Protein AF-0000000082389800 (afdb_homodimer)

Sequence (1018 aa):
MEASRNGPARSRKGHGGRLPIMGRAALYGPVNYLSGFGGSPTTRVPTMASAIGTAPTAAPQPPPADVIHVFWDEGMLDHDAGIGVFDTGFDPGFLDVLEKHPENSDRVRNMVSILRRGPIAPYISWKPGRPAHTSELLSFHTREYVEELVQANVGGGKKLCEGTFLNPGSWGAALIAAGTTLSAMKYILDGNGRIAYALVRPPGHHAQPSRADGYCFLNNAGLAVQLALDSGCTRVAVIDIDVHYGNGTAEGFYQSDSVLTVSLHMNHGSWGPSHPQEGSIDELGEGKGFGYNLNIPLPNGSGDLGYEYAMSKLVVPAVQKFDPMIIVLVIGQDSSAFDPNGRQCLTMEGYRLIGSIMRDLAEKHAGGRLLVVQEGGYHVTYSAYCVHATLEGVLNLPNPLLSDPIASYPEDEKFTLKVVDAISEHWKSVVPFLKDLVSALPLLFILVCSGMQLEGFTGPAPTAASVSMRLHTLPWVGGCGPQPPAPLDISRVSPLPTWQWAHPAYVCGMEASRNGPARSRKGHGGRLPIMGRAALYGPVNYLSGFGGSPTTRVPTMASAIGTAPTAAPQPPPADVIHVFWDEGMLDHDAGIGVFDTGFDPGFLDVLEKHPENSDRVRNMVSILRRGPIAPYISWKPGRPAHTSELLSFHTREYVEELVQANVGGGKKLCEGTFLNPGSWGAALIAAGTTLSAMKYILDGNGRIAYALVRPPGHHAQPSRADGYCFLNNAGLAVQLALDSGCTRVAVIDIDVHYGNGTAEGFYQSDSVLTVSLHMNHGSWGPSHPQEGSIDELGEGKGFGYNLNIPLPNGSGDLGYEYAMSKLVVPAVQKFDPMIIVLVIGQDSSAFDPNGRQCLTMEGYRLIGSIMRDLAEKHAGGRLLVVQEGGYHVTYSAYCVHATLEGVLNLPNPLLSDPIASYPEDEKFTLKVVDAISEHWKSVVPFLKDLVSALPLLFILVCSGMQLEGFTGPAPTAASVSMRLHTLPWVGGCGPQPPAPLDISRVSPLPTWQWAHPAYVCG

Foldseek 3Di:
DDDDDDYDYDDDDDDDDDDDDDDDDDDDDDPDPPPDDDDDPPPPPDPPPPPPPPPPPPPPPPLPPAAAEEEDDPLLQLAAQAWAAALQNDDPPPDPDIGGHLQHSLQLVLLVVCCCPNLVVSRYHYDYFDFADPVLLVLQAPPQLSVVLVVQQVVQWDDQDGSAIDHHSNVRQLRRLQRRLLVQLVCCLVVVHQHYERSGPDFALLAARRGDDDNHRGHNLLSSVSSCVVSPFQAEEEEEEAQDDSVRSCNRCLAPLRYAYEYEHAQDAAPDDSGNGRLDQPSQGDHNSRQRYGGQHFYFQAELLLLLLLCVLPVLLVLVLSLGQAYEYEDACCLDCPRPVGRHHYALQSLLQVLQSVQVSCVVRRVSHYYYYYHHYRPSNRRSSSSQSNVNNVSVPVDRSDDGPDDGDDGPRPVSNVSSVVSSVVSCVRRVSCVVVPPPPPPVVVPPPPDPPVPDPPDDDDDDDDDDDDDDDDDDPPDDDDDDDDDDCPPDDDDDDDDDDDDPDPPPD/DADDDDDPPDDDDDPDDDDDDDDDDPDDDDDDDDDDDDDDDPDPPDPPPPCPPPPPPPPPPPLDPAAAEEEDDPLLQLAAQAWAAALQNDDPPPDPDIGGHLQHSLQLVLLVVCCCPNLVVSRYHYDYFDFADLVLLVLQAPPQLSVVLVVQQVVQWDDQDGSAIGHHSNVRQLRRLQRRLLVQLVCCLVPVHQHYERSGPDFALLAANRGDDDNHRGHNLLSSQSSCVVSPFQAEEEEEEAQDDSVRSCNSCLAPLRYAYEYEHAQDAAPDDSGNGRLDQPSQGDHNSRQRYGGQHFYFQAELLLLLLLCVLPVLLVLVLSLGQAYEYEDACCLDCPRPVGRHHYALQSLLSVLQSVQVSCVVRHVSHYYYYYHHYRPSNRRSSSSQSNVNNVSVPVDRSDDGPDDTDDGPRVVSNVSSVVSSVVSCVGRVSCVVVPPVVPPVVVPPPPAQQCCPVCYGHRDDPDDDDDDDDDDDDDDDDDDDDDDDDDDPCPDDDDDDDDDDDDDDD

Solvent-accessible surface area (backbone atoms only — not comparable to full-atom values): 56492 Å² total; per-residue (Å²): 142,78,88,92,80,81,86,91,89,90,95,88,82,92,82,84,88,78,85,86,78,88,76,90,80,88,84,83,78,79,84,77,78,82,76,78,88,78,80,71,80,73,77,75,73,76,79,73,75,71,76,71,66,72,65,72,71,73,65,77,68,70,69,65,89,72,54,40,36,35,21,41,53,76,63,27,57,44,33,42,46,50,50,9,50,51,50,62,53,42,77,90,81,27,58,77,52,70,34,65,18,56,74,40,46,57,26,55,48,14,38,53,29,30,47,67,62,29,82,57,22,79,43,52,41,81,39,78,39,40,63,43,53,73,74,64,48,52,72,52,29,39,67,68,38,54,51,50,53,52,51,29,51,76,67,62,31,41,72,79,48,82,57,23,45,40,27,72,43,22,59,64,5,40,29,26,22,37,19,13,28,40,50,36,44,48,39,36,75,71,65,78,41,41,39,27,32,19,62,39,29,59,28,12,41,34,7,30,39,68,41,53,19,80,53,9,69,53,32,30,64,42,44,28,52,45,50,42,43,75,70,67,41,68,30,37,32,35,42,30,48,21,31,58,55,45,52,8,41,42,59,65,41,28,56,30,67,41,35,39,35,37,28,44,15,45,58,46,50,49,83,46,89,68,36,72,61,46,51,44,73,80,57,23,44,37,80,66,1,48,54,26,27,43,36,44,56,37,55,49,18,31,15,40,68,28,50,51,46,39,39,62,67,44,48,50,56,52,49,61,70,67,48,24,56,33,36,36,40,35,41,17,39,16,26,22,53,47,12,36,88,28,38,24,31,26,46,41,66,32,34,16,51,51,21,32,53,50,36,52,48,17,50,73,44,13,82,37,25,33,40,36,37,42,41,56,35,49,28,43,45,63,24,22,53,30,51,53,26,22,50,41,12,48,63,60,53,92,64,84,80,68,81,78,86,65,87,81,61,62,53,56,45,69,63,32,48,52,51,45,52,51,49,47,54,48,41,42,72,70,24,71,90,45,40,80,68,59,78,79,62,74,72,65,70,65,59,60,71,69,63,74,67,79,66,75,82,77,76,88,87,89,87,91,88,87,92,81,89,83,84,84,83,88,87,78,87,73,78,79,80,80,80,77,80,85,80,84,81,84,71,77,83,79,81,82,87,82,84,82,80,84,77,83,85,78,79,81,123,141,92,78,81,86,83,86,80,86,82,81,81,77,75,81,74,73,86,73,85,78,85,71,77,80,80,80,80,72,82,80,84,84,80,82,83,83,84,81,79,79,75,78,81,73,77,82,73,77,73,76,72,67,72,67,73,73,74,67,76,68,71,69,64,90,73,53,40,37,34,22,42,54,76,63,27,56,44,33,42,47,50,49,9,49,51,50,62,52,44,78,88,78,27,58,76,52,70,34,63,17,57,72,40,47,56,26,54,48,13,38,53,30,30,45,66,62,30,81,57,23,80,43,53,42,83,41,79,40,41,63,43,53,73,75,65,49,52,72,53,30,40,68,70,39,54,50,50,52,52,51,29,51,74,66,61,32,42,72,80,49,82,57,22,45,40,28,72,43,21,60,64,5,40,28,25,22,37,19,14,27,39,50,36,44,48,38,36,75,72,65,78,42,42,41,27,32,20,61,39,29,58,28,12,41,34,7,31,38,68,41,52,19,80,55,8,68,51,31,29,62,42,44,27,52,47,50,41,44,74,70,67,42,68,30,37,32,36,43,30,48,21,30,57,57,44,52,8,39,42,59,65,41,30,57,28,68,40,36,38,36,37,27,42,15,45,56,46,50,48,84,46,88,68,37,71,61,44,50,43,72,78,57,24,45,36,81,67,2,48,53,26,27,44,38,44,54,38,55,51,18,32,15,39,66,29,51,51,47,41,40,62,67,44,50,48,56,50,48,61,69,68,48,24,56,32,35,36,39,34,39,18,38,16,26,23,52,48,12,36,87,28,38,24,31,24,46,41,66,31,34,18,50,51,20,31,52,51,36,51,49,18,50,74,44,13,83,37,24,34,38,35,37,42,41,56,36,47,29,44,45,63,23,24,54,30,51,53,25,21,50,40,12,46,64,60,54,93,63,83,80,68,80,75,87,65,88,80,62,60,52,54,44,69,62,32,48,52,50,47,51,51,50,46,55,48,41,43,71,70,23,70,90,44,40,79,67,57,78,76,60,72,68,61,69,64,57,59,71,64,49,74,28,55,18,65,51,98,30,37,65,46,62,75,68,89,74,80,86,75,88,75,86,86,75,89,78,82,84,82,76,87,80,82,78,78,80,81,83,71,91,67,86,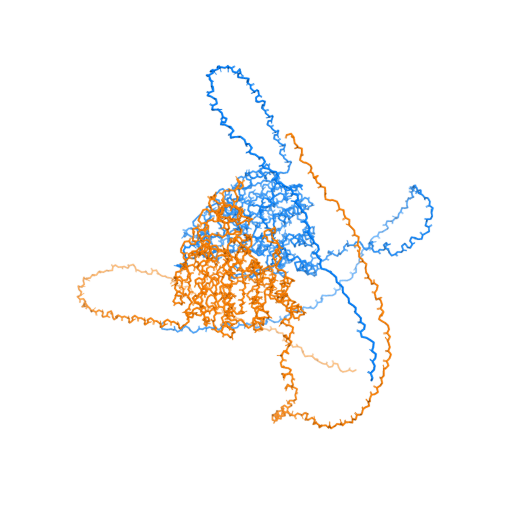69,84,91,83,86,94,86,85,87,77,89,84,84,83,80,128

InterPro domains:
  IPR000286 Histone deacetylase HDAC [PR01270] (202-225)
  IPR000286 Histone deacetylase HDAC [PR01270] (235-250)
  IPR000286 Histone deacetylase HDAC [PR01270] (324-334)
  IPR023696 Ureohydrolase domain superfamily [SSF52768] (70-426)
  IPR023801 Histone deacetylase domain [PF00850] (101-392)
  IPR037138 Histone deacetylase domain superfamily [G3DSA:3.40.800.20] (71-438)

Nearest PDB structures (foldseek):
  8szt-assembly1_C-2  TM=9.187E-01  e=6.738E-35  Acinetobacter baumannii
  6j6t-assembly1_B  TM=8.707E-01  e=8.981E-33  Arabidopsis thaliana
  8g20-assembly2_B  TM=8.283E-01  e=1.033E-29  Danio rerio
  6hsf-assembly1_A  TM=7.374E-01  e=1.320E-20  Schistosoma mansoni
  4cqf-assembly4_D  TM=7.434E-01  e=1.615E-19  Schistosoma mansoni

Radius of gyration: 38.47 Å; Cα contacts (8 Å, |Δi|>4): 1977; chains: 2; bounding box: 135×103×144 Å

pLDDT: mean 76.41, std 34.01, range [13.74, 99.0]

Organism: Colocasia esculenta (NCBI:txid4460)

Secondary structure (DSSP, 8-state):
----------------------------------------------------------------S--EEEEE-GGGGG----EESTTS----SS-S--EE-SS-HHHHHHHHHHHHHSTTGGGEEEEE--PPPHHHHTTTS-HHHHHHHHHHHHTT-EEEETTEEE-TTHHHHHHHHHHHHHHHHHHHHTTS-SEEEE--SS--TT-BTTB-BTTBSS-HHHHHHHHHHHTT-S-EEEEE-SSS--HHHHHHTTT-SSEEEEEEEE-----BTTB-----TT----GGGTTSEEEEEEPTT-BHHHHHHHIIIIIHHHHHHH--SEEEEEE-STTBTT-TT---BB-HHHHHHHHHHHHHHHHHHSTT-EEEEE-----TTHHHHHHHHHHHHHTT-SS-SS---S--PPP-HHHHHHHHHHHHHHHHHH-GGGTT------THHHHHHHH----------------------------------------------------------/----------------------------------------------------------------S--EEEEE-GGGGG----EESTTS----SS-S--EE-SS-HHHHHHHHHHHHHSTTGGGEEEEE--PPPHHHHTTTS-HHHHHHHHHHHHTT-EEEETTEEE-TTHHHHHHHHHHHHHHHHHHHHTTS-SEEEE--SS--TT-BTTB-BTTBSS-HHHHHHHHHHHTT-S-EEEEE-SSS--HHHHHHTTT-SSEEEEEEEE-----BTTB-----TT----GGGTTSEEEEEEPTT-BHHHHHHHIIIIIHHHHHHH--SEEEEEE-STTBTT-TT---BB-HHHHHHHHHHHHHHHHHHSTT-EEEEE-----TTHHHHHHHHHHHHHTT-SS-SS---S--PPP-HHHHHHHHHHHHHHHHHH-GGGTT------THHHHHHHH----B-SSB-------------------------------------------------

Structure (mmCIF, N/CA/C/O backbone):
data_AF-0000000082389800-model_v1
#
loop_
_entity.id
_entity.type
_entity.pdbx_description
1 polymer 'Histone deacetylase domain-containing protein'
#
loop_
_atom_site.group_PDB
_atom_site.id
_atom_site.type_symbol
_atom_site.label_atom_id
_atom_site.label_alt_id
_atom_site.label_comp_id
_atom_site.label_asym_id
_atom_site.label_entity_id
_atom_site.label_seq_id
_atom_site.pdbx_PDB_ins_code
_atom_site.Cartn_x
_atom_site.Cartn_y
_atom_site.Cartn_z
_atom_site.occupancy
_atom_site.B_iso_or_equiv
_atom_site.auth_seq_id
_atom_site.auth_comp_id
_atom_site.auth_asym_id
_atom_site.auth_atom_id
_atom_site.pdbx_PDB_model_num
ATOM 1 N N . MET A 1 1 ? 8.055 -35.25 -82.625 1 15.95 1 MET A N 1
ATOM 2 C CA . MET A 1 1 ? 9.406 -35.531 -83.062 1 15.95 1 MET A CA 1
ATOM 3 C C . MET A 1 1 ? 10.438 -35.188 -82 1 15.95 1 MET A C 1
ATOM 5 O O . MET A 1 1 ? 11.164 -36.062 -81.5 1 15.95 1 MET A O 1
ATOM 9 N N . GLU A 1 2 ? 11.492 -34.219 -82.375 1 14.11 2 GLU A N 1
ATOM 10 C CA . GLU A 1 2 ? 12.945 -34.125 -82.375 1 14.11 2 GLU A CA 1
ATOM 11 C C . GLU A 1 2 ? 13.492 -33.594 -81.062 1 14.11 2 GLU A C 1
ATOM 13 O O . GLU A 1 2 ? 14.398 -34.219 -80.5 1 14.11 2 GLU A O 1
ATOM 18 N N . ALA A 1 3 ? 14.047 -32.219 -81 1 14.34 3 ALA A N 1
ATOM 19 C CA . ALA A 1 3 ? 15.5 -32.094 -80.938 1 14.34 3 ALA A CA 1
ATOM 20 C C . ALA A 1 3 ? 15.992 -32.281 -79.5 1 14.34 3 ALA A C 1
ATOM 22 O O . ALA A 1 3 ? 16.828 -33.156 -79.25 1 14.34 3 ALA A O 1
ATOM 23 N N . SER A 1 4 ? 16.688 -31.188 -79.062 1 14.95 4 SER A N 1
ATOM 24 C CA . SER A 1 4 ? 18.078 -30.828 -78.75 1 14.95 4 SER A CA 1
ATOM 25 C C . SER A 1 4 ? 18.344 -30.906 -77.25 1 14.95 4 SER A C 1
ATOM 27 O O . SER A 1 4 ? 17.688 -30.219 -76.438 1 14.95 4 SER A O 1
ATOM 29 N N . ARG A 1 5 ? 19.188 -31.828 -76.562 1 15.31 5 ARG A N 1
ATOM 30 C CA . ARG A 1 5 ? 19.562 -32.875 -75.562 1 15.31 5 ARG A CA 1
ATOM 31 C C . ARG A 1 5 ? 20.609 -32.344 -74.562 1 15.31 5 ARG A C 1
ATOM 33 O O . ARG A 1 5 ? 21.047 -33.094 -73.688 1 15.31 5 ARG A O 1
ATOM 40 N N . ASN A 1 6 ? 21.125 -30.984 -74.812 1 14.86 6 ASN A N 1
ATOM 41 C CA . ASN A 1 6 ? 22.578 -30.891 -74.812 1 14.86 6 ASN A CA 1
ATOM 42 C C . ASN A 1 6 ? 23.125 -31.25 -73.438 1 14.86 6 ASN A C 1
ATOM 44 O O . ASN A 1 6 ? 22.391 -31.188 -72.438 1 14.86 6 ASN A O 1
ATOM 48 N N . GLY A 1 7 ? 24.516 -31.203 -73.312 1 14.5 7 GLY A N 1
ATOM 49 C CA . GLY A 1 7 ? 25.688 -32.031 -73 1 14.5 7 GLY A CA 1
ATOM 50 C C . GLY A 1 7 ? 26.094 -31.969 -71.562 1 14.5 7 GLY A C 1
ATOM 51 O O . GLY A 1 7 ? 25.5 -31.25 -70.75 1 14.5 7 GLY A O 1
ATOM 52 N N . PRO A 1 8 ? 27.469 -31.609 -71.25 1 15.26 8 PRO A N 1
ATOM 53 C CA . PRO A 1 8 ? 28.562 -32.5 -70.812 1 15.26 8 PRO A CA 1
ATOM 54 C C . PRO A 1 8 ? 28.766 -32.562 -69.312 1 15.26 8 PRO A C 1
ATOM 56 O O . PRO A 1 8 ? 28.141 -31.797 -68.562 1 15.26 8 PRO A O 1
ATOM 59 N N . ALA A 1 9 ? 30.203 -32.438 -68.812 1 14.02 9 ALA A N 1
ATOM 60 C CA . ALA A 1 9 ? 31.359 -33.219 -68.375 1 14.02 9 ALA A CA 1
ATOM 61 C C . ALA A 1 9 ? 31.625 -33.031 -66.938 1 14.02 9 ALA A C 1
ATOM 63 O O . ALA A 1 9 ? 31.109 -32.125 -66.312 1 14.02 9 ALA A O 1
ATOM 64 N N . ARG A 1 10 ? 33.062 -32.625 -66.375 1 14.45 10 ARG A N 1
ATOM 65 C CA . ARG A 1 10 ? 34.219 -33.438 -65.938 1 14.45 10 ARG A CA 1
ATOM 66 C C . ARG A 1 10 ? 34.406 -33.344 -64.438 1 14.45 10 ARG A C 1
ATOM 68 O O . ARG A 1 10 ? 33.812 -32.5 -63.75 1 14.45 10 ARG A O 1
ATOM 75 N N . SER A 1 11 ? 35.812 -33.188 -63.938 1 14.16 11 SER A N 1
ATOM 76 C CA . SER A 1 11 ? 36.844 -34 -63.312 1 14.16 11 SER A CA 1
ATOM 77 C C . SER A 1 11 ? 36.938 -33.688 -61.812 1 14.16 11 SER A C 1
ATOM 79 O O . SER A 1 11 ? 36.5 -32.594 -61.375 1 14.16 11 SER A O 1
ATOM 81 N N . ARG A 1 12 ? 37.719 -34.594 -60.875 1 14.75 12 ARG A N 1
ATOM 82 C CA . ARG A 1 12 ? 38 -35.5 -59.781 1 14.75 12 ARG A CA 1
ATOM 83 C C . ARG A 1 12 ? 38.719 -34.75 -58.625 1 14.75 12 ARG A C 1
ATOM 85 O O . ARG A 1 12 ? 38.281 -34.844 -57.5 1 14.75 12 ARG A O 1
ATOM 92 N N . LYS A 1 13 ? 40.156 -34.531 -58.656 1 13.74 13 LYS A N 1
ATOM 93 C CA . LYS A 1 13 ? 41.125 -35.344 -57.969 1 13.74 13 LYS A CA 1
ATOM 94 C C . LYS A 1 13 ? 41.594 -34.656 -56.656 1 13.74 13 LYS A C 1
ATOM 96 O O . LYS A 1 13 ? 41.656 -35.281 -55.625 1 13.74 13 LYS A O 1
ATOM 101 N N . GLY A 1 14 ? 42.438 -33.5 -56.688 1 14 14 GLY A N 1
ATOM 102 C CA . GLY A 1 14 ? 43.844 -33.688 -56.344 1 14 14 GLY A CA 1
ATOM 103 C C . GLY A 1 14 ? 44.094 -33.688 -54.844 1 14 14 GLY A C 1
ATOM 104 O O . GLY A 1 14 ? 43.25 -33.219 -54.062 1 14 14 GLY A O 1
ATOM 105 N N . HIS A 1 15 ? 45.406 -33.969 -54.406 1 14.18 15 HIS A N 1
ATOM 106 C CA . HIS A 1 15 ? 46.438 -34.656 -53.656 1 14.18 15 HIS A CA 1
ATOM 107 C C . HIS A 1 15 ? 46.75 -33.969 -52.344 1 14.18 15 HIS A C 1
ATOM 109 O O . HIS A 1 15 ? 46.688 -34.594 -51.281 1 14.18 15 HIS A O 1
ATOM 115 N N . GLY A 1 16 ? 47.906 -33.188 -52.312 1 13.87 16 GLY A N 1
ATOM 116 C CA . GLY A 1 16 ? 49.156 -33.625 -51.719 1 13.87 16 GLY A CA 1
ATOM 117 C C . GLY A 1 16 ? 49.281 -33.219 -50.25 1 13.87 16 GLY A C 1
ATOM 118 O O . GLY A 1 16 ? 49.125 -34.062 -49.375 1 13.87 16 GLY A O 1
ATOM 119 N N . GLY A 1 17 ? 50.094 -32.094 -50.031 1 14.45 17 GLY A N 1
ATOM 120 C CA . GLY A 1 17 ? 51.438 -32.156 -49.469 1 14.45 17 GLY A CA 1
ATOM 121 C C . GLY A 1 17 ? 51.438 -32.062 -47.938 1 14.45 17 GLY A C 1
ATOM 122 O O . GLY A 1 17 ? 50.438 -31.656 -47.344 1 14.45 17 GLY A O 1
ATOM 123 N N . ARG A 1 18 ? 52.656 -32.094 -47.312 1 14.11 18 ARG A N 1
ATOM 124 C CA . ARG A 1 18 ? 53.531 -32.781 -46.375 1 14.11 18 ARG A CA 1
ATOM 125 C C . ARG A 1 18 ? 53.562 -32.062 -45.031 1 14.11 18 ARG A C 1
ATOM 127 O O . ARG A 1 18 ? 53.594 -32.719 -43.969 1 14.11 18 ARG A O 1
ATOM 134 N N . LEU A 1 19 ? 53.531 -30.625 -44.969 1 14.88 19 LEU A N 1
ATOM 135 C CA . LEU A 1 19 ? 54.781 -30.281 -44.344 1 14.88 19 LEU A CA 1
ATOM 136 C C . LEU A 1 19 ? 54.812 -30.656 -42.875 1 14.88 19 LEU A C 1
ATOM 138 O O . LEU A 1 19 ? 53.75 -30.625 -42.219 1 14.88 19 LEU A O 1
ATOM 142 N N . PRO A 1 20 ? 56 -30.75 -42.281 1 14.65 20 PRO A N 1
ATOM 143 C CA . PRO A 1 20 ? 56.75 -31.578 -41.344 1 14.65 20 PRO A CA 1
ATOM 144 C C . PRO A 1 20 ? 56.406 -31.312 -39.906 1 14.65 20 PRO A C 1
ATOM 146 O O . PRO A 1 20 ? 55.719 -30.328 -39.594 1 14.65 20 PRO A O 1
ATOM 149 N N . ILE A 1 21 ? 57.219 -31.844 -39 1 14.38 21 ILE A N 1
ATOM 150 C CA . ILE A 1 21 ? 57.438 -32.781 -37.906 1 14.38 21 ILE A CA 1
ATOM 151 C C . ILE A 1 21 ? 57.625 -32 -36.625 1 14.38 21 ILE A C 1
ATOM 153 O O . ILE A 1 21 ? 57.156 -32.438 -35.562 1 14.38 21 ILE A O 1
ATOM 157 N N . MET A 1 22 ? 58.219 -30.672 -36.625 1 14.39 22 MET A N 1
ATOM 158 C CA . MET A 1 22 ? 59.375 -30.766 -35.781 1 14.39 22 MET A CA 1
ATOM 159 C C . MET A 1 22 ? 58.969 -30.828 -34.312 1 14.39 22 MET A C 1
ATOM 161 O O . MET A 1 22 ? 57.938 -30.297 -33.906 1 14.39 22 MET A O 1
ATOM 165 N N . GLY A 1 23 ? 59.75 -31.516 -33.344 1 14.09 23 GLY A N 1
ATOM 166 C CA . GLY A 1 23 ? 59.906 -32.375 -32.188 1 14.09 23 GLY A CA 1
ATOM 167 C C . GLY A 1 23 ? 59.969 -31.594 -30.891 1 14.09 23 GLY A C 1
ATOM 168 O O . GLY A 1 23 ? 59.375 -31.969 -29.891 1 14.09 23 GLY A O 1
ATOM 169 N N . ARG A 1 24 ? 60.719 -30.391 -30.781 1 14.27 24 ARG A N 1
ATOM 170 C CA . ARG A 1 24 ? 61.781 -30.469 -29.812 1 14.27 24 ARG A CA 1
ATOM 171 C C . ARG A 1 24 ? 61.219 -30.484 -28.391 1 14.27 24 ARG A C 1
ATOM 173 O O . ARG A 1 24 ? 60.156 -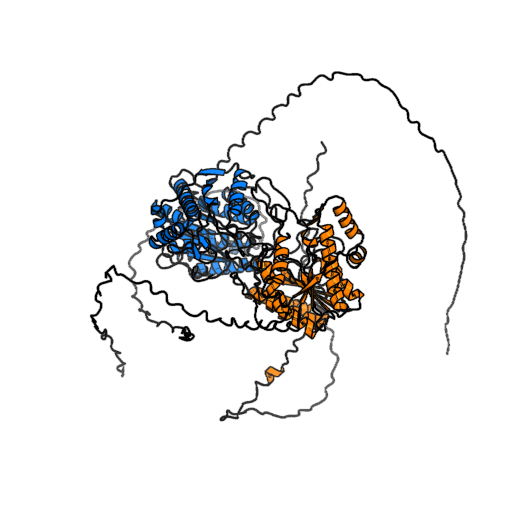29.953 -28.125 1 14.27 24 ARG A O 1
ATOM 180 N N . ALA A 1 25 ? 61.969 -31.016 -27.266 1 13.84 25 ALA A N 1
ATOM 181 C CA . ALA A 1 25 ? 62.125 -31.828 -26.078 1 13.84 25 ALA A CA 1
ATOM 182 C C . ALA A 1 25 ? 62 -30.984 -24.812 1 13.84 25 ALA A C 1
ATOM 184 O O . ALA A 1 25 ? 61.312 -31.375 -23.859 1 13.84 25 ALA A O 1
ATOM 185 N N . ALA A 1 26 ? 62.75 -29.781 -24.656 1 14.44 26 ALA A N 1
ATOM 186 C CA . ALA A 1 26 ? 63.75 -29.922 -23.594 1 14.44 26 ALA A CA 1
ATOM 187 C C . ALA A 1 26 ? 63.094 -29.766 -22.219 1 14.44 26 ALA A C 1
ATOM 189 O O . ALA A 1 26 ? 62 -29.25 -22.094 1 14.44 26 ALA A O 1
ATOM 190 N N . LEU A 1 27 ? 63.938 -29.312 -21.156 1 14.94 27 LEU A N 1
ATOM 191 C CA . LEU A 1 27 ? 64.625 -29.719 -19.922 1 14.94 27 LEU A CA 1
ATOM 192 C C . LEU A 1 27 ? 63.906 -29.109 -18.703 1 14.94 27 LEU A C 1
ATOM 194 O O . LEU A 1 27 ? 63.312 -28.031 -18.797 1 14.94 27 LEU A O 1
ATOM 198 N N . TYR A 1 28 ? 63.688 -29.891 -17.547 1 15.87 28 TYR A N 1
ATOM 199 C CA . TYR A 1 28 ? 63 -30.172 -16.281 1 15.87 28 TYR A CA 1
ATOM 200 C C . TYR A 1 28 ? 63.438 -29.172 -15.211 1 15.87 28 TYR A C 1
ATOM 202 O O . TYR A 1 28 ? 62.75 -29.031 -14.188 1 15.87 28 TYR A O 1
ATOM 210 N N . GLY A 1 29 ? 64.375 -28.172 -15.453 1 15.63 29 GLY A N 1
ATOM 211 C CA . GLY A 1 29 ? 65.312 -28.281 -14.305 1 15.63 29 GLY A CA 1
ATOM 212 C C . GLY A 1 29 ? 64.688 -27.734 -13.023 1 15.63 29 GLY A C 1
ATOM 213 O O . GLY A 1 29 ? 63.75 -26.953 -13.062 1 15.63 29 GLY A O 1
ATOM 214 N N . PRO A 1 30 ? 65.125 -28.297 -11.789 1 16.94 30 PRO A N 1
ATOM 215 C CA . PRO A 1 30 ? 64.688 -28.484 -10.391 1 16.94 30 PRO A CA 1
ATOM 216 C C . PRO A 1 30 ? 64.812 -27.203 -9.57 1 16.94 30 PRO A C 1
ATOM 218 O O . PRO A 1 30 ? 65.938 -26.781 -9.227 1 16.94 30 PRO A O 1
ATOM 221 N N . VAL A 1 31 ? 64.312 -26.031 -9.938 1 16.52 31 VAL A N 1
ATOM 222 C CA . VAL A 1 31 ? 65 -24.828 -9.414 1 16.52 31 VAL A CA 1
ATOM 223 C C . VAL A 1 31 ? 64.938 -24.859 -7.887 1 16.52 31 VAL A C 1
ATOM 225 O O . VAL A 1 31 ? 63.906 -25.125 -7.289 1 16.52 31 VAL A O 1
ATOM 228 N N . ASN A 1 32 ? 66.188 -24.828 -7.309 1 15.7 32 ASN A N 1
ATOM 229 C CA . ASN A 1 32 ? 66.75 -24.984 -5.984 1 15.7 32 ASN A CA 1
ATOM 230 C C . ASN A 1 32 ? 66.188 -23.938 -5.008 1 15.7 32 ASN A C 1
ATOM 232 O O . ASN A 1 32 ? 65.938 -22.812 -5.398 1 15.7 32 ASN A O 1
ATOM 236 N N . TYR A 1 33 ? 65.812 -24.438 -3.744 1 16.73 33 TYR A N 1
ATOM 237 C CA . TYR A 1 33 ? 65.188 -24.094 -2.479 1 16.73 33 TYR A CA 1
ATOM 238 C C . TYR A 1 33 ? 65.938 -23.016 -1.734 1 16.73 33 TYR A C 1
ATOM 240 O O . TYR A 1 33 ? 66 -23.031 -0.503 1 16.73 33 TYR A O 1
ATOM 248 N N . LEU A 1 34 ? 66.688 -22.047 -2.57 1 16.06 34 LEU A N 1
ATOM 249 C CA . LEU A 1 34 ? 67.75 -21.594 -1.679 1 16.06 34 LEU A CA 1
ATOM 250 C C . LEU A 1 34 ? 67.188 -20.922 -0.44 1 16.06 34 LEU A C 1
ATOM 252 O O . LEU A 1 34 ? 66.188 -20.156 -0.538 1 16.06 34 LEU A O 1
ATOM 256 N N . SER A 1 35 ? 67.688 -21.359 0.772 1 16.45 35 SER A N 1
ATOM 257 C CA . SER A 1 35 ? 67.438 -21.344 2.215 1 16.45 35 SER A CA 1
ATOM 258 C C . SER A 1 35 ? 67.75 -19.953 2.799 1 16.45 35 SER A C 1
ATOM 260 O O . SER A 1 35 ? 67.5 -19.734 3.994 1 16.45 35 SER A O 1
ATOM 262 N N . GLY A 1 36 ? 68.312 -18.953 1.98 1 15.84 36 GLY A N 1
ATOM 263 C CA . GLY A 1 36 ? 69.312 -18.312 2.818 1 15.84 36 GLY A CA 1
ATOM 264 C C . GLY A 1 36 ? 68.688 -17.578 3.998 1 15.84 36 GLY A C 1
ATOM 265 O O . GLY A 1 36 ? 67.5 -17.297 4.02 1 15.84 36 GLY A O 1
ATOM 266 N N . PHE A 1 37 ? 69.75 -16.812 4.73 1 17.03 37 PHE A N 1
ATOM 267 C CA . PHE A 1 37 ? 70.188 -16.516 6.09 1 17.03 37 PHE A CA 1
ATOM 268 C C . PHE A 1 37 ? 69.375 -15.375 6.688 1 17.03 37 PHE A C 1
ATOM 270 O O . PHE A 1 37 ? 68.75 -14.633 5.965 1 17.03 37 PHE A O 1
ATOM 277 N N . GLY A 1 38 ? 70 -14.867 7.727 1 16.89 38 GLY A N 1
ATOM 278 C CA . GLY A 1 38 ? 69.75 -14.57 9.133 1 16.89 38 GLY A CA 1
ATOM 279 C C . GLY A 1 38 ? 69.25 -13.156 9.367 1 16.89 38 GLY A C 1
ATOM 280 O O . GLY A 1 38 ? 68.312 -12.938 10.18 1 16.89 38 GLY A O 1
ATOM 281 N N . GLY A 1 39 ? 69.938 -12.141 8.656 1 18.17 39 GLY A N 1
ATOM 282 C CA . GLY A 1 39 ? 70.375 -11.148 9.609 1 18.17 39 GLY A CA 1
ATOM 283 C C . GLY A 1 39 ? 69.312 -10.141 10 1 18.17 39 GLY A C 1
ATOM 284 O O . GLY A 1 39 ? 68.438 -9.836 9.211 1 18.17 39 GLY A O 1
ATOM 285 N N . SER A 1 40 ? 69.188 -9.992 11.25 1 18.41 40 SER A N 1
ATOM 286 C CA . SER A 1 40 ? 68.188 -9.406 12.172 1 18.41 40 SER A CA 1
ATOM 287 C C . SER A 1 40 ? 68.125 -7.891 12.039 1 18.41 40 SER A C 1
ATOM 289 O O . SER A 1 40 ? 67.375 -7.227 12.719 1 18.41 40 SER A O 1
ATOM 291 N N . PRO A 1 41 ? 68.875 -7.176 10.945 1 19.78 41 PRO A N 1
ATOM 292 C CA . PRO A 1 41 ? 69.25 -5.941 11.617 1 19.78 41 PRO A CA 1
ATOM 293 C C . PRO A 1 41 ? 68.062 -5.066 12.008 1 19.78 41 PRO A C 1
ATOM 295 O O . PRO A 1 41 ? 67 -5.121 11.367 1 19.78 41 PRO A O 1
ATOM 298 N N . THR A 1 42 ? 68.125 -4.574 13.242 1 19.83 42 THR A N 1
ATOM 299 C CA . THR A 1 42 ? 67.188 -3.896 14.164 1 19.83 42 THR A CA 1
ATOM 300 C C . THR A 1 42 ? 66.938 -2.469 13.695 1 19.83 42 THR A C 1
ATOM 302 O O . THR A 1 42 ? 66.188 -1.729 14.359 1 19.83 42 THR A O 1
ATOM 305 N N . THR A 1 43 ? 67.125 -2.158 12.328 1 19.02 43 THR A N 1
ATOM 306 C CA . THR A 1 43 ? 67.312 -0.712 12.312 1 19.02 43 THR A CA 1
ATOM 307 C C . THR A 1 43 ? 66.062 0.003 12.805 1 19.02 43 THR A C 1
ATOM 309 O O . THR A 1 43 ? 65 -0.359 12.43 1 19.02 43 THR A O 1
ATOM 312 N N . ARG A 1 44 ? 66.312 0.869 13.812 1 19.8 44 ARG A N 1
ATOM 313 C CA . ARG A 1 44 ? 65.5 1.726 14.656 1 19.8 44 ARG A CA 1
ATOM 314 C C . ARG A 1 44 ? 64.812 2.805 13.828 1 19.8 44 ARG A C 1
ATOM 316 O O . ARG A 1 44 ? 65.438 3.668 13.25 1 19.8 44 ARG A O 1
ATOM 323 N N . VAL A 1 45 ? 64 2.459 12.859 1 19.92 45 VAL A N 1
ATOM 324 C CA . VAL A 1 45 ? 63.562 3.598 12.07 1 19.92 45 VAL A CA 1
ATOM 325 C C . VAL A 1 45 ? 62.875 4.629 12.977 1 19.92 45 VAL A C 1
ATOM 327 O O . VAL A 1 45 ? 62.094 4.277 13.836 1 19.92 45 VAL A O 1
ATOM 330 N N . PRO A 1 46 ? 63.531 5.797 12.992 1 22.23 46 PRO A N 1
ATOM 331 C CA . PRO A 1 46 ? 63.094 6.941 13.789 1 22.23 46 PRO A CA 1
ATOM 332 C C . PRO A 1 46 ? 61.625 7.297 13.562 1 22.23 46 PRO A C 1
ATOM 334 O O . PRO A 1 46 ? 61.062 7.016 12.492 1 22.23 46 PRO A O 1
ATOM 337 N N . THR A 1 47 ? 60.875 7.398 14.703 1 20.95 47 THR A N 1
ATOM 338 C CA . THR A 1 47 ? 59.469 7.613 14.93 1 20.95 47 THR A CA 1
ATOM 339 C C . THR A 1 47 ? 59 8.922 14.289 1 20.95 47 THR A C 1
ATOM 341 O O . THR A 1 47 ? 59.375 10.008 14.742 1 20.95 47 THR A O 1
ATOM 344 N N . MET A 1 48 ? 59.312 9.117 12.93 1 19.2 48 MET A N 1
ATOM 345 C CA . MET A 1 48 ? 58.875 10.453 12.523 1 19.2 48 MET A CA 1
ATOM 346 C C . MET A 1 48 ? 57.438 10.711 12.945 1 19.2 48 MET A C 1
ATOM 348 O O . MET A 1 48 ? 56.531 9.875 12.711 1 19.2 48 MET A O 1
ATOM 352 N N . ALA A 1 49 ? 57.25 11.578 13.945 1 21.77 49 ALA A N 1
ATOM 353 C CA . ALA A 1 49 ? 56.062 12.188 14.547 1 21.77 49 ALA A CA 1
ATOM 354 C C . ALA A 1 49 ? 55.156 12.805 13.477 1 21.77 49 ALA A C 1
ATOM 356 O O . ALA A 1 49 ? 55.531 13.789 12.836 1 21.77 49 ALA A O 1
ATOM 357 N N . SER A 1 50 ? 54.594 11.914 12.633 1 20.92 50 SER A N 1
ATOM 358 C CA . SER A 1 50 ? 53.75 12.523 11.617 1 20.92 50 SER A CA 1
ATOM 359 C C . SER A 1 50 ? 52.781 13.508 12.234 1 20.92 50 SER A C 1
ATOM 361 O O . SER A 1 50 ? 52.062 13.18 13.188 1 20.92 50 SER A O 1
ATOM 363 N N . ALA A 1 51 ? 53.188 14.758 12.195 1 23.97 51 ALA A N 1
ATOM 364 C CA . ALA A 1 51 ? 52.312 15.891 12.5 1 23.97 51 ALA A CA 1
ATOM 365 C C . ALA A 1 51 ? 50.938 15.711 11.867 1 23.97 51 ALA A C 1
ATOM 367 O O . ALA A 1 51 ? 50.781 15.727 10.641 1 23.97 51 ALA A O 1
ATOM 368 N N . ILE A 1 52 ? 50.219 14.781 12.398 1 25.28 52 ILE A N 1
ATOM 369 C CA . ILE A 1 52 ? 48.812 14.656 12.047 1 25.28 52 ILE A CA 1
ATOM 370 C C . ILE A 1 52 ? 48.156 16.047 12.031 1 25.28 52 ILE A C 1
ATOM 372 O O . ILE A 1 52 ? 48 16.672 13.078 1 25.28 52 ILE A O 1
ATOM 376 N N . GLY A 1 53 ? 48.75 16.812 11.07 1 24.81 53 GLY A N 1
ATOM 377 C CA . GLY A 1 53 ? 48.031 18.078 11.016 1 24.81 53 GLY A CA 1
ATOM 378 C C . GLY A 1 53 ? 46.531 17.938 11.133 1 24.81 53 GLY A C 1
ATOM 379 O O . GLY A 1 53 ? 45.938 16.984 10.594 1 24.81 53 GLY A O 1
ATOM 380 N N . THR A 1 54 ? 46.094 18.438 12.242 1 26.27 54 THR A N 1
ATOM 381 C CA . THR A 1 54 ? 44.688 18.547 12.578 1 26.27 54 THR A CA 1
ATOM 382 C C . THR A 1 54 ? 43.875 19.062 11.383 1 26.27 54 THR A C 1
ATOM 384 O O . THR A 1 54 ? 44.125 20.156 10.891 1 26.27 54 THR A O 1
ATOM 387 N N . ALA A 1 55 ? 43.688 18.219 10.438 1 31.91 55 ALA A N 1
ATOM 388 C CA . ALA A 1 55 ? 42.812 18.734 9.367 1 31.91 55 ALA A CA 1
ATOM 389 C C . ALA A 1 55 ? 41.781 19.719 9.922 1 31.91 55 ALA A C 1
ATOM 391 O O . ALA A 1 55 ? 41.156 19.438 10.938 1 31.91 55 ALA A O 1
ATOM 392 N N . PRO A 1 56 ? 42.031 20.938 9.57 1 27 56 PRO A N 1
ATOM 393 C CA . PRO A 1 56 ? 41.094 21.875 10.156 1 27 56 PRO A CA 1
ATOM 394 C C . PRO A 1 56 ? 39.656 21.359 10.156 1 27 56 PRO A C 1
ATOM 396 O O . PRO A 1 56 ? 39.312 20.531 9.32 1 27 56 PRO A O 1
ATOM 399 N N . THR A 1 57 ? 39.156 21.141 11.359 1 28.95 57 THR A N 1
ATOM 400 C CA . THR A 1 57 ? 37.719 20.922 11.539 1 28.95 57 THR A CA 1
ATOM 401 C C . THR A 1 57 ? 36.906 21.75 10.539 1 28.95 57 THR A C 1
ATOM 403 O O . THR A 1 57 ? 37.094 22.969 10.438 1 28.95 57 THR A O 1
ATOM 406 N N . ALA A 1 58 ? 36.688 21.172 9.328 1 36.41 58 ALA A N 1
ATOM 407 C CA . ALA A 1 58 ? 35.844 21.938 8.414 1 36.41 58 ALA A CA 1
ATOM 408 C C . ALA A 1 58 ? 34.906 22.859 9.172 1 36.41 58 ALA A C 1
ATOM 410 O O . ALA A 1 58 ? 34.25 22.438 10.133 1 36.41 58 ALA A O 1
ATOM 411 N N . ALA A 1 59 ? 35.156 24.125 9.094 1 36.09 59 ALA A N 1
ATOM 412 C CA . ALA A 1 59 ? 34.406 25.172 9.766 1 36.09 59 ALA A CA 1
ATOM 413 C C . ALA A 1 59 ? 32.906 24.844 9.797 1 36.09 59 ALA A C 1
ATOM 415 O O . ALA A 1 59 ? 32.375 24.297 8.82 1 36.09 59 ALA A O 1
ATOM 416 N N . PRO A 1 60 ? 32.375 24.703 11.008 1 34.56 60 PRO A N 1
ATOM 417 C CA . PRO A 1 60 ? 30.922 24.531 10.961 1 34.56 60 PRO A CA 1
ATOM 418 C C . PRO A 1 60 ? 30.266 25.422 9.906 1 34.56 60 PRO A C 1
ATOM 420 O O . PRO A 1 60 ? 30.641 26.578 9.734 1 34.56 60 PRO A O 1
ATOM 423 N N . GLN A 1 61 ? 30 24.859 8.703 1 38.5 61 GLN A N 1
ATOM 424 C CA . GLN A 1 61 ? 29.297 25.719 7.754 1 38.5 61 GLN A CA 1
ATOM 425 C C . GLN A 1 61 ? 28.312 26.641 8.477 1 38.5 61 GLN A C 1
ATOM 427 O O . GLN A 1 61 ? 27.734 26.281 9.5 1 38.5 61 GLN A O 1
ATOM 432 N N . PRO A 1 62 ? 28.422 27.891 8.477 1 38.72 62 PRO A N 1
ATOM 433 C CA . PRO A 1 62 ? 27.469 28.766 9.156 1 38.72 62 PRO A CA 1
ATOM 434 C C . PRO A 1 62 ? 26.047 28.219 9.102 1 38.72 62 PRO A C 1
ATOM 436 O O . PRO A 1 62 ? 25.688 27.5 8.164 1 38.72 62 PRO A O 1
ATOM 439 N N . PRO A 1 63 ? 25.438 27.938 10.25 1 42.62 63 PRO A N 1
ATOM 440 C CA . PRO A 1 63 ? 24.031 27.484 10.211 1 42.62 63 PRO A CA 1
ATOM 441 C C . PRO A 1 63 ? 23.234 28.188 9.109 1 42.62 63 PRO A C 1
ATOM 443 O O . PRO A 1 63 ? 23.375 29.391 8.898 1 42.62 63 PRO A O 1
ATOM 446 N N . PRO A 1 64 ? 22.984 27.516 8.055 1 49.03 64 PRO A N 1
ATOM 447 C CA . PRO A 1 64 ? 22.188 28.172 7.012 1 49.03 64 PRO A CA 1
ATOM 448 C C . PRO A 1 64 ? 21.062 29.031 7.582 1 49.03 64 PRO A C 1
ATOM 450 O O . PRO A 1 64 ? 20.578 28.766 8.688 1 49.03 64 PRO A O 1
ATOM 453 N N . ALA A 1 65 ? 20.922 30.266 7.246 1 53.94 65 ALA A N 1
ATOM 454 C CA . ALA A 1 65 ? 19.984 31.281 7.703 1 53.94 65 ALA A CA 1
ATOM 455 C C . ALA A 1 65 ? 18.594 30.688 7.938 1 53.94 65 ALA A C 1
ATOM 457 O O . ALA A 1 65 ? 17.906 31.062 8.875 1 53.94 65 ALA A O 1
ATOM 458 N N . ASP A 1 66 ? 18.047 29.688 7.199 1 82.5 66 ASP A N 1
ATOM 459 C CA . ASP A 1 66 ? 16.656 29.297 7.48 1 82.5 66 ASP A CA 1
ATOM 460 C C . ASP A 1 66 ? 16.609 27.906 8.125 1 82.5 66 ASP A C 1
ATOM 462 O O . ASP A 1 66 ? 17.234 26.969 7.648 1 82.5 66 ASP A O 1
ATOM 466 N N . VAL A 1 67 ? 16.406 27.797 9.445 1 94.75 67 VAL A N 1
ATOM 467 C CA . VAL A 1 67 ? 16.219 26.562 10.188 1 94.75 67 VAL A CA 1
ATOM 468 C C . VAL A 1 67 ? 14.719 26.312 10.398 1 94.75 67 VAL A C 1
ATOM 470 O O . VAL A 1 67 ? 13.922 27.25 10.359 1 94.75 67 VAL A O 1
ATOM 473 N N . ILE A 1 68 ? 14.383 25.031 10.547 1 98.31 68 ILE A N 1
ATOM 474 C CA . ILE A 1 68 ? 13.039 24.641 10.961 1 98.31 68 ILE A CA 1
ATOM 475 C C . ILE A 1 68 ? 13.031 24.328 12.453 1 98.31 68 ILE A C 1
ATOM 477 O O . ILE A 1 68 ? 13.852 23.547 12.93 1 98.31 68 ILE A O 1
ATOM 481 N N . HIS A 1 69 ? 12.18 25.016 13.195 1 98.81 69 HIS A N 1
ATOM 482 C CA . HIS A 1 69 ? 12.016 24.719 14.617 1 98.81 69 HIS A CA 1
ATOM 483 C C . HIS A 1 69 ? 11.086 23.531 14.828 1 98.81 69 HIS A C 1
ATOM 485 O O . HIS A 1 69 ? 9.875 23.625 14.594 1 98.81 69 HIS A O 1
ATOM 491 N N . VAL A 1 70 ? 11.641 22.359 15.273 1 98.94 70 VAL A N 1
ATOM 492 C CA . VAL A 1 70 ? 10.883 21.125 15.422 1 98.94 70 VAL A CA 1
ATOM 493 C C . VAL A 1 70 ? 10.508 20.906 16.891 1 98.94 70 VAL A C 1
ATOM 495 O O . VAL A 1 70 ? 11.383 20.844 17.75 1 98.94 70 VAL A O 1
ATOM 498 N N . PHE A 1 71 ? 9.242 20.828 17.141 1 98.94 71 PHE A N 1
ATOM 499 C CA . PHE A 1 71 ? 8.727 20.594 18.484 1 98.94 71 PHE A CA 1
ATOM 500 C C . PHE A 1 71 ? 8.445 19.109 18.703 1 98.94 71 PHE A C 1
ATOM 502 O O . PHE A 1 71 ? 7.754 18.484 17.891 1 98.94 71 PHE A O 1
ATOM 509 N N . TRP A 1 72 ? 8.984 18.516 19.766 1 98.81 72 TRP A N 1
ATOM 510 C CA . TRP A 1 72 ? 8.914 17.078 20.016 1 98.81 72 TRP A CA 1
ATOM 511 C C . TRP A 1 72 ? 8.953 16.781 21.5 1 98.81 72 TRP A C 1
ATOM 513 O O . TRP A 1 72 ? 9.578 17.516 22.281 1 98.81 72 TRP A O 1
ATOM 523 N N . ASP A 1 73 ? 8.234 15.781 21.859 1 98.88 73 ASP A N 1
ATOM 524 C CA . ASP A 1 73 ? 8.281 15.242 23.219 1 98.88 73 ASP A CA 1
ATOM 525 C C . ASP A 1 73 ? 8.234 13.719 23.203 1 98.88 73 ASP A C 1
ATOM 527 O O . ASP A 1 73 ? 7.336 13.125 22.594 1 98.88 73 ASP A O 1
ATOM 531 N N . GLU A 1 74 ? 9.094 13.039 23.906 1 98.5 74 GLU A N 1
ATOM 532 C CA . GLU A 1 74 ? 9.25 11.586 23.891 1 98.5 74 GLU A CA 1
ATOM 533 C C . GLU A 1 74 ? 8.023 10.891 24.469 1 98.5 74 GLU A C 1
ATOM 535 O O . GLU A 1 74 ? 7.758 9.727 24.156 1 98.5 74 GLU A O 1
ATOM 540 N N . GLY A 1 75 ? 7.285 11.656 25.312 1 98.81 75 GLY A N 1
ATOM 541 C CA . GLY A 1 75 ? 6.102 11.086 25.938 1 98.81 75 GLY A CA 1
ATOM 542 C C . GLY A 1 75 ? 5.059 10.625 24.938 1 98.81 75 GLY A C 1
ATOM 543 O O . GLY A 1 75 ? 4.199 9.805 25.25 1 98.81 75 GLY A O 1
ATOM 544 N N . MET A 1 76 ? 5.156 11.07 23.75 1 98.75 76 MET A N 1
ATOM 545 C CA . MET A 1 76 ? 4.188 10.711 22.719 1 98.75 76 MET A CA 1
ATOM 546 C C . MET A 1 76 ? 4.367 9.266 22.281 1 98.75 76 MET A C 1
ATOM 548 O O . MET A 1 76 ? 3.457 8.664 21.703 1 98.75 76 MET A O 1
ATOM 552 N N . LEU A 1 77 ? 5.52 8.648 22.547 1 98.62 77 LEU A N 1
ATOM 553 C CA . LEU A 1 77 ? 5.801 7.262 22.188 1 98.62 77 LEU A CA 1
ATOM 554 C C . LEU A 1 77 ? 4.992 6.305 23.062 1 98.62 77 LEU A C 1
ATOM 556 O O . LEU A 1 77 ? 4.883 5.117 22.75 1 98.62 77 LEU A O 1
ATOM 560 N N . ASP A 1 78 ? 4.383 6.836 24.125 1 98.5 78 ASP A N 1
ATOM 561 C CA . ASP A 1 78 ? 3.645 6 25.062 1 98.5 78 ASP A CA 1
ATOM 562 C C . ASP A 1 78 ? 2.287 5.598 24.484 1 98.5 78 ASP A C 1
ATOM 564 O O . ASP A 1 78 ? 1.633 4.691 25 1 98.5 78 ASP A O 1
ATOM 568 N N . HIS A 1 79 ? 1.813 6.285 23.422 1 98.62 79 HIS A N 1
ATOM 569 C CA . HIS A 1 79 ? 0.568 5.879 22.781 1 98.62 79 HIS A CA 1
ATOM 570 C C . HIS A 1 79 ? 0.666 4.457 22.234 1 98.62 79 HIS A C 1
ATOM 572 O O . HIS A 1 79 ? 1.513 4.172 21.391 1 98.62 79 HIS A O 1
ATOM 578 N N . ASP A 1 80 ? -0.12 3.623 22.781 1 96.81 80 ASP A N 1
ATOM 579 C CA . ASP A 1 80 ? -0.189 2.227 22.359 1 96.81 80 ASP A CA 1
ATOM 580 C C . ASP A 1 80 ? -1.498 1.935 21.641 1 96.81 80 ASP A C 1
ATOM 582 O O . ASP A 1 80 ? -2.547 1.786 22.266 1 96.81 80 ASP A O 1
ATOM 586 N N . ALA A 1 81 ? -1.366 1.722 20.344 1 97.06 81 ALA A N 1
ATOM 587 C CA . ALA A 1 81 ? -2.57 1.489 19.547 1 97.06 81 ALA A CA 1
ATOM 588 C C . ALA A 1 81 ? -2.914 0.004 19.5 1 97.06 81 ALA A C 1
ATOM 590 O O . ALA A 1 81 ? -3.963 -0.378 18.969 1 97.06 81 ALA A O 1
ATOM 591 N N . GLY A 1 82 ? -1.995 -0.82 20.016 1 97 82 GLY A N 1
ATOM 592 C CA . GLY A 1 82 ? -2.324 -2.229 20.172 1 97 82 GLY A CA 1
ATOM 593 C C . GLY A 1 82 ? -1.794 -3.092 19.047 1 97 82 GLY A C 1
ATOM 594 O O . GLY A 1 82 ? -1.01 -2.625 18.219 1 97 82 GLY A O 1
ATOM 595 N N . ILE A 1 83 ? -2.109 -4.406 19.078 1 97.31 83 ILE A N 1
ATOM 596 C CA . ILE A 1 83 ? -1.689 -5.438 18.141 1 97.31 83 ILE A CA 1
ATOM 597 C C . ILE A 1 83 ? -2.906 -6.227 17.656 1 97.31 83 ILE A C 1
ATOM 599 O O . ILE A 1 83 ? -3.873 -6.398 18.406 1 97.31 83 ILE A O 1
ATOM 603 N N . GLY A 1 84 ? -2.918 -6.695 16.438 1 97.62 84 GLY A N 1
ATOM 604 C CA . GLY A 1 84 ? -3.994 -7.496 15.883 1 97.62 84 GLY A CA 1
ATOM 605 C C . GLY A 1 84 ? -3.881 -7.684 14.375 1 97.62 84 GLY A C 1
ATOM 606 O O . GLY A 1 84 ? -2.797 -7.527 13.805 1 97.62 84 GLY A O 1
ATOM 607 N N . VAL A 1 85 ? -4.984 -8.055 13.789 1 97.25 85 VAL A N 1
ATOM 608 C CA . VAL A 1 85 ? -5.078 -8.055 12.328 1 97.25 85 VAL A CA 1
ATOM 609 C C . VAL A 1 85 ? -5.121 -6.621 11.812 1 97.25 85 VAL A C 1
ATOM 611 O O . VAL A 1 85 ? -6.129 -5.93 11.969 1 97.25 85 VAL A O 1
ATOM 614 N N . PHE A 1 86 ? -3.99 -6.176 11.258 1 95.56 86 PHE A N 1
ATOM 615 C CA . PHE A 1 86 ? -3.83 -4.828 10.727 1 95.56 86 PHE A CA 1
ATOM 616 C C . PHE A 1 86 ? -4.223 -3.785 11.766 1 95.56 86 PHE A C 1
ATOM 618 O O . PHE A 1 86 ? -3.586 -3.682 12.82 1 95.56 86 PHE A O 1
ATOM 625 N N . ASP A 1 87 ? -5.324 -3.07 11.594 1 95.94 87 ASP A N 1
ATOM 626 C CA . ASP A 1 87 ? -5.668 -2.006 12.531 1 95.94 87 ASP A CA 1
ATOM 627 C C . ASP A 1 87 ? -6.902 -2.377 13.352 1 95.94 87 ASP A C 1
ATOM 629 O O . ASP A 1 87 ? -7.508 -1.516 13.992 1 95.94 87 ASP A O 1
ATOM 633 N N . THR A 1 88 ? -7.285 -3.717 13.352 1 95.5 88 THR A N 1
ATOM 634 C CA . THR A 1 88 ? -8.523 -4.156 13.992 1 95.5 88 THR A CA 1
ATOM 635 C C . THR A 1 88 ? -8.328 -4.301 15.5 1 95.5 88 THR A C 1
ATOM 637 O O . THR A 1 88 ? -9.305 -4.301 16.25 1 95.5 88 THR A O 1
ATOM 640 N N . GLY A 1 89 ? -7.117 -4.562 15.953 1 95.25 89 GLY A N 1
ATOM 641 C CA . GLY A 1 89 ? -6.848 -4.848 17.359 1 95.25 89 GLY A CA 1
ATOM 642 C C . GLY A 1 89 ? -7.355 -6.211 17.797 1 95.25 89 GLY A C 1
ATOM 643 O O . GLY A 1 89 ? -7.375 -6.516 18.984 1 95.25 89 GLY A O 1
ATOM 644 N N . PHE A 1 90 ? -7.676 -7.051 16.844 1 95.44 90 PHE A N 1
ATOM 645 C CA . PHE A 1 90 ? -8.336 -8.32 17.125 1 95.44 90 PHE A CA 1
ATOM 646 C C . PHE A 1 90 ? -7.426 -9.492 16.781 1 95.44 90 PHE A C 1
ATOM 648 O O . PHE A 1 90 ? -6.727 -9.461 15.773 1 95.44 90 PHE A O 1
ATOM 655 N N . ASP A 1 91 ? -7.328 -10.445 17.672 1 97.56 91 ASP A N 1
ATOM 656 C CA . ASP A 1 91 ? -6.719 -11.742 17.391 1 97.56 91 ASP A CA 1
ATOM 657 C C . ASP A 1 91 ? -7.773 -12.773 17.016 1 97.56 91 ASP A C 1
ATOM 659 O O . ASP A 1 91 ? -8.547 -13.227 17.859 1 97.56 91 ASP A O 1
ATOM 663 N N . PRO A 1 92 ? -7.781 -13.211 15.781 1 97.44 92 PRO A N 1
ATOM 664 C CA . PRO A 1 92 ? -8.812 -14.164 15.367 1 97.44 92 PRO A CA 1
ATOM 665 C C . PRO A 1 92 ? -8.57 -15.57 15.922 1 97.44 92 PRO A C 1
ATOM 667 O O . PRO A 1 92 ? -9.461 -16.422 15.852 1 97.44 92 PRO A O 1
ATOM 670 N N . GLY A 1 93 ? -7.367 -15.836 16.375 1 98 93 GLY A N 1
ATOM 671 C CA . GLY A 1 93 ? -7.062 -17.125 16.984 1 98 93 GLY A CA 1
ATOM 672 C C . GLY A 1 93 ? -6.445 -18.109 16.016 1 98 93 GLY A C 1
ATOM 673 O O . GLY A 1 93 ? -5.988 -19.188 16.422 1 98 93 GLY A O 1
ATOM 674 N N . PHE A 1 94 ? -6.391 -17.734 14.727 1 98.38 94 PHE A N 1
ATOM 675 C CA . PHE A 1 94 ? -5.875 -18.703 13.766 1 98.38 94 PHE A CA 1
ATOM 676 C C . PHE A 1 94 ? -4.734 -18.109 12.953 1 98.38 94 PHE A C 1
ATOM 678 O O . PHE A 1 94 ? -4.379 -18.641 11.891 1 98.38 94 PHE A O 1
ATOM 685 N N . LEU A 1 95 ? -4.195 -17.031 13.367 1 98.38 95 LEU A N 1
ATOM 686 C CA . LEU A 1 95 ? -2.959 -16.5 12.812 1 98.38 95 LEU A CA 1
ATOM 687 C C . LEU A 1 95 ? -1.809 -16.641 13.805 1 98.38 95 LEU A C 1
ATOM 689 O O . LEU A 1 95 ? -1.979 -16.406 15 1 98.38 95 LEU A O 1
ATOM 693 N N . ASP A 1 96 ? -0.663 -17.016 13.32 1 98.5 96 ASP A N 1
ATOM 694 C CA . ASP A 1 96 ? 0.516 -17.188 14.156 1 98.5 96 ASP A CA 1
ATOM 695 C C . ASP A 1 96 ? 1.171 -15.844 14.477 1 98.5 96 ASP A C 1
ATOM 697 O O . ASP A 1 96 ? 1.812 -15.688 15.523 1 98.5 96 ASP A O 1
ATOM 701 N N . VAL A 1 97 ? 1.075 -14.945 13.555 1 98.38 97 VAL A N 1
ATOM 702 C CA . VAL A 1 97 ? 1.764 -13.664 13.711 1 98.38 97 VAL A CA 1
ATOM 703 C C . VAL A 1 97 ? 0.76 -12.516 13.602 1 98.38 97 VAL A C 1
ATOM 705 O O . VAL A 1 97 ? 0.122 -12.344 12.555 1 98.38 97 VAL A O 1
ATOM 708 N N . LEU A 1 98 ? 0.57 -11.82 14.617 1 97.94 98 LEU A N 1
ATOM 709 C CA . LEU A 1 98 ? -0.182 -10.57 14.602 1 97.94 98 LEU A CA 1
ATOM 710 C C . LEU A 1 98 ? 0.747 -9.383 14.375 1 97.94 98 LEU A C 1
ATOM 712 O O . LEU A 1 98 ? 1.971 -9.531 14.406 1 97.94 98 LEU A O 1
ATOM 716 N N . GLU A 1 99 ? 0.169 -8.273 14.062 1 95.88 99 GLU A N 1
ATOM 717 C CA . GLU A 1 99 ? 0.972 -7.09 13.758 1 95.88 99 GLU A CA 1
ATOM 718 C C . GLU A 1 99 ? 0.654 -5.945 14.719 1 95.88 99 GLU A C 1
ATOM 720 O O . GLU A 1 99 ? -0.453 -5.867 15.258 1 95.88 99 GLU A O 1
ATOM 725 N N . LYS A 1 100 ? 1.693 -5.09 14.891 1 96.94 100 LYS A N 1
ATOM 726 C CA . LYS A 1 100 ? 1.394 -3.799 15.508 1 96.94 100 LYS A CA 1
ATOM 727 C C . LYS A 1 100 ? 0.409 -3 14.656 1 96.94 100 LYS A C 1
ATOM 729 O O . LYS A 1 100 ? 0.459 -3.047 13.43 1 96.94 100 LYS A O 1
ATOM 734 N N . HIS A 1 101 ? -0.489 -2.297 15.359 1 97.88 101 HIS A N 1
ATOM 735 C CA . HIS A 1 101 ? -1.298 -1.297 14.672 1 97.88 101 HIS A CA 1
ATOM 736 C C . HIS A 1 101 ? -0.438 -0.419 13.766 1 97.88 101 HIS A C 1
ATOM 738 O O . HIS A 1 101 ? 0.67 -0.031 14.148 1 97.88 101 HIS A O 1
ATOM 744 N N . PRO A 1 102 ? -0.946 -0.114 12.492 1 97.06 102 PRO A N 1
ATOM 745 C CA . PRO A 1 102 ? -0.137 0.741 11.617 1 97.06 102 PRO A CA 1
ATOM 746 C C . PRO A 1 102 ? 0.311 2.029 12.305 1 97.06 102 PRO A C 1
ATOM 748 O O . PRO A 1 102 ? 1.437 2.488 12.094 1 97.06 102 PRO A O 1
ATOM 751 N N . GLU A 1 103 ? -0.634 2.609 13.039 1 98.12 103 GLU A N 1
ATOM 752 C CA . GLU A 1 103 ? -0.26 3.754 13.859 1 98.12 103 GLU A CA 1
ATOM 753 C C . GLU A 1 103 ? 0.498 3.309 15.109 1 98.12 103 GLU A C 1
ATOM 755 O O . GLU A 1 103 ? -0.098 3.127 16.172 1 98.12 103 GLU A O 1
ATOM 760 N N . ASN A 1 104 ? 1.774 2.99 15.008 1 98 104 ASN A N 1
ATOM 761 C CA . ASN A 1 104 ? 2.609 2.594 16.141 1 98 104 ASN A CA 1
ATOM 762 C C . ASN A 1 104 ? 3.814 3.516 16.297 1 98 104 ASN A C 1
ATOM 764 O O . ASN A 1 104 ? 4.094 4.336 15.414 1 98 104 ASN A O 1
ATOM 768 N N . SER A 1 105 ? 4.52 3.391 17.375 1 98.5 105 SER A N 1
ATOM 769 C CA . SER A 1 105 ? 5.535 4.363 17.766 1 98.5 105 SER A CA 1
ATOM 770 C C . SER A 1 105 ? 6.766 4.273 16.875 1 98.5 105 SER A C 1
ATOM 772 O O . SER A 1 105 ? 7.535 5.23 16.766 1 98.5 105 SER A O 1
ATOM 774 N N . ASP A 1 106 ? 6.988 3.137 16.172 1 98.31 106 ASP A N 1
ATOM 775 C CA . ASP A 1 106 ? 8.188 2.945 15.352 1 98.31 106 ASP A CA 1
ATOM 776 C C . ASP A 1 106 ? 8.242 3.959 14.211 1 98.31 106 ASP A C 1
ATOM 778 O O . ASP A 1 106 ? 9.328 4.406 13.828 1 98.31 106 ASP A O 1
ATOM 782 N N . ARG A 1 107 ? 7.066 4.324 13.688 1 97.81 107 ARG A N 1
ATOM 783 C CA . ARG A 1 107 ? 7.027 5.266 12.57 1 97.81 107 ARG A CA 1
ATOM 784 C C . ARG A 1 107 ? 7.605 6.617 12.977 1 97.81 107 ARG A C 1
ATOM 786 O O . ARG A 1 107 ? 8.422 7.191 12.258 1 97.81 107 ARG A O 1
ATOM 793 N N . VAL A 1 108 ? 7.246 7.113 14.148 1 98.38 108 VAL A N 1
ATOM 794 C CA . VAL A 1 108 ? 7.664 8.445 14.578 1 98.38 108 VAL A CA 1
ATOM 795 C C . VAL A 1 108 ? 9.078 8.375 15.148 1 98.38 108 VAL A C 1
ATOM 797 O O . VAL A 1 108 ? 9.859 9.32 15.008 1 98.38 108 VAL A O 1
ATOM 800 N N . ARG A 1 109 ? 9.461 7.207 15.773 1 98.69 109 ARG A N 1
ATOM 801 C CA . ARG A 1 109 ? 10.852 7.027 16.172 1 98.69 109 ARG A CA 1
ATOM 802 C C . ARG A 1 109 ? 11.797 7.273 15.008 1 98.69 109 ARG A C 1
ATOM 804 O O . ARG A 1 109 ? 12.828 7.941 15.164 1 98.69 109 ARG A O 1
ATOM 811 N N . ASN A 1 110 ? 11.445 6.742 13.883 1 98.81 110 ASN A N 1
ATOM 812 C CA . ASN A 1 110 ? 12.281 6.91 12.703 1 98.81 110 ASN A CA 1
ATOM 813 C C . ASN A 1 110 ? 12.234 8.344 12.18 1 98.81 110 ASN A C 1
ATOM 815 O O . ASN A 1 110 ? 13.242 8.859 11.68 1 98.81 110 ASN A O 1
ATOM 819 N N . MET A 1 111 ? 11.086 9.031 12.266 1 98.88 111 MET A N 1
ATOM 820 C CA . MET A 1 111 ? 11 10.422 11.852 1 98.88 111 MET A CA 1
ATOM 821 C C . MET A 1 111 ? 11.898 11.305 12.711 1 98.88 111 MET A C 1
ATOM 823 O O . MET A 1 111 ? 12.617 12.164 12.195 1 98.88 111 MET A O 1
ATOM 827 N N . VAL A 1 112 ? 11.844 11.031 14 1 98.88 112 VAL A N 1
ATOM 828 C CA . VAL A 1 112 ? 12.703 11.773 14.914 1 98.88 112 VAL A CA 1
ATOM 829 C C . VAL A 1 112 ? 14.164 11.477 14.602 1 98.88 112 VAL A C 1
ATOM 831 O O . VAL A 1 112 ? 14.984 12.391 14.508 1 98.88 112 VAL A O 1
ATOM 834 N N . SER A 1 113 ? 14.484 10.203 14.422 1 98.88 113 SER A N 1
ATOM 835 C CA . SER A 1 113 ? 15.859 9.758 14.242 1 98.88 113 SER A CA 1
ATOM 836 C C . SER A 1 113 ? 16.484 10.344 12.977 1 98.88 113 SER A C 1
ATOM 838 O O . SER A 1 113 ? 17.625 10.805 12.992 1 98.88 113 SER A O 1
ATOM 840 N N . ILE A 1 114 ? 15.758 10.359 11.883 1 98.81 114 ILE A N 1
ATOM 841 C CA . ILE A 1 114 ? 16.312 10.836 10.617 1 98.81 114 ILE A CA 1
ATOM 842 C C . ILE A 1 114 ? 16.531 12.344 10.695 1 98.81 114 ILE A C 1
ATOM 844 O O . ILE A 1 114 ? 17.469 12.867 10.078 1 98.81 114 ILE A O 1
ATOM 848 N N . LEU A 1 115 ? 15.688 13.062 11.445 1 98.81 115 LEU A N 1
ATOM 849 C CA . LEU A 1 115 ? 15.852 14.508 11.586 1 98.81 115 LEU A CA 1
ATOM 850 C C . LEU A 1 115 ? 17.016 14.836 12.516 1 98.81 115 LEU A C 1
ATOM 852 O O . LEU A 1 115 ? 17.656 15.883 12.383 1 98.81 115 LEU A O 1
ATOM 856 N N . ARG A 1 116 ? 17.312 13.961 13.453 1 98.75 116 ARG A N 1
ATOM 857 C CA . ARG A 1 116 ? 18.391 14.188 14.414 1 98.75 116 ARG A CA 1
ATOM 858 C C . ARG A 1 116 ? 19.75 13.781 13.828 1 98.75 116 ARG A C 1
ATOM 860 O O . ARG A 1 116 ? 20.766 14.422 14.109 1 98.75 116 ARG A O 1
ATOM 867 N N . ARG A 1 117 ? 19.75 12.695 13.008 1 98.56 117 ARG A N 1
ATOM 868 C CA . ARG A 1 117 ? 21.047 12.094 12.656 1 98.56 117 ARG A CA 1
ATOM 869 C C . ARG A 1 117 ? 21.25 12.109 11.148 1 98.56 117 ARG A C 1
ATOM 871 O O . ARG A 1 117 ? 22.375 11.883 10.672 1 98.56 117 ARG A O 1
ATOM 878 N N . GLY A 1 118 ? 20.172 12.344 10.391 1 98.19 118 GLY A N 1
ATOM 879 C CA . GLY A 1 118 ? 20.297 12.352 8.938 1 98.19 118 GLY A CA 1
ATOM 880 C C . GLY A 1 118 ? 20.906 13.633 8.398 1 98.19 118 GLY A C 1
ATOM 881 O O . GLY A 1 118 ? 21.266 14.531 9.172 1 98.19 118 GLY A O 1
ATOM 882 N N . PRO A 1 119 ? 21 13.742 7.074 1 98.25 119 PRO A N 1
ATOM 883 C CA . PRO A 1 119 ? 21.672 14.875 6.426 1 98.25 119 PRO A CA 1
ATOM 884 C C . PRO A 1 119 ? 20.969 16.203 6.699 1 98.25 119 PRO A C 1
ATOM 886 O O . PRO A 1 119 ? 21.594 17.266 6.605 1 98.25 119 PRO A O 1
ATOM 889 N N . ILE A 1 120 ? 19.766 16.203 7.137 1 98.38 120 ILE A N 1
ATOM 890 C CA . ILE A 1 120 ? 19 17.438 7.328 1 98.38 120 ILE A CA 1
ATOM 891 C C . ILE A 1 120 ? 19.25 17.984 8.734 1 98.38 120 ILE A C 1
ATOM 893 O O . ILE A 1 120 ? 18.859 19.109 9.047 1 98.38 120 ILE A O 1
ATOM 897 N N . ALA A 1 121 ? 19.922 17.25 9.57 1 98.44 121 ALA A N 1
ATOM 898 C CA . ALA A 1 121 ? 20.078 17.531 10.992 1 98.44 121 ALA A CA 1
ATOM 899 C C . ALA A 1 121 ? 20.609 18.953 11.219 1 98.44 121 ALA A C 1
ATOM 901 O O . ALA A 1 121 ? 20.156 19.656 12.117 1 98.44 121 ALA A O 1
ATOM 902 N N . PRO A 1 122 ? 21.531 19.484 10.359 1 97.69 122 PRO A N 1
ATOM 903 C CA . PRO A 1 122 ? 22.078 20.828 10.609 1 97.69 122 PRO A CA 1
ATOM 904 C C . PRO A 1 122 ? 21.047 21.938 10.438 1 97.69 122 PRO A C 1
ATOM 906 O O . PRO A 1 122 ? 21.266 23.062 10.883 1 97.69 122 PRO A O 1
ATOM 909 N N . TYR A 1 123 ? 19.953 21.625 9.82 1 97.88 123 TYR A N 1
ATOM 910 C CA . TYR A 1 123 ? 18.953 22.641 9.531 1 97.88 123 TYR A CA 1
ATOM 911 C C . TYR A 1 123 ? 17.812 22.578 10.547 1 97.88 123 TYR A C 1
ATOM 913 O O . TYR A 1 123 ? 16.797 23.266 10.398 1 97.88 123 TYR A O 1
ATOM 921 N N . ILE A 1 124 ? 17.938 21.766 11.617 1 98.44 124 ILE A N 1
ATOM 922 C CA . ILE A 1 124 ? 16.844 21.516 12.562 1 98.44 124 ILE A CA 1
ATOM 923 C C . ILE A 1 124 ? 17.188 22.156 13.906 1 98.44 124 ILE A C 1
ATOM 925 O O . ILE A 1 124 ? 18.297 21.969 14.43 1 98.44 124 ILE A O 1
ATOM 929 N N . SER A 1 125 ? 16.312 22.922 14.438 1 98.56 125 SER A N 1
ATOM 930 C CA . SER A 1 125 ? 16.344 23.422 15.812 1 98.56 125 SER A CA 1
ATOM 931 C C . SER A 1 125 ? 15.273 22.75 16.672 1 98.56 125 SER A C 1
ATOM 933 O O . SER A 1 125 ? 14.078 22.984 16.453 1 98.56 125 SER A O 1
ATOM 935 N N . TRP A 1 126 ? 15.688 21.953 17.625 1 98.69 126 TRP A N 1
ATOM 936 C CA . TRP A 1 126 ? 14.742 21.188 18.422 1 98.69 126 TRP A CA 1
ATOM 937 C C . TRP A 1 126 ? 14.18 22.031 19.562 1 98.69 126 TRP A C 1
ATOM 939 O O . TRP A 1 126 ? 14.922 22.781 20.203 1 98.69 126 TRP A O 1
ATOM 949 N N . LYS A 1 127 ? 12.906 22.016 19.719 1 98.81 127 LYS A N 1
ATOM 950 C CA . LYS A 1 127 ? 12.172 22.656 20.812 1 98.81 127 LYS A CA 1
ATOM 951 C C . LYS A 1 127 ? 11.367 21.625 21.594 1 98.81 127 LYS A C 1
ATOM 953 O O . LYS A 1 127 ? 10.883 20.641 21.031 1 98.81 127 LYS A O 1
ATOM 958 N N . PRO A 1 128 ? 11.219 21.797 22.891 1 98.5 128 PRO A N 1
ATOM 959 C CA . PRO A 1 128 ? 10.461 20.844 23.688 1 98.5 128 PRO A CA 1
ATOM 960 C C . PRO A 1 128 ? 8.945 20.984 23.516 1 98.5 128 PRO A C 1
ATOM 962 O O . PRO A 1 128 ? 8.445 22.094 23.328 1 98.5 128 PRO A O 1
ATOM 965 N N . GLY A 1 129 ? 8.266 19.844 23.562 1 98.44 129 GLY A N 1
ATOM 966 C CA . GLY A 1 129 ? 6.812 19.859 23.656 1 98.44 129 GLY A CA 1
ATOM 967 C C . GLY A 1 129 ? 6.301 19.922 25.078 1 98.44 129 GLY A C 1
ATOM 968 O O . GLY A 1 129 ? 7.09 20 26.031 1 98.44 129 GLY A O 1
ATOM 969 N N . ARG A 1 130 ? 5.016 20 25.234 1 98.62 130 ARG A N 1
ATOM 970 C CA . ARG A 1 130 ? 4.336 19.984 26.516 1 98.62 130 ARG A CA 1
ATOM 971 C C . ARG A 1 130 ? 2.93 19.406 26.391 1 98.62 130 ARG A C 1
ATOM 973 O O . ARG A 1 130 ? 2.352 19.406 25.312 1 98.62 130 ARG A O 1
ATOM 980 N N . PRO A 1 131 ? 2.375 18.891 27.5 1 98.81 131 PRO A N 1
ATOM 981 C CA . PRO A 1 131 ? 0.965 18.5 27.453 1 98.81 131 PRO A CA 1
ATOM 982 C C . PRO A 1 131 ? 0.021 19.703 27.406 1 98.81 131 PRO A C 1
ATOM 984 O O . PRO A 1 131 ? 0.315 20.75 27.984 1 98.81 131 PRO A O 1
ATOM 987 N N . ALA A 1 132 ? -1.034 19.562 26.75 1 98.88 132 ALA A N 1
ATOM 988 C CA . ALA A 1 132 ? -2.08 20.578 26.75 1 98.88 132 ALA A CA 1
ATOM 989 C C . ALA A 1 132 ? -2.865 20.547 28.062 1 98.88 132 ALA A C 1
ATOM 991 O O . ALA A 1 132 ? -3.053 19.484 28.656 1 98.88 132 ALA A O 1
ATOM 992 N N . HIS A 1 133 ? -3.273 21.734 28.484 1 97.62 133 HIS A N 1
ATOM 993 C CA . HIS A 1 133 ? -4.301 21.797 29.516 1 97.62 133 HIS A CA 1
ATOM 994 C C . HIS A 1 133 ? -5.68 21.516 28.938 1 97.62 133 HIS A C 1
ATOM 996 O O . HIS A 1 133 ? -5.973 21.875 27.797 1 97.62 133 HIS A O 1
ATOM 1002 N N . THR A 1 134 ? -6.523 20.891 29.75 1 95.19 134 THR A N 1
ATOM 1003 C CA . THR A 1 134 ? -7.859 20.516 29.297 1 95.19 134 THR A CA 1
ATOM 1004 C C . THR A 1 134 ? -8.617 21.75 28.797 1 95.19 134 THR A C 1
ATOM 1006 O O . THR A 1 134 ? -9.398 21.656 27.844 1 95.19 134 THR A O 1
ATOM 1009 N N . SER A 1 135 ? -8.359 22.891 29.438 1 97.38 135 SER A N 1
ATOM 1010 C CA . SER A 1 135 ? -9.039 24.125 29.031 1 97.38 135 SER A CA 1
ATOM 1011 C C . SER A 1 135 ? -8.656 24.516 27.609 1 97.38 135 SER A C 1
ATOM 1013 O O . SER A 1 135 ? -9.469 25.109 26.891 1 97.38 135 SER A O 1
ATOM 1015 N N . GLU A 1 136 ? -7.434 24.234 27.203 1 98.56 136 GLU A N 1
ATOM 1016 C CA . GLU A 1 136 ? -6.98 24.547 25.844 1 98.56 136 GLU A CA 1
ATOM 1017 C C . GLU A 1 136 ? -7.715 23.703 24.812 1 98.56 136 GLU A C 1
ATOM 1019 O O . GLU A 1 136 ? -7.93 24.141 23.688 1 98.56 136 GLU A O 1
ATOM 1024 N N . LEU A 1 137 ? -8.094 22.469 25.219 1 98.88 137 LEU A N 1
ATOM 1025 C CA . LEU A 1 137 ? -8.773 21.562 24.297 1 98.88 137 LEU A CA 1
ATOM 1026 C C . LEU A 1 137 ? -10.156 22.094 23.938 1 98.88 137 LEU A C 1
ATOM 1028 O O . LEU A 1 137 ? -10.672 21.812 22.859 1 98.88 137 LEU A O 1
ATOM 1032 N N . LEU A 1 138 ? -10.766 22.922 24.812 1 98.62 138 LEU A N 1
ATOM 1033 C CA . LEU A 1 138 ? -12.141 23.375 24.672 1 98.62 138 LEU A CA 1
ATOM 1034 C C . LEU A 1 138 ? -12.25 24.469 23.609 1 98.62 138 LEU A C 1
ATOM 1036 O O . LEU A 1 138 ? -13.359 24.828 23.203 1 98.62 138 LEU A O 1
ATOM 1040 N N . SER A 1 139 ? -11.094 24.906 23.156 1 98.56 139 SER A N 1
ATOM 1041 C CA . SER A 1 139 ? -11.125 25.891 22.062 1 98.56 139 SER A CA 1
ATOM 1042 C C . SER A 1 139 ? -11.602 25.266 20.766 1 98.56 139 SER A C 1
ATOM 1044 O O . SER A 1 139 ? -12.078 25.969 19.875 1 98.56 139 SER A O 1
ATOM 1046 N N . PHE A 1 140 ? -11.523 23.953 20.672 1 98.81 140 PHE A N 1
ATOM 1047 C CA . PHE A 1 140 ? -11.883 23.25 19.438 1 98.81 140 PHE A CA 1
ATOM 1048 C C . PHE A 1 140 ? -12.859 22.125 19.719 1 98.81 140 PHE A C 1
ATOM 1050 O O . PHE A 1 140 ? -13.82 21.922 18.969 1 98.81 140 PHE A O 1
ATOM 1057 N N . HIS A 1 141 ? -12.602 21.391 20.734 1 98.88 141 HIS A N 1
ATOM 1058 C CA . HIS A 1 141 ? -13.414 20.219 21.062 1 98.88 141 HIS A CA 1
ATOM 1059 C C . HIS A 1 141 ? -14.516 20.578 22.047 1 98.88 141 HIS A C 1
ATOM 1061 O O . HIS A 1 141 ? -14.344 21.453 22.891 1 98.88 141 HIS A O 1
ATOM 1067 N N . THR A 1 142 ? -15.617 19.828 21.953 1 98.81 142 THR A N 1
ATOM 1068 C CA . THR A 1 142 ? -16.703 20.031 22.906 1 98.81 142 THR A CA 1
ATOM 1069 C C . THR A 1 142 ? -16.328 19.484 24.281 1 98.81 142 THR A C 1
ATOM 1071 O O . THR A 1 142 ? -15.539 18.547 24.391 1 98.81 142 THR A O 1
ATOM 1074 N N . ARG A 1 143 ? -16.906 20.078 25.266 1 98.56 143 ARG A N 1
ATOM 1075 C CA . ARG A 1 143 ? -16.656 19.656 26.641 1 98.56 143 ARG A CA 1
ATOM 1076 C C . ARG A 1 143 ? -17.047 18.203 26.859 1 98.56 143 ARG A C 1
ATOM 1078 O O . ARG A 1 143 ? -16.297 17.438 27.484 1 98.56 143 ARG A O 1
ATOM 1085 N N . GLU A 1 144 ? -18.219 17.812 26.312 1 98.56 144 GLU A N 1
ATOM 1086 C CA . GLU A 1 144 ? -18.719 16.453 26.469 1 98.56 144 GLU A CA 1
ATOM 1087 C C . GLU A 1 144 ? -17.734 15.438 25.891 1 98.56 144 GLU A C 1
ATOM 1089 O O . GLU A 1 144 ? -17.5 14.383 26.484 1 98.56 144 GLU A O 1
ATOM 1094 N N . TYR A 1 145 ? -17.203 15.734 24.812 1 98.56 145 TYR A N 1
ATOM 1095 C CA . TYR A 1 145 ? -16.281 14.828 24.141 1 98.56 145 TYR A CA 1
ATOM 1096 C C . TYR A 1 145 ? -14.984 14.68 24.922 1 98.56 145 TYR A C 1
ATOM 1098 O O . TYR A 1 145 ? -14.469 13.578 25.094 1 98.56 145 TYR A O 1
ATOM 1106 N N . VAL A 1 146 ? -14.422 15.805 25.375 1 98.69 146 VAL A N 1
ATOM 1107 C CA . VAL A 1 146 ? -13.203 15.766 26.172 1 98.69 146 VAL A CA 1
ATOM 1108 C C . VAL A 1 146 ? -13.422 14.914 27.422 1 98.69 146 VAL A C 1
ATOM 1110 O O . VAL A 1 146 ? -12.562 14.109 27.797 1 98.69 146 VAL A O 1
ATOM 1113 N N . GLU A 1 147 ? -14.578 15.07 28.047 1 98.19 147 GLU A N 1
ATOM 1114 C CA . GLU A 1 147 ? -14.914 14.273 29.234 1 98.19 147 GLU A CA 1
ATOM 1115 C C . GLU A 1 147 ? -14.992 12.789 28.891 1 98.19 147 GLU A C 1
ATOM 1117 O O . GLU A 1 147 ? -14.586 11.938 29.688 1 98.19 147 GLU A O 1
ATOM 1122 N N . GLU A 1 148 ? -15.516 12.539 27.734 1 98.06 148 GLU A N 1
ATOM 1123 C CA . GLU A 1 148 ? -15.57 11.156 27.281 1 98.06 148 GLU A CA 1
ATOM 1124 C C . GLU A 1 148 ? -14.172 10.547 27.188 1 98.06 148 GLU A C 1
ATOM 1126 O O . GLU A 1 148 ? -13.961 9.398 27.578 1 98.06 148 GLU A O 1
ATOM 1131 N N . LEU A 1 149 ? -13.211 11.266 26.656 1 98.44 149 LEU A N 1
ATOM 1132 C CA . LEU A 1 149 ? -11.844 10.789 26.531 1 98.44 149 LEU A CA 1
ATOM 1133 C C . LEU A 1 149 ? -11.203 10.594 27.906 1 98.44 149 LEU A C 1
ATOM 1135 O O . LEU A 1 149 ? -10.5 9.602 28.125 1 98.44 149 LEU A O 1
ATOM 1139 N N . VAL A 1 150 ? -11.469 11.516 28.781 1 98 150 VAL A N 1
ATOM 1140 C CA . VAL A 1 150 ? -10.938 11.406 30.141 1 98 150 VAL A CA 1
ATOM 1141 C C . VAL A 1 150 ? -11.492 10.156 30.812 1 98 150 VAL A C 1
ATOM 1143 O O . VAL A 1 150 ? -10.75 9.406 31.453 1 98 150 VAL A O 1
ATOM 1146 N N . GLN A 1 151 ? -12.805 9.93 30.656 1 97.94 151 GLN A N 1
ATOM 1147 C CA . GLN A 1 151 ? -13.445 8.766 31.25 1 97.94 151 GLN A CA 1
ATOM 1148 C C . GLN A 1 151 ? -12.883 7.469 30.672 1 97.94 151 GLN A C 1
ATOM 1150 O O . GLN A 1 151 ? -12.695 6.484 31.391 1 97.94 151 GLN A O 1
ATOM 1155 N N . ALA A 1 152 ? -12.656 7.496 29.391 1 97.88 152 ALA A N 1
ATOM 1156 C CA . ALA A 1 152 ? -12.055 6.332 28.734 1 97.88 152 ALA A CA 1
ATOM 1157 C C . ALA A 1 152 ? -10.688 6.02 29.312 1 97.88 152 ALA A C 1
ATOM 1159 O O . ALA A 1 152 ? -10.352 4.855 29.531 1 97.88 152 ALA A O 1
ATOM 1160 N N . ASN A 1 153 ? -9.898 7.027 29.516 1 97.44 153 ASN A N 1
ATOM 1161 C CA . ASN A 1 153 ? -8.578 6.855 30.109 1 97.44 153 ASN A CA 1
ATOM 1162 C C . ASN A 1 153 ? -8.656 6.297 31.516 1 97.44 153 ASN A C 1
ATOM 1164 O O . ASN A 1 153 ? -7.938 5.359 31.859 1 97.44 153 ASN A O 1
ATOM 1168 N N . VAL A 1 154 ? -9.516 6.82 32.375 1 97.5 154 VAL A N 1
ATOM 1169 C CA . VAL A 1 154 ? -9.68 6.406 33.75 1 97.5 154 VAL A CA 1
ATOM 1170 C C . VAL A 1 154 ? -10.18 4.965 33.812 1 97.5 154 VAL A C 1
ATOM 1172 O O . VAL A 1 154 ? -9.812 4.203 34.719 1 97.5 154 VAL A O 1
ATOM 1175 N N . GLY A 1 155 ? -10.992 4.641 32.844 1 97.38 155 GLY A N 1
ATOM 1176 C CA . GLY A 1 155 ? -11.57 3.307 32.812 1 97.38 155 GLY A CA 1
ATOM 1177 C C . GLY A 1 155 ? -10.594 2.252 32.312 1 97.38 155 GLY A C 1
ATOM 1178 O O . GLY A 1 155 ? -10.945 1.071 32.219 1 97.38 155 GLY A O 1
ATOM 1179 N N . GLY A 1 156 ? -9.367 2.59 31.984 1 96.25 156 GLY A N 1
ATOM 1180 C CA . GLY A 1 156 ? -8.359 1.623 31.578 1 96.25 156 GLY A CA 1
ATOM 1181 C C . GLY A 1 156 ? -8.227 1.484 30.078 1 96.25 156 GLY A C 1
ATOM 1182 O O . GLY A 1 156 ? -7.465 0.647 29.594 1 96.25 156 GLY A O 1
ATOM 1183 N N . GLY A 1 157 ? -9.016 2.252 29.375 1 95.5 157 GLY A N 1
ATOM 1184 C CA . GLY A 1 157 ? -8.945 2.221 27.922 1 95.5 157 GLY A CA 1
ATOM 1185 C C . GLY A 1 157 ? -10.281 1.937 27.266 1 95.5 157 GLY A C 1
ATOM 1186 O O . GLY A 1 157 ? -11.219 1.485 27.922 1 95.5 157 GLY A O 1
ATOM 1187 N N . LYS A 1 158 ? -10.352 2.209 25.969 1 96.94 158 LYS A N 1
ATOM 1188 C CA . LYS A 1 158 ? -11.594 2.051 25.219 1 96.94 158 LYS A CA 1
ATOM 1189 C C . LYS A 1 158 ? -11.352 2.119 23.719 1 96.94 158 LYS A C 1
ATOM 1191 O O . LYS A 1 158 ? -10.539 2.92 23.25 1 96.94 158 LYS A O 1
ATOM 1196 N N . LYS A 1 159 ? -11.93 1.216 22.984 1 97.5 159 LYS A N 1
ATOM 1197 C CA . LYS A 1 159 ? -12.062 1.426 21.547 1 97.5 159 LYS A CA 1
ATOM 1198 C C . LYS A 1 159 ? -13.125 2.471 21.234 1 97.5 159 LYS A C 1
ATOM 1200 O O . LYS A 1 159 ? -14.32 2.211 21.406 1 97.5 159 LYS A O 1
ATOM 1205 N N . LEU A 1 160 ? -12.766 3.656 20.781 1 97.81 160 LEU A N 1
ATOM 1206 C CA . LEU A 1 160 ? -13.711 4.746 20.562 1 97.81 160 LEU A CA 1
ATOM 1207 C C . LEU A 1 160 ? -14.461 4.566 19.25 1 97.81 160 LEU A C 1
ATOM 1209 O O . LEU A 1 160 ? -15.641 4.906 19.156 1 97.81 160 LEU A O 1
ATOM 1213 N N . CYS A 1 161 ? -13.844 4.082 18.234 1 96.31 161 CYS A N 1
ATOM 1214 C CA . CYS A 1 161 ? -14.383 3.686 16.938 1 96.31 161 CYS A CA 1
ATOM 1215 C C . CYS A 1 161 ? -13.43 2.744 16.203 1 96.31 161 CYS A C 1
ATOM 1217 O O . CYS A 1 161 ? -12.367 2.395 16.734 1 96.31 161 CYS A O 1
ATOM 1219 N N . GLU A 1 162 ? -13.758 2.297 15.117 1 93.5 162 GLU A N 1
ATOM 1220 C CA . GLU A 1 162 ? -12.945 1.303 14.414 1 93.5 162 GLU A CA 1
ATOM 1221 C C . GLU A 1 162 ? -11.516 1.793 14.219 1 93.5 162 GLU A C 1
ATOM 1223 O O . GLU A 1 162 ? -11.297 2.908 13.742 1 93.5 162 GLU A O 1
ATOM 1228 N N . GLY A 1 163 ? -10.57 1.018 14.695 1 95.38 163 GLY A N 1
ATOM 1229 C CA . GLY A 1 163 ? -9.156 1.277 14.508 1 95.38 163 GLY A CA 1
ATOM 1230 C C . GLY A 1 163 ? -8.609 2.326 15.453 1 95.38 163 GLY A C 1
ATOM 1231 O O . GLY A 1 163 ? -7.43 2.684 15.383 1 95.38 163 GLY A O 1
ATOM 1232 N N . THR A 1 164 ? -9.469 2.824 16.312 1 98.06 164 THR A N 1
ATOM 1233 C CA . THR A 1 164 ? -9.07 3.924 17.188 1 98.06 164 THR A CA 1
ATOM 1234 C C . THR A 1 164 ? -9.172 3.514 18.641 1 98.06 164 THR A C 1
ATOM 1236 O O . THR A 1 164 ? -10.25 3.553 19.234 1 98.06 164 THR A O 1
ATOM 1239 N N . PHE A 1 165 ? -7.992 3.244 19.281 1 98.12 165 PHE A N 1
ATOM 1240 C CA . PHE A 1 165 ? -7.934 2.668 20.609 1 98.12 165 PHE A CA 1
ATOM 1241 C C . PHE A 1 165 ? -7.238 3.617 21.578 1 98.12 165 PHE A C 1
ATOM 1243 O O . PHE A 1 165 ? -6.059 3.934 21.406 1 98.12 165 PHE A O 1
ATOM 1250 N N . LEU A 1 166 ? -7.965 4.055 22.531 1 98.44 166 LEU A N 1
ATOM 1251 C CA . LEU A 1 166 ? -7.367 4.781 23.641 1 98.44 166 LEU A CA 1
ATOM 1252 C C . LEU A 1 166 ? -6.961 3.824 24.766 1 98.44 166 LEU A C 1
ATOM 1254 O O . LEU A 1 166 ? -7.715 3.621 25.719 1 98.44 166 LEU A O 1
ATOM 1258 N N . ASN A 1 167 ? -5.797 3.287 24.719 1 97.94 167 ASN A N 1
ATOM 1259 C CA . ASN A 1 167 ? -5.219 2.377 25.703 1 97.94 167 ASN A CA 1
ATOM 1260 C C . ASN A 1 167 ? -4.367 3.125 26.719 1 97.94 167 ASN A C 1
ATOM 1262 O O . ASN A 1 167 ? -4.113 4.324 26.578 1 97.94 167 ASN A O 1
ATOM 1266 N N . PRO A 1 168 ? -3.992 2.473 27.828 1 97.38 168 PRO A N 1
ATOM 1267 C CA . PRO A 1 168 ? -3.123 3.152 28.797 1 97.38 168 PRO A CA 1
ATOM 1268 C C . PRO A 1 168 ? -1.911 3.809 28.141 1 97.38 168 PRO A C 1
ATOM 1270 O O . PRO A 1 168 ? -1.228 3.176 27.328 1 97.38 168 PRO A O 1
ATOM 1273 N N . GLY A 1 169 ? -1.675 5.066 28.375 1 97.81 169 GLY A N 1
ATOM 1274 C CA . GLY A 1 169 ? -0.607 5.844 27.766 1 97.81 169 GLY A CA 1
ATOM 1275 C C . GLY A 1 169 ? -1.091 6.754 26.656 1 97.81 169 GLY A C 1
ATOM 1276 O O . GLY A 1 169 ? -0.447 7.758 26.344 1 97.81 169 GLY A O 1
ATOM 1277 N N . SER A 1 170 ? -2.23 6.438 26.062 1 98.56 170 SER A N 1
ATOM 1278 C CA . SER A 1 170 ? -2.729 7.148 24.891 1 98.56 170 SER A CA 1
ATOM 1279 C C . SER A 1 170 ? -3.193 8.555 25.25 1 98.56 170 SER A C 1
ATOM 1281 O O . SER A 1 170 ? -2.922 9.516 24.531 1 98.56 170 SER A O 1
ATOM 1283 N N . TRP A 1 171 ? -3.9 8.695 26.359 1 98.44 171 TRP A N 1
ATOM 1284 C CA . TRP A 1 171 ? -4.43 10.008 26.734 1 98.44 171 TRP A CA 1
ATOM 1285 C C . TRP A 1 171 ? -3.303 10.992 27.016 1 98.44 171 TRP A C 1
ATOM 1287 O O . TRP A 1 171 ? -3.314 12.117 26.516 1 98.44 171 TRP A O 1
ATOM 1297 N N . GLY A 1 172 ? -2.34 10.555 27.812 1 98.56 172 GLY A N 1
ATOM 1298 C CA . GLY A 1 172 ? -1.185 11.398 28.078 1 98.56 172 GLY A CA 1
ATOM 1299 C C . GLY A 1 172 ? -0.451 11.805 26.812 1 98.56 172 GLY A C 1
ATOM 1300 O O . GLY A 1 172 ? -0.091 12.977 26.641 1 98.56 172 GLY A O 1
ATOM 1301 N N . ALA A 1 173 ? -0.252 10.852 25.922 1 98.88 173 ALA A N 1
ATOM 1302 C CA . ALA A 1 173 ? 0.404 11.125 24.641 1 98.88 173 ALA A CA 1
ATOM 1303 C C . ALA A 1 173 ? -0.407 12.109 23.812 1 98.88 173 ALA A C 1
ATOM 1305 O O . ALA A 1 173 ? 0.155 13.008 23.188 1 98.88 173 ALA A O 1
ATOM 1306 N N . ALA A 1 174 ? -1.732 11.93 23.781 1 98.88 174 ALA A N 1
ATOM 1307 C CA . ALA A 1 174 ? -2.613 12.82 23.016 1 98.88 174 ALA A CA 1
ATOM 1308 C C . ALA A 1 174 ? -2.527 14.25 23.547 1 98.88 174 ALA A C 1
ATOM 1310 O O . ALA A 1 174 ? -2.514 15.203 22.766 1 98.88 174 ALA A O 1
ATOM 1311 N N . LEU A 1 175 ? -2.475 14.43 24.875 1 98.94 175 LEU A N 1
ATOM 1312 C CA . LEU A 1 175 ? -2.332 15.75 25.469 1 98.94 175 LEU A CA 1
ATOM 1313 C C . LEU A 1 175 ? -1.002 16.391 25.078 1 98.94 175 LEU A C 1
ATOM 1315 O O . LEU A 1 175 ? -0.942 17.578 24.797 1 98.94 175 LEU A O 1
ATOM 1319 N N . ILE A 1 176 ? 0.023 15.578 25.094 1 98.94 176 ILE A N 1
ATOM 1320 C CA . ILE A 1 176 ? 1.34 16.078 24.719 1 98.94 176 ILE A CA 1
ATOM 1321 C C . ILE A 1 176 ? 1.333 16.5 23.25 1 98.94 176 ILE A C 1
ATOM 1323 O O . ILE A 1 176 ? 1.886 17.547 22.906 1 98.94 176 ILE A O 1
ATOM 1327 N N . ALA A 1 177 ? 0.696 15.68 22.375 1 98.94 177 ALA A N 1
ATOM 1328 C CA . ALA A 1 177 ? 0.61 16.031 20.969 1 98.94 177 ALA A CA 1
ATOM 1329 C C . ALA A 1 177 ? -0.103 17.359 20.766 1 98.94 177 ALA A C 1
ATOM 1331 O O . ALA A 1 177 ? 0.389 18.234 20.047 1 98.94 177 ALA A O 1
ATOM 1332 N N . ALA A 1 178 ? -1.213 17.531 21.422 1 98.94 178 ALA A N 1
ATOM 1333 C CA . ALA A 1 178 ? -1.991 18.766 21.344 1 98.94 178 ALA A CA 1
ATOM 1334 C C . ALA A 1 178 ? -1.196 19.953 21.859 1 98.94 178 ALA A C 1
ATOM 1336 O O . ALA A 1 178 ? -1.093 20.984 21.203 1 98.94 178 ALA A O 1
ATOM 1337 N N . GLY A 1 179 ? -0.644 19.797 23.047 1 98.94 179 GLY A N 1
ATOM 1338 C CA . GLY A 1 179 ? 0.12 20.875 23.656 1 98.94 179 GLY A CA 1
ATOM 1339 C C . GLY A 1 179 ? 1.354 21.25 22.859 1 98.94 179 GLY A C 1
ATOM 1340 O O . GLY A 1 179 ? 1.706 22.438 22.766 1 98.94 179 GLY A O 1
ATOM 1341 N N . THR A 1 180 ? 2.012 20.266 22.297 1 98.94 180 THR A N 1
ATOM 1342 C CA . THR A 1 180 ? 3.197 20.484 21.469 1 98.94 180 THR A CA 1
ATOM 1343 C C . THR A 1 180 ? 2.844 21.266 20.203 1 98.94 180 THR A C 1
ATOM 1345 O O . THR A 1 180 ? 3.58 22.172 19.812 1 98.94 180 THR A O 1
ATOM 1348 N N . THR A 1 181 ? 1.727 20.938 19.594 1 99 181 THR A N 1
ATOM 1349 C CA . THR A 1 181 ? 1.27 21.672 18.422 1 99 181 THR A CA 1
ATOM 1350 C C . THR A 1 181 ? 0.925 23.109 18.766 1 99 181 THR A C 1
ATOM 1352 O O . THR A 1 181 ? 1.262 24.031 18.016 1 99 181 THR A O 1
ATOM 1355 N N . LEU A 1 182 ? 0.279 23.328 19.906 1 98.94 182 LEU A N 1
ATOM 1356 C CA . LEU A 1 182 ? -0.039 24.672 20.375 1 98.94 182 LEU A CA 1
ATOM 1357 C C . LEU A 1 182 ? 1.232 25.484 20.625 1 98.94 182 LEU A C 1
ATOM 1359 O O . LEU A 1 182 ? 1.306 26.672 20.297 1 98.94 182 LEU A O 1
ATOM 1363 N N . SER A 1 183 ? 2.209 24.797 21.219 1 98.94 183 SER A N 1
ATOM 1364 C CA . SER A 1 183 ? 3.484 25.453 21.484 1 98.94 183 SER A CA 1
ATOM 1365 C C . SER A 1 183 ? 4.152 25.891 20.172 1 98.94 183 SER A C 1
ATOM 1367 O O . SER A 1 183 ? 4.719 26.984 20.109 1 98.94 183 SER A O 1
ATOM 1369 N N . ALA A 1 184 ? 4.098 25.047 19.188 1 98.94 184 ALA A N 1
ATOM 1370 C CA . ALA A 1 184 ? 4.688 25.375 17.891 1 98.94 184 ALA A CA 1
ATOM 1371 C C . ALA A 1 184 ? 3.99 26.578 17.25 1 98.94 184 ALA A C 1
ATOM 1373 O O . ALA A 1 184 ? 4.645 27.484 16.734 1 98.94 184 ALA A O 1
ATOM 1374 N N . MET A 1 185 ? 2.666 26.609 17.297 1 98.94 185 MET A N 1
ATOM 1375 C CA . MET A 1 185 ? 1.913 27.734 16.766 1 98.94 185 MET A CA 1
ATOM 1376 C C . MET A 1 185 ? 2.23 29.016 17.516 1 98.94 185 MET A C 1
ATOM 1378 O O . MET A 1 185 ? 2.473 30.062 16.906 1 98.94 185 MET A O 1
ATOM 1382 N N . LYS A 1 186 ? 2.232 28.938 18.828 1 98.88 186 LYS A N 1
ATOM 1383 C CA . LYS A 1 186 ? 2.52 30.109 19.656 1 98.88 186 LYS A CA 1
ATOM 1384 C C . LYS A 1 186 ? 3.906 30.672 19.359 1 98.88 186 LYS A C 1
ATOM 1386 O O . LYS A 1 186 ? 4.105 31.875 19.375 1 98.88 186 LYS A O 1
ATOM 1391 N N . TYR A 1 187 ? 4.836 29.75 19.125 1 98.75 187 TYR A N 1
ATOM 1392 C CA . TYR A 1 187 ? 6.199 30.141 18.781 1 98.75 187 TYR A CA 1
ATOM 1393 C C . TYR A 1 187 ? 6.215 31.047 17.562 1 98.75 187 TYR A C 1
ATOM 1395 O O . TYR A 1 187 ? 6.941 32.062 17.531 1 98.75 187 TYR A O 1
ATOM 1403 N N . ILE A 1 188 ? 5.414 30.766 16.547 1 98.69 188 ILE A N 1
ATOM 1404 C CA . ILE A 1 188 ? 5.305 31.562 15.336 1 98.69 188 ILE A CA 1
ATOM 1405 C C . ILE A 1 188 ? 4.566 32.875 15.633 1 98.69 188 ILE A C 1
ATOM 1407 O O . ILE A 1 188 ? 5.023 33.938 15.242 1 98.69 188 ILE A O 1
ATOM 1411 N N . LEU A 1 189 ? 3.482 32.812 16.328 1 98.62 189 LEU A N 1
ATOM 1412 C CA . LEU A 1 189 ? 2.637 33.969 16.609 1 98.62 189 LEU A CA 1
ATOM 1413 C C . LEU A 1 189 ? 3.385 35 17.438 1 98.62 189 LEU A C 1
ATOM 1415 O O . LEU A 1 189 ? 3.168 36.188 17.297 1 98.62 189 LEU A O 1
ATOM 1419 N N . ASP A 1 190 ? 4.258 34.5 18.297 1 98.25 190 ASP A N 1
ATOM 1420 C CA . ASP A 1 190 ? 5.027 35.375 19.172 1 98.25 190 ASP A CA 1
ATOM 1421 C C . ASP A 1 190 ? 6.215 36 18.422 1 98.25 190 ASP A C 1
ATOM 1423 O O . ASP A 1 190 ? 6.938 36.812 18.969 1 98.25 190 ASP A O 1
ATOM 1427 N N . GLY A 1 191 ? 6.445 35.562 17.188 1 97.19 191 GLY A N 1
ATOM 1428 C CA . GLY A 1 191 ? 7.516 36.125 16.375 1 97.19 191 GLY A CA 1
ATOM 1429 C C . GLY A 1 191 ? 8.875 35.5 16.672 1 97.19 191 GLY A C 1
ATOM 1430 O O . GLY A 1 191 ? 9.906 36.062 16.312 1 97.19 191 GLY A O 1
ATOM 1431 N N . ASN A 1 192 ? 8.938 34.344 17.344 1 97.38 192 ASN A N 1
ATOM 1432 C CA . ASN A 1 192 ? 10.195 33.719 17.688 1 97.38 192 ASN A CA 1
ATOM 1433 C C . ASN A 1 192 ? 10.781 32.938 16.5 1 97.38 192 ASN A C 1
ATOM 1435 O O . ASN A 1 192 ? 11.969 32.625 16.5 1 97.38 192 ASN A O 1
ATOM 1439 N N . GLY A 1 193 ? 10.008 32.688 15.523 1 96.31 193 GLY A N 1
ATOM 1440 C CA . GLY A 1 193 ? 10.359 32 14.289 1 96.31 193 GLY A CA 1
ATOM 1441 C C . GLY A 1 193 ? 9.234 32 13.273 1 96.31 193 GLY A C 1
ATOM 1442 O O . GLY A 1 193 ? 8.07 32.25 13.625 1 96.31 193 GLY A O 1
ATOM 1443 N N . ARG A 1 194 ? 9.531 31.734 12.086 1 96.56 194 ARG A N 1
ATOM 1444 C CA . ARG A 1 194 ? 8.516 31.812 11.039 1 96.56 194 ARG A CA 1
ATOM 1445 C C . ARG A 1 194 ? 8.055 30.406 10.625 1 96.56 194 ARG A C 1
ATOM 1447 O O . ARG A 1 194 ? 6.922 30.234 10.188 1 96.56 194 ARG A O 1
ATOM 1454 N N . ILE A 1 195 ? 8.977 29.438 10.758 1 98.44 195 ILE A N 1
ATOM 1455 C CA . ILE A 1 195 ? 8.656 28.078 10.336 1 98.44 195 ILE A CA 1
ATOM 1456 C C . ILE A 1 195 ? 8.844 27.125 11.508 1 98.44 195 ILE A C 1
ATOM 1458 O O . ILE A 1 195 ? 9.93 27.016 12.07 1 98.44 195 ILE A O 1
ATOM 1462 N N . ALA A 1 196 ? 7.777 26.438 11.844 1 98.81 196 ALA A N 1
ATOM 1463 C CA . ALA A 1 196 ? 7.812 25.438 12.898 1 98.81 196 ALA A CA 1
ATOM 1464 C C . ALA A 1 196 ? 7.188 24.125 12.43 1 98.81 196 ALA A C 1
ATOM 1466 O O . ALA A 1 196 ? 6.34 24.109 11.531 1 98.81 196 ALA A O 1
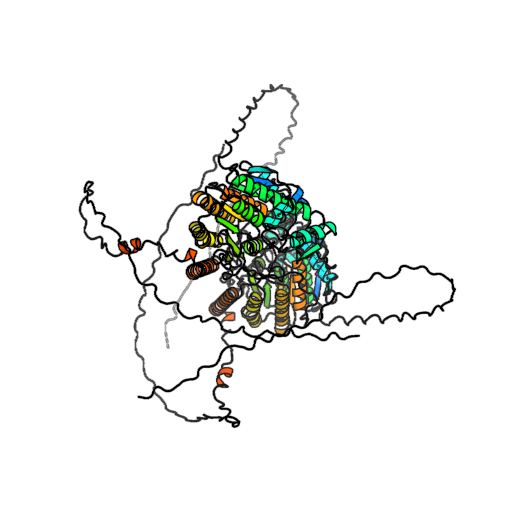ATOM 1467 N N . TYR A 1 197 ? 7.734 23.031 12.977 1 98.94 197 TYR A N 1
ATOM 1468 C CA . TYR A 1 197 ? 7.223 21.688 12.711 1 98.94 197 TYR A CA 1
ATOM 1469 C C . TYR A 1 197 ? 6.84 20.984 14.008 1 98.94 197 TYR A C 1
ATOM 1471 O O . TYR A 1 197 ? 7.699 20.703 14.844 1 98.94 197 TYR A O 1
ATOM 1479 N N . ALA A 1 198 ? 5.48 20.734 14.141 1 99 198 ALA A N 1
ATOM 1480 C CA . ALA A 1 198 ? 5.008 19.891 15.234 1 99 198 ALA A CA 1
ATOM 1481 C C . ALA A 1 198 ? 5.082 18.406 14.852 1 99 198 ALA A C 1
ATOM 1483 O O . ALA A 1 198 ? 4.207 17.906 14.148 1 99 198 ALA A O 1
ATOM 1484 N N . LEU A 1 199 ? 6.145 17.703 15.297 1 98.94 199 LEU A N 1
ATOM 1485 C CA . LEU A 1 199 ? 6.293 16.266 15.094 1 98.94 199 LEU A CA 1
ATOM 1486 C C . LEU A 1 199 ? 5.543 15.492 16.172 1 98.94 199 LEU A C 1
ATOM 1488 O O . LEU A 1 199 ? 6.133 15.078 17.172 1 98.94 199 LEU A O 1
ATOM 1492 N N . VAL A 1 200 ? 4.238 15.219 15.898 1 98.88 200 VAL A N 1
ATOM 1493 C CA . VAL A 1 200 ? 3.381 14.797 17 1 98.88 200 VAL A CA 1
ATOM 1494 C C . VAL A 1 200 ? 2.721 13.461 16.672 1 98.88 200 VAL A C 1
ATOM 1496 O O . VAL A 1 200 ? 2.65 13.07 15.5 1 98.88 200 VAL A O 1
ATOM 1499 N N . ARG A 1 201 ? 2.322 12.789 17.594 1 98.62 201 ARG A N 1
ATOM 1500 C CA . ARG A 1 201 ? 1.622 11.508 17.672 1 98.62 201 ARG A CA 1
ATOM 1501 C C . ARG A 1 201 ? 0.826 11.391 18.969 1 98.62 201 ARG A C 1
ATOM 1503 O O . ARG A 1 201 ? 1.343 11.68 20.047 1 98.62 201 ARG A O 1
ATOM 1510 N N . PRO A 1 202 ? -0.396 10.836 18.969 1 98.62 202 PRO A N 1
ATOM 1511 C CA . PRO A 1 202 ? -1.148 10.328 17.828 1 98.62 202 PRO A CA 1
ATOM 1512 C C . PRO A 1 202 ? -1.533 11.43 16.844 1 98.62 202 PRO A C 1
ATOM 1514 O O . PRO A 1 202 ? -1.487 12.609 17.172 1 98.62 202 PRO A O 1
ATOM 1517 N N . PRO A 1 203 ? -1.822 11.023 15.578 1 98.81 203 PRO A N 1
ATOM 1518 C CA . PRO A 1 203 ? -2.352 12.008 14.625 1 98.81 203 PRO A CA 1
ATOM 1519 C C . PRO A 1 203 ? -3.674 12.617 15.086 1 98.81 203 PRO A C 1
ATOM 1521 O O . PRO A 1 203 ? -4.277 12.141 16.047 1 98.81 203 PRO A O 1
ATOM 1524 N N . GLY A 1 204 ? -4.141 13.75 14.328 1 98.88 204 GLY A N 1
ATOM 1525 C CA . GLY A 1 204 ? -5.273 14.445 14.914 1 98.88 204 GLY A CA 1
ATOM 1526 C C . GLY A 1 204 ? -6.285 14.906 13.883 1 98.88 204 GLY A C 1
ATOM 1527 O O . GLY A 1 204 ? -7.426 15.234 14.219 1 98.88 204 GLY A O 1
ATOM 1528 N N . HIS A 1 205 ? -6.051 14.938 12.57 1 98.81 205 HIS A N 1
ATOM 1529 C CA . HIS A 1 205 ? -6.812 15.703 11.586 1 98.81 205 HIS A CA 1
ATOM 1530 C C . HIS A 1 205 ? -8.164 15.062 11.32 1 98.81 205 HIS A C 1
ATOM 1532 O O . HIS A 1 205 ? -9.047 15.688 10.727 1 98.81 205 HIS A O 1
ATOM 1538 N N . HIS A 1 206 ? -8.359 13.82 11.805 1 98.75 206 HIS A N 1
ATOM 1539 C CA . HIS A 1 206 ? -9.664 13.18 11.664 1 98.75 206 HIS A CA 1
ATOM 1540 C C . HIS A 1 206 ? -10.539 13.438 12.883 1 98.75 206 HIS A C 1
ATOM 1542 O O . HIS A 1 206 ? -11.75 13.211 12.836 1 98.75 206 HIS A O 1
ATOM 1548 N N . ALA A 1 207 ? -9.953 13.773 14.031 1 98.88 207 ALA A N 1
ATOM 1549 C CA . ALA A 1 207 ? -10.758 14.039 15.227 1 98.88 207 ALA A CA 1
ATOM 1550 C C . ALA A 1 207 ? -11.68 15.234 15.008 1 98.88 207 ALA A C 1
ATOM 1552 O O . ALA A 1 207 ? -11.211 16.359 14.781 1 98.88 207 ALA A O 1
ATOM 1553 N N . GLN A 1 208 ? -12.93 14.977 15.07 1 98.56 208 GLN A N 1
ATOM 1554 C CA . GLN A 1 208 ? -13.938 16.031 14.938 1 98.56 208 GLN A CA 1
ATOM 1555 C C . GLN A 1 208 ? -14.195 16.703 16.281 1 98.56 208 GLN A C 1
ATOM 1557 O O . GLN A 1 208 ? -13.734 16.234 17.328 1 98.56 208 GLN A O 1
ATOM 1562 N N . PRO A 1 209 ? -14.867 17.844 16.25 1 98.69 209 PRO A N 1
ATOM 1563 C CA . PRO A 1 209 ? -15.07 18.578 17.516 1 98.69 209 PRO A CA 1
ATOM 1564 C C . PRO A 1 209 ? -15.727 17.719 18.594 1 98.69 209 PRO A C 1
ATOM 1566 O O . PRO A 1 209 ? -15.43 17.875 19.781 1 98.69 209 PRO A O 1
ATOM 1569 N N . SER A 1 210 ? -16.531 16.688 18.156 1 98.5 210 SER A N 1
ATOM 1570 C CA . SER A 1 210 ? -17.312 15.984 19.172 1 98.5 210 SER A CA 1
ATOM 1571 C C . SER A 1 210 ? -17.078 14.477 19.078 1 98.5 210 SER A C 1
ATOM 1573 O O . SER A 1 210 ? -17.859 13.695 19.641 1 98.5 210 SER A O 1
ATOM 1575 N N . ARG A 1 211 ? -16.031 14.023 18.344 1 97.69 211 ARG A N 1
ATOM 1576 C CA . ARG A 1 211 ? -15.867 12.578 18.266 1 97.69 211 ARG A CA 1
ATOM 1577 C C . ARG A 1 211 ? -14.484 12.219 17.719 1 97.69 211 ARG A C 1
ATOM 1579 O O . ARG A 1 211 ? -13.922 12.945 16.906 1 97.69 211 ARG A O 1
ATOM 1586 N N . ALA A 1 212 ? -13.992 11.055 18.219 1 98.38 212 ALA A N 1
ATOM 1587 C CA . ALA A 1 212 ? -12.789 10.438 17.656 1 98.38 212 ALA A CA 1
ATOM 1588 C C . ALA A 1 212 ? -13.07 9.867 16.266 1 98.38 212 ALA A C 1
ATOM 1590 O O . ALA A 1 212 ? -14.219 9.57 15.93 1 98.38 212 ALA A O 1
ATOM 1591 N N . ASP A 1 213 ? -12.031 9.812 15.508 1 97.81 213 ASP A N 1
ATOM 1592 C CA . ASP A 1 213 ? -12.156 9.305 14.141 1 97.81 213 ASP A CA 1
ATOM 1593 C C . ASP A 1 213 ? -10.789 8.945 13.562 1 97.81 213 ASP A C 1
ATOM 1595 O O . ASP A 1 213 ? -9.82 9.688 13.734 1 97.81 213 ASP A O 1
ATOM 1599 N N . GLY A 1 214 ? -10.68 7.887 12.836 1 96.5 214 GLY A N 1
ATOM 1600 C CA . GLY A 1 214 ? -9.508 7.566 12.031 1 96.5 214 GLY A CA 1
ATOM 1601 C C . GLY A 1 214 ? -8.203 7.703 12.797 1 96.5 214 GLY A C 1
ATOM 1602 O O . GLY A 1 214 ? -7.336 8.492 12.414 1 96.5 214 GLY A O 1
ATOM 1603 N N . TYR A 1 215 ? -8.031 7 13.914 1 98.06 215 TYR A N 1
ATOM 1604 C CA . TYR A 1 215 ? -6.805 6.91 14.703 1 98.06 215 TYR A CA 1
ATOM 1605 C C . TYR A 1 215 ? -6.613 8.164 15.547 1 98.06 215 TYR A C 1
ATOM 1607 O O . TYR A 1 215 ? -5.66 8.258 16.328 1 98.06 215 TYR A O 1
ATOM 1615 N N . CYS A 1 216 ? -7.52 9.203 15.438 1 98.75 216 CYS A N 1
ATOM 1616 C CA . CYS A 1 216 ? -7.32 10.531 16.016 1 98.75 216 CYS A CA 1
ATOM 1617 C C . CYS A 1 216 ? -8.258 10.758 17.188 1 98.75 216 CYS A C 1
ATOM 1619 O O . CYS A 1 216 ? -9.453 10.492 17.094 1 98.75 216 CYS A O 1
ATOM 1621 N N . PHE A 1 217 ? -7.711 11.32 18.266 1 98.81 217 PHE A N 1
ATOM 1622 C CA . PHE A 1 217 ? -8.477 11.633 19.469 1 98.81 217 PHE A CA 1
ATOM 1623 C C . PHE A 1 217 ? -8.695 13.133 19.594 1 98.81 217 PHE A C 1
ATOM 1625 O O . PHE A 1 217 ? -9.805 13.586 19.875 1 98.81 217 PHE A O 1
ATOM 1632 N N . LEU A 1 218 ? -7.625 13.859 19.484 1 98.94 218 LEU A N 1
ATOM 1633 C CA . LEU A 1 218 ? -7.637 15.312 19.531 1 98.94 218 LEU A CA 1
ATOM 1634 C C . LEU A 1 218 ? -7.141 15.906 18.219 1 98.94 218 LEU A C 1
ATOM 1636 O O . LEU A 1 218 ? -6.25 15.352 17.578 1 98.94 218 LEU A O 1
ATOM 1640 N N . ASN A 1 219 ? -7.758 16.969 17.828 1 98.94 219 ASN A N 1
ATOM 1641 C CA . ASN A 1 219 ? -7.383 17.578 16.562 1 98.94 219 ASN A CA 1
ATOM 1642 C C . ASN A 1 219 ? -6.23 18.562 16.734 1 98.94 219 ASN A C 1
ATOM 1644 O O . ASN A 1 219 ? -6.453 19.75 17.031 1 98.94 219 ASN A O 1
ATOM 1648 N N . ASN A 1 220 ? -5.039 18.188 16.469 1 98.94 220 ASN A N 1
ATOM 1649 C CA . ASN A 1 220 ? -3.846 19 16.672 1 98.94 220 ASN A CA 1
ATOM 1650 C C . ASN A 1 220 ? -3.863 20.25 15.797 1 98.94 220 ASN A C 1
ATOM 1652 O O . ASN A 1 220 ? -3.732 21.375 16.297 1 98.94 220 ASN A O 1
ATOM 1656 N N . ALA A 1 221 ? -4.07 20.109 14.516 1 98.94 221 ALA A N 1
ATOM 1657 C CA . ALA A 1 221 ? -4.09 21.234 13.578 1 98.94 221 ALA A CA 1
ATOM 1658 C C . ALA A 1 221 ? -5.234 22.188 13.898 1 98.94 221 ALA A C 1
ATOM 1660 O O . ALA A 1 221 ? -5.059 23.406 13.875 1 98.94 221 ALA A O 1
ATOM 1661 N N . GLY A 1 222 ? -6.406 21.609 14.203 1 98.94 222 GLY A N 1
ATOM 1662 C CA . GLY A 1 222 ? -7.555 22.438 14.539 1 98.94 222 GLY A CA 1
ATOM 1663 C C . GLY A 1 222 ? -7.316 23.328 15.75 1 98.94 222 GLY A C 1
ATOM 1664 O O . GLY A 1 222 ? -7.68 24.5 15.742 1 98.94 222 GLY A O 1
ATOM 1665 N N . LEU A 1 223 ? -6.734 22.766 16.781 1 98.94 223 LEU A N 1
ATOM 1666 C CA . LEU A 1 223 ? -6.398 23.516 17.984 1 98.94 223 LEU A CA 1
ATOM 1667 C C . LEU A 1 223 ? -5.43 24.656 17.656 1 98.94 223 LEU A C 1
ATOM 1669 O O . LEU A 1 223 ? -5.578 25.766 18.156 1 98.94 223 LEU A O 1
ATOM 1673 N N . ALA A 1 224 ? -4.461 24.391 16.828 1 98.94 224 ALA A N 1
ATOM 1674 C CA . ALA A 1 224 ? -3.484 25.406 16.422 1 98.94 224 ALA A CA 1
ATOM 1675 C C . ALA A 1 224 ? -4.148 26.516 15.617 1 98.94 224 ALA A C 1
ATOM 1677 O O . ALA A 1 224 ? -3.836 27.688 15.805 1 98.94 224 ALA A O 1
ATOM 1678 N N . VAL A 1 225 ? -5.035 26.156 14.68 1 98.94 225 VAL A N 1
ATOM 1679 C CA . VAL A 1 225 ? -5.762 27.125 13.867 1 98.94 225 VAL A CA 1
ATOM 1680 C C . VAL A 1 225 ? -6.582 28.047 14.773 1 98.94 225 VAL A C 1
ATOM 1682 O O . VAL A 1 225 ? -6.562 29.266 14.609 1 98.94 225 VAL A O 1
ATOM 1685 N N . GLN A 1 226 ? -7.281 27.5 15.766 1 98.88 226 GLN A N 1
ATOM 1686 C CA . GLN A 1 226 ? -8.086 28.297 16.688 1 98.88 226 GLN A CA 1
ATOM 1687 C C . GLN A 1 226 ? -7.215 29.25 17.5 1 98.88 226 GLN A C 1
ATOM 1689 O O . GLN A 1 226 ? -7.605 30.391 17.75 1 98.88 226 GLN A O 1
ATOM 1694 N N . LEU A 1 227 ? -6.086 28.719 17.922 1 98.88 227 LEU A N 1
ATOM 1695 C CA . LEU A 1 227 ? -5.164 29.594 18.641 1 98.88 227 LEU A CA 1
ATOM 1696 C C . LEU A 1 227 ? -4.77 30.797 17.797 1 98.88 227 LEU A C 1
ATOM 1698 O O . LEU A 1 227 ? -4.695 31.922 18.297 1 98.88 227 LEU A O 1
ATOM 1702 N N . ALA A 1 228 ? -4.477 30.594 16.531 1 98.88 228 ALA A N 1
ATOM 1703 C CA . ALA A 1 228 ? -4.129 31.672 15.617 1 98.88 228 ALA A CA 1
ATOM 1704 C C . ALA A 1 228 ? -5.277 32.688 15.5 1 98.88 228 ALA A C 1
ATOM 1706 O O . ALA A 1 228 ? -5.066 33.875 15.578 1 98.88 228 ALA A O 1
ATOM 1707 N N . LEU A 1 229 ? -6.492 32.188 15.336 1 98.75 229 LEU A N 1
ATOM 1708 C CA . LEU A 1 229 ? -7.668 33.031 15.242 1 98.75 229 LEU A CA 1
ATOM 1709 C C . LEU A 1 229 ? -7.836 33.875 16.516 1 98.75 229 LEU A C 1
ATOM 1711 O O . LEU A 1 229 ? -8.055 35.062 16.453 1 98.75 229 LEU A O 1
ATOM 1715 N N . ASP A 1 230 ? -7.648 33.219 17.625 1 98.38 230 ASP A N 1
ATOM 1716 C CA . ASP A 1 230 ? -7.809 33.875 18.906 1 98.38 230 ASP A CA 1
ATOM 1717 C C . ASP A 1 230 ? -6.711 34.906 19.141 1 98.38 230 ASP A C 1
ATOM 1719 O O . ASP A 1 230 ? -6.863 35.812 19.953 1 98.38 230 ASP A O 1
ATOM 1723 N N . SER A 1 231 ? -5.656 34.75 18.438 1 98.25 231 SER A N 1
ATOM 1724 C CA . SER A 1 231 ? -4.512 35.656 18.609 1 98.25 231 SER A CA 1
ATOM 1725 C C . SER A 1 231 ? -4.555 36.812 17.625 1 98.25 231 SER A C 1
ATOM 1727 O O . SER A 1 231 ? -3.588 37.562 17.5 1 98.25 231 SER A O 1
ATOM 1729 N N . GLY A 1 232 ? -5.633 36.875 16.781 1 97.56 232 GLY A N 1
ATOM 1730 C CA . GLY A 1 232 ? -5.828 38.031 15.938 1 97.56 232 GLY A CA 1
ATOM 1731 C C . GLY A 1 232 ? -5.645 37.75 14.461 1 97.56 232 GLY A C 1
ATOM 1732 O O . GLY A 1 232 ? -5.855 38.625 13.617 1 97.56 232 GLY A O 1
ATOM 1733 N N . CYS A 1 233 ? -5.254 36.562 14.117 1 97.69 233 CYS A N 1
ATOM 1734 C CA . CYS A 1 233 ? -5.207 36.188 12.703 1 97.69 233 CYS A CA 1
ATOM 1735 C C . CYS A 1 233 ? -6.609 36 12.141 1 97.69 233 CYS A C 1
ATOM 1737 O O . CYS A 1 233 ? -7.285 35.031 12.484 1 97.69 233 CYS A O 1
ATOM 1739 N N . THR A 1 234 ? -7.008 36.812 11.242 1 97.75 234 THR A N 1
ATOM 1740 C CA . THR A 1 234 ? -8.383 36.781 10.766 1 97.75 234 THR A CA 1
ATOM 1741 C C . THR A 1 234 ? -8.539 35.781 9.617 1 97.75 234 THR A C 1
ATOM 1743 O O . THR A 1 234 ? -9.656 35.406 9.25 1 97.75 234 THR A O 1
ATOM 1746 N N . ARG A 1 235 ? -7.441 35.344 8.969 1 98.69 235 ARG A N 1
ATOM 1747 C CA . ARG A 1 235 ? -7.465 34.406 7.871 1 98.69 235 ARG A CA 1
ATOM 1748 C C . ARG A 1 235 ? -6.371 33.344 8.039 1 98.69 235 ARG A C 1
ATOM 1750 O O . ARG A 1 235 ? -5.184 33.688 8 1 98.69 235 ARG A O 1
ATOM 1757 N N . VAL A 1 236 ? -6.762 32.156 8.188 1 98.94 236 VAL A N 1
ATOM 1758 C CA . VAL A 1 236 ? -5.828 31.047 8.344 1 98.94 236 VAL A CA 1
ATOM 1759 C C . VAL A 1 236 ? -6.105 29.969 7.285 1 98.94 236 VAL A C 1
ATOM 1761 O O . VAL A 1 236 ? -7.25 29.547 7.105 1 98.94 236 VAL A O 1
ATOM 1764 N N . ALA A 1 237 ? -5.086 29.516 6.535 1 98.94 237 ALA A N 1
ATOM 1765 C CA . ALA A 1 237 ? -5.246 28.453 5.547 1 98.94 237 ALA A CA 1
ATOM 1766 C C . ALA A 1 237 ? -4.66 27.141 6.055 1 98.94 237 ALA A C 1
ATOM 1768 O O . ALA A 1 237 ? -3.578 27.125 6.648 1 98.94 237 ALA A O 1
ATOM 1769 N N . VAL A 1 238 ? -5.398 26.078 5.887 1 98.94 238 VAL A N 1
ATOM 1770 C CA . VAL A 1 238 ? -4.941 24.719 6.195 1 98.94 238 VAL A CA 1
ATOM 1771 C C . VAL A 1 238 ? -4.848 23.891 4.914 1 98.94 238 VAL A C 1
ATOM 1773 O O . VAL A 1 238 ? -5.852 23.672 4.234 1 98.94 238 VAL A O 1
ATOM 1776 N N . ILE A 1 239 ? -3.674 23.5 4.543 1 98.94 239 ILE A N 1
ATOM 1777 C CA . ILE A 1 239 ? -3.447 22.594 3.414 1 98.94 239 ILE A CA 1
ATOM 1778 C C . ILE A 1 239 ? -3.064 21.219 3.922 1 98.94 239 ILE A C 1
ATOM 1780 O O . ILE A 1 239 ? -2.031 21.047 4.574 1 98.94 239 ILE A O 1
ATOM 1784 N N . ASP A 1 240 ? -3.898 20.219 3.664 1 98.94 240 ASP A N 1
ATOM 1785 C CA . ASP A 1 240 ? -3.752 18.859 4.168 1 98.94 240 ASP A CA 1
ATOM 1786 C C . ASP A 1 240 ? -3.379 17.891 3.047 1 98.94 240 ASP A C 1
ATOM 1788 O O . ASP A 1 240 ? -4.152 17.703 2.105 1 98.94 240 ASP A O 1
ATOM 1792 N N . ILE A 1 241 ? -2.191 17.234 3.15 1 98.88 241 ILE A N 1
ATOM 1793 C CA . ILE A 1 241 ? -1.751 16.344 2.078 1 98.88 241 ILE A CA 1
ATOM 1794 C C . ILE A 1 241 ? -1.702 14.906 2.586 1 98.88 241 ILE A C 1
ATOM 1796 O O . ILE A 1 241 ? -1.112 14.031 1.944 1 98.88 241 ILE A O 1
ATOM 1800 N N . ASP A 1 242 ? -2.211 14.688 3.82 1 98.69 242 ASP A N 1
ATOM 1801 C CA . ASP A 1 242 ? -2.473 13.305 4.227 1 98.69 242 ASP A CA 1
ATOM 1802 C C . ASP A 1 242 ? -3.396 12.609 3.23 1 98.69 242 ASP A C 1
ATOM 1804 O O . ASP A 1 242 ? -4.332 13.219 2.713 1 98.69 242 ASP A O 1
ATOM 1808 N N . VAL A 1 243 ? -3.189 11.344 3.043 1 97.94 243 VAL A N 1
ATOM 1809 C CA . VAL A 1 243 ? -3.865 10.641 1.957 1 97.94 243 VAL A CA 1
ATOM 1810 C C . VAL A 1 243 ? -5.359 10.531 2.262 1 97.94 243 VAL A C 1
ATOM 1812 O O . VAL A 1 243 ? -6.164 10.281 1.362 1 97.94 243 VAL A O 1
ATOM 1815 N N . HIS A 1 244 ? -5.785 10.688 3.49 1 97.69 244 HIS A N 1
ATOM 1816 C CA . HIS A 1 244 ? -7.188 10.672 3.887 1 97.69 244 HIS A CA 1
ATOM 1817 C C . HIS A 1 244 ? -7.703 12.086 4.148 1 97.69 244 HIS A C 1
ATOM 1819 O O . HIS A 1 244 ? -6.977 12.922 4.68 1 97.69 244 HIS A O 1
ATOM 1825 N N . TYR A 1 245 ? -8.945 12.273 3.84 1 97.81 245 TYR A N 1
ATOM 1826 C CA . TYR A 1 245 ? -9.586 13.578 3.992 1 97.81 245 TYR A CA 1
ATOM 1827 C C . TYR A 1 245 ? -9.5 14.062 5.438 1 97.81 245 TYR A C 1
ATOM 1829 O O . TYR A 1 245 ? -9.906 13.352 6.359 1 97.81 245 TYR A O 1
ATOM 1837 N N . GLY A 1 246 ? -8.898 15.281 5.664 1 98.19 246 GLY A N 1
ATOM 1838 C CA . GLY A 1 246 ? -8.852 15.891 6.988 1 98.19 246 GLY A CA 1
ATOM 1839 C C . GLY A 1 246 ? -10.211 16.359 7.473 1 98.19 246 GLY A C 1
ATOM 1840 O O . GLY A 1 246 ? -10.398 17.547 7.742 1 98.19 246 GLY A O 1
ATOM 1841 N N . ASN A 1 247 ? -11.125 15.461 7.586 1 98.44 247 ASN A N 1
ATOM 1842 C CA . ASN A 1 247 ? -12.531 15.75 7.863 1 98.44 247 ASN A CA 1
ATOM 1843 C C . ASN A 1 247 ? -12.711 16.422 9.227 1 98.44 247 ASN A C 1
ATOM 1845 O O . ASN A 1 247 ? -13.602 17.25 9.398 1 98.44 247 ASN A O 1
ATOM 1849 N N . GLY A 1 248 ? -11.883 16.047 10.195 1 98.75 248 GLY A N 1
ATOM 1850 C CA . GLY A 1 248 ? -12.008 16.625 11.516 1 98.75 248 GLY A CA 1
ATOM 1851 C C . GLY A 1 248 ? -11.695 18.109 11.539 1 98.75 248 GLY A C 1
ATOM 1852 O O . GLY A 1 248 ? -12.445 18.906 12.109 1 98.75 248 GLY A O 1
ATOM 1853 N N . THR A 1 249 ? -10.57 18.422 10.945 1 98.88 249 THR A N 1
ATOM 1854 C CA . THR A 1 249 ? -10.211 19.844 10.844 1 98.88 249 THR A CA 1
ATOM 1855 C C . THR A 1 249 ? -11.258 20.609 10.055 1 98.88 249 THR A C 1
ATOM 1857 O O . THR A 1 249 ? -11.688 21.688 10.477 1 98.88 249 THR A O 1
ATOM 1860 N N . ALA A 1 250 ? -11.656 20.047 8.953 1 98.69 250 ALA A N 1
ATOM 1861 C CA . ALA A 1 250 ? -12.68 20.688 8.125 1 98.69 250 ALA A CA 1
ATOM 1862 C C . ALA A 1 250 ? -13.961 20.906 8.914 1 98.69 250 ALA A C 1
ATOM 1864 O O . ALA A 1 250 ? -14.539 22 8.883 1 98.69 250 ALA A O 1
ATOM 1865 N N . GLU A 1 251 ? -14.414 19.906 9.617 1 98.44 251 GLU A N 1
ATOM 1866 C CA . GLU A 1 251 ? -15.648 19.969 10.391 1 98.44 251 GLU A CA 1
ATOM 1867 C C . GLU A 1 251 ? -15.594 21.078 11.43 1 98.44 251 GLU A C 1
ATOM 1869 O O . GLU A 1 251 ? -16.594 21.75 11.703 1 98.44 251 GLU A O 1
ATOM 1874 N N . GLY A 1 252 ? -14.5 21.312 12.023 1 98.69 252 GLY A N 1
ATOM 1875 C CA . GLY A 1 252 ? -14.336 22.328 13.055 1 98.69 252 GLY A CA 1
ATOM 1876 C C . GLY A 1 252 ? -14.539 23.75 12.539 1 98.69 252 GLY A C 1
ATOM 1877 O O . GLY A 1 252 ? -14.891 24.641 13.297 1 98.69 252 GLY A O 1
ATOM 1878 N N . PHE A 1 253 ? -14.32 23.922 11.242 1 98.75 253 PHE A N 1
ATOM 1879 C CA . PHE A 1 253 ? -14.398 25.266 10.688 1 98.75 253 PHE A CA 1
ATOM 1880 C C . PHE A 1 253 ? -15.344 25.312 9.492 1 98.75 253 PHE A C 1
ATOM 1882 O O . PHE A 1 253 ? -15.234 26.188 8.633 1 98.75 253 PHE A O 1
ATOM 1889 N N . TYR A 1 254 ? -16.234 24.312 9.445 1 98.56 254 TYR A N 1
ATOM 1890 C CA . TYR A 1 254 ? -17.094 24.078 8.289 1 98.56 254 TYR A CA 1
ATOM 1891 C C . TYR A 1 254 ? -18 25.266 8.023 1 98.56 254 TYR A C 1
ATOM 1893 O O . TYR A 1 254 ? -18.516 25.438 6.918 1 98.56 254 TYR A O 1
ATOM 1901 N N . GLN A 1 255 ? -18.234 26.188 9.016 1 98.38 255 GLN A N 1
ATOM 1902 C CA . GLN A 1 255 ? -19.125 27.344 8.891 1 98.38 255 GLN A CA 1
ATOM 1903 C C . GLN A 1 255 ? -18.359 28.656 8.969 1 98.38 255 GLN A C 1
ATOM 1905 O O . GLN A 1 255 ? -18.938 29.719 9.172 1 98.38 255 GLN A O 1
ATOM 1910 N N . SER A 1 256 ? -17.062 28.547 8.805 1 98.25 256 SER A N 1
ATOM 1911 C CA . SER A 1 256 ? -16.25 29.75 8.969 1 98.25 256 SER A CA 1
ATOM 1912 C C . SER A 1 256 ? -15.633 30.172 7.641 1 98.25 256 SER A C 1
ATOM 1914 O O . SER A 1 256 ? -15.195 29.344 6.844 1 98.25 256 SER A O 1
ATOM 1916 N N . ASP A 1 257 ? -15.617 31.469 7.344 1 98.31 257 ASP A N 1
ATOM 1917 C CA . ASP A 1 257 ? -14.914 32 6.188 1 98.31 257 ASP A CA 1
ATOM 1918 C C . ASP A 1 257 ? -13.547 32.562 6.586 1 98.31 257 ASP A C 1
ATOM 1920 O O . ASP A 1 257 ? -12.836 33.156 5.758 1 98.31 257 ASP A O 1
ATOM 1924 N N . SER A 1 258 ? -13.227 32.406 7.898 1 98.75 258 SER A N 1
ATOM 1925 C CA . SER A 1 258 ? -11.922 32.844 8.391 1 98.75 258 SER A CA 1
ATOM 1926 C C . SER A 1 258 ? -10.867 31.75 8.195 1 98.75 258 SER A C 1
ATOM 1928 O O . SER A 1 258 ? -9.672 32 8.352 1 98.75 258 SER A O 1
ATOM 1930 N N . VAL A 1 259 ? -11.305 30.578 7.871 1 98.88 259 VAL A N 1
ATOM 1931 C CA . VAL A 1 259 ? -10.398 29.438 7.688 1 98.88 259 VAL A CA 1
ATOM 1932 C C . VAL A 1 259 ? -10.656 28.797 6.328 1 98.88 259 VAL A C 1
ATOM 1934 O O . VAL A 1 259 ? -11.789 28.438 6.004 1 98.88 259 VAL A O 1
ATOM 1937 N N . LEU A 1 260 ? -9.633 28.688 5.484 1 98.88 260 LEU A N 1
ATOM 1938 C CA . LEU A 1 260 ? -9.664 27.906 4.25 1 98.88 260 LEU A CA 1
ATOM 1939 C C . LEU A 1 260 ? -9.055 26.531 4.453 1 98.88 260 LEU A C 1
ATOM 1941 O O . LEU A 1 260 ? -7.887 26.422 4.836 1 98.88 260 LEU A O 1
ATOM 1945 N N . THR A 1 261 ? -9.828 25.531 4.312 1 98.88 261 THR A N 1
ATOM 1946 C CA . THR A 1 261 ? -9.297 24.172 4.352 1 98.88 261 THR A CA 1
ATOM 1947 C C . THR A 1 261 ? -9.227 23.578 2.947 1 98.88 261 THR A C 1
ATOM 1949 O O . THR A 1 261 ? -10.203 23.641 2.195 1 98.88 261 THR A O 1
ATOM 1952 N N . VAL A 1 262 ? -8.062 23.156 2.533 1 98.88 262 VAL A N 1
ATOM 1953 C CA . VAL A 1 262 ? -7.863 22.422 1.288 1 98.88 262 VAL A CA 1
ATOM 1954 C C . VAL A 1 262 ? -7.262 21.047 1.587 1 98.88 262 VAL A C 1
ATOM 1956 O O . VAL A 1 262 ? -6.242 20.953 2.273 1 98.88 262 VAL A O 1
ATOM 1959 N N . SER A 1 263 ? -7.895 20 1.14 1 98.81 263 SER A N 1
ATOM 1960 C CA . SER A 1 263 ? -7.41 18.656 1.394 1 98.81 263 SER A CA 1
ATOM 1961 C C . SER A 1 263 ? -7.184 17.891 0.091 1 98.81 263 SER A C 1
ATOM 1963 O O . SER A 1 263 ? -8.102 17.75 -0.717 1 98.81 263 SER A O 1
ATOM 1965 N N . LEU A 1 264 ? -5.93 17.547 -0.215 1 98.75 264 LEU A N 1
ATOM 1966 C CA . LEU A 1 264 ? -5.609 16.562 -1.249 1 98.75 264 LEU A CA 1
ATOM 1967 C C . LEU A 1 264 ? -5.598 15.148 -0.675 1 98.75 264 LEU A C 1
ATOM 1969 O O . LEU A 1 264 ? -4.805 14.844 0.217 1 98.75 264 LEU A O 1
ATOM 1973 N N . HIS A 1 265 ? -6.512 14.305 -1.119 1 98 265 HIS A N 1
ATOM 1974 C CA . HIS A 1 265 ? -6.648 12.977 -0.532 1 98 265 HIS A CA 1
ATOM 1975 C C . HIS A 1 265 ? -7.137 11.969 -1.564 1 98 265 HIS A C 1
ATOM 1977 O O . HIS A 1 265 ? -7.543 12.344 -2.664 1 98 265 HIS A O 1
ATOM 1983 N N . MET A 1 266 ? -6.914 10.703 -1.278 1 94.69 266 MET A N 1
ATOM 1984 C CA . MET A 1 266 ? -7.445 9.688 -2.178 1 94.69 266 MET A CA 1
ATOM 1985 C C . MET A 1 266 ? -8.961 9.602 -2.062 1 94.69 266 MET A C 1
ATOM 1987 O O . MET A 1 266 ? -9.539 9.992 -1.045 1 94.69 266 MET A O 1
ATOM 1991 N N . ASN A 1 267 ? -9.617 9.164 -3.076 1 88.69 267 ASN A N 1
ATOM 1992 C CA . ASN A 1 267 ? -11.062 8.977 -3.053 1 88.69 267 ASN A CA 1
ATOM 1993 C C . ASN A 1 267 ? -11.461 7.75 -2.234 1 88.69 267 ASN A C 1
ATOM 1995 O O . ASN A 1 267 ? -11.547 6.645 -2.77 1 88.69 267 ASN A O 1
ATOM 1999 N N . HIS A 1 268 ? -11.766 7.953 -0.972 1 87.38 268 HIS A N 1
ATOM 2000 C CA . HIS A 1 268 ? -12.008 6.812 -0.091 1 87.38 268 HIS A CA 1
ATOM 2001 C C . HIS A 1 268 ? -13.461 6.777 0.38 1 87.38 268 HIS A C 1
ATOM 2003 O O . HIS A 1 268 ? -13.922 5.766 0.911 1 87.38 268 HIS A O 1
ATOM 2009 N N . GLY A 1 269 ? -14.242 7.816 0.184 1 87.69 269 GLY A N 1
ATOM 2010 C CA . GLY A 1 269 ? -15.609 7.863 0.673 1 87.69 269 GLY A CA 1
ATOM 2011 C C . GLY A 1 269 ? -15.703 7.805 2.186 1 87.69 269 GLY A C 1
ATOM 2012 O O . GLY A 1 269 ? -14.742 8.133 2.887 1 87.69 269 GLY A O 1
ATOM 2013 N N . SER A 1 270 ? -16.953 7.527 2.686 1 91.5 270 SER A N 1
ATOM 2014 C CA . SER A 1 270 ? -17.172 7.367 4.117 1 91.5 270 SER A CA 1
ATOM 2015 C C . SER A 1 270 ? -16.688 6.008 4.605 1 91.5 270 SER A C 1
ATOM 2017 O O . SER A 1 270 ? -16.75 5.02 3.869 1 91.5 270 SER A O 1
ATOM 2019 N N . TRP A 1 271 ? -16.188 5.93 5.812 1 89 271 TRP A N 1
ATOM 2020 C CA . TRP A 1 271 ? -15.836 4.602 6.301 1 89 271 TRP A CA 1
ATOM 2021 C C . TRP A 1 271 ? -16.672 4.223 7.512 1 89 271 TRP A C 1
ATOM 2023 O O . TRP A 1 271 ? -16.219 3.48 8.383 1 89 271 TRP A O 1
ATOM 2033 N N . GLY A 1 272 ? -17.922 4.824 7.562 1 88.31 272 GLY A N 1
ATOM 2034 C CA . GLY A 1 272 ? -18.875 4.418 8.586 1 88.31 272 GLY A CA 1
ATOM 2035 C C . GLY A 1 272 ? -19.375 5.578 9.43 1 88.31 272 GLY A C 1
ATOM 2036 O O . GLY A 1 272 ? -19.156 6.742 9.086 1 88.31 272 GLY A O 1
ATOM 2037 N N . PRO A 1 273 ? -19.984 5.27 10.578 1 91.38 273 PRO A N 1
ATOM 2038 C CA . PRO A 1 273 ? -20.672 6.273 11.383 1 91.38 273 PRO A CA 1
ATOM 2039 C C . PRO A 1 273 ? -19.719 7.266 12.039 1 91.38 273 PRO A C 1
ATOM 2041 O O . PRO A 1 273 ? -20.094 8.414 12.297 1 91.38 273 PRO A O 1
ATOM 2044 N N . SER A 1 274 ? -18.531 6.812 12.227 1 92.62 274 SER A N 1
ATOM 2045 C CA . SER A 1 274 ? -17.562 7.711 12.859 1 92.62 274 SER A CA 1
ATOM 2046 C C . SER A 1 274 ? -16.969 8.688 11.852 1 92.62 274 SER A C 1
ATOM 2048 O O . SER A 1 274 ? -16.344 9.672 12.234 1 92.62 274 SER A O 1
ATOM 2050 N N . HIS A 1 275 ? -17.094 8.359 10.633 1 94.12 275 HIS A N 1
ATOM 2051 C CA . HIS A 1 275 ? -16.625 9.188 9.531 1 94.12 275 HIS A CA 1
ATOM 2052 C C . HIS A 1 275 ? -17.688 9.312 8.445 1 94.12 275 HIS A C 1
ATOM 2054 O O . HIS A 1 275 ? -17.516 8.773 7.348 1 94.12 275 HIS A O 1
ATOM 2060 N N . PRO A 1 276 ? -18.656 10.102 8.641 1 93.06 276 PRO A N 1
ATOM 2061 C CA . PRO A 1 276 ? -19.766 10.188 7.684 1 93.06 276 PRO A CA 1
ATOM 2062 C C . PRO A 1 276 ? -19.406 10.992 6.438 1 93.06 276 PRO A C 1
ATOM 2064 O O . PRO A 1 276 ? -20.125 10.93 5.434 1 93.06 276 PRO A O 1
ATOM 2067 N N . GLN A 1 277 ? -18.359 11.828 6.5 1 95.5 277 GLN A N 1
ATOM 2068 C CA . GLN A 1 277 ? -17.953 12.656 5.371 1 95.5 277 GLN A CA 1
ATOM 2069 C C . GLN A 1 277 ? -17.375 11.805 4.242 1 95.5 277 GLN A C 1
ATOM 2071 O O . GLN A 1 277 ? -16.766 10.758 4.492 1 95.5 277 GLN A O 1
ATOM 2076 N N . GLU A 1 278 ? -17.516 12.234 3.078 1 94.19 278 GLU A N 1
ATOM 2077 C CA . GLU A 1 278 ? -17.062 11.477 1.918 1 94.19 278 GLU A CA 1
ATOM 2078 C C . GLU A 1 278 ? -15.789 12.078 1.33 1 94.19 278 GLU A C 1
ATOM 2080 O O . GLU A 1 278 ? -15.078 11.422 0.565 1 94.19 278 GLU A O 1
ATOM 2085 N N . GLY A 1 279 ? -15.5 13.328 1.681 1 96.31 279 GLY A N 1
ATOM 2086 C CA . GLY A 1 279 ? -14.359 14.008 1.08 1 96.31 279 GLY A CA 1
ATOM 2087 C C . GLY A 1 279 ? -14.586 14.367 -0.377 1 96.31 279 GLY A C 1
ATOM 2088 O O . GLY A 1 279 ? -13.625 14.547 -1.13 1 96.31 279 GLY A O 1
ATOM 2089 N N . SER A 1 280 ? -15.844 14.539 -0.865 1 95.56 280 SER A N 1
ATOM 2090 C CA . SER A 1 280 ? -16.172 14.812 -2.262 1 95.56 280 SER A CA 1
ATOM 2091 C C . SER A 1 280 ? -16 16.281 -2.592 1 95.56 280 SER A C 1
ATOM 2093 O O . SER A 1 280 ? -15.883 17.125 -1.689 1 95.56 280 SER A O 1
ATOM 2095 N N . ILE A 1 281 ? -16.031 16.609 -3.852 1 96.38 281 ILE A N 1
ATOM 2096 C CA . ILE A 1 281 ? -15.828 17.969 -4.324 1 96.38 281 ILE A CA 1
ATOM 2097 C C . ILE A 1 281 ? -17.031 18.828 -3.947 1 96.38 281 ILE A C 1
ATOM 2099 O O . ILE A 1 281 ? -16.953 20.062 -3.965 1 96.38 281 ILE A O 1
ATOM 2103 N N . ASP A 1 282 ? -18.094 18.188 -3.539 1 95.5 282 ASP A N 1
ATOM 2104 C CA . ASP A 1 282 ? -19.328 18.906 -3.262 1 95.5 282 ASP A CA 1
ATOM 2105 C C . ASP A 1 282 ? -19.406 19.328 -1.797 1 95.5 282 ASP A C 1
ATOM 2107 O O . ASP A 1 282 ? -20.266 20.125 -1.418 1 95.5 282 ASP A O 1
ATOM 2111 N N . GLU A 1 283 ? -18.547 18.797 -0.952 1 97.5 283 GLU A N 1
ATOM 2112 C CA . GLU A 1 283 ? -18.484 19.219 0.445 1 97.5 283 GLU A CA 1
ATOM 2113 C C . GLU A 1 283 ? -17.703 20.531 0.594 1 97.5 283 GLU A C 1
ATOM 2115 O O . GLU A 1 283 ? -16.531 20.516 0.966 1 97.5 283 GLU A O 1
ATOM 2120 N N . LEU A 1 284 ? -18.375 21.656 0.467 1 97.81 284 LEU A N 1
ATOM 2121 C CA . LEU A 1 284 ? -17.734 22.953 0.239 1 97.81 284 LEU A CA 1
ATOM 2122 C C . LEU A 1 284 ? -17.875 23.844 1.466 1 97.81 284 LEU A C 1
ATOM 2124 O O . LEU A 1 284 ? -17.5 25.016 1.433 1 97.81 284 LEU A O 1
ATOM 2128 N N . GLY A 1 285 ? -18.344 23.375 2.588 1 97.94 285 GLY A N 1
ATOM 2129 C CA . GLY A 1 285 ? -18.688 24.203 3.727 1 97.94 285 GLY A CA 1
ATOM 2130 C C . GLY A 1 285 ? -20.156 24.625 3.742 1 97.94 285 GLY A C 1
ATOM 2131 O O . GLY A 1 285 ? -20.938 24.219 2.877 1 97.94 285 GLY A O 1
ATOM 2132 N N . GLU A 1 286 ? -20.562 25.344 4.793 1 97.94 286 GLU A N 1
ATOM 2133 C CA . GLU A 1 286 ? -21.938 25.781 4.965 1 97.94 286 GLU A CA 1
ATOM 2134 C C . GLU A 1 286 ? -22 27.203 5.52 1 97.94 286 GLU A C 1
ATOM 2136 O O . GLU A 1 286 ? -21.078 27.641 6.215 1 97.94 286 GLU A O 1
ATOM 2141 N N . GLY A 1 287 ? -23.125 27.875 5.254 1 97.69 287 GLY A N 1
ATOM 2142 C CA . GLY A 1 287 ? -23.25 29.234 5.75 1 97.69 287 GLY A CA 1
ATOM 2143 C C . GLY A 1 287 ? -22.125 30.156 5.305 1 97.69 287 GLY A C 1
ATOM 2144 O O . GLY A 1 287 ? -21.812 30.219 4.117 1 97.69 287 GLY A O 1
ATOM 2145 N N . LYS A 1 288 ? -21.594 30.844 6.262 1 97.44 288 LYS A N 1
ATOM 2146 C CA . LYS A 1 288 ? -20.484 31.75 5.957 1 97.44 288 LYS A CA 1
ATOM 2147 C C . LYS A 1 288 ? -19.266 30.969 5.449 1 97.44 288 LYS A C 1
ATOM 2149 O O . LYS A 1 288 ? -18.422 31.516 4.746 1 97.44 288 LYS A O 1
ATOM 2154 N N . GLY A 1 289 ? -19.203 29.734 5.77 1 98.19 289 GLY A N 1
ATOM 2155 C CA . GLY A 1 289 ? -18.062 28.922 5.418 1 98.19 289 GLY A CA 1
ATOM 2156 C C . GLY A 1 289 ? -18.172 28.297 4.039 1 98.19 289 GLY A C 1
ATOM 2157 O O . GLY A 1 289 ? -17.266 27.594 3.592 1 98.19 289 GLY A O 1
ATOM 2158 N N . PHE A 1 290 ? -19.359 28.516 3.312 1 98.06 290 PHE A N 1
ATOM 2159 C CA . PHE A 1 290 ? -19.547 27.953 1.983 1 98.06 290 PHE A CA 1
ATOM 2160 C C . PHE A 1 290 ? -18.453 28.438 1.033 1 98.06 290 PHE A C 1
ATOM 2162 O O . PHE A 1 290 ? -18.281 29.641 0.857 1 98.06 290 PHE A O 1
ATOM 2169 N N . GLY A 1 291 ? -17.719 27.484 0.485 1 97.88 291 GLY A N 1
ATOM 2170 C CA . GLY A 1 291 ? -16.641 27.812 -0.448 1 97.88 291 GLY A CA 1
ATOM 2171 C C . GLY A 1 291 ? -15.273 27.797 0.189 1 97.88 291 GLY A C 1
ATOM 2172 O O . GLY A 1 291 ? -14.258 27.922 -0.504 1 97.88 291 GLY A O 1
ATOM 2173 N N . TYR A 1 292 ? -15.234 27.625 1.51 1 98.56 292 TYR A N 1
ATOM 2174 C CA . TYR A 1 292 ? -13.961 27.688 2.217 1 98.56 292 TYR A CA 1
ATOM 2175 C C . TYR A 1 292 ? -13.516 26.312 2.686 1 98.56 292 TYR A C 1
ATOM 2177 O O . TYR A 1 292 ? -12.609 26.188 3.516 1 98.56 292 TYR A O 1
ATOM 2185 N N . ASN A 1 293 ? -14.18 25.281 2.279 1 98.5 293 ASN A N 1
ATOM 2186 C CA . ASN A 1 293 ? -13.781 23.875 2.371 1 98.5 293 ASN A CA 1
ATOM 2187 C C . ASN A 1 293 ? -13.602 23.25 0.99 1 98.5 293 ASN A C 1
ATOM 2189 O O . ASN A 1 293 ? -14.586 22.969 0.303 1 98.5 293 ASN A O 1
ATOM 2193 N N . LEU A 1 294 ? -12.367 23.062 0.616 1 98.69 294 LEU A N 1
ATOM 2194 C CA . LEU A 1 294 ? -12.07 22.609 -0.741 1 98.69 294 LEU A CA 1
ATOM 2195 C C . LEU A 1 294 ? -11.422 21.234 -0.731 1 98.69 294 LEU A C 1
ATOM 2197 O O . LEU A 1 294 ? -10.289 21.078 -0.271 1 98.69 294 LEU A O 1
ATOM 2201 N N . ASN A 1 295 ? -12.156 20.25 -1.233 1 98.5 295 ASN A N 1
ATOM 2202 C CA . ASN A 1 295 ? -11.664 18.875 -1.324 1 98.5 295 ASN A CA 1
ATOM 2203 C C . ASN A 1 295 ? -11.141 18.562 -2.723 1 98.5 295 ASN A C 1
ATOM 2205 O O . ASN A 1 295 ? -11.75 18.953 -3.721 1 98.5 295 ASN A O 1
ATOM 2209 N N . ILE A 1 296 ? -10 17.906 -2.787 1 98.56 296 ILE A N 1
ATOM 2210 C CA . ILE A 1 296 ? -9.383 17.438 -4.027 1 98.56 296 ILE A CA 1
ATOM 2211 C C . ILE A 1 296 ? -9.18 15.93 -3.973 1 98.56 296 ILE A C 1
ATOM 2213 O O . ILE A 1 296 ? -8.055 15.453 -3.791 1 98.56 296 ILE A O 1
ATOM 2217 N N . PRO A 1 297 ? -10.273 15.141 -4.129 1 96.88 297 PRO A N 1
ATOM 2218 C CA . PRO A 1 297 ? -10.102 13.688 -4.211 1 96.88 297 PRO A CA 1
ATOM 2219 C C . PRO A 1 297 ? -9.359 13.25 -5.469 1 96.88 297 PRO A C 1
ATOM 2221 O O . PRO A 1 297 ? -9.898 13.344 -6.574 1 96.88 297 PRO A O 1
ATOM 2224 N N . LEU A 1 298 ? -8.148 12.766 -5.285 1 96.25 298 LEU A N 1
ATOM 2225 C CA . LEU A 1 298 ? -7.316 12.32 -6.402 1 96.25 298 LEU A CA 1
ATOM 2226 C C . LEU A 1 298 ? -7.504 10.828 -6.66 1 96.25 298 LEU A C 1
ATOM 2228 O O . LEU A 1 298 ? -7.688 10.055 -5.723 1 96.25 298 LEU A O 1
ATOM 2232 N N . PRO A 1 299 ? -7.438 10.461 -7.949 1 93.12 299 PRO A N 1
ATOM 2233 C CA . PRO A 1 299 ? -7.523 9.023 -8.25 1 93.12 299 PRO A CA 1
ATOM 2234 C C . PRO A 1 299 ? -6.402 8.219 -7.605 1 93.12 299 PRO A C 1
ATOM 2236 O O . PRO A 1 299 ? -5.285 8.719 -7.445 1 93.12 299 PRO A O 1
ATOM 2239 N N . ASN A 1 300 ? -6.762 6.949 -7.285 1 92.44 300 ASN A N 1
ATOM 2240 C CA . ASN A 1 300 ? -5.703 6.051 -6.836 1 92.44 300 ASN A CA 1
ATOM 2241 C C . ASN A 1 300 ? -4.578 5.953 -7.863 1 92.44 300 ASN A C 1
ATOM 2243 O O . ASN A 1 300 ? -4.832 5.941 -9.07 1 92.44 300 ASN A O 1
ATOM 2247 N N . GLY A 1 301 ? -3.334 5.938 -7.371 1 92.06 301 GLY A N 1
ATOM 2248 C CA . GLY A 1 301 ? -2.189 5.848 -8.258 1 92.06 301 GLY A CA 1
ATOM 2249 C C . GLY A 1 301 ? -1.596 7.199 -8.609 1 92.06 301 GLY A C 1
ATOM 2250 O O . GLY A 1 301 ? -0.563 7.273 -9.281 1 92.06 301 GLY A O 1
ATOM 2251 N N . SER A 1 302 ? -2.209 8.281 -8.125 1 95.06 302 SER A N 1
ATOM 2252 C CA . SER A 1 302 ? -1.626 9.594 -8.344 1 95.06 302 SER A CA 1
ATOM 2253 C C . SER A 1 302 ? -0.24 9.703 -7.719 1 95.06 302 SER A C 1
ATOM 2255 O O . SER A 1 302 ? -0.026 9.25 -6.594 1 95.06 302 SER A O 1
ATOM 2257 N N . GLY A 1 303 ? 0.654 10.25 -8.477 1 95.44 303 GLY A N 1
ATOM 2258 C CA . GLY A 1 303 ? 2.033 10.367 -8.031 1 95.44 303 GLY A CA 1
ATOM 2259 C C . GLY A 1 303 ? 2.562 11.781 -8.078 1 95.44 303 GLY A C 1
ATOM 2260 O O . GLY A 1 303 ? 1.812 12.742 -7.859 1 95.44 303 GLY A O 1
ATOM 2261 N N . ASP A 1 304 ? 3.859 11.93 -8.297 1 96.94 304 ASP A N 1
ATOM 2262 C CA . ASP A 1 304 ? 4.555 13.211 -8.188 1 96.94 304 ASP A CA 1
ATOM 2263 C C . ASP A 1 304 ? 3.961 14.242 -9.148 1 96.94 304 ASP A C 1
ATOM 2265 O O . ASP A 1 304 ? 3.648 15.367 -8.742 1 96.94 304 ASP A O 1
ATOM 2269 N N . LEU A 1 305 ? 3.752 13.859 -10.383 1 96.88 305 LEU A N 1
ATOM 2270 C CA . LEU A 1 305 ? 3.25 14.805 -11.375 1 96.88 305 LEU A CA 1
ATOM 2271 C C . LEU A 1 305 ? 1.798 15.172 -11.094 1 96.88 305 LEU A C 1
ATOM 2273 O O . LEU A 1 305 ? 1.401 16.328 -11.258 1 96.88 305 LEU A O 1
ATOM 2277 N N . GLY A 1 306 ? 1.044 14.172 -10.734 1 97.06 306 GLY A N 1
ATOM 2278 C CA . GLY A 1 306 ? -0.344 14.438 -10.391 1 97.06 306 GLY A CA 1
ATOM 2279 C C . GLY A 1 306 ? -0.499 15.391 -9.219 1 97.06 306 GLY A C 1
ATOM 2280 O O . GLY A 1 306 ? -1.292 16.328 -9.289 1 97.06 306 GLY A O 1
ATOM 2281 N N . TYR A 1 307 ? 0.231 15.219 -8.141 1 98.19 307 TYR A N 1
ATOM 2282 C CA . TYR A 1 307 ? 0.18 16.094 -6.977 1 98.19 307 TYR A CA 1
ATOM 2283 C C . TYR A 1 307 ? 0.705 17.484 -7.312 1 98.19 307 TYR A C 1
ATOM 2285 O O . TYR A 1 307 ? 0.144 18.484 -6.871 1 98.19 307 TYR A O 1
ATOM 2293 N N . GLU A 1 308 ? 1.793 17.5 -8.07 1 98.19 308 GLU A N 1
ATOM 2294 C CA . GLU A 1 308 ? 2.32 18.797 -8.492 1 98.19 308 GLU A CA 1
ATOM 2295 C C . GLU A 1 308 ? 1.274 19.594 -9.266 1 98.19 308 GLU A C 1
ATOM 2297 O O . GLU A 1 308 ? 1.106 20.797 -9.031 1 98.19 308 GLU A O 1
ATOM 2302 N N . TYR A 1 309 ? 0.62 18.906 -10.141 1 98.5 309 TYR A N 1
ATOM 2303 C CA . TYR A 1 309 ? -0.399 19.547 -10.953 1 98.5 309 TYR A CA 1
ATOM 2304 C C . TYR A 1 309 ? -1.559 20.031 -10.094 1 98.5 309 TYR A C 1
ATOM 2306 O O . TYR A 1 309 ? -2.053 21.156 -10.266 1 98.5 309 TYR A O 1
ATOM 2314 N N . ALA A 1 310 ? -1.997 19.234 -9.172 1 98.69 310 ALA A N 1
ATOM 2315 C CA . ALA A 1 310 ? -3.072 19.609 -8.258 1 98.69 310 ALA A CA 1
ATOM 2316 C C . ALA A 1 310 ? -2.674 20.828 -7.414 1 98.69 310 ALA A C 1
ATOM 2318 O O . ALA A 1 310 ? -3.479 21.734 -7.203 1 98.69 310 ALA A O 1
ATOM 2319 N N . MET A 1 311 ? -1.448 20.828 -6.93 1 98.81 311 MET A N 1
ATOM 2320 C CA . MET A 1 311 ? -0.949 21.953 -6.141 1 98.81 311 MET A CA 1
ATOM 2321 C C . MET A 1 311 ? -0.95 23.234 -6.965 1 98.81 311 MET A C 1
ATOM 2323 O O . MET A 1 311 ? -1.469 24.266 -6.52 1 98.81 311 MET A O 1
ATOM 2327 N N . SER A 1 312 ? -0.446 23.172 -8.141 1 98.31 312 SER A N 1
ATOM 2328 C CA . SER A 1 312 ? -0.248 24.344 -8.969 1 98.31 312 SER A CA 1
ATOM 2329 C C . SER A 1 312 ? -1.574 24.875 -9.508 1 98.31 312 SER A C 1
ATOM 2331 O O . SER A 1 312 ? -1.792 26.094 -9.562 1 98.31 312 SER A O 1
ATOM 2333 N N . LYS A 1 313 ? -2.438 23.953 -9.875 1 98.12 313 LYS A N 1
ATOM 2334 C CA . LYS A 1 313 ? -3.654 24.328 -10.586 1 98.12 313 LYS A CA 1
ATOM 2335 C C . LYS A 1 313 ? -4.777 24.672 -9.609 1 98.12 313 LYS A C 1
ATOM 2337 O O . LYS A 1 313 ? -5.688 25.438 -9.945 1 98.12 313 LYS A O 1
ATOM 2342 N N . LEU A 1 314 ? -4.723 24.094 -8.43 1 98.69 314 LEU A N 1
ATOM 2343 C CA . LEU A 1 314 ? -5.863 24.219 -7.531 1 98.69 314 LEU A CA 1
ATOM 2344 C C . LEU A 1 314 ? -5.457 24.906 -6.23 1 98.69 314 LEU A C 1
ATOM 2346 O O . LEU A 1 314 ? -6.012 25.953 -5.871 1 98.69 314 LEU A O 1
ATOM 2350 N N . VAL A 1 315 ? -4.449 24.406 -5.535 1 98.81 315 VAL A N 1
ATOM 2351 C CA . VAL A 1 315 ? -4.094 24.859 -4.191 1 98.81 315 VAL A CA 1
ATOM 2352 C C . VAL A 1 315 ? -3.516 26.266 -4.25 1 98.81 315 VAL A C 1
ATOM 2354 O O . VAL A 1 315 ? -3.957 27.156 -3.521 1 98.81 315 VAL A O 1
ATOM 2357 N N . VAL A 1 316 ? -2.537 26.484 -5.09 1 98.75 316 VAL A N 1
ATOM 2358 C CA . VAL A 1 316 ? -1.819 27.75 -5.16 1 98.75 316 VAL A CA 1
ATOM 2359 C C . VAL A 1 316 ? -2.803 28.891 -5.445 1 98.75 316 VAL A C 1
ATOM 2361 O O . VAL A 1 316 ? -2.881 29.859 -4.684 1 98.75 316 VAL A O 1
ATOM 2364 N N . PRO A 1 317 ? -3.66 28.781 -6.5 1 98 317 PRO A N 1
ATOM 2365 C CA . PRO A 1 317 ? -4.59 29.875 -6.758 1 98 317 PRO A CA 1
ATOM 2366 C C . PRO A 1 317 ? -5.574 30.094 -5.613 1 98 317 PRO A C 1
ATOM 2368 O O . PRO A 1 317 ? -5.926 31.25 -5.309 1 98 317 PRO A O 1
ATOM 2371 N N . ALA A 1 318 ? -6.043 29.062 -4.953 1 98.5 318 ALA A N 1
ATOM 2372 C CA . ALA A 1 318 ? -6.988 29.203 -3.848 1 98.5 318 ALA A CA 1
ATOM 2373 C C . ALA A 1 318 ? -6.359 29.953 -2.68 1 98.5 318 ALA A C 1
ATOM 2375 O O . ALA A 1 318 ? -6.996 30.828 -2.088 1 98.5 318 ALA A O 1
ATOM 2376 N N . VAL A 1 319 ? -5.141 29.578 -2.369 1 98.56 319 VAL A N 1
ATOM 2377 C CA . VAL A 1 319 ? -4.441 30.219 -1.258 1 98.56 319 VAL A CA 1
ATOM 2378 C C . VAL A 1 319 ? -4.141 31.672 -1.598 1 98.56 319 VAL A C 1
ATOM 2380 O O . VAL A 1 319 ? -4.285 32.562 -0.75 1 98.56 319 VAL A O 1
ATOM 2383 N N . GLN A 1 320 ? -3.736 31.922 -2.83 1 97.75 320 GLN A N 1
ATOM 2384 C CA . GLN A 1 320 ? -3.443 33.281 -3.268 1 97.75 320 GLN A CA 1
ATOM 2385 C C . GLN A 1 320 ? -4.668 34.188 -3.121 1 97.75 320 GLN A C 1
ATOM 2387 O O . GLN A 1 320 ? -4.566 35.281 -2.611 1 97.75 320 GLN A O 1
ATOM 2392 N N . LYS A 1 321 ? -5.75 33.719 -3.504 1 97.31 321 LYS A N 1
ATOM 2393 C CA . LYS A 1 321 ? -6.984 34.5 -3.434 1 97.31 321 LYS A CA 1
ATOM 2394 C C . LYS A 1 321 ? -7.434 34.688 -1.988 1 97.31 321 LYS A C 1
ATOM 2396 O O . LYS A 1 321 ? -7.934 35.75 -1.624 1 97.31 321 LYS A O 1
ATOM 2401 N N . PHE A 1 322 ? -7.332 33.719 -1.197 1 98.12 322 PHE A N 1
ATOM 2402 C CA . PHE A 1 322 ? -7.75 33.75 0.2 1 98.12 322 PHE A CA 1
ATOM 2403 C C . PHE A 1 322 ? -6.848 34.688 0.996 1 98.12 322 PHE A C 1
ATOM 2405 O O . PHE A 1 322 ? -7.297 35.344 1.951 1 98.12 322 PHE A O 1
ATOM 2412 N N . ASP A 1 323 ? -5.52 34.719 0.587 1 98.19 323 ASP A N 1
ATOM 2413 C CA . ASP A 1 323 ? -4.52 35.594 1.154 1 98.19 323 ASP A CA 1
ATOM 2414 C C . ASP A 1 323 ? -4.438 35.438 2.67 1 98.19 323 ASP A C 1
ATOM 2416 O O . ASP A 1 323 ? -4.68 36.406 3.412 1 98.19 323 ASP A O 1
ATOM 2420 N N . PRO A 1 324 ? -3.963 34.344 3.209 1 98.75 324 PRO A N 1
ATOM 2421 C CA . PRO A 1 324 ? -3.947 34.031 4.641 1 98.75 324 PRO A CA 1
ATOM 2422 C C . PRO A 1 324 ? -2.869 34.812 5.398 1 98.75 324 PRO A C 1
ATOM 2424 O O . PRO A 1 324 ? -1.898 35.281 4.793 1 98.75 324 PRO A O 1
ATOM 2427 N N . MET A 1 325 ? -3.047 34.938 6.664 1 98.56 325 MET A N 1
ATOM 2428 C CA . MET A 1 325 ? -2.045 35.531 7.539 1 98.56 325 MET A CA 1
ATOM 2429 C C . MET A 1 325 ? -1.051 34.5 8.031 1 98.56 325 MET A C 1
ATOM 2431 O O . MET A 1 325 ? 0.077 34.812 8.398 1 98.56 325 MET A O 1
ATOM 2435 N N . ILE A 1 326 ? -1.45 33.281 8.047 1 98.62 326 ILE A N 1
ATOM 2436 C CA . ILE A 1 326 ? -0.623 32.156 8.438 1 98.62 326 ILE A CA 1
ATOM 2437 C C . ILE A 1 326 ? -1.109 30.891 7.719 1 98.62 326 ILE A C 1
ATOM 2439 O O . ILE A 1 326 ? -2.301 30.766 7.426 1 98.62 326 ILE A O 1
ATOM 2443 N N . ILE A 1 327 ? -0.184 29.969 7.359 1 98.94 327 ILE A N 1
ATOM 2444 C CA . ILE A 1 327 ? -0.519 28.719 6.699 1 98.94 327 ILE A CA 1
ATOM 2445 C C . ILE A 1 327 ? -0.153 27.547 7.602 1 98.94 327 ILE A C 1
ATOM 2447 O O . ILE A 1 327 ? 0.915 27.531 8.219 1 98.94 327 ILE A O 1
ATOM 2451 N N . VAL A 1 328 ? -1.078 26.641 7.762 1 98.94 328 VAL A N 1
ATOM 2452 C CA . VAL A 1 328 ? -0.84 25.359 8.422 1 98.94 328 VAL A CA 1
ATOM 2453 C C . VAL A 1 328 ? -0.782 24.234 7.379 1 98.94 328 VAL A C 1
ATOM 2455 O O . VAL A 1 328 ? -1.765 23.984 6.68 1 98.94 328 VAL A O 1
ATOM 2458 N N . LEU A 1 329 ? 0.387 23.609 7.215 1 98.94 329 LEU A N 1
ATOM 2459 C CA . LEU A 1 329 ? 0.561 22.453 6.355 1 98.94 329 LEU A CA 1
ATOM 2460 C C . LEU A 1 329 ? 0.448 21.156 7.156 1 98.94 329 LEU A C 1
ATOM 2462 O O . LEU A 1 329 ? 1.294 20.875 8.008 1 98.94 329 LEU A O 1
ATOM 2466 N N . VAL A 1 330 ? -0.646 20.453 6.934 1 98.94 330 VAL A N 1
ATOM 2467 C CA . VAL A 1 330 ? -0.855 19.156 7.555 1 98.94 330 VAL A CA 1
ATOM 2468 C C . VAL A 1 330 ? -0.263 18.047 6.676 1 98.94 330 VAL A C 1
ATOM 2470 O O . VAL A 1 330 ? -0.664 17.891 5.52 1 98.94 330 VAL A O 1
ATOM 2473 N N . ILE A 1 331 ? 0.688 17.297 7.25 1 98.88 331 ILE A N 1
ATOM 2474 C CA . ILE A 1 331 ? 1.38 16.328 6.391 1 98.88 331 ILE A CA 1
ATOM 2475 C C . ILE A 1 331 ? 1.167 14.922 6.918 1 98.88 331 ILE A C 1
ATOM 2477 O O . ILE A 1 331 ? 1.209 14.688 8.133 1 98.88 331 ILE A O 1
ATOM 2481 N N . GLY A 1 332 ? 0.801 14.055 6.102 1 98.75 332 GLY A N 1
ATOM 2482 C CA . GLY A 1 332 ? 0.92 12.609 6.211 1 98.75 332 GLY A CA 1
ATOM 2483 C C . GLY A 1 332 ? 1.718 11.984 5.078 1 98.75 332 GLY A C 1
ATOM 2484 O O . GLY A 1 332 ? 1.604 12.406 3.928 1 98.75 332 GLY A O 1
ATOM 2485 N N . GLN A 1 333 ? 2.535 11.039 5.383 1 98.62 333 GLN A N 1
ATOM 2486 C CA . GLN A 1 333 ? 3.352 10.43 4.344 1 98.62 333 GLN A CA 1
ATOM 2487 C C . GLN A 1 333 ? 2.691 9.164 3.803 1 98.62 333 GLN A C 1
ATOM 2489 O O . GLN A 1 333 ? 3.336 8.359 3.123 1 98.62 333 GLN A O 1
ATOM 2494 N N . ASP A 1 334 ? 1.428 8.938 4.137 1 98.25 334 ASP A N 1
ATOM 2495 C CA . ASP A 1 334 ? 0.731 7.73 3.705 1 98.25 334 ASP A CA 1
ATOM 2496 C C . ASP A 1 334 ? 0.24 7.863 2.266 1 98.25 334 ASP A C 1
ATOM 2498 O O . ASP A 1 334 ? -0.375 6.941 1.727 1 98.25 334 ASP A O 1
ATOM 2502 N N . SER A 1 335 ? 0.561 8.984 1.538 1 97.19 335 SER A N 1
ATOM 2503 C CA . SER A 1 335 ? 0.407 9.086 0.091 1 97.19 335 SER A CA 1
ATOM 2504 C C . SER A 1 335 ? 1.616 8.508 -0.636 1 97.19 335 SER A C 1
ATOM 2506 O O . SER A 1 335 ? 1.636 8.445 -1.867 1 97.19 335 SER A O 1
ATOM 2508 N N . SER A 1 336 ? 2.551 8.094 0.103 1 96.69 336 SER A N 1
ATOM 2509 C CA . SER A 1 336 ? 3.768 7.566 -0.505 1 96.69 336 SER A CA 1
ATOM 2510 C C . SER A 1 336 ? 3.508 6.227 -1.187 1 96.69 336 SER A C 1
ATOM 2512 O O . SER A 1 336 ? 2.572 5.512 -0.823 1 96.69 336 SER A O 1
ATOM 2514 N N . ALA A 1 337 ? 4.348 5.785 -2.066 1 93.62 337 ALA A N 1
ATOM 2515 C CA . ALA A 1 337 ? 4.176 4.664 -2.988 1 93.62 337 ALA A CA 1
ATOM 2516 C C . ALA A 1 337 ? 4.102 3.34 -2.236 1 93.62 337 ALA A C 1
ATOM 2518 O O . ALA A 1 337 ? 3.627 2.336 -2.777 1 93.62 337 ALA A O 1
ATOM 2519 N N . PHE A 1 338 ? 4.43 3.217 -0.971 1 94.12 338 PHE A N 1
ATOM 2520 C CA . PHE A 1 338 ? 4.539 1.908 -0.337 1 94.12 338 PHE A CA 1
ATOM 2521 C C . PHE A 1 338 ? 3.758 1.874 0.971 1 94.12 338 PHE A C 1
ATOM 2523 O O . PHE A 1 338 ? 3.797 0.878 1.696 1 94.12 338 PHE A O 1
ATOM 2530 N N . ASP A 1 339 ? 3.068 2.965 1.226 1 96.75 339 ASP A N 1
ATOM 2531 C CA . ASP A 1 339 ? 2.314 2.992 2.475 1 96.75 339 ASP A CA 1
ATOM 2532 C C . ASP A 1 339 ? 1.103 2.066 2.404 1 96.75 339 ASP A C 1
ATOM 2534 O O . ASP A 1 339 ? 0.357 2.084 1.423 1 96.75 339 ASP A O 1
ATOM 2538 N N . PRO A 1 340 ? 0.894 1.255 3.383 1 95.19 340 PRO A N 1
ATOM 2539 C CA . PRO A 1 340 ? -0.213 0.297 3.326 1 95.19 340 PRO A CA 1
ATOM 2540 C C . PRO A 1 340 ? -1.579 0.965 3.463 1 95.19 340 PRO A C 1
ATOM 2542 O O . PRO A 1 340 ? -2.6 0.375 3.098 1 95.19 340 PRO A O 1
ATOM 2545 N N . ASN A 1 341 ? -1.624 2.209 3.986 1 95.19 341 ASN A N 1
ATOM 2546 C CA . ASN A 1 341 ? -2.896 2.865 4.262 1 95.19 341 ASN A CA 1
ATOM 2547 C C . ASN A 1 341 ? -3.334 3.752 3.1 1 95.19 341 ASN A C 1
ATOM 2549 O O . ASN A 1 341 ? -4.422 4.328 3.129 1 95.19 341 ASN A O 1
ATOM 2553 N N . GLY A 1 342 ? -2.543 3.883 2.117 1 94.19 342 GLY A N 1
ATOM 2554 C CA . GLY A 1 342 ? -2.877 4.664 0.937 1 94.19 342 GLY A CA 1
ATOM 2555 C C . GLY A 1 342 ? -2.625 3.92 -0.361 1 94.19 342 GLY A C 1
ATOM 2556 O O . GLY A 1 342 ? -1.978 2.871 -0.367 1 94.19 342 GLY A O 1
ATOM 2557 N N . ARG A 1 343 ? -3.129 4.453 -1.435 1 93.62 343 ARG A N 1
ATOM 2558 C CA . ARG A 1 343 ? -2.936 3.842 -2.746 1 93.62 343 ARG A CA 1
ATOM 2559 C C . ARG A 1 343 ? -2.334 4.84 -3.73 1 93.62 343 ARG A C 1
ATOM 2561 O O . ARG A 1 343 ? -2.469 4.68 -4.945 1 93.62 343 ARG A O 1
ATOM 2568 N N . GLN A 1 344 ? -1.745 5.891 -3.207 1 94.94 344 GLN A N 1
ATOM 2569 C CA . GLN A 1 344 ? -1.068 6.875 -4.047 1 94.94 344 GLN A CA 1
ATOM 2570 C C . GLN A 1 344 ? 0.381 6.473 -4.305 1 94.94 344 GLN A C 1
ATOM 2572 O O . GLN A 1 344 ? 0.859 5.473 -3.764 1 94.94 344 GLN A O 1
ATOM 2577 N N . CYS A 1 345 ? 1.081 7.23 -5.18 1 94.94 345 CYS A N 1
ATOM 2578 C CA . CYS A 1 345 ? 2.422 6.848 -5.605 1 94.94 345 CYS A CA 1
ATOM 2579 C C . CYS A 1 345 ? 3.404 8 -5.422 1 94.94 345 CYS A C 1
ATOM 2581 O O . CYS A 1 345 ? 4.316 8.18 -6.23 1 94.94 345 CYS A O 1
ATOM 2583 N N . LEU A 1 346 ? 3.225 8.766 -4.379 1 96.31 346 LEU A N 1
ATOM 2584 C CA . LEU A 1 346 ? 4.184 9.836 -4.125 1 96.31 346 LEU A CA 1
ATOM 2585 C C . LEU A 1 346 ? 5.535 9.266 -3.715 1 96.31 346 LEU A C 1
ATOM 2587 O O . LEU A 1 346 ? 5.602 8.266 -2.998 1 96.31 346 LEU A O 1
ATOM 2591 N N . THR A 1 347 ? 6.578 9.938 -4.199 1 96.75 347 THR A N 1
ATOM 2592 C CA . THR A 1 347 ? 7.945 9.625 -3.807 1 96.75 347 THR A CA 1
ATOM 2593 C C . THR A 1 347 ? 8.57 10.789 -3.043 1 96.75 347 THR A C 1
ATOM 2595 O O . THR A 1 347 ? 7.922 11.812 -2.82 1 96.75 347 THR A O 1
ATOM 2598 N N . MET A 1 348 ? 9.836 10.625 -2.633 1 97.62 348 MET A N 1
ATOM 2599 C CA . MET A 1 348 ? 10.555 11.695 -1.945 1 97.62 348 MET A CA 1
ATOM 2600 C C . MET A 1 348 ? 10.523 12.984 -2.768 1 97.62 348 MET A C 1
ATOM 2602 O O . MET A 1 348 ? 10.336 14.07 -2.219 1 97.62 348 MET A O 1
ATOM 2606 N N . GLU A 1 349 ? 10.656 12.812 -4.066 1 97.06 349 GLU A N 1
ATOM 2607 C CA . GLU A 1 349 ? 10.68 13.977 -4.945 1 97.06 349 GLU A CA 1
ATOM 2608 C C . GLU A 1 349 ? 9.344 14.719 -4.906 1 97.06 349 GLU A C 1
ATOM 2610 O O . GLU A 1 349 ? 9.312 15.953 -4.871 1 97.06 349 GLU A O 1
ATOM 2615 N N . GLY A 1 350 ? 8.281 14.016 -4.957 1 97.69 350 GLY A N 1
ATOM 2616 C CA . GLY A 1 350 ? 6.969 14.641 -4.871 1 97.69 350 GLY A CA 1
ATOM 2617 C C . GLY A 1 350 ? 6.746 15.383 -3.566 1 97.69 350 GLY A C 1
ATOM 2618 O O . GLY A 1 350 ? 6.227 16.5 -3.564 1 97.69 350 GLY A O 1
ATOM 2619 N N . TYR A 1 351 ? 7.152 14.797 -2.443 1 98.5 351 TYR A N 1
ATOM 2620 C CA . TYR A 1 351 ? 7.023 15.438 -1.14 1 98.5 351 TYR A CA 1
ATOM 2621 C C . TYR A 1 351 ? 7.887 16.688 -1.059 1 98.5 351 TYR A C 1
ATOM 2623 O O . TYR A 1 351 ? 7.473 17.703 -0.489 1 98.5 351 TYR A O 1
ATOM 2631 N N . ARG A 1 352 ? 9.086 16.609 -1.605 1 98.56 352 ARG A N 1
ATOM 2632 C CA . ARG A 1 352 ? 9.969 17.766 -1.622 1 98.56 352 ARG A CA 1
ATOM 2633 C C . ARG A 1 352 ? 9.336 18.922 -2.396 1 98.56 352 ARG A C 1
ATOM 2635 O O . ARG A 1 352 ? 9.375 20.078 -1.945 1 98.56 352 ARG A O 1
ATOM 2642 N N . LEU A 1 353 ? 8.766 18.594 -3.553 1 98.31 353 LEU A N 1
ATOM 2643 C CA . LEU A 1 353 ? 8.125 19.609 -4.395 1 98.31 353 LEU A CA 1
ATOM 2644 C C . LEU A 1 353 ? 6.957 20.266 -3.662 1 98.31 353 LEU A C 1
ATOM 2646 O O . LEU A 1 353 ? 6.801 21.484 -3.707 1 98.31 353 LEU A O 1
ATOM 2650 N N . ILE A 1 354 ? 6.172 19.5 -3.004 1 98.81 354 ILE A N 1
ATOM 2651 C CA . ILE A 1 354 ? 5.047 20.047 -2.244 1 98.81 354 ILE A CA 1
ATOM 2652 C C . ILE A 1 354 ? 5.562 20.984 -1.157 1 98.81 354 ILE A C 1
ATOM 2654 O O . ILE A 1 354 ? 5.023 22.078 -0.973 1 98.81 354 ILE A O 1
ATOM 2658 N N . GLY A 1 355 ? 6.621 20.5 -0.422 1 98.81 355 GLY A N 1
ATOM 2659 C CA . GLY A 1 355 ? 7.234 21.375 0.572 1 98.81 355 GLY A CA 1
ATOM 2660 C C . GLY A 1 355 ? 7.68 22.703 0.007 1 98.81 355 GLY A C 1
ATOM 2661 O O . GLY A 1 355 ? 7.441 23.75 0.611 1 98.81 355 GLY A O 1
ATOM 2662 N N . SER A 1 356 ? 8.258 22.688 -1.161 1 98.62 356 SER A N 1
ATOM 2663 C CA . SER A 1 356 ? 8.758 23.891 -1.805 1 98.62 356 SER A CA 1
ATOM 2664 C C . SER A 1 356 ? 7.609 24.828 -2.191 1 98.62 356 SER A C 1
ATOM 2666 O O . SER A 1 356 ? 7.699 26.047 -2.012 1 98.62 356 SER A O 1
ATOM 2668 N N . ILE A 1 357 ? 6.57 24.281 -2.732 1 98.75 357 ILE A N 1
ATOM 2669 C CA . ILE A 1 357 ? 5.406 25.062 -3.115 1 98.75 357 ILE A CA 1
ATOM 2670 C C . ILE A 1 357 ? 4.812 25.75 -1.884 1 98.75 357 ILE A C 1
ATOM 2672 O O . ILE A 1 357 ? 4.48 26.938 -1.921 1 98.75 357 ILE A O 1
ATOM 2676 N N . MET A 1 358 ? 4.754 25.062 -0.786 1 98.81 358 MET A N 1
ATOM 2677 C CA . MET A 1 358 ? 4.172 25.594 0.442 1 98.81 358 MET A CA 1
ATOM 2678 C C . MET A 1 358 ? 5.051 26.688 1.029 1 98.81 358 MET A C 1
ATOM 2680 O O . MET A 1 358 ? 4.543 27.672 1.566 1 98.81 358 MET A O 1
ATOM 2684 N N . ARG A 1 359 ? 6.332 26.438 0.965 1 98.5 359 ARG A N 1
ATOM 2685 C CA . ARG A 1 359 ? 7.27 27.469 1.395 1 98.5 359 ARG A CA 1
ATOM 2686 C C . ARG A 1 359 ? 7.07 28.75 0.601 1 98.5 359 ARG A C 1
ATOM 2688 O O . ARG A 1 359 ? 7.004 29.844 1.178 1 98.5 359 ARG A O 1
ATOM 2695 N N . ASP A 1 360 ? 6.953 28.625 -0.673 1 98.19 360 ASP A N 1
ATOM 2696 C CA . ASP A 1 360 ? 6.754 29.781 -1.544 1 98.19 360 ASP A CA 1
ATOM 2697 C C . ASP A 1 360 ? 5.441 30.5 -1.222 1 98.19 360 ASP A C 1
ATOM 2699 O O . ASP A 1 360 ? 5.391 31.734 -1.181 1 98.19 360 ASP A O 1
ATOM 2703 N N . LEU A 1 361 ? 4.418 29.75 -1.017 1 98.44 361 LEU A N 1
ATOM 2704 C CA . LEU A 1 361 ? 3.119 30.312 -0.669 1 98.44 361 LEU A CA 1
ATOM 2705 C C . LEU A 1 361 ? 3.197 31.078 0.647 1 98.44 361 LEU A C 1
ATOM 2707 O O . LEU A 1 361 ? 2.639 32.188 0.769 1 98.44 361 LEU A O 1
ATOM 2711 N N . ALA A 1 362 ? 3.871 30.484 1.644 1 98.44 362 ALA A N 1
ATOM 2712 C CA . ALA A 1 362 ? 4.008 31.156 2.939 1 98.44 362 ALA A CA 1
ATOM 2713 C C . ALA A 1 362 ? 4.773 32.469 2.809 1 98.44 362 ALA A C 1
ATOM 2715 O O . ALA A 1 362 ? 4.379 33.469 3.387 1 98.44 362 ALA A O 1
ATOM 2716 N N . GLU A 1 363 ? 5.836 32.5 2.039 1 97.62 363 GLU A N 1
ATOM 2717 C CA . GLU A 1 363 ? 6.66 33.688 1.846 1 97.62 363 GLU A CA 1
ATOM 2718 C C . GLU A 1 363 ? 5.879 34.781 1.152 1 97.62 363 GLU A C 1
ATOM 2720 O O . GLU A 1 363 ? 5.961 35.969 1.545 1 97.62 363 GLU A O 1
ATOM 2725 N N . LYS A 1 364 ? 5.113 34.406 0.235 1 97.06 364 LYS A N 1
ATOM 2726 C CA . LYS A 1 364 ? 4.441 35.406 -0.611 1 97.06 364 LYS A CA 1
ATOM 2727 C C . LYS A 1 364 ? 3.168 35.906 0.051 1 97.06 364 LYS A C 1
ATOM 2729 O O . LYS A 1 364 ? 2.803 37.094 -0.117 1 97.06 364 LYS A O 1
ATOM 2734 N N . HIS A 1 365 ? 2.525 35.062 0.845 1 96.25 365 HIS A N 1
ATOM 2735 C CA . HIS A 1 365 ? 1.153 35.406 1.188 1 96.25 365 HIS A CA 1
ATOM 2736 C C . HIS A 1 365 ? 0.941 35.406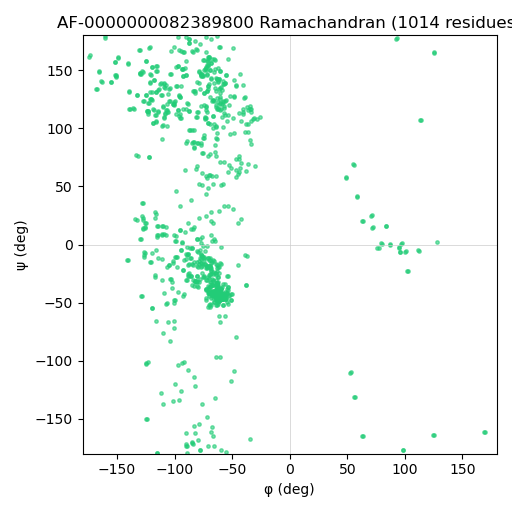 2.699 1 96.25 365 HIS A C 1
ATOM 2738 O O . HIS A 1 365 ? -0.085 35.875 3.191 1 96.25 365 HIS A O 1
ATOM 2744 N N . ALA A 1 366 ? 1.874 34.906 3.473 1 97.69 366 ALA A N 1
ATOM 2745 C CA . ALA A 1 366 ? 1.626 34.75 4.902 1 97.69 366 ALA A CA 1
ATOM 2746 C C . ALA A 1 366 ? 2.803 35.281 5.727 1 97.69 366 ALA A C 1
ATOM 2748 O O . ALA A 1 366 ? 3.051 34.812 6.836 1 97.69 366 ALA A O 1
ATOM 2749 N N . GLY A 1 367 ? 3.637 36.188 5.094 1 96.56 367 GLY A N 1
ATOM 2750 C CA . GLY A 1 367 ? 4.77 36.75 5.816 1 96.56 367 GLY A CA 1
ATOM 2751 C C . GLY A 1 367 ? 5.797 35.688 6.215 1 96.56 367 GLY A C 1
ATOM 2752 O O . GLY A 1 367 ? 6.531 35.875 7.188 1 96.56 367 GLY A O 1
ATOM 2753 N N . GLY A 1 368 ? 5.785 34.594 5.582 1 97.69 368 GLY A N 1
ATOM 2754 C CA . GLY A 1 368 ? 6.73 33.531 5.848 1 97.69 368 GLY A CA 1
ATOM 2755 C C . GLY A 1 368 ? 6.281 32.594 6.961 1 97.69 368 GLY A C 1
ATOM 2756 O O . GLY A 1 368 ? 6.984 31.641 7.301 1 97.69 368 GLY A O 1
ATOM 2757 N N . ARG A 1 369 ? 5.113 32.844 7.559 1 98.62 369 ARG A N 1
ATOM 2758 C CA . ARG A 1 369 ? 4.633 32.062 8.711 1 98.62 369 ARG A CA 1
ATOM 2759 C C . ARG A 1 369 ? 4.02 30.734 8.266 1 98.62 369 ARG A C 1
ATOM 2761 O O . ARG A 1 369 ? 2.982 30.719 7.602 1 98.62 369 ARG A O 1
ATOM 2768 N N . LEU A 1 370 ? 4.652 29.609 8.625 1 98.88 370 LEU A N 1
ATOM 2769 C CA . LEU A 1 370 ? 4.254 28.266 8.227 1 98.88 370 LEU A CA 1
ATOM 2770 C C . LEU A 1 370 ? 4.387 27.297 9.391 1 98.88 370 LEU A C 1
ATOM 2772 O O . LEU A 1 370 ? 5.484 27.094 9.914 1 98.88 370 LEU A O 1
ATOM 2776 N N . LEU A 1 371 ? 3.27 26.75 9.797 1 98.94 371 LEU A N 1
ATOM 2777 C CA . LEU A 1 371 ? 3.268 25.656 10.75 1 98.94 371 LEU A CA 1
ATOM 2778 C C . LEU A 1 371 ? 3.047 24.328 10.039 1 98.94 371 LEU A C 1
ATOM 2780 O O . LEU A 1 371 ? 2.053 24.156 9.328 1 98.94 371 LEU A O 1
ATOM 2784 N N . VAL A 1 372 ? 3.99 23.391 10.156 1 98.94 372 VAL A N 1
ATOM 2785 C CA . VAL A 1 372 ? 3.832 22.016 9.672 1 98.94 372 VAL A CA 1
ATOM 2786 C C . VAL A 1 372 ? 3.385 21.109 10.812 1 98.94 372 VAL A C 1
ATOM 2788 O O . VAL A 1 372 ? 3.959 21.141 11.906 1 98.94 372 VAL A O 1
ATOM 2791 N N . VAL A 1 373 ? 2.314 20.359 10.594 1 99 373 VAL A N 1
ATOM 2792 C CA . VAL A 1 373 ? 1.8 19.453 11.625 1 99 373 VAL A CA 1
ATOM 2793 C C . VAL A 1 373 ? 1.813 18.016 11.102 1 99 373 VAL A C 1
ATOM 2795 O O . VAL A 1 373 ? 1.212 17.719 10.07 1 99 373 VAL A O 1
ATOM 2798 N N . GLN A 1 374 ? 2.482 17.078 11.844 1 98.94 374 GLN A N 1
ATOM 2799 C CA . GLN A 1 374 ? 2.582 15.672 11.477 1 98.94 374 GLN A CA 1
ATOM 2800 C C . GLN A 1 374 ? 1.266 14.945 11.719 1 98.94 374 GLN A C 1
ATOM 2802 O O . GLN A 1 374 ? 0.679 15.055 12.797 1 98.94 374 GLN A O 1
ATOM 2807 N N . GLU A 1 375 ? 0.79 14.219 10.766 1 98.31 375 GLU A N 1
ATOM 2808 C CA . GLU A 1 375 ? -0.387 13.359 10.906 1 98.31 375 GLU A CA 1
ATOM 2809 C C . GLU A 1 375 ? -0.074 11.922 10.516 1 98.31 375 GLU A C 1
ATOM 2811 O O . GLU A 1 375 ? 0.648 11.219 11.227 1 98.31 375 GLU A O 1
ATOM 2816 N N . GLY A 1 376 ? -0.443 11.477 9.352 1 97.81 376 GLY A N 1
ATOM 2817 C CA . GLY A 1 376 ? -0.276 10.094 8.953 1 97.81 376 GLY A CA 1
ATOM 2818 C C . GLY A 1 376 ? 1.096 9.797 8.383 1 97.81 376 GLY A C 1
ATOM 2819 O O . GLY A 1 376 ? 1.976 10.664 8.383 1 97.81 376 GLY A O 1
ATOM 2820 N N . GLY A 1 377 ? 1.302 8.609 7.816 1 98.25 377 GLY A N 1
ATOM 2821 C CA . GLY A 1 377 ? 2.537 7.969 7.387 1 98.25 377 GLY A CA 1
ATOM 2822 C C . GLY A 1 377 ? 2.871 6.723 8.188 1 98.25 377 GLY A C 1
ATOM 2823 O O . GLY A 1 377 ? 3.318 6.812 9.328 1 98.25 377 GLY A O 1
ATOM 2824 N N . TYR A 1 378 ? 2.699 5.531 7.523 1 97.88 378 TYR A N 1
ATOM 2825 C CA . TYR A 1 378 ? 2.66 4.34 8.359 1 97.88 378 TYR A CA 1
ATOM 2826 C C . TYR A 1 378 ? 3.682 3.311 7.887 1 97.88 378 TYR A C 1
ATOM 2828 O O . TYR A 1 378 ? 3.883 2.281 8.539 1 97.88 378 TYR A O 1
ATOM 2836 N N . HIS A 1 379 ? 4.266 3.627 6.766 1 96.81 379 HIS A N 1
ATOM 2837 C CA . HIS A 1 379 ? 5.418 2.807 6.402 1 96.81 379 HIS A CA 1
ATOM 2838 C C . HIS A 1 379 ? 6.621 3.125 7.277 1 96.81 379 HIS A C 1
ATOM 2840 O O . HIS A 1 379 ? 7.18 4.223 7.203 1 96.81 379 HIS A O 1
ATOM 2846 N N . VAL A 1 380 ? 7.105 2.207 8 1 96.94 380 VAL A N 1
ATOM 2847 C CA . VAL A 1 380 ? 7.98 2.436 9.148 1 96.94 380 VAL A CA 1
ATOM 2848 C C . VAL A 1 380 ? 9.266 3.123 8.688 1 96.94 380 VAL A C 1
ATOM 2850 O O . VAL A 1 380 ? 9.742 4.055 9.344 1 96.94 380 VAL A O 1
ATOM 2853 N N . THR A 1 381 ? 9.828 2.752 7.586 1 97.75 381 THR A N 1
ATOM 2854 C CA . THR A 1 381 ? 11.117 3.311 7.188 1 97.75 381 THR A CA 1
ATOM 2855 C C . THR A 1 381 ? 10.93 4.422 6.16 1 97.75 381 THR A C 1
ATOM 2857 O O . THR A 1 381 ? 11.43 5.535 6.34 1 97.75 381 THR A O 1
ATOM 2860 N N . TYR A 1 382 ? 10.117 4.176 5.129 1 97.62 382 TYR A N 1
ATOM 2861 C CA . TYR A 1 382 ? 10.055 5.09 3.996 1 97.62 382 TYR A CA 1
ATOM 2862 C C . TYR A 1 382 ? 9.359 6.395 4.387 1 97.62 382 TYR A C 1
ATOM 2864 O O . TYR A 1 382 ? 9.664 7.453 3.836 1 97.62 382 TYR A O 1
ATOM 2872 N N . SER A 1 383 ? 8.461 6.371 5.352 1 98.19 383 SER A N 1
ATOM 2873 C CA . SER A 1 383 ? 7.789 7.59 5.789 1 98.19 383 SER A CA 1
ATOM 2874 C C . SER A 1 383 ? 8.789 8.609 6.336 1 98.19 383 SER A C 1
ATOM 2876 O O . SER A 1 383 ? 8.633 9.812 6.129 1 98.19 383 SER A O 1
ATOM 2878 N N . ALA A 1 384 ? 9.797 8.109 7.062 1 98.69 384 ALA A N 1
ATOM 2879 C CA . ALA A 1 384 ? 10.828 9 7.59 1 98.69 384 ALA A CA 1
ATOM 2880 C C . ALA A 1 384 ? 11.586 9.695 6.461 1 98.69 384 ALA A C 1
ATOM 2882 O O . ALA A 1 384 ? 11.867 10.891 6.539 1 98.69 384 ALA A O 1
ATOM 2883 N N . TYR A 1 385 ? 11.891 8.945 5.41 1 98.44 385 TYR A N 1
ATOM 2884 C CA . TYR A 1 385 ? 12.547 9.516 4.242 1 98.44 385 TYR A CA 1
ATOM 2885 C C . TYR A 1 385 ? 11.68 10.594 3.598 1 98.44 385 TYR A C 1
ATOM 2887 O O . TYR A 1 385 ? 12.18 11.641 3.191 1 98.44 385 TYR A O 1
ATOM 2895 N N . CYS A 1 386 ? 10.398 10.328 3.529 1 98.56 386 CYS A N 1
ATOM 2896 C CA . CYS A 1 386 ? 9.469 11.258 2.902 1 98.56 386 CYS A CA 1
ATOM 2897 C C . CYS A 1 386 ? 9.312 12.523 3.74 1 98.56 386 CYS A C 1
ATOM 2899 O O . CYS A 1 386 ? 9.148 13.617 3.199 1 98.56 386 CYS A O 1
ATOM 2901 N N . VAL A 1 387 ? 9.328 12.398 5.102 1 98.81 387 VAL A N 1
ATOM 2902 C CA . VAL A 1 387 ? 9.328 13.562 5.977 1 98.81 387 VAL A CA 1
ATOM 2903 C C . VAL A 1 387 ? 10.578 14.406 5.723 1 98.81 387 VAL A C 1
ATOM 2905 O O . VAL A 1 387 ? 10.492 15.625 5.578 1 98.81 387 VAL A O 1
ATOM 2908 N N . HIS A 1 388 ? 11.719 13.742 5.684 1 98.75 388 HIS A N 1
ATOM 2909 C CA . HIS A 1 388 ? 12.984 14.398 5.371 1 98.75 388 HIS A CA 1
ATOM 2910 C C . HIS A 1 388 ? 12.883 15.211 4.086 1 98.75 388 HIS A C 1
ATOM 2912 O O . HIS A 1 388 ? 13.25 16.391 4.055 1 98.75 388 HIS A O 1
ATOM 2918 N N . ALA A 1 389 ? 12.336 14.609 3.047 1 98.69 389 ALA A N 1
ATOM 2919 C CA . ALA A 1 389 ? 12.203 15.258 1.744 1 98.69 389 ALA A CA 1
ATOM 2920 C C . ALA A 1 389 ? 11.242 16.438 1.816 1 98.69 389 ALA A C 1
ATOM 2922 O O . ALA A 1 389 ? 11.508 17.5 1.229 1 98.69 389 ALA A O 1
ATOM 2923 N N . THR A 1 390 ? 10.141 16.281 2.488 1 98.88 390 THR A N 1
ATOM 2924 C CA . THR A 1 390 ? 9.164 17.359 2.648 1 98.88 390 THR A CA 1
ATOM 2925 C C . THR A 1 390 ? 9.82 18.594 3.264 1 98.88 390 THR A C 1
ATOM 2927 O O . THR A 1 390 ? 9.641 19.719 2.775 1 98.88 390 THR A O 1
ATOM 2930 N N . LEU A 1 391 ? 10.586 18.375 4.328 1 98.81 391 LEU A N 1
ATOM 2931 C CA . LEU A 1 391 ? 11.195 19.484 5.059 1 98.81 391 LEU A CA 1
ATOM 2932 C C . LEU A 1 391 ? 12.336 20.109 4.254 1 98.81 391 LEU A C 1
ATOM 2934 O O . LEU A 1 391 ? 12.578 21.312 4.348 1 98.81 391 LEU A O 1
ATOM 2938 N N . GLU A 1 392 ? 13.047 19.281 3.398 1 98.5 392 GLU A N 1
ATOM 2939 C CA . GLU A 1 392 ? 13.992 19.859 2.449 1 98.5 392 GLU A CA 1
ATOM 2940 C C . GLU A 1 392 ? 13.305 20.891 1.556 1 98.5 392 GLU A C 1
ATOM 2942 O O . GLU A 1 392 ? 13.875 21.953 1.279 1 98.5 392 GLU A O 1
ATOM 2947 N N . GLY A 1 393 ? 12.109 20.5 1.098 1 98.69 393 GLY A N 1
ATOM 2948 C CA . GLY A 1 393 ? 11.328 21.422 0.29 1 98.69 393 GLY A CA 1
ATOM 2949 C C . GLY A 1 393 ? 10.93 22.688 1.04 1 98.69 393 GLY A C 1
ATOM 2950 O O . GLY A 1 393 ? 11.07 23.797 0.521 1 98.69 393 GLY A O 1
ATOM 2951 N N . VAL A 1 394 ? 10.508 22.531 2.264 1 98.69 394 VAL A N 1
ATOM 2952 C CA . VAL A 1 394 ? 10.086 23.641 3.105 1 98.69 394 VAL A CA 1
ATOM 2953 C C . VAL A 1 394 ? 11.258 24.578 3.35 1 98.69 394 VAL A C 1
ATOM 2955 O O . VAL A 1 394 ? 11.086 25.797 3.428 1 98.69 394 VAL A O 1
ATOM 2958 N N . LEU A 1 395 ? 12.438 24.016 3.424 1 97.94 395 LEU A N 1
ATOM 2959 C CA . LEU A 1 395 ? 13.656 24.797 3.625 1 97.94 395 LEU A CA 1
ATOM 2960 C C . LEU A 1 395 ? 14.094 25.453 2.328 1 97.94 395 LEU A C 1
ATOM 2962 O O . LEU A 1 395 ? 14.977 26.312 2.336 1 97.94 395 LEU A O 1
ATOM 2966 N N . ASN A 1 396 ? 13.469 25.016 1.222 1 96.19 396 ASN A N 1
ATOM 2967 C CA . ASN A 1 396 ? 13.805 25.531 -0.105 1 96.19 396 ASN A CA 1
ATOM 2968 C C . ASN A 1 396 ? 15.273 25.297 -0.438 1 96.19 396 ASN A C 1
ATOM 2970 O O . ASN A 1 396 ? 15.961 26.203 -0.9 1 96.19 396 ASN A O 1
ATOM 2974 N N . LEU A 1 397 ? 15.727 24.125 -0.069 1 95.88 397 LEU A N 1
ATOM 2975 C CA . LEU A 1 397 ? 17.094 23.766 -0.416 1 95.88 397 LEU A CA 1
ATOM 2976 C C . LEU A 1 397 ? 17.234 23.516 -1.914 1 95.88 397 LEU A C 1
ATOM 2978 O O . LEU A 1 397 ? 16.344 22.906 -2.527 1 95.88 397 LEU A O 1
ATOM 2982 N N . PRO A 1 398 ? 18.203 23.969 -2.527 1 93.75 398 PRO A N 1
ATOM 2983 C CA . PRO A 1 398 ? 18.328 23.859 -3.982 1 93.75 398 PRO A CA 1
ATOM 2984 C C . PRO A 1 398 ? 18.5 22.422 -4.453 1 93.75 398 PRO A C 1
ATOM 2986 O O . PRO A 1 398 ? 18 22.062 -5.523 1 93.75 398 PRO A O 1
ATOM 2989 N N . ASN A 1 399 ? 19.234 21.562 -3.641 1 95.75 399 ASN A N 1
ATOM 2990 C CA . ASN A 1 399 ? 19.438 20.172 -3.984 1 95.75 399 ASN A CA 1
ATOM 2991 C C . ASN A 1 399 ? 19.047 19.25 -2.84 1 95.75 399 ASN A C 1
ATOM 2993 O O . ASN A 1 399 ? 19.156 19.609 -1.669 1 95.75 399 ASN A O 1
ATOM 2997 N N . PRO A 1 400 ? 18.578 18.047 -3.24 1 96.88 400 PRO A N 1
ATOM 2998 C CA . PRO A 1 400 ? 18.281 17.094 -2.178 1 96.88 400 PRO A CA 1
ATOM 2999 C C . PRO A 1 400 ? 19.516 16.703 -1.371 1 96.88 400 PRO A C 1
ATOM 3001 O O . PRO A 1 400 ? 20.609 16.562 -1.935 1 96.88 400 PRO A O 1
ATOM 3004 N N . LEU A 1 401 ? 19.359 16.547 -0.125 1 97.56 401 LEU A N 1
ATOM 3005 C CA . LEU A 1 401 ? 20.438 16.109 0.762 1 97.56 401 LEU A CA 1
ATOM 3006 C C . LEU A 1 401 ? 20.531 14.594 0.794 1 97.56 401 LEU A C 1
ATOM 3008 O O . LEU A 1 401 ? 21.594 14.039 1.116 1 97.56 401 LEU A O 1
ATOM 3012 N N . LEU A 1 402 ? 19.422 13.953 0.538 1 96.69 402 LEU A N 1
ATOM 3013 C CA . LEU A 1 402 ? 19.297 12.5 0.665 1 96.69 402 LEU A CA 1
ATOM 3014 C C . LEU A 1 402 ? 18.625 11.906 -0.565 1 96.69 402 LEU A C 1
ATOM 3016 O O . LEU A 1 402 ? 17.609 12.414 -1.024 1 96.69 402 LEU A O 1
ATOM 3020 N N . SER A 1 403 ? 19.234 10.891 -1.156 1 95.31 403 SER A N 1
ATOM 3021 C CA . SER A 1 403 ? 18.641 10.219 -2.311 1 95.31 403 SER A CA 1
ATOM 3022 C C . SER A 1 403 ? 17.547 9.242 -1.886 1 95.31 403 SER A C 1
ATOM 3024 O O . SER A 1 403 ? 17.594 8.695 -0.781 1 95.31 403 SER A O 1
ATOM 3026 N N . ASP A 1 404 ? 16.578 9.062 -2.715 1 95.75 404 ASP A N 1
ATOM 3027 C CA . ASP A 1 404 ? 15.539 8.07 -2.482 1 95.75 404 ASP A CA 1
ATOM 3028 C C . ASP A 1 404 ? 16.109 6.652 -2.555 1 95.75 404 ASP A C 1
ATOM 3030 O O . ASP A 1 404 ? 16.672 6.258 -3.578 1 95.75 404 ASP A O 1
ATOM 3034 N N . PRO A 1 405 ? 15.945 5.855 -1.547 1 92.38 405 PRO A N 1
ATOM 3035 C CA . PRO A 1 405 ? 16.578 4.535 -1.515 1 92.38 405 PRO A CA 1
ATOM 3036 C C . PRO A 1 405 ? 15.773 3.475 -2.258 1 92.38 405 PRO A C 1
ATOM 3038 O O . PRO A 1 405 ? 16.266 2.375 -2.512 1 92.38 405 PRO A O 1
ATOM 3041 N N . ILE A 1 406 ? 14.516 3.77 -2.5 1 88.81 406 ILE A N 1
ATOM 3042 C CA . ILE A 1 406 ? 13.641 2.738 -3.055 1 88.81 406 ILE A CA 1
ATOM 3043 C C . ILE A 1 406 ? 13.188 3.146 -4.453 1 88.81 406 ILE A C 1
ATOM 3045 O O . ILE A 1 406 ? 13.102 4.34 -4.762 1 88.81 406 ILE A O 1
ATOM 3049 N N . ALA A 1 407 ? 12.969 2.121 -5.266 1 69.75 407 ALA A N 1
ATOM 3050 C CA . ALA A 1 407 ? 12.445 2.314 -6.617 1 69.75 407 ALA A CA 1
ATOM 3051 C C . ALA A 1 407 ? 11 2.795 -6.586 1 69.75 407 ALA A C 1
ATOM 3053 O O . ALA A 1 407 ? 10.336 2.707 -5.551 1 69.75 407 ALA A O 1
ATOM 3054 N N . SER A 1 408 ? 10.688 3.469 -7.754 1 71.5 408 SER A N 1
ATOM 3055 C CA . SER A 1 408 ? 9.328 3.996 -7.812 1 71.5 408 SER A CA 1
ATOM 3056 C C . SER A 1 408 ? 8.523 3.336 -8.922 1 71.5 408 SER A C 1
ATOM 3058 O O . SER A 1 408 ? 9.094 2.688 -9.805 1 71.5 408 SER A O 1
ATOM 3060 N N . TYR A 1 409 ? 7.234 3.34 -8.703 1 74.69 409 TYR A N 1
ATOM 3061 C CA . TYR A 1 409 ? 6.305 2.887 -9.734 1 74.69 409 TYR A CA 1
ATOM 3062 C C . TYR A 1 409 ? 5.867 4.047 -10.617 1 74.69 409 TYR A C 1
ATOM 3064 O O . TYR A 1 409 ? 5.781 5.188 -10.164 1 74.69 409 TYR A O 1
ATOM 3072 N N . PRO A 1 410 ? 5.676 3.656 -11.867 1 77.81 410 PRO A N 1
ATOM 3073 C CA . PRO A 1 410 ? 5.102 4.695 -12.727 1 77.81 410 PRO A CA 1
ATOM 3074 C C . PRO A 1 410 ? 3.711 5.137 -12.273 1 77.81 410 PRO A C 1
ATOM 3076 O O . PRO A 1 410 ? 2.947 4.324 -11.742 1 77.81 410 PRO A O 1
ATOM 3079 N N . GLU A 1 411 ? 3.504 6.426 -12.367 1 79.31 411 GLU A N 1
ATOM 3080 C CA . GLU A 1 411 ? 2.182 6.945 -12.023 1 79.31 411 GLU A CA 1
ATOM 3081 C C . GLU A 1 411 ? 1.277 7.004 -13.258 1 79.31 411 GLU A C 1
ATOM 3083 O O . GLU A 1 411 ? 1.761 7.02 -14.391 1 79.31 411 GLU A O 1
ATOM 3088 N N . ASP A 1 412 ? -0.028 6.883 -12.984 1 80.25 412 ASP A N 1
ATOM 3089 C CA . ASP A 1 412 ? -1.023 7.152 -14.016 1 80.25 412 ASP A CA 1
ATOM 3090 C C . ASP A 1 412 ? -1.322 8.648 -14.109 1 80.25 412 ASP A C 1
ATOM 3092 O O . ASP A 1 412 ? -2.385 9.102 -13.68 1 80.25 412 ASP A O 1
ATOM 3096 N N . GLU A 1 413 ? -0.604 9.375 -14.766 1 86.94 413 GLU A N 1
ATOM 3097 C CA . GLU A 1 413 ? -0.687 10.828 -14.672 1 86.94 413 GLU A CA 1
ATOM 3098 C C . GLU A 1 413 ? -1.829 11.375 -15.531 1 86.94 413 GLU A C 1
ATOM 3100 O O . GLU A 1 413 ? -2.467 12.359 -15.164 1 86.94 413 GLU A O 1
ATOM 3105 N N . LYS A 1 414 ? -2.139 10.719 -16.625 1 87.88 414 LYS A N 1
ATOM 3106 C CA . LYS A 1 414 ? -3.123 11.266 -17.562 1 87.88 414 LYS A CA 1
ATOM 3107 C C . LYS A 1 414 ? -4.504 11.344 -16.906 1 87.88 414 LYS A C 1
ATOM 3109 O O . LYS A 1 414 ? -5.195 12.359 -17.031 1 87.88 414 LYS A O 1
ATOM 3114 N N . PHE A 1 415 ? -4.836 10.367 -16.281 1 90.25 415 PHE A N 1
ATOM 3115 C CA . PHE A 1 415 ? -6.148 10.344 -15.641 1 90.25 415 PHE A CA 1
ATOM 3116 C C . PHE A 1 415 ? -6.219 11.352 -14.5 1 90.25 415 PHE A C 1
ATOM 3118 O O . PHE A 1 415 ? -7.215 12.062 -14.359 1 90.25 415 PHE A O 1
ATOM 3125 N N . THR A 1 416 ? -5.176 11.461 -13.688 1 94.44 416 THR A N 1
ATOM 3126 C CA . THR A 1 416 ? -5.109 12.414 -12.586 1 94.44 416 THR A CA 1
ATOM 3127 C C . THR A 1 416 ? -5.234 13.844 -13.094 1 94.44 416 THR A C 1
ATOM 3129 O O . THR A 1 416 ? -5.965 14.656 -12.516 1 94.44 416 THR A O 1
ATOM 3132 N N . LEU A 1 417 ? -4.527 14.148 -14.195 1 96.5 417 LEU A N 1
ATOM 3133 C CA . LEU A 1 417 ? -4.57 15.5 -14.75 1 96.5 417 LEU A CA 1
ATOM 3134 C C . LEU A 1 417 ? -5.984 15.867 -15.188 1 96.5 417 LEU A C 1
ATOM 3136 O O . LEU A 1 417 ? -6.441 16.984 -14.953 1 96.5 417 LEU A O 1
ATOM 3140 N N . LYS A 1 418 ? -6.668 14.875 -15.773 1 94.88 418 LYS A N 1
ATOM 3141 C CA . LYS A 1 418 ? -8.047 15.109 -16.203 1 94.88 418 LYS A CA 1
ATOM 3142 C C . LYS A 1 418 ? -8.953 15.391 -15.016 1 94.88 418 LYS A C 1
ATOM 3144 O O . LYS A 1 418 ? -9.82 16.266 -15.078 1 94.88 418 LYS A O 1
ATOM 3149 N N . VAL A 1 419 ? -8.781 14.695 -13.969 1 95.56 419 VAL A N 1
ATOM 3150 C CA . VAL A 1 419 ? -9.586 14.867 -12.766 1 95.56 419 VAL A CA 1
ATOM 3151 C C . VAL A 1 419 ? -9.328 16.25 -12.164 1 95.56 419 VAL A C 1
ATOM 3153 O O . VAL A 1 419 ? -10.258 16.938 -11.766 1 95.56 419 VAL A O 1
ATOM 3156 N N . VAL A 1 420 ? -8.078 16.656 -12.094 1 98 420 VAL A N 1
ATOM 3157 C CA . VAL A 1 420 ? -7.703 17.953 -11.547 1 98 420 VAL A CA 1
ATOM 3158 C C . VAL A 1 420 ? -8.344 19.062 -12.375 1 98 420 VAL A C 1
ATOM 3160 O O . VAL A 1 420 ? -8.875 20.031 -11.828 1 98 420 VAL A O 1
ATOM 3163 N N . ASP A 1 421 ? -8.328 18.875 -13.727 1 97.88 421 ASP A N 1
ATOM 3164 C CA . ASP A 1 421 ? -8.969 19.859 -14.602 1 97.88 421 ASP A CA 1
ATOM 3165 C C . ASP A 1 421 ? -10.469 19.953 -14.32 1 97.88 421 ASP A C 1
ATOM 3167 O O . ASP A 1 421 ? -11.031 21.047 -14.297 1 97.88 421 ASP A O 1
ATOM 3171 N N . ALA A 1 422 ? -11.031 18.828 -14.117 1 97 422 ALA A N 1
ATOM 3172 C CA . ALA A 1 422 ? -12.469 18.812 -13.844 1 97 422 ALA A CA 1
ATOM 3173 C C . ALA A 1 422 ? -12.789 19.516 -12.531 1 97 422 ALA A C 1
ATOM 3175 O O . ALA A 1 422 ? -13.789 20.234 -12.43 1 97 422 ALA A O 1
ATOM 3176 N N . ILE A 1 423 ? -12.008 19.328 -11.508 1 97.56 423 ILE A N 1
ATOM 3177 C CA . ILE A 1 423 ? -12.203 19.984 -10.211 1 97.56 423 ILE A CA 1
ATOM 3178 C C . ILE A 1 423 ? -12.023 21.484 -10.359 1 97.56 423 ILE A C 1
ATOM 3180 O O . ILE A 1 423 ? -12.797 22.266 -9.797 1 97.56 423 ILE A O 1
ATOM 3184 N N . SER A 1 424 ? -10.984 21.859 -11.094 1 97.19 424 SER A N 1
ATOM 3185 C CA . SER A 1 424 ? -10.742 23.266 -11.336 1 97.19 424 SER A CA 1
ATOM 3186 C C . SER A 1 424 ? -11.969 23.938 -11.953 1 97.19 424 SER A C 1
ATOM 3188 O O . SER A 1 424 ? -12.375 25.031 -11.523 1 97.19 424 SER A O 1
ATOM 3190 N N . GLU A 1 425 ? -12.531 23.281 -12.961 1 96 425 GLU A N 1
ATOM 3191 C CA . GLU A 1 425 ? -13.719 23.828 -13.625 1 96 425 GLU A CA 1
ATOM 3192 C C . GLU A 1 425 ? -14.906 23.891 -12.664 1 96 425 GLU A C 1
ATOM 3194 O O . GLU A 1 425 ? -15.656 24.875 -12.672 1 96 425 GLU A O 1
ATOM 3199 N N . HIS A 1 426 ? -15.039 22.891 -11.867 1 95.56 426 HIS A N 1
ATOM 3200 C CA . HIS A 1 426 ? -16.109 22.859 -10.883 1 95.56 426 HIS A CA 1
ATOM 3201 C C . HIS A 1 426 ? -15.977 24 -9.875 1 95.56 426 HIS A C 1
ATOM 3203 O O . HIS A 1 426 ? -16.953 24.688 -9.594 1 95.56 426 HIS A O 1
ATOM 3209 N N . TRP A 1 427 ? -14.805 24.219 -9.328 1 95.62 427 TRP A N 1
ATOM 3210 C CA . TRP A 1 427 ? -14.562 25.266 -8.344 1 95.62 427 TRP A CA 1
ATOM 3211 C C . TRP A 1 427 ? -14.852 26.641 -8.938 1 95.62 427 TRP A C 1
ATOM 3213 O O . TRP A 1 427 ? -15.469 27.484 -8.289 1 95.62 427 TRP A O 1
ATOM 3223 N N . LYS A 1 428 ? -14.445 26.891 -10.125 1 93.81 428 LYS A N 1
ATOM 3224 C CA . LYS A 1 428 ? -14.656 28.172 -10.789 1 93.81 428 LYS A CA 1
ATOM 3225 C C . LYS A 1 428 ? -16.141 28.453 -10.961 1 93.81 428 LYS A C 1
ATOM 3227 O O . LYS A 1 428 ? -16.562 29.625 -10.969 1 93.81 428 LYS A O 1
ATOM 3232 N N . SER A 1 429 ? -16.844 27.422 -11.039 1 93.56 429 SER A N 1
ATOM 3233 C CA . SER A 1 429 ? -18.281 27.562 -11.289 1 93.56 429 SER A CA 1
ATOM 3234 C C . SER A 1 429 ? -19.062 27.688 -9.984 1 93.56 429 SER A C 1
ATOM 3236 O O . SER A 1 429 ? -20.078 28.391 -9.93 1 93.56 429 SER A O 1
ATOM 3238 N N . VAL A 1 430 ? -18.578 27.078 -8.922 1 93.88 430 VAL A N 1
ATOM 3239 C CA . VAL A 1 430 ? -19.469 26.875 -7.773 1 93.88 430 VAL A CA 1
ATOM 3240 C C . VAL A 1 430 ? -18.906 27.641 -6.57 1 93.88 430 VAL A C 1
ATOM 3242 O O . VAL A 1 430 ? -19.672 28.078 -5.703 1 93.88 430 VAL A O 1
ATOM 3245 N N . VAL A 1 431 ? -17.625 27.906 -6.469 1 94.94 431 VAL A N 1
ATOM 3246 C CA . VAL A 1 431 ? -17 28.5 -5.297 1 94.94 431 VAL A CA 1
ATOM 3247 C C . VAL A 1 431 ? -16.953 30.016 -5.457 1 94.94 431 VAL A C 1
ATOM 3249 O O . VAL A 1 431 ? -16.234 30.547 -6.312 1 94.94 431 VAL A O 1
ATOM 3252 N N . PRO A 1 432 ? -17.594 30.797 -4.645 1 91.38 432 PRO A N 1
ATOM 3253 C CA . PRO A 1 432 ? -17.797 32.25 -4.855 1 91.38 432 PRO A CA 1
ATOM 3254 C C . PRO A 1 432 ? -16.484 33.031 -4.918 1 91.38 432 PRO A C 1
ATOM 3256 O O . PRO A 1 432 ? -16.281 33.812 -5.836 1 91.38 432 PRO A O 1
ATOM 3259 N N . PHE A 1 433 ? -15.641 32.781 -4.016 1 90.31 433 PHE A N 1
ATOM 3260 C CA . PHE A 1 433 ? -14.469 33.625 -3.969 1 90.31 433 PHE A CA 1
ATOM 3261 C C . PHE A 1 433 ? -13.469 33.25 -5.051 1 90.31 433 PHE A C 1
ATOM 3263 O O . PHE A 1 433 ? -12.516 34 -5.312 1 90.31 433 PHE A O 1
ATOM 3270 N N . LEU A 1 434 ? -13.695 32.094 -5.773 1 91.94 434 LEU A N 1
ATOM 3271 C CA . LEU A 1 434 ? -12.805 31.656 -6.84 1 91.94 434 LEU A CA 1
ATOM 3272 C C . LEU A 1 434 ? -13.375 32.031 -8.211 1 91.94 434 LEU A C 1
ATOM 3274 O O . LEU A 1 434 ? -12.734 31.766 -9.234 1 91.94 434 LEU A O 1
ATOM 3278 N N . LYS A 1 435 ? -14.594 32.469 -8.414 1 83.12 435 LYS A N 1
ATOM 3279 C CA . LYS A 1 435 ? -15.211 32.812 -9.688 1 83.12 435 LYS A CA 1
ATOM 3280 C C . LYS A 1 435 ? -14.367 33.812 -10.461 1 83.12 435 LYS A C 1
ATOM 3282 O O . LYS A 1 435 ? -14.273 33.75 -11.688 1 83.12 435 LYS A O 1
ATOM 3287 N N . ASP A 1 436 ? -13.977 34.875 -9.906 1 62.12 436 ASP A N 1
ATOM 3288 C CA . ASP A 1 436 ? -13.266 35.875 -10.688 1 62.12 436 ASP A CA 1
ATOM 3289 C C . ASP A 1 436 ? -11.914 35.344 -11.164 1 62.12 436 ASP A C 1
ATOM 3291 O O . ASP A 1 436 ? -11.117 36.094 -11.734 1 62.12 436 ASP A O 1
ATOM 3295 N N . LEU A 1 437 ? -11.727 34.125 -10.875 1 50.12 437 LEU A N 1
ATOM 3296 C CA . LEU A 1 437 ? -10.438 33.625 -11.336 1 50.12 437 LEU A CA 1
ATOM 3297 C C . LEU A 1 437 ? -10.398 33.562 -12.859 1 50.12 437 LEU A C 1
ATOM 3299 O O . LEU A 1 437 ? -10.586 32.469 -13.438 1 50.12 437 LEU A O 1
ATOM 3303 N N . VAL A 1 438 ? -11.211 34.25 -13.633 1 40.81 438 VAL A N 1
ATOM 3304 C CA . VAL A 1 438 ? -11.117 34.344 -15.086 1 40.81 438 VAL A CA 1
ATOM 3305 C C . VAL A 1 438 ? -9.648 34.469 -15.5 1 40.81 438 VAL A C 1
ATOM 3307 O O . VAL A 1 438 ? -8.852 35.125 -14.805 1 40.81 438 VAL A O 1
ATOM 3310 N N . SER A 1 439 ? -9.367 33.688 -16.594 1 39.47 439 SER A N 1
ATOM 3311 C CA . SER A 1 439 ? -8.094 33.531 -17.297 1 39.47 439 SER A CA 1
ATOM 3312 C C . SER A 1 439 ? -7.395 34.875 -17.484 1 39.47 439 SER A C 1
ATOM 3314 O O . SER A 1 439 ? -7.812 35.688 -18.312 1 39.47 439 SER A O 1
ATOM 3316 N N . ALA A 1 440 ? -6.992 35.5 -16.625 1 35.09 440 ALA A N 1
ATOM 3317 C CA . ALA A 1 440 ? -5.996 36.5 -16.953 1 35.09 440 ALA A CA 1
ATOM 3318 C C . ALA A 1 440 ? -4.965 35.969 -17.938 1 35.09 440 ALA A C 1
ATOM 3320 O O . ALA A 1 440 ? -3.783 35.812 -17.609 1 35.09 440 ALA A O 1
ATOM 3321 N N . LEU A 1 441 ? -5.312 34.906 -18.719 1 34.47 441 LEU A N 1
ATOM 3322 C CA . LEU A 1 441 ? -4.297 34.719 -19.734 1 34.47 441 LEU A CA 1
ATOM 3323 C C . LEU A 1 441 ? -4.32 35.844 -20.75 1 34.47 441 LEU A C 1
ATOM 3325 O O . LEU A 1 441 ? -5.371 36.156 -21.312 1 34.47 441 LEU A O 1
ATOM 3329 N N . PRO A 1 442 ? -3.449 36.812 -20.781 1 32.16 442 PRO A N 1
ATOM 3330 C CA . PRO A 1 442 ? -3.348 37.875 -21.812 1 32.16 442 PRO A CA 1
ATOM 3331 C C . PRO A 1 442 ? -3.535 37.312 -23.219 1 32.16 442 PRO A C 1
ATOM 3333 O O . PRO A 1 442 ? -3 36.281 -23.562 1 32.16 442 PRO A O 1
ATOM 3336 N N . LEU A 1 443 ? -4.68 37.531 -23.891 1 33.12 443 LEU A N 1
ATOM 3337 C CA . LEU A 1 443 ? -4.949 37.469 -25.328 1 33.12 443 LEU A CA 1
ATOM 3338 C C . LEU A 1 443 ? -3.766 38 -26.125 1 33.12 443 LEU A C 1
ATOM 3340 O O . LEU A 1 443 ? -3.838 38.094 -27.344 1 33.12 443 LEU A O 1
ATOM 3344 N N . LEU A 1 444 ? -2.771 38.625 -25.453 1 30.89 444 LEU A N 1
ATOM 3345 C CA . LEU A 1 444 ? -1.748 39.281 -26.266 1 30.89 444 LEU A CA 1
ATOM 3346 C C . LEU A 1 444 ? -1.02 38.281 -27.141 1 30.89 444 LEU A C 1
ATOM 3348 O O . LEU A 1 444 ? -0.539 38.625 -28.219 1 30.89 444 LEU A O 1
ATOM 3352 N N . PHE A 1 445 ? -1.006 36.969 -26.703 1 30.36 445 PHE A N 1
ATOM 3353 C CA . PHE A 1 445 ? -0.036 36.281 -27.516 1 30.36 445 PHE A CA 1
ATOM 3354 C C . PHE A 1 445 ? -0.659 35.844 -28.844 1 30.36 445 PHE A C 1
ATOM 3356 O O . PHE A 1 445 ? 0.016 35.25 -29.703 1 30.36 445 PHE A O 1
ATOM 3363 N N . ILE A 1 446 ? -2.008 35.875 -28.891 1 30.42 446 ILE A N 1
ATOM 3364 C CA . ILE A 1 446 ? -2.465 35.312 -30.156 1 30.42 446 ILE A CA 1
ATOM 3365 C C . ILE A 1 446 ? -2.252 36.312 -31.281 1 30.42 446 ILE A C 1
ATOM 3367 O O . ILE A 1 446 ? -2.451 36 -32.469 1 30.42 446 ILE A O 1
ATOM 3371 N N . LEU A 1 447 ? -2.205 37.625 -30.875 1 27.17 447 LEU A N 1
ATOM 3372 C CA . LEU A 1 447 ? -2.229 38.562 -32 1 27.17 447 LEU A CA 1
ATOM 3373 C C . LEU A 1 447 ? -0.984 38.375 -32.875 1 27.17 447 LEU A C 1
ATOM 3375 O O . LEU A 1 447 ? -0.927 38.906 -34 1 27.17 447 LEU A O 1
ATOM 3379 N N . VAL A 1 448 ? 0.123 38.094 -32.062 1 27.45 448 VAL A N 1
ATOM 3380 C CA . VAL A 1 448 ? 1.308 38.438 -32.844 1 27.45 448 VAL A CA 1
ATOM 3381 C C . VAL A 1 448 ? 1.433 37.5 -34.031 1 27.45 448 VAL A C 1
ATOM 3383 O O . VAL A 1 448 ? 2.111 37.781 -35.031 1 27.45 448 VAL A O 1
ATOM 3386 N N . CYS A 1 449 ? 0.944 36.281 -33.812 1 25.84 449 CYS A N 1
ATOM 3387 C CA . CYS A 1 449 ? 1.542 35.438 -34.844 1 25.84 449 CYS A CA 1
ATOM 3388 C C . CYS A 1 449 ? 0.819 35.625 -36.156 1 25.84 449 CYS A C 1
ATOM 3390 O O . CYS A 1 449 ? 1.048 34.844 -37.094 1 25.84 449 CYS A O 1
ATOM 3392 N N . SER A 1 450 ? -0.34 36.25 -36 1 25.53 450 SER A N 1
ATOM 3393 C CA . SER A 1 450 ? -0.958 36.125 -37.312 1 25.53 450 SER A CA 1
ATOM 3394 C C . SER A 1 450 ? -0.102 36.812 -38.375 1 25.53 450 SER A C 1
ATOM 3396 O O . SER A 1 450 ? -0.109 36.375 -39.562 1 25.53 450 SER A O 1
ATOM 3398 N N . GLY A 1 451 ? 0.047 38.188 -38.156 1 24.28 451 GLY A N 1
ATOM 3399 C CA . GLY A 1 451 ? 0.161 39.031 -39.312 1 24.28 451 GLY A CA 1
ATOM 3400 C C . GLY A 1 451 ? 1.491 38.875 -40.031 1 24.28 451 GLY A C 1
ATOM 3401 O O . GLY A 1 451 ? 1.629 39.281 -41.188 1 24.28 451 GLY A O 1
ATOM 3402 N N . MET A 1 452 ? 2.654 39.062 -39.125 1 24.58 452 MET A N 1
ATOM 3403 C CA . MET A 1 452 ? 3.766 39.656 -39.844 1 24.58 452 MET A CA 1
ATOM 3404 C C . MET A 1 452 ? 4.277 38.719 -40.938 1 24.58 452 MET A C 1
ATOM 3406 O O . MET A 1 452 ? 4.77 37.656 -40.625 1 24.58 452 MET A O 1
ATOM 3410 N N . GLN A 1 453 ? 3.537 38.719 -41.906 1 24.03 453 GLN A N 1
ATOM 3411 C CA . GLN A 1 453 ? 4.168 38.375 -43.156 1 24.03 453 GLN A CA 1
ATOM 3412 C C . GLN A 1 453 ? 5.484 39.125 -43.344 1 24.03 453 GLN A C 1
ATOM 3414 O O . GLN A 1 453 ? 5.5 40.375 -43.438 1 24.03 453 GLN A O 1
ATOM 3419 N N . LEU A 1 454 ? 6.516 38.781 -42.344 1 22.45 454 LEU A N 1
ATOM 3420 C CA . LEU A 1 454 ? 7.871 39.281 -42.5 1 22.45 454 LEU A CA 1
ATOM 3421 C C . LEU A 1 454 ? 8.219 39.469 -43.969 1 22.45 454 LEU A C 1
ATOM 3423 O O . LEU A 1 454 ? 8.398 38.5 -44.719 1 22.45 454 LEU A O 1
ATOM 3427 N N . GLU A 1 455 ? 7.453 40.469 -44.438 1 21.06 455 GLU A N 1
ATOM 3428 C CA . GLU A 1 455 ? 7.941 40.938 -45.719 1 21.06 455 GLU A CA 1
ATOM 3429 C C . GLU A 1 455 ? 9.43 41.25 -45.688 1 21.06 455 GLU A C 1
ATOM 3431 O O . GLU A 1 455 ? 10.047 41.188 -44.594 1 21.06 455 GLU A O 1
ATOM 3436 N N . GLY A 1 456 ? 9.703 42.562 -45.938 1 20.73 456 GLY A N 1
ATOM 3437 C CA . GLY A 1 456 ? 10.609 43.281 -46.812 1 20.73 456 GLY A CA 1
ATOM 3438 C C . GLY A 1 456 ? 11.844 43.812 -46.125 1 20.73 456 GLY A C 1
ATOM 3439 O O . GLY A 1 456 ? 12.617 44.562 -46.688 1 20.73 456 GLY A O 1
ATOM 3440 N N . PHE A 1 457 ? 11.734 43.844 -44.625 1 20.67 457 PHE A N 1
ATOM 3441 C CA . PHE A 1 457 ? 12.734 44.844 -44.25 1 20.67 457 PHE A CA 1
ATOM 3442 C C . PHE A 1 457 ? 14.133 44.375 -44.625 1 20.67 457 PHE A C 1
ATOM 3444 O O . PHE A 1 457 ? 14.609 43.344 -44.188 1 20.67 457 PHE A O 1
ATOM 3451 N N . THR A 1 458 ? 14.453 44.969 -45.656 1 22.66 458 THR A N 1
ATOM 3452 C CA . THR A 1 458 ? 15.859 45.062 -46.031 1 22.66 458 THR A CA 1
ATOM 3453 C C . THR A 1 458 ? 16.656 45.844 -45 1 22.66 458 THR A C 1
ATOM 3455 O O . THR A 1 458 ? 17.859 45.656 -44.844 1 22.66 458 THR A O 1
ATOM 3458 N N . GLY A 1 459 ? 15.938 47.031 -44.406 1 19.8 459 GLY A N 1
ATOM 3459 C CA . GLY A 1 459 ? 16.953 48 -44.031 1 19.8 459 GLY A CA 1
ATOM 3460 C C . GLY A 1 459 ? 17.469 47.812 -42.594 1 19.8 459 GLY A C 1
ATOM 3461 O O . GLY A 1 459 ? 16.859 47.094 -41.812 1 19.8 459 GLY A O 1
ATOM 3462 N N . PRO A 1 460 ? 18.375 48.812 -41.938 1 19.77 460 PRO A N 1
ATOM 3463 C CA . PRO A 1 460 ? 19.391 48.75 -40.906 1 19.77 460 PRO A CA 1
ATOM 3464 C C . PRO A 1 460 ? 18.812 48.969 -39.5 1 19.77 460 PRO A C 1
ATOM 3466 O O . PRO A 1 460 ? 17.688 49.438 -39.344 1 19.77 460 PRO A O 1
ATOM 3469 N N . ALA A 1 461 ? 19.516 48.938 -38.312 1 19.31 461 ALA A N 1
ATOM 3470 C CA . ALA A 1 461 ? 19.656 48.656 -36.875 1 19.31 461 ALA A CA 1
ATOM 3471 C C . ALA A 1 461 ? 19.156 49.812 -36.031 1 19.31 461 ALA A C 1
ATOM 3473 O O . ALA A 1 461 ? 19.047 49.688 -34.812 1 19.31 461 ALA A O 1
ATOM 3474 N N . PRO A 1 462 ? 18.312 51.094 -36.312 1 17.05 462 PRO A N 1
ATOM 3475 C CA . PRO A 1 462 ? 18.781 52.125 -35.406 1 17.05 462 PRO A CA 1
ATOM 3476 C C . PRO A 1 462 ? 18.047 52.125 -34.062 1 17.05 462 PRO A C 1
ATOM 3478 O O . PRO A 1 462 ? 16.969 51.531 -33.938 1 17.05 462 PRO A O 1
ATOM 3481 N N . THR A 1 463 ? 18.219 53.125 -33.031 1 16.91 463 THR A N 1
ATOM 3482 C CA . THR A 1 463 ? 18.531 53.5 -31.672 1 16.91 463 THR A CA 1
ATOM 3483 C C . THR A 1 463 ? 17.297 54 -30.953 1 16.91 463 THR A C 1
ATOM 3485 O O . THR A 1 463 ? 17.031 53.625 -29.812 1 16.91 463 THR A O 1
ATOM 3488 N N . ALA A 1 464 ? 16.672 55.312 -31.125 1 16.97 464 ALA A N 1
ATOM 3489 C CA . ALA A 1 464 ? 16.734 56.438 -30.219 1 16.97 464 ALA A CA 1
ATOM 3490 C C . ALA A 1 464 ? 15.461 56.562 -29.391 1 16.97 464 ALA A C 1
ATOM 3492 O O . ALA A 1 464 ? 14.438 55.969 -29.734 1 16.97 464 ALA A O 1
ATOM 3493 N N . ALA A 1 465 ? 14.641 57.781 -29.078 1 16.2 465 ALA A N 1
ATOM 3494 C CA . ALA A 1 465 ? 14.516 58.719 -27.953 1 16.2 465 ALA A CA 1
ATOM 3495 C C . ALA A 1 465 ? 13.078 58.781 -27.438 1 16.2 465 ALA A C 1
ATOM 3497 O O . ALA A 1 465 ? 12.836 58.594 -26.25 1 16.2 465 ALA A O 1
ATOM 3498 N N . SER A 1 466 ? 11.953 59.812 -27.656 1 16.38 466 SER A N 1
ATOM 3499 C CA . SER A 1 466 ? 11.617 60.938 -26.781 1 16.38 466 SER A CA 1
ATOM 3500 C C . SER A 1 466 ? 10.219 60.781 -26.188 1 16.38 466 SER A C 1
ATOM 3502 O O . SER A 1 466 ? 10.031 60.938 -24.969 1 16.38 466 SER A O 1
ATOM 3504 N N . VAL A 1 467 ? 8.82 60.781 -26.812 1 16.7 467 VAL A N 1
ATOM 3505 C CA . VAL A 1 467 ? 7.973 61.938 -26.547 1 16.7 467 VAL A CA 1
ATOM 3506 C C . VAL A 1 467 ? 6.969 61.594 -25.438 1 16.7 467 VAL A C 1
ATOM 3508 O O . VAL A 1 467 ? 6.613 60.438 -25.25 1 16.7 467 VAL A O 1
ATOM 3511 N N . SER A 1 468 ? 6.086 62.625 -24.766 1 16.92 468 SER A N 1
ATOM 3512 C CA . SER A 1 468 ? 5.594 63.312 -23.578 1 16.92 468 SER A CA 1
ATOM 3513 C C . SER A 1 468 ? 4.109 63.031 -23.359 1 16.92 468 SER A C 1
ATOM 3515 O O . SER A 1 468 ? 3.531 63.5 -22.359 1 16.92 468 SER A O 1
ATOM 3517 N N . MET A 1 469 ? 3.188 62.188 -23.984 1 17.2 469 MET A N 1
ATOM 3518 C CA . MET A 1 469 ? 1.858 62.781 -24.078 1 17.2 469 MET A CA 1
ATOM 3519 C C . MET A 1 469 ? 1.064 62.562 -22.797 1 17.2 469 MET A C 1
ATOM 3521 O O . MET A 1 469 ? 1.008 61.438 -22.297 1 17.2 469 MET A O 1
ATOM 3525 N N . ARG A 1 470 ? 0.336 63.625 -22.109 1 17.69 470 ARG A N 1
ATOM 3526 C CA . ARG A 1 470 ? -0.273 64 -20.844 1 17.69 470 ARG A CA 1
ATOM 3527 C C . ARG A 1 470 ? -1.74 63.594 -20.797 1 17.69 470 ARG A C 1
ATOM 3529 O O . ARG A 1 470 ? -2.592 64.25 -21.406 1 17.69 470 ARG A O 1
ATOM 3536 N N . LEU A 1 471 ? -2.209 62.406 -20.828 1 17.25 471 LEU A N 1
ATOM 3537 C CA . LEU A 1 471 ? -3.629 62.062 -20.953 1 17.25 471 LEU A CA 1
ATOM 3538 C C . LEU A 1 471 ? -4.359 62.375 -19.641 1 17.25 471 LEU A C 1
ATOM 3540 O O . LEU A 1 471 ? -4.012 61.812 -18.594 1 17.25 471 LEU A O 1
ATOM 3544 N N . HIS A 1 472 ? -5.203 63.406 -19.609 1 16.56 472 HIS A N 1
ATOM 3545 C CA . HIS A 1 472 ? -5.895 64.062 -18.516 1 16.56 472 HIS A CA 1
ATOM 3546 C C . HIS A 1 472 ? -7.027 63.219 -17.969 1 16.56 472 HIS A C 1
ATOM 3548 O O . HIS A 1 472 ? -7.543 62.344 -18.656 1 16.56 472 HIS A O 1
ATOM 3554 N N . THR A 1 473 ? -7.914 63.656 -16.781 1 17.08 473 THR A N 1
ATOM 3555 C CA . THR A 1 473 ? -8.305 63.281 -15.414 1 17.08 473 THR A CA 1
ATOM 3556 C C . THR A 1 473 ? -9.805 63.031 -15.336 1 17.08 473 THR A C 1
ATOM 3558 O O . THR A 1 473 ? -10.281 62.406 -14.383 1 17.08 473 THR A O 1
ATOM 3561 N N . LEU A 1 474 ? -10.844 63.25 -16.328 1 18.38 474 LEU A N 1
ATOM 3562 C CA . LEU A 1 474 ? -11.961 63.906 -15.656 1 18.38 474 LEU A CA 1
ATOM 3563 C C . LEU A 1 474 ? -12.781 62.906 -14.859 1 18.38 474 LEU A C 1
ATOM 3565 O O . LEU A 1 474 ? -12.797 61.688 -15.18 1 18.38 474 LEU A O 1
ATOM 3569 N N . PRO A 1 475 ? -13.891 63.344 -13.945 1 17.92 475 PRO A N 1
ATOM 3570 C CA . PRO A 1 475 ? -14.516 63 -12.664 1 17.92 475 PRO A CA 1
ATOM 3571 C C . PRO A 1 475 ? -15.727 62.094 -12.812 1 17.92 475 PRO A C 1
ATOM 3573 O O . PRO A 1 475 ? -16.375 62.094 -13.859 1 17.92 475 PRO A O 1
ATOM 3576 N N . TRP A 1 476 ? -15.992 60.969 -11.977 1 16.91 476 TRP A N 1
ATOM 3577 C CA . TRP A 1 476 ? -16.641 59.688 -11.789 1 16.91 476 TRP A CA 1
ATOM 3578 C C . TRP A 1 476 ? -18.078 59.844 -11.297 1 16.91 476 TRP A C 1
ATOM 3580 O O . TRP A 1 476 ? -18.766 58.875 -11.016 1 16.91 476 TRP A O 1
ATOM 3590 N N . VAL A 1 477 ? -18.922 60.781 -11.703 1 18.34 477 VAL A N 1
ATOM 3591 C CA . VAL A 1 477 ? -20.047 61.031 -10.797 1 18.34 477 VAL A CA 1
ATOM 3592 C C . VAL A 1 477 ? -21.031 59.875 -10.898 1 18.34 477 VAL A C 1
ATOM 3594 O O . VAL A 1 477 ? -21.531 59.562 -11.984 1 18.34 477 VAL A O 1
ATOM 3597 N N . GLY A 1 478 ? -21.266 58.906 -9.961 1 17.11 478 GLY A N 1
ATOM 3598 C CA . GLY A 1 478 ? -21.734 57.562 -9.711 1 17.11 478 GLY A CA 1
ATOM 3599 C C . GLY A 1 478 ? -23.234 57.469 -9.477 1 17.11 478 GLY A C 1
ATOM 3600 O O . GLY A 1 478 ? -23.734 56.438 -9.047 1 17.11 478 GLY A O 1
ATOM 3601 N N . GLY A 1 479 ? -24.031 58.375 -9.828 1 16.66 479 GLY A N 1
ATOM 3602 C CA . GLY A 1 479 ? -25.188 58.406 -8.953 1 16.66 479 GLY A CA 1
ATOM 3603 C C . GLY A 1 479 ? -26.031 57.125 -9.047 1 16.66 479 GLY A C 1
ATOM 3604 O O . GLY A 1 479 ? -25.75 56.25 -9.859 1 16.66 479 GLY A O 1
ATOM 3605 N N . CYS A 1 480 ? -27.484 57.188 -9.211 1 17.3 480 CYS A N 1
ATOM 3606 C CA . CYS A 1 480 ? -28.656 56.844 -8.398 1 17.3 480 CYS A CA 1
ATOM 3607 C C . CYS A 1 480 ? -29.359 55.594 -8.922 1 17.3 480 CYS A C 1
ATOM 3609 O O . CYS A 1 480 ? -30.406 55.219 -8.414 1 17.3 480 CYS A O 1
ATOM 3611 N N . GLY A 1 481 ? -28.828 54.781 -9.758 1 18 481 GLY A N 1
ATOM 3612 C CA . GLY A 1 481 ? -29.906 54.062 -10.453 1 18 481 GLY A CA 1
ATOM 3613 C C . GLY A 1 481 ? -30.703 53.156 -9.547 1 18 481 GLY A C 1
ATOM 3614 O O . GLY A 1 481 ? -30.203 52.719 -8.516 1 18 481 GLY A O 1
ATOM 3615 N N . PRO A 1 482 ? -32 52.969 -9.828 1 19.05 482 PRO A N 1
ATOM 3616 C CA . PRO A 1 482 ? -33.188 52.469 -9.086 1 19.05 482 PRO A CA 1
ATOM 3617 C C . PRO A 1 482 ? -33.125 50.969 -8.828 1 19.05 482 PRO A C 1
ATOM 3619 O O . PRO A 1 482 ? -32.438 50.25 -9.562 1 19.05 482 PRO A O 1
ATOM 3622 N N . GLN A 1 483 ? -33.406 50.469 -7.641 1 18.53 483 GLN A N 1
ATOM 3623 C CA . GLN A 1 483 ? -33.312 49.25 -6.871 1 18.53 483 GLN A CA 1
ATOM 3624 C C . GLN A 1 483 ? -34.312 48.188 -7.391 1 18.53 483 GLN A C 1
ATOM 3626 O O . GLN A 1 483 ? -35.531 48.438 -7.434 1 18.53 483 GLN A O 1
ATOM 3631 N N . PRO A 1 484 ? -34 47.562 -8.5 1 19.25 484 PRO A N 1
ATOM 3632 C CA . PRO A 1 484 ? -35.094 46.719 -9.008 1 19.25 484 PRO A CA 1
ATOM 3633 C C . PRO A 1 484 ? -35.625 45.719 -7.961 1 19.25 484 PRO A C 1
ATOM 3635 O O . PRO A 1 484 ? -34.906 45.406 -7.004 1 19.25 484 PRO A O 1
ATOM 3638 N N . PRO A 1 485 ? -36.844 45.219 -8.156 1 19.14 485 PRO A N 1
ATOM 3639 C CA . PRO A 1 485 ? -37.812 44.594 -7.238 1 19.14 485 PRO A CA 1
ATOM 3640 C C . PRO A 1 485 ? -37.375 43.219 -6.789 1 19.14 485 PRO A C 1
ATOM 3642 O O . PRO A 1 485 ? -36.531 42.594 -7.43 1 19.14 485 PRO A O 1
ATOM 3645 N N . ALA A 1 486 ? -37.875 42.719 -5.676 1 20.33 486 ALA A N 1
ATOM 3646 C CA . ALA A 1 486 ? -37.688 41.688 -4.66 1 20.33 486 ALA A CA 1
ATOM 3647 C C . ALA A 1 486 ? -38.125 40.312 -5.191 1 20.33 486 ALA A C 1
ATOM 3649 O O . ALA A 1 486 ? -39.312 40.094 -5.488 1 20.33 486 ALA A O 1
ATOM 3650 N N . PRO A 1 487 ? -37.469 39.781 -6.297 1 17.75 487 PRO A N 1
ATOM 3651 C CA . PRO A 1 487 ? -38.188 38.625 -6.812 1 17.75 487 PRO A CA 1
ATOM 3652 C C . PRO A 1 487 ? -38.531 37.625 -5.719 1 17.75 487 PRO A C 1
ATOM 3654 O O . PRO A 1 487 ? -37.906 37.625 -4.66 1 17.75 487 PRO A O 1
ATOM 3657 N N . LEU A 1 488 ? -39.438 36.594 -6.07 1 19 488 LEU A N 1
ATOM 3658 C CA . LEU A 1 488 ? -40.469 35.688 -5.547 1 19 488 LEU A CA 1
ATOM 3659 C C . LEU A 1 488 ? -39.812 34.5 -4.867 1 19 488 LEU A C 1
ATOM 3661 O O . LEU A 1 488 ? -38.719 34.094 -5.227 1 19 488 LEU A O 1
ATOM 3665 N N . ASP A 1 489 ? -40.344 34.031 -3.719 1 18.48 489 ASP A N 1
ATOM 3666 C CA . ASP A 1 489 ? -40.094 33.125 -2.584 1 18.48 489 ASP A CA 1
ATOM 3667 C C . ASP A 1 489 ? -40.156 31.672 -3.002 1 18.48 489 ASP A C 1
ATOM 3669 O O . ASP A 1 489 ? -41.25 31.141 -3.197 1 18.48 489 ASP A O 1
ATOM 3673 N N . ILE A 1 490 ? -39.531 31.188 -4.035 1 18.72 490 ILE A N 1
ATOM 3674 C CA . ILE A 1 490 ? -39.906 29.844 -4.453 1 18.72 490 ILE A CA 1
ATOM 3675 C C . ILE A 1 490 ? -39.5 28.828 -3.383 1 18.72 490 ILE A C 1
ATOM 3677 O O . ILE A 1 490 ? -38.406 28.297 -3.408 1 18.72 490 ILE A O 1
ATOM 3681 N N . SER A 1 491 ? -39.875 29.016 -2.088 1 17.53 491 SER A N 1
ATOM 3682 C CA . SER A 1 491 ? -39.406 28.219 -0.961 1 17.53 491 SER A CA 1
ATOM 3683 C C . SER A 1 491 ? -39.688 26.734 -1.185 1 17.53 491 SER A C 1
ATOM 3685 O O . SER A 1 491 ? -38.875 25.891 -0.845 1 17.53 491 SER A O 1
ATOM 3687 N N . ARG A 1 492 ? -40.906 26.203 -1.337 1 18.48 492 ARG A N 1
ATOM 3688 C CA . ARG A 1 492 ? -41.438 25.141 -0.497 1 18.48 492 ARG A CA 1
ATOM 3689 C C . ARG A 1 492 ? -41.125 23.766 -1.079 1 18.48 492 ARG A C 1
ATOM 3691 O O . ARG A 1 492 ? -42 22.906 -1.164 1 18.48 492 ARG A O 1
ATOM 3698 N N . VAL A 1 493 ? -40.344 23.531 -2.027 1 18.62 493 VAL A N 1
ATOM 3699 C CA . VAL A 1 493 ? -40.562 22.219 -2.6 1 18.62 493 VAL A CA 1
ATOM 3700 C C . VAL A 1 493 ? -40.25 21.141 -1.559 1 18.62 493 VAL A C 1
ATOM 3702 O O . VAL A 1 493 ? -39.219 21.188 -0.898 1 18.62 493 VAL A O 1
ATOM 3705 N N . SER A 1 494 ? -41.25 20.297 -1.169 1 18.95 494 SER A N 1
ATOM 3706 C CA . SER A 1 494 ? -41.5 19.234 -0.185 1 18.95 494 SER A CA 1
ATOM 3707 C C . SER A 1 494 ? -40.5 18.094 -0.337 1 18.95 494 SER A C 1
ATOM 3709 O O . SER A 1 494 ? -40 17.828 -1.438 1 18.95 494 SER A O 1
ATOM 3711 N N . PRO A 1 495 ? -40.031 17.516 0.847 1 19.23 495 PRO A N 1
ATOM 3712 C CA . PRO A 1 495 ? -39 16.547 1.223 1 19.23 495 PRO A CA 1
ATOM 3713 C C . PRO A 1 495 ? -39.281 15.133 0.725 1 19.23 495 PRO A C 1
ATOM 3715 O O . PRO A 1 495 ? -40.469 14.727 0.679 1 19.23 495 PRO A O 1
ATOM 3718 N N . LEU A 1 496 ? -38.719 14.672 -0.293 1 18.91 496 LEU A N 1
ATOM 3719 C CA . LEU A 1 496 ? -38.938 13.336 -0.833 1 18.91 496 LEU A CA 1
ATOM 3720 C C . LEU A 1 496 ? -38.844 12.281 0.266 1 18.91 496 LEU A C 1
ATOM 3722 O O . LEU A 1 496 ? -38.062 12.445 1.215 1 18.91 496 LEU A O 1
ATOM 3726 N N . PRO A 1 497 ? -39.688 11.172 0.299 1 18.84 497 PRO A N 1
ATOM 3727 C CA . PRO A 1 497 ? -40.156 10.109 1.203 1 18.84 497 PRO A CA 1
ATOM 3728 C C . PRO A 1 497 ? -39 9.188 1.633 1 18.84 497 PRO A C 1
ATOM 3730 O O . PRO A 1 497 ? -37.969 9.102 0.946 1 18.84 497 PRO A O 1
ATOM 3733 N N . THR A 1 498 ? -39.062 8.727 2.975 1 18.91 498 THR A N 1
ATOM 3734 C CA . THR A 1 498 ? -38.406 7.961 4.02 1 18.91 498 THR A CA 1
ATOM 3735 C C . THR A 1 498 ? -38.281 6.492 3.623 1 18.91 498 THR A C 1
ATOM 3737 O O . THR A 1 498 ? -39.281 5.871 3.219 1 18.91 498 THR A O 1
ATOM 3740 N N . TRP A 1 499 ? -37.188 6.027 3.086 1 18.38 499 TRP A N 1
ATOM 3741 C CA . TRP A 1 499 ? -36.906 4.625 2.797 1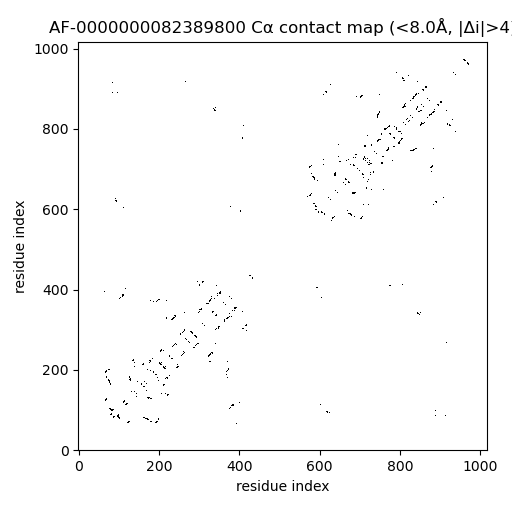 18.38 499 TRP A CA 1
ATOM 3742 C C . TRP A 1 499 ? -37 3.777 4.062 1 18.38 499 TRP A C 1
ATOM 3744 O O . TRP A 1 499 ? -36.406 4.113 5.086 1 18.38 499 TRP A O 1
ATOM 3754 N N . GLN A 1 500 ? -38.062 3.016 4.367 1 18.08 500 GLN A N 1
ATOM 3755 C CA . GLN A 1 500 ? -38.531 2.133 5.438 1 18.08 500 GLN A CA 1
ATOM 3756 C C . GLN A 1 500 ? -37.531 1 5.68 1 18.08 500 GLN A C 1
ATOM 3758 O O . GLN A 1 500 ? -37.062 0.358 4.734 1 18.08 500 GLN A O 1
ATOM 3763 N N . TRP A 1 501 ? -36.844 0.999 6.914 1 18.62 501 TRP A N 1
ATOM 3764 C CA . TRP A 1 501 ? -35.969 0.069 7.641 1 18.62 501 TRP A CA 1
ATOM 3765 C C . TRP A 1 501 ? -36.719 -1.212 7.984 1 18.62 501 TRP A C 1
ATOM 3767 O O . TRP A 1 501 ? -37.812 -1.164 8.578 1 18.62 501 TRP A O 1
ATOM 3777 N N . ALA A 1 502 ? -36.781 -2.283 7.258 1 18 502 ALA A N 1
ATOM 3778 C CA . ALA A 1 502 ? -37.469 -3.535 7.57 1 18 502 ALA A CA 1
ATOM 3779 C C . ALA A 1 502 ? -36.938 -4.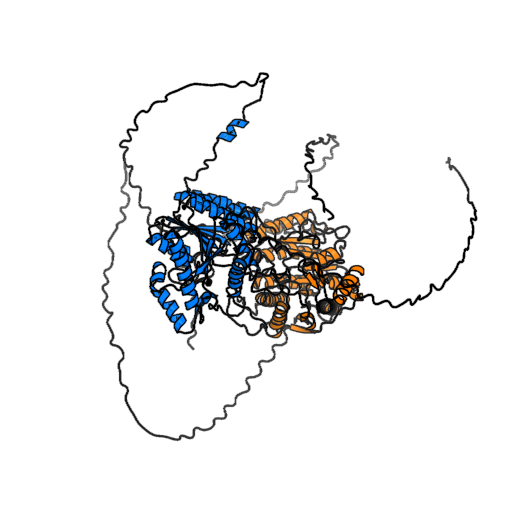133 8.875 1 18 502 ALA A C 1
ATOM 3781 O O . ALA A 1 502 ? -35.75 -4.176 9.109 1 18 502 ALA A O 1
ATOM 3782 N N . HIS A 1 503 ? -37.75 -4.133 10.031 1 19.02 503 HIS A N 1
ATOM 3783 C CA . HIS A 1 503 ? -37.719 -4.625 11.406 1 19.02 503 HIS A CA 1
ATOM 3784 C C . HIS A 1 503 ? -37.594 -6.141 11.445 1 19.02 503 HIS A C 1
ATOM 3786 O O . HIS A 1 503 ? -38.469 -6.863 10.938 1 19.02 503 HIS A O 1
ATOM 3792 N N . PRO A 1 504 ? -36.594 -6.879 11.156 1 20.52 504 PRO A N 1
ATOM 3793 C CA . PRO A 1 504 ? -36.844 -8.297 11.414 1 20.52 504 PRO A CA 1
ATOM 3794 C C . PRO A 1 504 ? -37.219 -8.57 12.867 1 20.52 504 PRO A C 1
ATOM 3796 O O . PRO A 1 504 ? -36.906 -7.777 13.758 1 20.52 504 PRO A O 1
ATOM 3799 N N . ALA A 1 505 ? -38.281 -9.508 13.219 1 20.08 505 ALA A N 1
ATOM 3800 C CA . ALA A 1 505 ? -39.094 -10.062 14.297 1 20.08 505 ALA A CA 1
ATOM 3801 C C . ALA A 1 505 ? -38.219 -10.656 15.391 1 20.08 505 ALA A C 1
ATOM 3803 O O . ALA A 1 505 ? -37.188 -11.305 15.102 1 20.08 505 ALA A O 1
ATOM 3804 N N . TYR A 1 506 ? -38.188 -10.039 16.578 1 20 506 TYR A N 1
ATOM 3805 C CA . TYR A 1 506 ? -37.781 -10.406 17.922 1 20 506 TYR A CA 1
ATOM 3806 C C . TYR A 1 506 ? -38.469 -11.695 18.375 1 20 506 TYR A C 1
ATOM 3808 O O . TYR A 1 506 ? -39.688 -11.758 18.422 1 20 506 TYR A O 1
ATOM 3816 N N . VAL A 1 507 ? -38.219 -12.891 17.844 1 21.23 507 VAL A N 1
ATOM 3817 C CA . VAL A 1 507 ? -38.875 -14.016 18.516 1 21.23 507 VAL A CA 1
ATOM 3818 C C . VAL A 1 507 ? -38.531 -13.992 20 1 21.23 507 VAL A C 1
ATOM 3820 O O . VAL A 1 507 ? -37.375 -13.875 20.391 1 21.23 507 VAL A O 1
ATOM 3823 N N . CYS A 1 508 ? -39.531 -13.586 20.906 1 20.06 508 CYS A N 1
ATOM 3824 C CA . CYS A 1 508 ? -39.844 -13.633 22.328 1 20.06 508 CYS A CA 1
ATOM 3825 C C . CYS A 1 508 ? -39.688 -15.047 22.875 1 20.06 508 CYS A C 1
ATOM 3827 O O . CYS A 1 508 ? -39.906 -15.281 24.062 1 20.06 508 CYS A O 1
ATOM 3829 N N . GLY A 1 509 ? -38.844 -16.125 22.516 1 19.69 509 GLY A N 1
ATOM 3830 C CA . GLY A 1 509 ? -38.75 -16.984 23.672 1 19.69 509 GLY A CA 1
ATOM 3831 C C . GLY A 1 509 ? -37.75 -16.469 24.703 1 19.69 509 GLY A C 1
ATOM 3832 O O . GLY A 1 509 ? -36.844 -15.734 24.375 1 19.69 509 GLY A O 1
ATOM 3833 N N . MET B 1 1 ? -63.531 42.219 -23.812 1 15.99 1 MET B N 1
ATOM 3834 C CA . MET B 1 1 ? -64.438 41.562 -22.906 1 15.99 1 MET B CA 1
ATOM 3835 C C . MET B 1 1 ? -63.719 40.719 -21.875 1 15.99 1 MET B C 1
ATOM 3837 O O . MET B 1 1 ? -62.5 40.5 -22.016 1 15.99 1 MET B O 1
ATOM 3841 N N . GLU B 1 2 ? -64.188 39.719 -21.25 1 14.52 2 GLU B N 1
ATOM 3842 C CA . GLU B 1 2 ? -64.75 38.969 -20.125 1 14.52 2 GLU B CA 1
ATOM 3843 C C . GLU B 1 2 ? -63.719 37.938 -19.609 1 14.52 2 GLU B C 1
ATOM 3845 O O . GLU B 1 2 ? -63.281 37.062 -20.375 1 14.52 2 GLU B O 1
ATOM 3850 N N . ALA B 1 3 ? -62.719 37.812 -18.719 1 15.79 3 ALA B N 1
ATOM 3851 C CA . ALA B 1 3 ? -61.875 38.344 -17.672 1 15.79 3 ALA B CA 1
ATOM 3852 C C . ALA B 1 3 ? -61.844 37.438 -16.453 1 15.79 3 ALA B C 1
ATOM 3854 O O . ALA B 1 3 ? -61.25 37.781 -15.422 1 15.79 3 ALA B O 1
ATOM 3855 N N . SER B 1 4 ? -62.594 36.344 -16.719 1 15.04 4 SER B N 1
ATOM 3856 C CA . SER B 1 4 ? -63.281 35.844 -15.531 1 15.04 4 SER B CA 1
ATOM 3857 C C . SER B 1 4 ? -62.281 35.562 -14.398 1 15.04 4 SER B C 1
ATOM 3859 O O . SER B 1 4 ? -61.062 35.438 -14.641 1 15.04 4 SER B O 1
ATOM 3861 N N . ARG B 1 5 ? -62.562 35.031 -13.086 1 16.22 5 ARG B N 1
ATOM 3862 C CA . ARG B 1 5 ? -62.781 35.219 -11.656 1 16.22 5 ARG B CA 1
ATOM 3863 C C . ARG B 1 5 ? -61.875 34.281 -10.828 1 16.22 5 ARG B C 1
ATOM 3865 O O . ARG B 1 5 ? -62.062 34.156 -9.617 1 16.22 5 ARG B O 1
ATOM 3872 N N . ASN B 1 6 ? -60.781 33.812 -11.273 1 16.52 6 ASN B N 1
ATOM 3873 C CA . ASN B 1 6 ? -60.156 32.562 -10.852 1 16.52 6 ASN B CA 1
ATOM 3874 C C . ASN B 1 6 ? -59.656 32.625 -9.414 1 16.52 6 ASN B C 1
ATOM 3876 O O . ASN B 1 6 ? -59.344 33.719 -8.914 1 16.52 6 ASN B O 1
ATOM 3880 N N . GLY B 1 7 ? -59.375 31.406 -8.578 1 17.02 7 GLY B N 1
ATOM 3881 C CA . GLY B 1 7 ? -59.844 30.703 -7.391 1 17.02 7 GLY B CA 1
ATOM 3882 C C . GLY B 1 7 ? -58.906 30.844 -6.211 1 17.02 7 GLY B C 1
ATOM 3883 O O . GLY B 1 7 ? -57.688 30.703 -6.363 1 17.02 7 GLY B O 1
ATOM 3884 N N . PRO B 1 8 ? -58.969 31.641 -5.094 1 16.91 8 PRO B N 1
ATOM 3885 C CA . PRO B 1 8 ? -58.375 32.375 -3.975 1 16.91 8 PRO B CA 1
ATOM 3886 C C . PRO B 1 8 ? -57.875 31.422 -2.871 1 16.91 8 PRO B C 1
ATOM 3888 O O . PRO B 1 8 ? -57.562 31.875 -1.771 1 16.91 8 PRO B O 1
ATOM 3891 N N . ALA B 1 9 ? -57.188 30.281 -3.17 1 17.31 9 ALA B N 1
ATOM 3892 C CA . ALA B 1 9 ? -57.25 29.172 -2.229 1 17.31 9 ALA B CA 1
ATOM 3893 C C . ALA B 1 9 ? -56.625 29.562 -0.889 1 17.31 9 ALA B C 1
ATOM 3895 O O . ALA B 1 9 ? -55.5 30.078 -0.84 1 17.31 9 ALA B O 1
ATOM 3896 N N . ARG B 1 10 ? -57.188 29.625 0.139 1 15.54 10 ARG B N 1
ATOM 3897 C CA . ARG B 1 10 ? -57.469 30.078 1.499 1 15.54 10 ARG B CA 1
ATOM 3898 C C . ARG B 1 10 ? -56.531 29.438 2.498 1 15.54 10 ARG B C 1
ATOM 3900 O O . ARG B 1 10 ? -56.219 28.25 2.396 1 15.54 10 ARG B O 1
ATOM 3907 N N . SER B 1 11 ? -55.75 30 3.236 1 15.62 11 SER B N 1
ATOM 3908 C CA . SER B 1 11 ? -54.594 30.219 4.105 1 15.62 11 SER B CA 1
ATOM 3909 C C . SER B 1 11 ? -54.625 29.281 5.316 1 15.62 11 SER B C 1
ATOM 3911 O O . SER B 1 11 ? -53.688 28.547 5.574 1 15.62 11 SER B O 1
ATOM 3913 N N . ARG B 1 12 ? -55.062 29.578 6.461 1 15.49 12 ARG B N 1
ATOM 3914 C CA . ARG B 1 12 ? -54.344 30 7.648 1 15.49 12 ARG B CA 1
ATOM 3915 C C . ARG B 1 12 ? -54.281 28.891 8.688 1 15.49 12 ARG B C 1
ATOM 3917 O O . ARG B 1 12 ? -53.219 28.594 9.242 1 15.49 12 ARG B O 1
ATOM 3924 N N . LYS B 1 13 ? -55.375 28.422 9.336 1 16.38 13 LYS B N 1
ATOM 3925 C CA . LYS B 1 13 ? -55.531 28.703 10.758 1 16.38 13 LYS B CA 1
ATOM 3926 C C . LYS B 1 13 ? -55.062 27.531 11.602 1 16.38 13 LYS B C 1
ATOM 3928 O O . LYS B 1 13 ? -54.906 27.656 12.82 1 16.38 13 LYS B O 1
ATOM 3933 N N . GLY B 1 14 ? -54.75 26.297 11.156 1 15.65 14 GLY B N 1
ATOM 3934 C CA . GLY B 1 14 ? -55.375 25.328 12.047 1 15.65 14 GLY B CA 1
ATOM 3935 C C . GLY B 1 14 ? -54.531 25.047 13.281 1 15.65 14 GLY B C 1
ATOM 3936 O O . GLY B 1 14 ? -54.781 24.078 14.008 1 15.65 14 GLY B O 1
ATOM 3937 N N . HIS B 1 15 ? -53.5 25.891 13.555 1 17.81 15 HIS B N 1
ATOM 3938 C CA . HIS B 1 15 ? -52.5 25.297 14.414 1 17.81 15 HIS B CA 1
ATOM 3939 C C . HIS B 1 15 ? -53.031 24.969 15.789 1 17.81 15 HIS B C 1
ATOM 3941 O O . HIS B 1 15 ? -53.656 25.812 16.453 1 17.81 15 HIS B O 1
ATOM 3947 N N . GLY B 1 16 ? -53.531 23.75 15.961 1 15.96 16 GLY B N 1
ATOM 3948 C CA . GLY B 1 16 ? -54.125 23.047 17.078 1 15.96 16 GLY B CA 1
ATOM 3949 C C . GLY B 1 16 ? -53.281 23.047 18.328 1 15.96 16 GLY B C 1
ATOM 3950 O O . GLY B 1 16 ? -52.062 23.109 18.25 1 15.96 16 GLY B O 1
ATOM 3951 N N . GLY B 1 17 ? -53.625 23.516 19.438 1 16.52 17 GLY B N 1
ATOM 3952 C CA . GLY B 1 17 ? -53.406 23.922 20.812 1 16.52 17 GLY B CA 1
ATOM 3953 C C . GLY B 1 17 ? -52.938 22.781 21.703 1 16.52 17 GLY B C 1
ATOM 3954 O O . GLY B 1 17 ? -52.531 23.016 22.844 1 16.52 17 GLY B O 1
ATOM 3955 N N . ARG B 1 18 ? -52.781 21.547 21.344 1 15.59 18 ARG B N 1
ATOM 3956 C CA . ARG B 1 18 ? -53.188 20.703 22.453 1 15.59 18 ARG B CA 1
ATOM 3957 C C . ARG B 1 18 ? -52.156 20.703 23.578 1 15.59 18 ARG B C 1
ATOM 3959 O O . ARG B 1 18 ? -50.969 20.609 23.312 1 15.59 18 ARG B O 1
ATOM 3966 N N . LEU B 1 19 ? -52.344 21.078 24.781 1 16.86 19 LEU B N 1
ATOM 3967 C CA . LEU B 1 19 ? -51.781 21.484 26.078 1 16.86 19 LEU B CA 1
ATOM 3968 C C . LEU B 1 19 ? -51.25 20.281 26.844 1 16.86 19 LEU B C 1
ATOM 3970 O O . LEU B 1 19 ? -50.531 20.453 27.844 1 16.86 19 LEU B O 1
ATOM 3974 N N . PRO B 1 20 ? -51.156 18.953 26.375 1 16.12 20 PRO B N 1
ATOM 3975 C CA . PRO B 1 20 ? -51.531 18.125 27.531 1 16.12 20 PRO B CA 1
ATOM 3976 C C . PRO B 1 20 ? -50.469 18.078 28.609 1 16.12 20 PRO B C 1
ATOM 3978 O O . PRO B 1 20 ? -49.281 18.375 28.328 1 16.12 20 PRO B O 1
ATOM 3981 N N . ILE B 1 21 ? -50.656 17.641 29.828 1 16.89 21 ILE B N 1
ATOM 3982 C CA . ILE B 1 21 ? -50.469 17.844 31.266 1 16.89 21 ILE B CA 1
ATOM 3983 C C . ILE B 1 21 ? -49.344 16.984 31.781 1 16.89 21 ILE B C 1
ATOM 3985 O O . ILE B 1 21 ? -48.531 17.438 32.594 1 16.89 21 ILE B O 1
ATOM 3989 N N . MET B 1 22 ? -49.031 15.695 31.234 1 16.83 22 MET B N 1
ATOM 3990 C CA . MET B 1 22 ? -49.125 14.82 32.406 1 16.83 22 MET B CA 1
ATOM 3991 C C . MET B 1 22 ? -47.781 14.602 33.031 1 16.83 22 MET B C 1
ATOM 3993 O O . MET B 1 22 ? -47.25 13.484 33.062 1 16.83 22 MET B O 1
ATOM 3997 N N . GLY B 1 23 ? -46.781 15.367 33.125 1 16.09 23 GLY B N 1
ATOM 3998 C CA . GLY B 1 23 ? -45.406 14.883 33.125 1 16.09 23 GLY B CA 1
ATOM 3999 C C . GLY B 1 23 ? -45 14.258 34.438 1 16.09 23 GLY B C 1
ATOM 4000 O O . GLY B 1 23 ? -43.906 13.688 34.562 1 16.09 23 GLY B O 1
ATOM 4001 N N . ARG B 1 24 ? -45.781 14.375 35.531 1 15.23 24 ARG B N 1
ATOM 4002 C CA . ARG B 1 24 ? -44.906 14.727 36.625 1 15.23 24 ARG B CA 1
ATOM 4003 C C . ARG B 1 24 ? -44.031 13.539 37.031 1 15.23 24 ARG B C 1
ATOM 4005 O O . ARG B 1 24 ? -44.312 12.398 36.688 1 15.23 24 ARG B O 1
ATOM 4012 N N . ALA B 1 25 ? -43.312 13.734 38.094 1 15.84 25 ALA B N 1
ATOM 4013 C CA . ALA B 1 25 ? -42.062 13.695 38.875 1 15.84 25 ALA B CA 1
ATOM 4014 C C . ALA B 1 25 ? -42.031 12.484 39.781 1 15.84 25 ALA B C 1
ATOM 4016 O O . ALA B 1 25 ? -42.594 12.508 40.875 1 15.84 25 ALA B O 1
ATOM 4017 N N . ALA B 1 26 ? -42.406 11.297 39.219 1 16.72 26 ALA B N 1
ATOM 4018 C CA . ALA B 1 26 ? -42.656 10.266 40.25 1 16.72 26 ALA B CA 1
ATOM 4019 C C . ALA B 1 26 ? -41.375 9.984 41.031 1 16.72 26 ALA B C 1
ATOM 4021 O O . ALA B 1 26 ? -40.281 9.883 40.438 1 16.72 26 ALA B O 1
ATOM 4022 N N . LEU B 1 27 ? -41.469 10.164 42.312 1 16.97 27 LEU B N 1
ATOM 4023 C CA . LEU B 1 27 ? -40.562 10.234 43.469 1 16.97 27 LEU B CA 1
ATOM 4024 C C . LEU B 1 27 ? -39.875 8.891 43.719 1 16.97 27 LEU B C 1
ATOM 4026 O O . LEU B 1 27 ? -40.531 7.848 43.688 1 16.97 27 LEU B O 1
ATOM 4030 N N . TYR B 1 28 ? -38.594 8.844 43.312 1 16.02 28 TYR B N 1
ATOM 4031 C CA . TYR B 1 28 ? -37.562 7.805 43.406 1 16.02 28 TYR B CA 1
ATOM 4032 C C . TYR B 1 28 ? -37.688 7.023 44.688 1 16.02 28 TYR B C 1
ATOM 4034 O O . TYR B 1 28 ? -38.344 7.469 45.656 1 16.02 28 TYR B O 1
ATOM 4042 N N . GLY B 1 29 ? -36.844 6.312 45.031 1 17.28 29 GLY B N 1
ATOM 4043 C CA . GLY B 1 29 ? -36.375 4.957 45.25 1 17.28 29 GLY B CA 1
ATOM 4044 C C . GLY B 1 29 ? -36.062 4.676 46.719 1 17.28 29 GLY B C 1
ATOM 4045 O O . GLY B 1 29 ? -35.5 3.629 47.062 1 17.28 29 GLY B O 1
ATOM 4046 N N . PRO B 1 30 ? -36.469 5.242 47.875 1 17.16 30 PRO B N 1
ATOM 4047 C CA . PRO B 1 30 ? -35.344 5.105 48.812 1 17.16 30 PRO B CA 1
ATOM 4048 C C . PRO B 1 30 ? -35.25 3.693 49.375 1 17.16 30 PRO B C 1
ATOM 4050 O O . PRO B 1 30 ? -34.156 3.299 49.844 1 17.16 30 PRO B O 1
ATOM 4053 N N . VAL B 1 31 ? -36.188 2.746 49.094 1 16 31 VAL B N 1
ATOM 4054 C CA . VAL B 1 31 ? -36.594 2.205 50.406 1 16 31 VAL B CA 1
ATOM 4055 C C . VAL B 1 31 ? -35.406 1.414 51 1 16 31 VAL B C 1
ATOM 4057 O O . VAL B 1 31 ? -34.5 1.008 50.281 1 16 31 VAL B O 1
ATOM 4060 N N . ASN B 1 32 ? -35.75 0.44 52.094 1 16.38 32 ASN B N 1
ATOM 4061 C CA . ASN B 1 32 ? -35.406 0.112 53.469 1 16.38 32 ASN B CA 1
ATOM 4062 C C . ASN B 1 32 ? -34.562 -1.15 53.562 1 16.38 32 ASN B C 1
ATOM 4064 O O . ASN B 1 32 ? -34.75 -2.086 52.781 1 16.38 32 ASN B O 1
ATOM 4068 N N . TYR B 1 33 ? -33.438 -1.189 54.25 1 17.06 33 TYR B N 1
ATOM 4069 C CA . TYR B 1 33 ? -32.219 -1.931 54.469 1 17.06 33 TYR B CA 1
ATOM 4070 C C . TYR B 1 33 ? -32.5 -3.268 55.156 1 17.06 33 TYR B C 1
ATOM 4072 O O . TYR B 1 33 ? -31.641 -4.152 55.156 1 17.06 33 TYR B O 1
ATOM 4080 N N . LEU B 1 34 ? -33.812 -3.508 55.719 1 16.06 34 LEU B N 1
ATOM 4081 C CA . LEU B 1 34 ? -33.469 -4.035 57.031 1 16.06 34 LEU B CA 1
ATOM 4082 C C . LEU B 1 34 ? -32.906 -5.449 56.938 1 16.06 34 LEU B C 1
ATOM 4084 O O . LEU B 1 34 ? -33.062 -6.105 55.906 1 16.06 34 LEU B O 1
ATOM 4088 N N . SER B 1 35 ? -33.156 -6.32 58 1 16.42 35 SER B N 1
ATOM 4089 C CA . SER B 1 35 ? -32.375 -6.98 59.031 1 16.42 35 SER B CA 1
ATOM 4090 C C . SER B 1 35 ? -32.281 -8.484 58.781 1 16.42 35 SER B C 1
ATOM 4092 O O . SER B 1 35 ? -31.234 -9.078 58.969 1 16.42 35 SER B O 1
ATOM 4094 N N . GLY B 1 36 ? -33.438 -9.219 58.344 1 16.55 36 GLY B N 1
ATOM 4095 C CA . GLY B 1 36 ? -33.688 -10.234 59.344 1 16.55 36 GLY B CA 1
ATOM 4096 C C . GLY B 1 36 ? -32.844 -11.492 59.156 1 16.55 36 GLY B C 1
ATOM 4097 O O . GLY B 1 36 ? -32.281 -11.695 58.094 1 16.55 36 GLY B O 1
ATOM 4098 N N . PHE B 1 37 ? -33.406 -12.68 59.75 1 17.59 37 PHE B N 1
ATOM 4099 C CA . PHE B 1 37 ? -32.969 -13.688 60.719 1 17.59 37 PHE B CA 1
ATOM 4100 C C . PHE B 1 37 ? -32.438 -14.922 60 1 17.59 37 PHE B C 1
ATOM 4102 O O . PHE B 1 37 ? -32.219 -14.891 58.781 1 17.59 37 PHE B O 1
ATOM 4109 N N . GLY B 1 38 ? -33.219 -15.977 59.969 1 17.64 38 GLY B N 1
ATOM 4110 C CA . GLY B 1 38 ? -32.938 -17.172 60.75 1 17.64 38 GLY B CA 1
ATOM 4111 C C . GLY B 1 38 ? -32.281 -18.281 59.906 1 17.64 38 GLY B C 1
ATOM 4112 O O . GLY B 1 38 ? -32.062 -18.094 58.719 1 17.64 38 GLY B O 1
ATOM 4113 N N . GLY B 1 39 ? -32.969 -19.438 59.844 1 19.94 39 GLY B N 1
ATOM 4114 C CA . GLY B 1 39 ? -32.625 -20.781 60.25 1 19.94 39 GLY B CA 1
ATOM 4115 C C . GLY B 1 39 ? -32.156 -21.656 59.125 1 19.94 39 GLY B C 1
ATOM 4116 O O . GLY B 1 39 ? -32.406 -21.344 57.938 1 19.94 39 GLY B O 1
ATOM 4117 N N . SER B 1 40 ? -31.344 -22.656 59.375 1 20.62 40 SER B N 1
ATOM 4118 C CA . SER B 1 40 ? -30.25 -23.453 58.812 1 20.62 40 SER B CA 1
ATOM 4119 C C . SER B 1 40 ? -30.781 -24.562 57.906 1 20.62 40 SER B C 1
ATOM 4121 O O . SER B 1 40 ? -30 -25.344 57.344 1 20.62 40 SER B O 1
ATOM 4123 N N . PRO B 1 41 ? -32.125 -24.578 57.406 1 21.2 41 PRO B N 1
ATOM 4124 C CA . PRO B 1 41 ? -32.438 -26 57.344 1 21.2 41 PRO B CA 1
ATOM 4125 C C . PRO B 1 41 ? -31.672 -26.734 56.25 1 21.2 41 PRO B C 1
ATOM 4127 O O . PRO B 1 41 ? -31.266 -26.125 55.281 1 21.2 41 PRO B O 1
ATOM 4130 N N . THR B 1 42 ? -31.156 -27.953 56.531 1 22.14 42 THR B N 1
ATOM 4131 C CA . THR B 1 42 ? -30.141 -28.859 56 1 22.14 42 THR B CA 1
ATOM 4132 C C . THR B 1 42 ? -30.688 -29.609 54.781 1 22.14 42 THR B C 1
ATOM 4134 O O . THR B 1 42 ? -29.969 -30.406 54.156 1 22.14 42 THR B O 1
ATOM 4137 N N . THR B 1 43 ? -31.734 -29.062 54.094 1 19.53 43 THR B N 1
ATOM 4138 C CA . THR B 1 43 ? -32.375 -30.156 53.375 1 19.53 43 THR B CA 1
ATOM 4139 C C . THR B 1 43 ? -31.469 -30.766 52.344 1 19.53 43 THR B C 1
ATOM 4141 O O . THR B 1 43 ? -30.734 -30.047 51.656 1 19.53 43 THR B O 1
ATOM 4144 N N . ARG B 1 44 ? -31.406 -32.156 52.375 1 23.58 44 ARG B N 1
ATOM 4145 C CA . ARG B 1 44 ? -30.656 -33.219 51.719 1 23.58 44 ARG B CA 1
ATOM 4146 C C . ARG B 1 44 ? -31.016 -33.312 50.25 1 23.58 44 ARG B C 1
ATOM 4148 O O . ARG B 1 44 ? -32.156 -33.656 49.906 1 23.58 44 ARG B O 1
ATOM 4155 N N . VAL B 1 45 ? -30.875 -32.344 49.438 1 20.14 45 VAL B N 1
ATOM 4156 C CA . VAL B 1 45 ? -31.469 -32.5 48.125 1 20.14 45 VAL B CA 1
ATOM 4157 C C . VAL B 1 45 ? -30.75 -33.625 47.375 1 20.14 45 VAL B C 1
ATOM 4159 O O . VAL B 1 45 ? -29.516 -33.688 47.344 1 20.14 45 VAL B O 1
ATOM 4162 N N . PRO B 1 46 ? -31.547 -34.594 46.969 1 23.89 46 PRO B N 1
ATOM 4163 C CA . PRO B 1 46 ? -31.125 -35.812 46.312 1 23.89 46 PRO B CA 1
ATOM 4164 C C . PRO B 1 46 ? -30.375 -35.562 45 1 23.89 46 PRO B C 1
ATOM 4166 O O . PRO B 1 46 ? -30.547 -34.531 44.375 1 23.89 46 PRO B O 1
ATOM 4169 N N . THR B 1 47 ? -29.188 -36.312 44.875 1 22.39 47 THR B N 1
ATOM 4170 C CA . THR B 1 47 ? -28.094 -36.312 43.906 1 22.39 47 THR B CA 1
ATOM 4171 C C . THR B 1 47 ? -28.609 -36.625 42.5 1 22.39 47 THR B C 1
ATOM 4173 O O . THR B 1 47 ? -28.984 -37.75 42.219 1 22.39 47 THR B O 1
ATOM 4176 N N . MET B 1 48 ? -29.688 -35.875 42.031 1 19.56 48 MET B N 1
ATOM 4177 C CA . MET B 1 48 ? -30.141 -36.406 40.719 1 19.56 48 MET B CA 1
ATOM 4178 C C . MET B 1 48 ? -28.984 -36.469 39.75 1 19.56 48 MET B C 1
ATOM 4180 O O . MET B 1 48 ? -28.25 -35.5 39.562 1 19.56 48 MET B O 1
ATOM 4184 N N . ALA B 1 49 ? -28.531 -37.688 39.375 1 23.39 49 ALA B N 1
ATOM 4185 C CA . ALA B 1 49 ? -27.516 -38.125 38.438 1 23.39 49 ALA B CA 1
ATOM 4186 C C . ALA B 1 49 ? -27.781 -37.594 37.031 1 23.39 49 ALA B C 1
ATOM 4188 O O . ALA B 1 49 ? -28.781 -37.938 36.406 1 23.39 49 ALA B O 1
ATOM 4189 N N . SER B 1 50 ? -27.578 -36.25 36.906 1 21.47 50 SER B N 1
ATOM 4190 C CA . SER B 1 50 ? -27.875 -35.719 35.594 1 21.47 50 SER B CA 1
ATOM 4191 C C . SER B 1 50 ? -27.156 -36.5 34.469 1 21.47 50 SER B C 1
ATOM 4193 O O . SER B 1 50 ? -25.953 -36.688 34.531 1 21.47 50 SER B O 1
ATOM 4195 N N . ALA B 1 51 ? -27.875 -37.438 33.906 1 26.73 51 ALA B N 1
ATOM 4196 C CA . ALA B 1 51 ? -27.453 -38.156 32.719 1 26.73 51 ALA B CA 1
ATOM 4197 C C . ALA B 1 51 ? -26.938 -37.188 31.656 1 26.73 51 ALA B C 1
ATOM 4199 O O . ALA B 1 51 ? -27.703 -36.375 31.109 1 26.73 51 ALA B O 1
ATOM 4200 N N . ILE B 1 52 ? -25.781 -36.688 31.906 1 25.77 52 ILE B N 1
ATOM 4201 C CA . ILE B 1 52 ? -25.047 -35.906 30.906 1 25.77 52 ILE B CA 1
ATOM 4202 C C . ILE B 1 52 ? -25.109 -36.625 29.547 1 25.77 52 ILE B C 1
ATOM 4204 O O . ILE B 1 52 ? -24.5 -37.688 29.375 1 25.77 52 ILE B O 1
ATOM 4208 N N . GLY B 1 53 ? -26.359 -36.75 29.141 1 25.36 53 GLY B N 1
ATOM 4209 C CA . GLY B 1 53 ? -26.359 -37.375 27.844 1 25.36 53 GLY B CA 1
ATOM 4210 C C . GLY B 1 53 ? -25.312 -36.812 26.906 1 25.36 53 GLY B C 1
ATOM 4211 O O . GLY B 1 53 ? -25.047 -35.625 26.891 1 25.36 53 GLY B O 1
ATOM 4212 N N . THR B 1 54 ? -24.375 -37.688 26.625 1 26.89 54 THR B N 1
ATOM 4213 C CA . THR B 1 54 ? -23.297 -37.469 25.672 1 26.89 54 THR B CA 1
ATOM 4214 C C . THR B 1 54 ? -23.828 -36.812 24.391 1 26.89 54 THR B C 1
ATOM 4216 O O . THR B 1 54 ? -24.734 -37.375 23.734 1 26.89 54 THR B O 1
ATOM 4219 N N . ALA B 1 55 ? -24.094 -35.594 24.406 1 31.95 55 ALA B N 1
ATOM 4220 C CA . ALA B 1 55 ? -24.5 -34.969 23.141 1 31.95 55 ALA B CA 1
ATOM 4221 C C . ALA B 1 55 ? -23.812 -35.656 21.969 1 31.95 55 ALA B C 1
ATOM 4223 O O . ALA B 1 55 ? -22.594 -35.875 21.984 1 31.95 55 ALA B O 1
ATOM 4224 N N . PRO B 1 56 ? -24.578 -36.375 21.266 1 28.25 56 PRO B N 1
ATOM 4225 C CA . PRO B 1 56 ? -23.891 -37.062 20.172 1 28.25 56 PRO B CA 1
ATOM 4226 C C . PRO B 1 56 ? -22.859 -36.188 19.469 1 28.25 56 PRO B C 1
ATOM 4228 O O . PRO B 1 56 ? -22.984 -34.969 19.469 1 28.25 56 PRO B O 1
ATOM 4231 N N . THR B 1 57 ? -21.609 -36.594 19.547 1 29.62 57 THR B N 1
ATOM 4232 C CA . THR B 1 57 ? -20.531 -36.062 18.719 1 29.62 57 THR B CA 1
ATOM 4233 C C . THR B 1 57 ? -21.031 -35.719 17.328 1 29.62 57 THR B C 1
ATOM 4235 O O . THR B 1 57 ? -21.656 -36.531 16.656 1 29.62 57 THR B O 1
ATOM 4238 N N . ALA B 1 58 ? -21.516 -34.469 17.109 1 34.72 58 ALA B N 1
ATOM 4239 C CA . ALA B 1 58 ? -21.922 -34.125 15.742 1 34.72 58 ALA B CA 1
ATOM 4240 C C . ALA B 1 58 ? -21.125 -34.906 14.711 1 34.72 58 ALA B C 1
ATOM 4242 O O . ALA B 1 58 ? -19.906 -35.062 14.852 1 34.72 58 ALA B O 1
ATOM 4243 N N . ALA B 1 59 ? -21.75 -35.844 14.062 1 34.66 59 ALA B N 1
ATOM 4244 C CA . ALA B 1 59 ? -21.141 -36.688 13.031 1 34.66 59 ALA B CA 1
ATOM 4245 C C . ALA B 1 59 ? -20.141 -35.875 12.195 1 34.66 59 ALA B C 1
ATOM 4247 O O . ALA B 1 59 ? -20.359 -34.719 11.914 1 34.66 59 ALA B O 1
ATOM 4248 N N . PRO B 1 60 ? -18.859 -36.25 12.273 1 34.78 60 PRO B N 1
ATOM 4249 C CA . PRO B 1 60 ? -17.969 -35.562 11.336 1 34.78 60 PRO B CA 1
ATOM 4250 C C . PRO B 1 60 ? -18.641 -35.281 9.992 1 34.78 60 PRO B C 1
ATOM 4252 O O . PRO B 1 60 ? -19.391 -36.125 9.484 1 34.78 60 PRO B O 1
ATOM 4255 N N . GLN B 1 61 ? -19.188 -34.062 9.789 1 38.22 61 GLN B N 1
ATOM 4256 C CA . GLN B 1 61 ? -19.719 -33.812 8.453 1 38.22 61 GLN B CA 1
ATOM 4257 C C . GLN B 1 61 ? -18.906 -34.531 7.387 1 38.22 61 GLN B C 1
ATOM 4259 O O . GLN B 1 61 ? -17.688 -34.688 7.527 1 38.22 61 GLN B O 1
ATOM 4264 N N . PRO B 1 62 ? -19.375 -35.469 6.68 1 38.78 62 PRO B N 1
ATOM 4265 C CA . PRO B 1 62 ? -18.578 -36.125 5.641 1 38.78 62 PRO B CA 1
ATOM 4266 C C . PRO B 1 62 ? -17.609 -35.188 4.941 1 38.78 62 PRO B C 1
ATOM 4268 O O . PRO B 1 62 ? -17.875 -33.969 4.867 1 38.78 62 PRO B O 1
ATOM 4271 N N . PRO B 1 63 ? -16.297 -35.406 5.047 1 42.69 63 PRO B N 1
ATOM 4272 C CA . PRO B 1 63 ? -15.391 -34.531 4.289 1 42.69 63 PRO B CA 1
ATOM 4273 C C . PRO B 1 63 ? -15.977 -34.094 2.955 1 42.69 63 PRO B C 1
ATOM 4275 O O . PRO B 1 63 ? -16.641 -34.875 2.268 1 42.69 63 PRO B O 1
ATOM 4278 N N . PRO B 1 64 ? -16.375 -32.875 2.873 1 49.25 64 PRO B N 1
ATOM 4279 C CA . PRO B 1 64 ? -16.906 -32.438 1.578 1 49.25 64 PRO B CA 1
ATOM 4280 C C . PRO B 1 64 ? -16.125 -33 0.397 1 49.25 64 PRO B C 1
ATOM 4282 O O . PRO B 1 64 ? -14.945 -33.344 0.532 1 49.25 64 PRO B O 1
ATOM 4285 N N . ALA B 1 65 ? -16.734 -33.656 -0.552 1 54.19 65 ALA B N 1
ATOM 4286 C CA . ALA B 1 65 ? -16.203 -34.344 -1.734 1 54.19 65 ALA B CA 1
ATOM 4287 C C . ALA B 1 65 ? -15.031 -33.562 -2.33 1 54.19 65 ALA B C 1
ATOM 4289 O O . ALA B 1 65 ? -14.07 -34.156 -2.811 1 54.19 65 ALA B O 1
ATOM 4290 N N . ASP B 1 66 ? -14.93 -32.219 -2.342 1 82.5 66 ASP B N 1
ATOM 4291 C CA . ASP B 1 66 ? -13.789 -31.609 -3.047 1 82.5 66 ASP B CA 1
ATOM 4292 C C . ASP B 1 66 ? -12.812 -30.969 -2.068 1 82.5 66 ASP B C 1
ATOM 4294 O O . ASP B 1 66 ? -13.219 -30.219 -1.184 1 82.5 66 ASP B O 1
ATOM 4298 N N . VAL B 1 67 ? -11.68 -31.609 -1.755 1 94.62 67 VAL B N 1
ATOM 4299 C CA . VAL B 1 67 ? -10.594 -31.078 -0.931 1 94.62 67 VAL B CA 1
ATOM 4300 C C . VAL B 1 67 ? -9.492 -30.516 -1.825 1 94.62 67 VAL B C 1
ATOM 4302 O O . VAL B 1 67 ? -9.367 -30.906 -2.988 1 94.62 67 VAL B O 1
ATOM 4305 N N . ILE B 1 68 ? -8.758 -29.562 -1.252 1 98.31 68 ILE B N 1
ATOM 4306 C CA . ILE B 1 68 ? -7.543 -29.062 -1.892 1 98.31 68 ILE B CA 1
ATOM 4307 C C . ILE B 1 68 ? -6.32 -29.719 -1.247 1 98.31 68 ILE B C 1
ATOM 4309 O O . ILE B 1 68 ? -6.184 -29.719 -0.022 1 98.31 68 ILE B O 1
ATOM 4313 N N . HIS B 1 69 ? -5.512 -30.391 -2.064 1 98.81 69 HIS B N 1
ATOM 4314 C CA . HIS B 1 69 ? -4.266 -30.953 -1.572 1 98.81 69 HIS B CA 1
ATOM 4315 C C . HIS B 1 69 ? -3.166 -29.906 -1.485 1 98.81 69 HIS B C 1
ATOM 4317 O O . HIS B 1 69 ? -2.678 -29.422 -2.512 1 98.81 69 HIS B O 1
ATOM 4323 N N . VAL B 1 70 ? -2.764 -29.516 -0.241 1 98.94 70 VAL B N 1
ATOM 4324 C CA . VAL B 1 70 ? -1.799 -28.438 -0.014 1 98.94 70 VAL B CA 1
ATOM 4325 C C . VAL B 1 70 ? -0.425 -29.031 0.284 1 98.94 70 VAL B C 1
ATOM 4327 O O . VAL B 1 70 ? -0.267 -29.797 1.237 1 98.94 70 VAL B O 1
ATOM 4330 N N . PHE B 1 71 ? 0.535 -28.703 -0.533 1 98.94 71 PHE B N 1
ATOM 4331 C CA . PHE B 1 71 ? 1.911 -29.156 -0.359 1 98.94 71 PHE B CA 1
ATOM 4332 C C . PHE B 1 71 ? 2.732 -28.109 0.383 1 98.94 71 PHE B C 1
ATOM 4334 O O . PHE B 1 71 ? 2.752 -26.938 -0.003 1 98.94 71 PHE B O 1
ATOM 4341 N N . TRP B 1 72 ? 3.404 -28.5 1.46 1 98.81 72 TRP B N 1
ATOM 4342 C CA . TRP B 1 72 ? 4.113 -27.578 2.344 1 98.81 72 TRP B CA 1
ATOM 4343 C C . TRP B 1 72 ? 5.301 -28.266 3.004 1 98.81 72 TRP B C 1
ATOM 4345 O O . TRP B 1 72 ? 5.266 -29.469 3.262 1 98.81 72 TRP B O 1
ATOM 4355 N N . ASP B 1 73 ? 6.328 -27.516 3.172 1 98.88 73 ASP B N 1
ATOM 4356 C CA . ASP B 1 73 ? 7.484 -27.953 3.947 1 98.88 73 ASP B CA 1
ATOM 4357 C C . ASP B 1 73 ? 8.023 -26.812 4.816 1 98.88 73 ASP B C 1
ATOM 4359 O O . ASP B 1 73 ? 8.289 -25.719 4.32 1 98.88 73 ASP B O 1
ATOM 4363 N N . GLU B 1 74 ? 8.289 -27.031 6.066 1 98.5 74 GLU B N 1
ATOM 4364 C CA . GLU B 1 74 ? 8.664 -26.016 7.043 1 98.5 74 GLU B CA 1
ATOM 4365 C C . GLU B 1 74 ? 10.047 -25.438 6.73 1 98.5 74 GLU B C 1
ATOM 4367 O O . GLU B 1 74 ? 10.359 -24.328 7.137 1 98.5 74 GLU B O 1
ATOM 4372 N N . GLY B 1 75 ? 10.836 -26.25 5.98 1 98.81 75 GLY B N 1
ATOM 4373 C CA . GLY B 1 75 ? 12.18 -25.797 5.637 1 98.81 75 GLY B CA 1
ATOM 4374 C C . GLY B 1 75 ? 12.195 -24.516 4.828 1 98.81 75 GLY B C 1
ATOM 4375 O O . GLY B 1 75 ? 13.203 -23.812 4.777 1 98.81 75 GLY B O 1
ATOM 4376 N N . MET B 1 76 ? 11.109 -24.156 4.277 1 98.75 76 MET B N 1
ATOM 4377 C CA . MET B 1 76 ? 11.016 -22.953 3.459 1 98.75 76 MET B CA 1
ATOM 4378 C C . MET B 1 76 ? 11.086 -21.703 4.328 1 98.75 76 MET B C 1
ATOM 4380 O O . MET B 1 76 ? 11.383 -20.609 3.832 1 98.75 76 MET B O 1
ATOM 4384 N N . LEU B 1 77 ? 10.828 -21.812 5.629 1 98.62 77 LEU B N 1
ATOM 4385 C CA . LEU B 1 77 ? 10.867 -20.688 6.562 1 98.62 77 LEU B CA 1
ATOM 4386 C C . LEU B 1 77 ? 12.305 -20.234 6.805 1 98.62 77 LEU B C 1
ATOM 4388 O O . LEU B 1 77 ? 12.531 -19.156 7.34 1 98.62 77 LEU B O 1
ATOM 4392 N N . ASP B 1 78 ? 13.258 -21.047 6.348 1 98.56 78 ASP B N 1
ATOM 4393 C CA . ASP B 1 78 ? 14.664 -20.75 6.59 1 98.56 78 ASP B CA 1
ATOM 4394 C C . ASP B 1 78 ? 15.164 -19.656 5.648 1 98.56 78 ASP B C 1
ATOM 4396 O O . ASP B 1 78 ? 16.234 -19.078 5.863 1 98.56 78 ASP B O 1
ATOM 4400 N N . HIS B 1 79 ? 14.422 -19.359 4.562 1 98.62 79 HIS B N 1
ATOM 4401 C CA . HIS B 1 79 ? 14.805 -18.25 3.686 1 98.62 79 HIS B CA 1
ATOM 4402 C C . HIS B 1 79 ? 14.828 -16.938 4.441 1 98.62 79 HIS B C 1
ATOM 4404 O O . HIS B 1 79 ? 13.805 -16.5 4.977 1 98.62 79 HIS B O 1
ATOM 4410 N N . ASP B 1 80 ? 15.961 -16.375 4.527 1 96.81 80 ASP B N 1
ATOM 4411 C CA . ASP B 1 80 ? 16.172 -15.094 5.184 1 96.81 80 ASP B CA 1
ATOM 4412 C C . ASP B 1 80 ? 16.484 -14 4.16 1 96.81 80 ASP B C 1
ATOM 4414 O O . ASP B 1 80 ? 17.609 -13.922 3.66 1 96.81 80 ASP B O 1
ATOM 4418 N N . ALA B 1 81 ? 15.523 -13.125 3.994 1 97.06 81 ALA B N 1
ATOM 4419 C CA . ALA B 1 81 ? 15.711 -12.07 2.998 1 97.06 81 ALA B CA 1
ATOM 4420 C C . ALA B 1 81 ? 16.375 -10.844 3.615 1 97.06 81 ALA B C 1
ATOM 4422 O O . ALA B 1 81 ? 16.703 -9.891 2.906 1 97.06 81 ALA B O 1
ATOM 4423 N N . GLY B 1 82 ? 16.516 -10.852 4.949 1 96.94 82 GLY B N 1
ATOM 4424 C CA . GLY B 1 82 ? 17.297 -9.812 5.594 1 96.94 82 GLY B CA 1
ATOM 4425 C C . GLY B 1 82 ? 16.438 -8.695 6.16 1 96.94 82 GLY B C 1
ATOM 4426 O O . GLY B 1 82 ? 15.211 -8.805 6.211 1 96.94 82 GLY B O 1
ATOM 4427 N N . ILE B 1 83 ? 17.094 -7.645 6.719 1 97.38 83 ILE B N 1
ATOM 4428 C CA . ILE B 1 83 ? 16.5 -6.48 7.359 1 97.38 83 ILE B CA 1
ATOM 4429 C C . ILE B 1 83 ? 17.109 -5.203 6.785 1 97.38 83 ILE B C 1
ATOM 4431 O O . ILE B 1 83 ? 18.281 -5.191 6.402 1 97.38 83 ILE B O 1
ATOM 4435 N N . GLY B 1 84 ? 16.359 -4.129 6.68 1 97.62 84 GLY B N 1
ATOM 4436 C CA . GLY B 1 84 ? 16.844 -2.848 6.191 1 97.62 84 GLY B CA 1
ATOM 4437 C C . GLY B 1 84 ? 15.719 -1.855 5.926 1 97.62 84 GLY B C 1
ATOM 4438 O O . GLY B 1 84 ? 14.625 -1.995 6.461 1 97.62 84 GLY B O 1
ATOM 4439 N N . VAL B 1 85 ? 16.031 -0.861 5.152 1 97.31 85 VAL B N 1
ATOM 4440 C CA . VAL B 1 85 ? 15.008 0.044 4.637 1 97.31 85 VAL B CA 1
ATOM 4441 C C . VAL B 1 85 ? 14.156 -0.673 3.588 1 97.31 85 VAL B C 1
ATOM 4443 O O . VAL B 1 85 ? 14.625 -0.927 2.475 1 97.31 85 VAL B O 1
ATOM 4446 N N . PHE B 1 86 ? 12.953 -1.039 3.986 1 95.62 86 PHE B N 1
ATOM 4447 C CA . PHE B 1 86 ? 12.016 -1.754 3.131 1 95.62 86 PHE B CA 1
ATOM 4448 C C . PHE B 1 86 ? 12.664 -2.994 2.529 1 95.62 86 PHE B C 1
ATOM 4450 O O . PHE B 1 86 ? 13.062 -3.908 3.258 1 95.62 86 PHE B O 1
ATOM 4457 N N . ASP B 1 87 ? 12.93 -3.051 1.234 1 96 87 ASP B N 1
ATOM 4458 C CA . ASP B 1 87 ? 13.469 -4.262 0.625 1 96 87 ASP B CA 1
ATOM 4459 C C . ASP B 1 87 ? 14.914 -4.062 0.186 1 96 87 ASP B C 1
ATOM 4461 O O . ASP B 1 87 ? 15.453 -4.859 -0.584 1 96 87 ASP B O 1
ATOM 4465 N N . THR B 1 88 ? 15.586 -2.961 0.715 1 95.56 88 THR B N 1
ATOM 4466 C CA . THR B 1 88 ? 16.922 -2.602 0.264 1 95.56 88 THR B CA 1
ATOM 4467 C C . THR B 1 88 ? 17.969 -3.465 0.953 1 95.56 88 THR B C 1
ATOM 4469 O O . THR B 1 88 ? 19.109 -3.586 0.466 1 95.56 88 THR B O 1
ATOM 4472 N N . GLY B 1 89 ? 17.703 -3.965 2.143 1 95.25 89 GLY B N 1
ATOM 4473 C CA . GLY B 1 89 ? 18.672 -4.688 2.943 1 95.25 89 GLY B CA 1
ATOM 4474 C C . GLY B 1 89 ? 19.75 -3.791 3.521 1 95.25 89 GLY B C 1
ATOM 4475 O O . GLY B 1 89 ? 20.75 -4.277 4.062 1 95.25 89 GLY B O 1
ATOM 4476 N N . PHE B 1 90 ? 19.531 -2.496 3.488 1 95.38 90 PHE B N 1
ATOM 4477 C CA . PHE B 1 90 ? 20.547 -1.522 3.85 1 95.38 90 PHE B CA 1
ATOM 4478 C C . PHE B 1 90 ? 20.156 -0.773 5.117 1 95.38 90 PHE B C 1
ATOM 4480 O O . PHE B 1 90 ? 19 -0.422 5.305 1 95.38 90 PHE B O 1
ATOM 4487 N N . ASP B 1 91 ? 21.094 -0.641 6.031 1 97.69 91 ASP B N 1
ATOM 4488 C CA . ASP B 1 91 ? 20.984 0.26 7.172 1 97.69 91 ASP B CA 1
ATOM 4489 C C . ASP B 1 91 ? 21.672 1.597 6.895 1 97.69 91 ASP B C 1
ATOM 4491 O O . ASP B 1 91 ? 22.891 1.675 6.852 1 97.69 91 ASP B O 1
ATOM 4495 N N . PRO B 1 92 ? 20.906 2.652 6.762 1 97.5 92 PRO B N 1
ATOM 4496 C CA . PRO B 1 92 ? 21.516 3.939 6.441 1 97.5 92 PRO B CA 1
ATOM 4497 C C . PRO B 1 92 ? 22.266 4.551 7.629 1 97.5 92 PRO B C 1
ATOM 4499 O O . PRO B 1 92 ? 23.016 5.508 7.457 1 97.5 92 PRO B O 1
ATOM 4502 N N . GLY B 1 93 ? 22 4.066 8.812 1 98.06 93 GLY B N 1
ATOM 4503 C CA . GLY B 1 93 ? 22.703 4.531 9.992 1 98.06 93 GLY B CA 1
ATOM 4504 C C . GLY B 1 93 ? 21.969 5.621 10.75 1 98.06 93 GLY B C 1
ATOM 4505 O O . GLY B 1 93 ? 22.359 6.004 11.852 1 98.06 93 GLY B O 1
ATOM 4506 N N . PHE B 1 94 ? 20.859 6.105 10.164 1 98.44 94 PHE B N 1
ATOM 4507 C CA . PHE B 1 94 ? 20.172 7.207 10.828 1 98.44 94 PHE B CA 1
ATOM 4508 C C . PHE B 1 94 ? 18.703 6.879 11.062 1 98.44 94 PHE B C 1
ATOM 4510 O O . PHE B 1 94 ? 17.891 7.773 11.297 1 98.44 94 PHE B O 1
ATOM 4517 N N . LEU B 1 95 ? 18.344 5.668 10.953 1 98.38 95 LEU B N 1
ATOM 4518 C CA . LEU B 1 95 ? 17.031 5.184 11.375 1 98.38 95 LEU B CA 1
ATOM 4519 C C . LEU B 1 95 ? 17.141 4.316 12.625 1 98.38 95 LEU B C 1
ATOM 4521 O O . LEU B 1 95 ? 18.062 3.498 12.734 1 98.38 95 LEU B O 1
ATOM 4525 N N . ASP B 1 96 ? 16.234 4.48 13.547 1 98.56 96 ASP B N 1
ATOM 4526 C CA . ASP B 1 96 ? 16.234 3.703 14.781 1 98.56 96 ASP B CA 1
ATOM 4527 C C . ASP B 1 96 ? 15.633 2.314 14.562 1 98.56 96 ASP B C 1
ATOM 4529 O O . ASP B 1 96 ? 15.984 1.364 15.266 1 98.56 96 ASP B O 1
ATOM 4533 N N . VAL B 1 97 ? 14.703 2.248 13.664 1 98.44 97 VAL B N 1
ATOM 4534 C CA . VAL B 1 97 ? 13.984 0.993 13.453 1 98.44 97 VAL B CA 1
ATOM 4535 C C . VAL B 1 97 ? 14.102 0.568 11.992 1 98.44 97 VAL B C 1
ATOM 4537 O O . VAL B 1 97 ? 13.648 1.282 11.094 1 98.44 97 VAL B O 1
ATOM 4540 N N . LEU B 1 98 ? 14.727 -0.493 11.75 1 98 98 LEU B N 1
ATOM 4541 C CA . LEU B 1 98 ? 14.727 -1.139 10.445 1 98 98 LEU B CA 1
ATOM 4542 C C . LEU B 1 98 ? 13.625 -2.188 10.352 1 98 98 LEU B C 1
ATOM 4544 O O . LEU B 1 98 ? 12.992 -2.518 11.359 1 98 98 LEU B O 1
ATOM 4548 N N . GLU B 1 99 ? 13.344 -2.611 9.172 1 95.94 99 GLU B N 1
ATOM 4549 C CA . GLU B 1 99 ? 12.258 -3.566 8.969 1 95.94 99 GLU B CA 1
ATOM 4550 C C . GLU B 1 99 ? 12.773 -4.863 8.352 1 95.94 99 GLU B C 1
ATOM 4552 O O . GLU B 1 99 ? 13.781 -4.863 7.652 1 95.94 99 GLU B O 1
ATOM 4557 N N . LYS B 1 100 ? 12.008 -5.945 8.664 1 96.94 100 LYS B N 1
ATOM 4558 C CA . LYS B 1 100 ? 12.203 -7.148 7.859 1 96.94 100 LYS B CA 1
ATOM 4559 C C . LYS B 1 100 ? 11.875 -6.887 6.395 1 96.94 100 LYS B C 1
ATOM 4561 O O . LYS B 1 100 ? 10.945 -6.133 6.082 1 96.94 100 LYS B O 1
ATOM 4566 N N . HIS B 1 101 ? 12.672 -7.508 5.52 1 97.88 101 HIS B N 1
ATOM 4567 C CA . HIS B 1 101 ? 12.297 -7.547 4.109 1 97.88 101 HIS B CA 1
ATOM 4568 C C . HIS B 1 101 ? 10.836 -7.938 3.943 1 97.88 101 HIS B C 1
ATOM 4570 O O . HIS B 1 101 ? 10.336 -8.82 4.648 1 97.88 101 HIS B O 1
ATOM 4576 N N . PRO B 1 102 ? 10.062 -7.219 3.014 1 97.06 102 PRO B N 1
ATOM 4577 C CA . PRO B 1 102 ? 8.656 -7.598 2.834 1 97.06 102 PRO B CA 1
ATOM 4578 C C . PRO B 1 102 ? 8.477 -9.094 2.607 1 97.06 102 PRO B C 1
ATOM 4580 O O . PRO B 1 102 ? 7.508 -9.688 3.1 1 97.06 102 PRO B O 1
ATOM 4583 N N . GLU B 1 103 ? 9.359 -9.641 1.778 1 98.12 103 GLU B N 1
ATOM 4584 C CA . GLU B 1 103 ? 9.367 -11.086 1.624 1 98.12 103 GLU B CA 1
ATOM 4585 C C . GLU B 1 103 ? 10.008 -11.766 2.832 1 98.12 103 GLU B C 1
ATOM 4587 O O . GLU B 1 103 ? 11.203 -12.062 2.826 1 98.12 103 GLU B O 1
ATOM 4592 N N . ASN B 1 104 ? 9.305 -11.914 3.928 1 98 104 ASN B N 1
ATOM 4593 C CA . ASN B 1 104 ? 9.789 -12.578 5.129 1 98 104 ASN B CA 1
ATOM 4594 C C . ASN B 1 104 ? 8.898 -13.75 5.523 1 98 104 ASN B C 1
ATOM 4596 O O . ASN B 1 104 ? 7.805 -13.914 4.973 1 98 104 ASN B O 1
ATOM 4600 N N . SER B 1 105 ? 9.336 -14.562 6.453 1 98.44 105 SER B N 1
ATOM 4601 C CA . SER B 1 105 ? 8.703 -15.844 6.746 1 98.44 105 SER B CA 1
ATOM 4602 C C . SER B 1 105 ? 7.359 -15.656 7.438 1 98.44 105 SER B C 1
ATOM 4604 O O . SER B 1 105 ? 6.512 -16.547 7.402 1 98.44 105 SER B O 1
ATOM 4606 N N . ASP B 1 106 ? 7.09 -14.484 8.062 1 98.31 106 ASP B N 1
ATOM 4607 C CA . ASP B 1 106 ? 5.859 -14.266 8.82 1 98.31 106 ASP B CA 1
ATOM 4608 C C . ASP B 1 106 ? 4.637 -14.344 7.914 1 98.31 106 ASP B C 1
ATOM 4610 O O . ASP B 1 106 ? 3.572 -14.805 8.336 1 98.31 106 ASP B O 1
ATOM 4614 N N . ARG B 1 107 ? 4.801 -13.883 6.668 1 97.75 107 ARG B N 1
ATOM 4615 C CA . ARG B 1 107 ? 3.678 -13.891 5.738 1 97.75 107 ARG B CA 1
ATOM 4616 C C . ARG B 1 107 ? 3.189 -15.312 5.477 1 97.75 107 ARG B C 1
ATOM 4618 O O . ARG B 1 107 ? 1.987 -15.578 5.52 1 97.75 107 ARG B O 1
ATOM 4625 N N . VAL B 1 108 ? 4.094 -16.25 5.27 1 98.38 108 VAL B N 1
ATOM 4626 C CA . VAL B 1 108 ? 3.721 -17.609 4.918 1 98.38 108 VAL B CA 1
ATOM 4627 C C . VAL B 1 108 ? 3.35 -18.391 6.176 1 98.38 108 VAL B C 1
ATOM 4629 O O . VAL B 1 108 ? 2.469 -19.25 6.145 1 98.38 108 VAL B O 1
ATOM 4632 N N . ARG B 1 109 ? 3.996 -18.047 7.352 1 98.69 109 ARG B N 1
ATOM 4633 C CA . ARG B 1 109 ? 3.551 -18.641 8.609 1 98.69 109 ARG B CA 1
ATOM 4634 C C . ARG B 1 109 ? 2.051 -18.438 8.805 1 98.69 109 ARG B C 1
ATOM 4636 O O . ARG B 1 109 ? 1.347 -19.359 9.219 1 98.69 109 ARG B O 1
ATOM 4643 N N . ASN B 1 110 ? 1.604 -17.25 8.516 1 98.81 110 ASN B N 1
ATOM 4644 C CA . ASN B 1 110 ? 0.185 -16.953 8.672 1 98.81 110 ASN B CA 1
ATOM 4645 C C . ASN B 1 110 ? -0.661 -17.672 7.625 1 98.81 110 ASN B C 1
ATOM 4647 O O . ASN B 1 110 ? -1.785 -18.094 7.906 1 98.81 110 ASN B O 1
ATOM 4651 N N . MET B 1 111 ? -0.165 -17.812 6.391 1 98.81 111 MET B N 1
ATOM 4652 C CA . MET B 1 111 ? -0.898 -18.547 5.363 1 98.81 111 MET B CA 1
ATOM 4653 C C . MET B 1 111 ? -1.079 -20.016 5.77 1 98.81 111 MET B C 1
ATOM 4655 O O . MET B 1 111 ? -2.17 -20.562 5.629 1 98.81 111 MET B O 1
ATOM 4659 N N . VAL B 1 112 ? 0.004 -20.562 6.285 1 98.88 112 VAL B N 1
ATOM 4660 C CA . VAL B 1 112 ? -0.068 -21.953 6.758 1 98.88 112 VAL B CA 1
ATOM 4661 C C . VAL B 1 112 ? -1.044 -22.047 7.93 1 98.88 112 VAL B C 1
ATOM 4663 O O . VAL B 1 112 ? -1.902 -22.922 7.961 1 98.88 112 VAL B O 1
ATOM 4666 N N . SER B 1 113 ? -0.938 -21.125 8.867 1 98.81 113 SER B N 1
ATOM 4667 C CA . SER B 1 113 ? -1.713 -21.156 10.102 1 98.81 113 SER B CA 1
ATOM 4668 C C . SER B 1 113 ? -3.207 -21.047 9.82 1 98.81 113 SER B C 1
ATOM 4670 O O . SER B 1 113 ? -4.016 -21.766 10.406 1 98.81 113 SER B O 1
ATOM 4672 N N . ILE B 1 114 ? -3.602 -20.141 8.945 1 98.75 114 ILE B N 1
ATOM 4673 C CA . ILE B 1 114 ? -5.02 -19.922 8.688 1 98.75 114 ILE B CA 1
ATOM 4674 C C . ILE B 1 114 ? -5.605 -21.141 7.977 1 98.75 114 ILE B C 1
ATOM 4676 O O . ILE B 1 114 ? -6.777 -21.469 8.172 1 98.75 114 ILE B O 1
ATOM 4680 N N . LEU B 1 115 ? -4.812 -21.828 7.141 1 98.81 115 LEU B N 1
ATOM 4681 C CA . LEU B 1 115 ? -5.289 -23.016 6.445 1 98.81 115 LEU B CA 1
ATOM 4682 C C . LEU B 1 115 ? -5.383 -24.203 7.395 1 98.81 115 LEU B C 1
ATOM 4684 O O . LEU B 1 115 ? -6.207 -25.109 7.195 1 98.81 115 LEU B O 1
ATOM 4688 N N . ARG B 1 116 ? -4.566 -24.219 8.438 1 98.75 116 ARG B N 1
ATOM 4689 C CA . ARG B 1 116 ? -4.551 -25.328 9.391 1 98.75 116 ARG B CA 1
ATOM 4690 C C . ARG B 1 116 ? -5.621 -25.141 10.461 1 98.75 116 ARG B C 1
ATOM 4692 O O . ARG B 1 116 ? -6.223 -26.109 10.922 1 98.75 116 ARG B O 1
ATOM 4699 N N . ARG B 1 117 ? -5.887 -23.859 10.859 1 98.56 117 ARG B N 1
ATOM 4700 C CA . ARG B 1 117 ? -6.684 -23.641 12.055 1 98.56 117 ARG B CA 1
ATOM 4701 C C . ARG B 1 117 ? -7.93 -22.828 11.75 1 98.56 117 ARG B C 1
ATOM 4703 O O . ARG B 1 117 ? -8.852 -22.75 12.562 1 98.56 117 ARG B O 1
ATOM 4710 N N . GLY B 1 118 ? -7.945 -22.188 10.578 1 98.12 118 GLY B N 1
ATOM 4711 C CA . GLY B 1 118 ? -9.094 -21.375 10.219 1 98.12 118 GLY B CA 1
ATOM 4712 C C . GLY B 1 118 ? -10.281 -22.188 9.742 1 98.12 118 GLY B C 1
ATOM 4713 O O . GLY B 1 118 ? -10.227 -23.422 9.711 1 98.12 118 GLY B O 1
ATOM 4714 N N . PRO B 1 119 ? -11.352 -21.5 9.328 1 98.25 119 PRO B N 1
ATOM 4715 C CA . PRO B 1 119 ? -12.602 -22.156 8.945 1 98.25 119 PRO B CA 1
ATOM 4716 C C . PRO B 1 119 ? -12.445 -23.062 7.723 1 98.25 119 PRO B C 1
ATOM 4718 O O . PRO B 1 119 ? -13.242 -23.984 7.52 1 98.25 119 PRO B O 1
ATOM 4721 N N . ILE B 1 120 ? -11.43 -22.922 6.961 1 98.38 120 ILE B N 1
ATOM 4722 C CA . ILE B 1 120 ? -11.266 -23.672 5.723 1 98.38 120 ILE B CA 1
ATOM 4723 C C . ILE B 1 120 ? -10.555 -24.984 6.012 1 98.38 120 ILE B C 1
ATOM 4725 O O . ILE B 1 120 ? -10.477 -25.859 5.148 1 98.38 120 ILE B O 1
ATOM 4729 N N . ALA B 1 121 ? -10.07 -25.188 7.199 1 98.44 121 ALA B N 1
ATOM 4730 C CA . ALA B 1 121 ? -9.203 -26.297 7.59 1 98.44 121 ALA B CA 1
ATOM 4731 C C . ALA B 1 121 ? -9.82 -27.641 7.215 1 98.44 121 ALA B C 1
ATOM 4733 O O . ALA B 1 121 ? -9.133 -28.531 6.723 1 98.44 121 ALA B O 1
ATOM 4734 N N . PRO B 1 122 ? -11.164 -27.844 7.305 1 97.75 122 PRO B N 1
ATOM 4735 C CA . PRO B 1 122 ? -11.75 -29.141 6.992 1 97.75 122 PRO B CA 1
ATOM 4736 C C . PRO B 1 122 ? -11.656 -29.5 5.508 1 97.75 122 PRO B C 1
ATOM 4738 O O . PRO B 1 122 ? -11.836 -30.656 5.133 1 97.75 122 PRO B O 1
ATOM 4741 N N . TYR B 1 123 ? -11.383 -28.531 4.699 1 97.88 123 TYR B N 1
ATOM 4742 C CA . TYR B 1 123 ? -11.352 -28.75 3.258 1 97.88 123 TYR B CA 1
ATOM 4743 C C . TYR B 1 123 ? -9.922 -28.938 2.762 1 97.88 123 TYR B C 1
ATOM 4745 O O . TYR B 1 123 ? -9.688 -29 1.554 1 97.88 123 TYR B O 1
ATOM 4753 N N . ILE B 1 124 ? -8.914 -29.031 3.664 1 98.44 124 ILE B N 1
ATOM 4754 C CA . ILE B 1 124 ? -7.508 -29.047 3.291 1 98.44 124 ILE B CA 1
ATOM 4755 C C . ILE B 1 124 ? -6.918 -30.438 3.578 1 98.44 124 ILE B C 1
ATOM 4757 O O . ILE B 1 124 ? -7.109 -30.984 4.664 1 98.44 124 ILE B O 1
ATOM 4761 N N . SER B 1 125 ? -6.281 -31.016 2.617 1 98.56 125 SER B N 1
ATOM 4762 C CA . SER B 1 125 ? -5.449 -32.188 2.777 1 98.56 125 SER B CA 1
ATOM 4763 C C . SER B 1 125 ? -3.967 -31.859 2.635 1 98.56 125 SER B C 1
ATOM 4765 O O . SER B 1 125 ? -3.51 -31.5 1.549 1 98.56 125 SER B O 1
ATOM 4767 N N . TRP B 1 126 ? -3.23 -31.984 3.713 1 98.69 126 TRP B N 1
ATOM 4768 C CA . TRP B 1 126 ? -1.826 -31.594 3.713 1 98.69 126 TRP B CA 1
ATOM 4769 C C . TRP B 1 126 ? -0.947 -32.688 3.139 1 98.69 126 TRP B C 1
ATOM 4771 O O . TRP B 1 126 ? -1.146 -33.875 3.443 1 98.69 126 TRP B O 1
ATOM 4781 N N . LYS B 1 127 ? -0.085 -32.344 2.252 1 98.81 127 LYS B N 1
ATOM 4782 C CA . LYS B 1 127 ? 0.934 -33.219 1.668 1 98.81 127 LYS B CA 1
ATOM 4783 C C . LYS B 1 127 ? 2.334 -32.656 1.924 1 98.81 127 LYS B C 1
ATOM 4785 O O . LYS B 1 127 ? 2.529 -31.453 1.988 1 98.81 127 LYS B O 1
ATOM 4790 N N . PRO B 1 128 ? 3.328 -33.5 2.102 1 98.44 128 PRO B N 1
ATOM 4791 C CA . PRO B 1 128 ? 4.691 -33.031 2.355 1 98.44 128 PRO B CA 1
ATOM 4792 C C . PRO B 1 128 ? 5.379 -32.531 1.097 1 98.44 128 PRO B C 1
ATOM 4794 O O . PRO B 1 128 ? 5.164 -33.062 0.006 1 98.44 128 PRO B O 1
ATOM 4797 N N . GLY B 1 129 ? 6.199 -31.5 1.282 1 98.44 129 GLY B N 1
ATOM 4798 C CA . GLY B 1 129 ? 7.105 -31.062 0.232 1 98.44 129 GLY B CA 1
ATOM 4799 C C . GLY B 1 129 ? 8.438 -31.781 0.25 1 98.44 129 GLY B C 1
ATOM 4800 O O . GLY B 1 129 ? 8.648 -32.688 1.071 1 98.44 129 GLY B O 1
ATOM 4801 N N . ARG B 1 130 ? 9.266 -31.484 -0.702 1 98.56 130 ARG B N 1
ATOM 4802 C CA . ARG B 1 130 ? 10.625 -32.031 -0.805 1 98.56 130 ARG B CA 1
ATOM 4803 C C . ARG B 1 130 ? 11.539 -31.047 -1.534 1 98.56 130 ARG B C 1
ATOM 4805 O O . ARG B 1 130 ? 11.078 -30.188 -2.289 1 98.56 130 ARG B O 1
ATOM 4812 N N . PRO B 1 131 ? 12.852 -31.156 -1.307 1 98.81 131 PRO B N 1
ATOM 4813 C CA . PRO B 1 131 ? 13.773 -30.359 -2.129 1 98.81 131 PRO B CA 1
ATOM 4814 C C . PRO B 1 131 ? 13.875 -30.875 -3.562 1 98.81 131 PRO B C 1
ATOM 4816 O O . PRO B 1 131 ? 13.789 -32.094 -3.793 1 98.81 131 PRO B O 1
ATOM 4819 N N . ALA B 1 132 ? 14.039 -30.031 -4.461 1 98.88 132 ALA B N 1
ATOM 4820 C CA . ALA B 1 132 ? 14.312 -30.422 -5.844 1 98.88 132 ALA B CA 1
ATOM 4821 C C . ALA B 1 132 ? 15.75 -30.906 -6.004 1 98.88 132 ALA B C 1
ATOM 4823 O O . ALA B 1 132 ? 16.656 -30.422 -5.32 1 98.88 132 ALA B O 1
ATOM 4824 N N . HIS B 1 133 ? 15.891 -31.859 -6.887 1 97.56 133 HIS B N 1
ATOM 4825 C CA . HIS B 1 133 ? 17.234 -32.188 -7.375 1 97.56 133 HIS B CA 1
ATOM 4826 C C . HIS B 1 133 ? 17.703 -31.156 -8.398 1 97.56 133 HIS B C 1
ATOM 4828 O O . HIS B 1 133 ? 16.906 -30.641 -9.18 1 97.56 133 HIS B O 1
ATOM 4834 N N . THR B 1 134 ? 19 -30.906 -8.414 1 95.12 134 THR B N 1
ATOM 4835 C CA . THR B 1 134 ? 19.547 -29.906 -9.32 1 95.12 134 THR B CA 1
ATOM 4836 C C . THR B 1 134 ? 19.203 -30.25 -10.766 1 95.12 134 THR B C 1
ATOM 4838 O O . THR B 1 134 ? 18.984 -29.344 -11.586 1 95.12 134 THR B O 1
ATOM 4841 N N . SER B 1 135 ? 19.156 -31.547 -11.062 1 97.25 135 SER B N 1
ATOM 4842 C CA . SER B 1 135 ? 18.828 -31.969 -12.422 1 97.25 135 SER B CA 1
ATOM 4843 C C . SER B 1 135 ? 17.422 -31.547 -12.82 1 97.25 135 SER B C 1
ATOM 4845 O O . SER B 1 135 ? 17.156 -31.266 -13.992 1 97.25 135 SER B O 1
ATOM 4847 N N . GLU B 1 136 ? 16.5 -31.516 -11.867 1 98.56 136 GLU B N 1
ATOM 4848 C CA . GLU B 1 136 ? 15.133 -31.094 -12.141 1 98.56 136 GLU B CA 1
ATOM 4849 C C . GLU B 1 136 ? 15.078 -29.609 -12.492 1 98.56 136 GLU B C 1
ATOM 4851 O O . GLU B 1 136 ? 14.219 -29.188 -13.266 1 98.56 136 GLU B O 1
ATOM 4856 N N . LEU B 1 137 ? 16.016 -28.812 -11.93 1 98.88 137 LEU B N 1
ATOM 4857 C CA . LEU B 1 137 ? 16.031 -27.375 -12.164 1 98.88 137 LEU B CA 1
ATOM 4858 C C . LEU B 1 137 ? 16.391 -27.062 -13.609 1 98.88 137 LEU B C 1
ATOM 4860 O O . LEU B 1 137 ? 15.992 -26.031 -14.148 1 98.88 137 LEU B O 1
ATOM 4864 N N . LEU B 1 138 ? 17.109 -27.984 -14.266 1 98.62 138 LEU B N 1
ATOM 4865 C CA . LEU B 1 138 ? 17.656 -27.766 -15.602 1 98.62 138 LEU B CA 1
ATOM 4866 C C . LEU B 1 138 ? 16.562 -27.875 -16.656 1 98.62 138 LEU B C 1
ATOM 4868 O O . LEU B 1 138 ? 16.781 -27.531 -17.828 1 98.62 138 LEU B O 1
ATOM 4872 N N . SER B 1 139 ? 15.406 -28.344 -16.219 1 98.56 139 SER B N 1
ATOM 4873 C CA . SER B 1 139 ? 14.297 -28.406 -17.172 1 98.56 139 SER B CA 1
ATOM 4874 C C . SER B 1 139 ? 13.812 -27 -17.547 1 98.56 139 SER B C 1
ATOM 4876 O O . SER B 1 139 ? 13.188 -26.812 -18.578 1 98.56 139 SER B O 1
ATOM 4878 N N . PHE B 1 140 ? 14.133 -26.016 -16.734 1 98.81 140 PHE B N 1
ATOM 4879 C CA . PHE B 1 140 ? 13.656 -24.656 -16.953 1 98.81 140 PHE B CA 1
ATOM 4880 C C . PHE B 1 140 ? 14.812 -23.656 -16.922 1 98.81 140 PHE B C 1
ATOM 4882 O O . PHE B 1 140 ? 14.867 -22.734 -17.734 1 98.81 140 PHE B O 1
ATOM 4889 N N . HIS B 1 141 ? 15.672 -23.828 -15.969 1 98.88 141 HIS B N 1
ATOM 4890 C CA . HIS B 1 141 ? 16.766 -22.891 -15.766 1 98.88 141 HIS B CA 1
ATOM 4891 C C . HIS B 1 141 ? 18.031 -23.344 -16.484 1 98.88 141 HIS B C 1
ATOM 4893 O O . HIS B 1 141 ? 18.266 -24.547 -16.641 1 98.88 141 HIS B O 1
ATOM 4899 N N . THR B 1 142 ? 18.859 -22.359 -16.891 1 98.81 142 THR B N 1
ATOM 4900 C CA . THR B 1 142 ? 20.125 -22.703 -17.531 1 98.81 142 THR B CA 1
ATOM 4901 C C . THR B 1 142 ? 21.109 -23.25 -16.5 1 98.81 142 THR B C 1
ATOM 4903 O O . THR B 1 142 ? 21.047 -22.906 -15.328 1 98.81 142 THR B O 1
ATOM 4906 N N . ARG B 1 143 ? 21.969 -24.109 -16.984 1 98.5 143 ARG B N 1
ATOM 4907 C CA . ARG B 1 143 ? 22.984 -24.719 -16.125 1 98.5 143 ARG B CA 1
ATOM 4908 C C . ARG B 1 143 ? 23.859 -23.656 -15.477 1 98.5 143 ARG B C 1
ATOM 4910 O O . ARG B 1 143 ? 24.156 -23.719 -14.281 1 98.5 143 ARG B O 1
ATOM 4917 N N . GLU B 1 144 ? 24.266 -22.641 -16.266 1 98.56 144 GLU B N 1
ATOM 4918 C CA . GLU B 1 144 ? 25.125 -21.578 -15.781 1 98.56 144 GLU B CA 1
ATOM 4919 C C . GLU B 1 144 ? 24.469 -20.828 -14.625 1 98.56 144 GLU B C 1
ATOM 4921 O O . GLU B 1 144 ? 25.141 -20.5 -13.641 1 98.56 144 GLU B O 1
ATOM 4926 N N . TYR B 1 145 ? 23.266 -20.562 -14.734 1 98.56 145 TYR B N 1
ATOM 4927 C CA . TYR B 1 145 ? 22.531 -19.828 -13.711 1 98.56 145 TYR B CA 1
ATOM 4928 C C . TYR B 1 145 ? 22.422 -20.641 -12.43 1 98.56 145 TYR B C 1
ATOM 4930 O O . TYR B 1 145 ? 22.625 -20.109 -11.336 1 98.56 145 TYR B O 1
ATOM 4938 N N . VAL B 1 146 ? 22.062 -21.922 -12.547 1 98.69 146 VAL B N 1
ATOM 4939 C CA . VAL B 1 146 ? 21.953 -22.781 -11.383 1 98.69 146 VAL B CA 1
ATOM 4940 C C . VAL B 1 146 ? 23.297 -22.828 -10.656 1 98.69 146 VAL B C 1
ATOM 4942 O O . VAL B 1 146 ? 23.344 -22.766 -9.422 1 98.69 146 VAL B O 1
ATOM 4945 N N . GLU B 1 147 ? 24.375 -22.938 -11.414 1 98.19 147 GLU B N 1
ATOM 4946 C CA . GLU B 1 147 ? 25.703 -22.938 -10.82 1 98.19 147 GLU B CA 1
ATOM 4947 C C . GLU B 1 147 ? 26 -21.625 -10.094 1 98.19 147 GLU B C 1
ATOM 4949 O O . GLU B 1 147 ? 26.641 -21.625 -9.039 1 98.19 147 GLU B O 1
ATOM 4954 N N . GLU B 1 148 ? 25.547 -20.594 -10.688 1 98.06 148 GLU B N 1
ATOM 4955 C CA . GLU B 1 148 ? 25.703 -19.297 -10.039 1 98.06 148 GLU B CA 1
ATOM 4956 C C . GLU B 1 148 ? 25.031 -19.266 -8.672 1 98.06 148 GLU B C 1
ATOM 4958 O O . GLU B 1 148 ? 25.578 -18.734 -7.707 1 98.06 148 GLU B O 1
ATOM 4963 N N . LEU B 1 149 ? 23.844 -19.812 -8.555 1 98.44 149 LEU B N 1
ATOM 4964 C CA . LEU B 1 149 ? 23.109 -19.844 -7.293 1 98.44 149 LEU B CA 1
ATOM 4965 C C . LEU B 1 149 ? 23.812 -20.734 -6.281 1 98.44 149 LEU B C 1
ATOM 4967 O O . LEU B 1 149 ? 23.906 -20.391 -5.102 1 98.44 149 LEU B O 1
ATOM 4971 N N . VAL B 1 150 ? 24.328 -21.844 -6.773 1 98 150 VAL B N 1
ATOM 4972 C CA . VAL B 1 150 ? 25.062 -22.766 -5.898 1 98 150 VAL B CA 1
ATOM 4973 C C . VAL B 1 150 ? 26.297 -22.062 -5.348 1 98 150 VAL B C 1
ATOM 4975 O O . VAL B 1 150 ? 26.594 -22.141 -4.156 1 98 150 VAL B O 1
ATOM 4978 N N . GLN B 1 151 ? 27.031 -21.359 -6.227 1 97.94 151 GLN B N 1
ATOM 4979 C CA . GLN B 1 151 ? 28.234 -20.641 -5.82 1 97.94 151 GLN B CA 1
ATOM 4980 C C . GLN B 1 151 ? 27.906 -19.547 -4.812 1 97.94 151 GLN B C 1
ATOM 4982 O O . GLN B 1 151 ? 28.656 -19.312 -3.865 1 97.94 151 GLN B O 1
ATOM 4987 N N . ALA B 1 152 ? 26.797 -18.875 -5.059 1 97.88 152 ALA B N 1
ATOM 4988 C CA . ALA B 1 152 ? 26.359 -17.844 -4.117 1 97.88 152 ALA B CA 1
ATOM 4989 C C . ALA B 1 152 ? 26.109 -18.438 -2.734 1 97.88 152 ALA B C 1
ATOM 4991 O O . ALA B 1 152 ? 26.469 -17.828 -1.721 1 97.88 152 ALA B O 1
ATOM 4992 N N . ASN B 1 153 ? 25.469 -19.562 -2.695 1 97.38 153 ASN B N 1
ATOM 4993 C CA . ASN B 1 153 ? 25.188 -20.234 -1.434 1 97.38 153 ASN B CA 1
ATOM 4994 C C . ASN B 1 153 ? 26.484 -20.641 -0.724 1 97.38 153 ASN B C 1
ATOM 4996 O O . ASN B 1 153 ? 26.641 -20.406 0.475 1 97.38 153 ASN B O 1
ATOM 5000 N N . VAL B 1 154 ? 27.422 -21.25 -1.42 1 97.44 154 VAL B N 1
ATOM 5001 C CA . VAL B 1 154 ? 28.688 -21.719 -0.864 1 97.44 154 VAL B CA 1
ATOM 5002 C C . VAL B 1 154 ? 29.5 -20.531 -0.358 1 97.44 154 VAL B C 1
ATOM 5004 O O . VAL B 1 154 ? 30.219 -20.641 0.647 1 97.44 154 VAL B O 1
ATOM 5007 N N . GLY B 1 155 ? 29.375 -19.453 -1.062 1 97.38 155 GLY B N 1
ATOM 5008 C CA . GLY B 1 155 ? 30.125 -18.25 -0.71 1 97.38 155 GLY B CA 1
ATOM 5009 C C . GLY B 1 155 ? 29.562 -17.531 0.49 1 97.38 155 GLY B C 1
ATOM 5010 O O . GLY B 1 155 ? 30.094 -16.5 0.917 1 97.38 155 GLY B O 1
ATOM 5011 N N . GLY B 1 156 ? 28.484 -17.984 1.085 1 96.19 156 GLY B N 1
ATOM 5012 C CA . GLY B 1 156 ? 27.922 -17.375 2.289 1 96.19 156 GLY B CA 1
ATOM 5013 C C . GLY B 1 156 ? 26.781 -16.422 2.008 1 96.19 156 GLY B C 1
ATOM 5014 O O . GLY B 1 156 ? 26.266 -15.781 2.924 1 96.19 156 GLY B O 1
ATOM 5015 N N . GLY B 1 157 ? 26.453 -16.297 0.747 1 95.31 157 GLY B N 1
ATOM 5016 C CA . GLY B 1 157 ? 25.344 -15.43 0.376 1 95.31 157 GLY B CA 1
ATOM 5017 C C . GLY B 1 157 ? 25.734 -14.375 -0.649 1 95.31 157 GLY B C 1
ATOM 5018 O O . GLY B 1 157 ? 26.922 -14.117 -0.867 1 95.31 157 GLY B O 1
ATOM 5019 N N . LYS B 1 158 ? 24.734 -13.758 -1.246 1 96.94 158 LYS B N 1
ATOM 5020 C CA . LYS B 1 158 ? 24.953 -12.781 -2.303 1 96.94 158 LYS B CA 1
ATOM 5021 C C . LYS B 1 158 ? 23.672 -12.016 -2.617 1 96.94 158 LYS B C 1
ATOM 5023 O O . LYS B 1 158 ? 22.578 -12.594 -2.637 1 96.94 158 LYS B O 1
ATOM 5028 N N . LYS B 1 159 ? 23.75 -10.727 -2.73 1 97.5 159 LYS B N 1
ATOM 5029 C CA . LYS B 1 159 ? 22.688 -9.977 -3.387 1 97.5 159 LYS B CA 1
ATOM 5030 C C . LYS B 1 159 ? 22.734 -10.18 -4.898 1 97.5 159 LYS B C 1
ATOM 5032 O O . LYS B 1 159 ? 23.625 -9.68 -5.574 1 97.5 159 LYS B O 1
ATOM 5037 N N . LEU B 1 160 ? 21.781 -10.891 -5.477 1 97.81 160 LEU B N 1
ATOM 5038 C CA . LEU B 1 160 ? 21.812 -11.227 -6.895 1 97.81 160 LEU B CA 1
ATOM 5039 C C . LEU B 1 160 ? 21.328 -10.055 -7.746 1 97.81 160 LEU B C 1
ATOM 5041 O O . LEU B 1 160 ? 21.828 -9.844 -8.852 1 97.81 160 LEU B O 1
ATOM 5045 N N . CYS B 1 161 ? 20.375 -9.297 -7.305 1 96.38 161 CYS B N 1
ATOM 5046 C CA . CYS B 1 161 ? 19.859 -8.055 -7.859 1 96.38 161 CYS B CA 1
ATOM 5047 C C . CYS B 1 161 ? 19.094 -7.266 -6.809 1 96.38 161 CYS B C 1
ATOM 5049 O O . CYS B 1 161 ? 19 -7.684 -5.656 1 96.38 161 CYS B O 1
ATOM 5051 N N . GLU B 1 162 ? 18.609 -6.176 -7.121 1 93.5 162 GLU B N 1
ATOM 5052 C CA . GLU B 1 162 ? 17.953 -5.312 -6.141 1 93.5 162 GLU B CA 1
ATOM 5053 C C . GLU B 1 162 ? 16.812 -6.043 -5.434 1 93.5 162 GLU B C 1
ATOM 5055 O O . GLU B 1 162 ? 15.953 -6.637 -6.086 1 93.5 162 GLU B O 1
ATOM 5060 N N . GLY B 1 163 ? 16.891 -6.094 -4.121 1 95.31 163 GLY B N 1
ATOM 5061 C CA . GLY B 1 163 ? 15.836 -6.656 -3.287 1 95.31 163 GLY B CA 1
ATOM 5062 C C . GLY B 1 163 ? 15.875 -8.172 -3.223 1 95.31 163 GLY B C 1
ATOM 5063 O O . GLY B 1 163 ? 15.023 -8.789 -2.584 1 95.31 163 GLY B O 1
ATOM 5064 N N . THR B 1 164 ? 16.828 -8.75 -3.898 1 98.12 164 THR B N 1
ATOM 5065 C CA . THR B 1 164 ? 16.875 -10.203 -3.998 1 98.12 164 THR B CA 1
ATOM 5066 C C . THR B 1 164 ? 18.172 -10.742 -3.379 1 98.12 164 THR B C 1
ATOM 5068 O O . THR B 1 164 ? 19.219 -10.758 -4.027 1 98.12 164 THR B O 1
ATOM 5071 N N . PHE B 1 165 ? 18.047 -11.32 -2.152 1 98.19 165 PHE B N 1
ATOM 5072 C CA . PHE B 1 165 ? 19.203 -11.719 -1.355 1 98.19 165 PHE B CA 1
ATOM 5073 C C . PHE B 1 165 ? 19.203 -13.219 -1.112 1 98.19 165 PHE B C 1
ATOM 5075 O O . PHE B 1 165 ? 18.281 -13.75 -0.48 1 98.19 165 PHE B O 1
ATOM 5082 N N . LEU B 1 166 ? 20.172 -13.867 -1.62 1 98.44 166 LEU B N 1
ATOM 5083 C CA . LEU B 1 166 ? 20.406 -15.266 -1.267 1 98.44 166 LEU B CA 1
ATOM 5084 C C . LEU B 1 166 ? 21.328 -15.367 -0.053 1 98.44 166 LEU B C 1
ATOM 5086 O O . LEU B 1 166 ? 22.547 -15.516 -0.2 1 98.44 166 LEU B O 1
ATOM 5090 N N . ASN B 1 167 ? 20.797 -15.367 1.11 1 97.94 167 ASN B N 1
ATOM 5091 C CA . ASN B 1 167 ? 21.516 -15.492 2.383 1 97.94 167 ASN B CA 1
ATOM 5092 C C . ASN B 1 167 ? 21.516 -16.938 2.885 1 97.94 167 ASN B C 1
ATOM 5094 O O . ASN B 1 167 ? 20.859 -17.797 2.309 1 97.94 167 ASN B O 1
ATOM 5098 N N . PRO B 1 168 ? 22.344 -17.25 3.879 1 97.31 168 PRO B N 1
ATOM 5099 C CA . PRO B 1 168 ? 22.328 -18.609 4.414 1 97.31 168 PRO B CA 1
ATOM 5100 C C . PRO B 1 168 ? 20.906 -19.109 4.715 1 97.31 168 PRO B C 1
ATOM 5102 O O . PRO B 1 168 ? 20.125 -18.406 5.352 1 97.31 168 PRO B O 1
ATOM 5105 N N . GLY B 1 169 ? 20.531 -20.25 4.215 1 97.81 169 GLY B N 1
ATOM 5106 C CA . GLY B 1 169 ? 19.203 -20.812 4.355 1 97.81 169 GLY B CA 1
ATOM 5107 C C . GLY B 1 169 ? 18.344 -20.641 3.111 1 97.81 169 GLY B C 1
ATOM 5108 O O . GLY B 1 169 ? 17.406 -21.406 2.893 1 97.81 169 GLY B O 1
ATOM 5109 N N . SER B 1 170 ? 18.672 -19.672 2.283 1 98.56 170 SER B N 1
ATOM 5110 C CA . SER B 1 170 ? 17.844 -19.312 1.131 1 98.56 170 SER B CA 1
ATOM 5111 C C . SER B 1 170 ? 17.906 -20.406 0.058 1 98.56 170 SER B C 1
ATOM 5113 O O . SER B 1 170 ? 16.891 -20.75 -0.532 1 98.56 170 SER B O 1
ATOM 5115 N N . TRP B 1 171 ? 19.094 -20.906 -0.216 1 98.44 171 TRP B N 1
ATOM 5116 C CA . TRP B 1 171 ? 19.234 -21.906 -1.276 1 98.44 171 TRP B CA 1
ATOM 5117 C C . TRP B 1 171 ? 18.453 -23.172 -0.946 1 98.44 171 TRP B C 1
ATOM 5119 O O . TRP B 1 171 ? 17.703 -23.688 -1.781 1 98.44 171 TRP B O 1
ATOM 5129 N N . GLY B 1 172 ? 18.641 -23.672 0.274 1 98.56 172 GLY B N 1
ATOM 5130 C CA . GLY B 1 172 ? 17.875 -24.828 0.7 1 98.56 172 GLY B CA 1
ATOM 5131 C C . GLY B 1 172 ? 16.375 -24.625 0.613 1 98.56 172 GLY B C 1
ATOM 5132 O O . GLY B 1 172 ? 15.641 -25.484 0.13 1 98.56 172 GLY B O 1
ATOM 5133 N N . ALA B 1 173 ? 15.922 -23.469 1.068 1 98.88 173 ALA B N 1
ATOM 5134 C CA . ALA B 1 173 ? 14.5 -23.125 1 1 98.88 173 ALA B CA 1
ATOM 5135 C C . ALA B 1 173 ? 14.023 -23.078 -0.447 1 98.88 173 ALA B C 1
ATOM 5137 O O . ALA B 1 173 ? 12.922 -23.531 -0.76 1 98.88 173 ALA B O 1
ATOM 5138 N N . ALA B 1 174 ? 14.82 -22.469 -1.335 1 98.88 174 ALA B N 1
ATOM 5139 C CA . ALA B 1 174 ? 14.469 -22.359 -2.75 1 98.88 174 ALA B CA 1
ATOM 5140 C C . ALA B 1 174 ? 14.328 -23.75 -3.379 1 98.88 174 ALA B C 1
ATOM 5142 O O . ALA B 1 174 ? 13.414 -23.984 -4.18 1 98.88 174 ALA B O 1
ATOM 5143 N N . LEU B 1 175 ? 15.219 -24.672 -3.033 1 98.94 175 LEU B N 1
ATOM 5144 C CA . LEU B 1 175 ? 15.133 -26.047 -3.533 1 98.94 175 LEU B CA 1
ATOM 5145 C C . LEU B 1 175 ? 13.852 -26.719 -3.049 1 98.94 175 LEU B C 1
ATOM 5147 O O . LEU B 1 175 ? 13.203 -27.453 -3.807 1 98.94 175 LEU B O 1
ATOM 5151 N N . ILE B 1 176 ? 13.555 -26.5 -1.808 1 98.94 176 ILE B N 1
ATOM 5152 C CA . ILE B 1 176 ? 12.344 -27.094 -1.248 1 98.94 176 ILE B CA 1
ATOM 5153 C C . ILE B 1 176 ? 11.117 -26.516 -1.957 1 98.94 176 ILE B C 1
ATOM 5155 O O . ILE B 1 176 ? 10.18 -27.266 -2.277 1 98.94 176 ILE B O 1
ATOM 5159 N N . ALA B 1 177 ? 11.109 -25.172 -2.195 1 98.94 177 ALA B N 1
ATOM 5160 C CA . ALA B 1 177 ? 9.992 -24.562 -2.898 1 98.94 177 ALA B CA 1
ATOM 5161 C C . ALA B 1 177 ? 9.812 -25.172 -4.285 1 98.94 177 ALA B C 1
ATOM 5163 O O . ALA B 1 177 ? 8.695 -25.547 -4.664 1 98.94 177 ALA B O 1
ATOM 5164 N N . ALA B 1 178 ? 10.891 -25.297 -5.012 1 98.94 178 ALA B N 1
ATOM 5165 C CA . ALA B 1 178 ? 10.852 -25.875 -6.352 1 98.94 178 ALA B CA 1
ATOM 5166 C C . ALA B 1 178 ? 10.383 -27.328 -6.312 1 98.94 178 ALA B C 1
ATOM 5168 O O . ALA B 1 178 ? 9.477 -27.703 -7.055 1 98.94 178 ALA B O 1
ATOM 5169 N N . GLY B 1 179 ? 10.984 -28.125 -5.434 1 98.94 179 GLY B N 1
ATOM 5170 C CA . GLY B 1 179 ? 10.625 -29.516 -5.328 1 98.94 179 GLY B CA 1
ATOM 5171 C C . GLY B 1 179 ? 9.188 -29.734 -4.883 1 98.94 179 GLY B C 1
ATOM 5172 O O . GLY B 1 179 ? 8.523 -30.656 -5.352 1 98.94 179 GLY B O 1
ATOM 5173 N N . THR B 1 180 ? 8.734 -28.906 -3.988 1 98.94 180 THR B N 1
ATOM 5174 C CA . THR B 1 180 ? 7.363 -28.984 -3.492 1 98.94 180 THR B CA 1
ATOM 5175 C C . THR B 1 180 ? 6.367 -28.672 -4.609 1 98.94 180 THR B C 1
ATOM 5177 O O . THR B 1 180 ? 5.336 -29.344 -4.727 1 98.94 180 THR B O 1
ATOM 5180 N N . THR B 1 181 ? 6.668 -27.703 -5.422 1 99 181 THR B N 1
ATOM 5181 C CA . THR B 1 181 ? 5.812 -27.359 -6.555 1 99 181 THR B CA 1
ATOM 5182 C C . THR B 1 181 ? 5.781 -28.516 -7.566 1 99 181 THR B C 1
ATOM 5184 O O . THR B 1 181 ? 4.719 -28.844 -8.094 1 99 181 THR B O 1
ATOM 5187 N N . LEU B 1 182 ? 6.926 -29.125 -7.828 1 98.94 182 LEU B N 1
ATOM 5188 C CA . LEU B 1 182 ? 7 -30.266 -8.727 1 98.94 182 LEU B CA 1
ATOM 5189 C C . LEU B 1 182 ? 6.188 -31.438 -8.188 1 98.94 182 LEU B C 1
ATOM 5191 O O . LEU B 1 182 ? 5.496 -32.125 -8.938 1 98.94 182 LEU B O 1
ATOM 5195 N N . SER B 1 183 ? 6.281 -31.625 -6.867 1 98.94 183 SER B N 1
ATOM 5196 C CA . SER B 1 183 ? 5.508 -32.688 -6.238 1 98.94 183 SER B CA 1
ATOM 5197 C C . SER B 1 183 ? 4.012 -32.469 -6.402 1 98.94 183 SER B C 1
ATOM 5199 O O . SER B 1 183 ? 3.256 -33.406 -6.66 1 98.94 183 SER B O 1
ATOM 5201 N N . ALA B 1 184 ? 3.592 -31.25 -6.25 1 98.94 184 ALA B N 1
ATOM 5202 C CA . ALA B 1 184 ? 2.18 -30.906 -6.406 1 98.94 184 ALA B CA 1
ATOM 5203 C C . ALA B 1 184 ? 1.707 -31.172 -7.832 1 98.94 184 ALA B C 1
ATOM 5205 O O . ALA B 1 184 ? 0.639 -31.75 -8.047 1 98.94 184 ALA B O 1
ATOM 5206 N N . MET B 1 185 ? 2.506 -30.75 -8.812 1 98.94 185 MET B N 1
ATOM 5207 C CA . MET B 1 185 ? 2.158 -31 -10.211 1 98.94 185 MET B CA 1
ATOM 5208 C C . MET B 1 185 ? 2.105 -32.5 -10.516 1 98.94 185 MET B C 1
ATOM 5210 O O . MET B 1 185 ? 1.161 -32.969 -11.141 1 98.94 185 MET B O 1
ATOM 5214 N N . LYS B 1 186 ? 3.104 -33.219 -10.055 1 98.88 186 LYS B N 1
ATOM 5215 C CA . LYS B 1 186 ? 3.16 -34.656 -10.289 1 98.88 186 LYS B CA 1
ATOM 5216 C C . LYS B 1 186 ? 1.945 -35.344 -9.688 1 98.88 186 LYS B C 1
ATOM 5218 O O . LYS B 1 186 ? 1.433 -36.312 -10.266 1 98.88 186 LYS B O 1
ATOM 5223 N N . TYR B 1 187 ? 1.538 -34.875 -8.531 1 98.69 187 TYR B N 1
ATOM 5224 C CA . TYR B 1 187 ? 0.363 -35.406 -7.863 1 98.69 187 TYR B CA 1
ATOM 5225 C C . TYR B 1 187 ? -0.859 -35.344 -8.773 1 98.69 187 TYR B C 1
ATOM 5227 O O . TYR B 1 187 ? -1.637 -36.312 -8.844 1 98.69 187 TYR B O 1
ATOM 5235 N N . ILE B 1 188 ? -1.048 -34.281 -9.492 1 98.69 188 ILE B N 1
ATOM 5236 C CA . ILE B 1 188 ? -2.156 -34.094 -10.422 1 98.69 188 ILE B CA 1
ATOM 5237 C C . ILE B 1 188 ? -1.95 -34.969 -11.656 1 98.69 188 ILE B C 1
ATOM 5239 O O . ILE B 1 188 ? -2.867 -35.656 -12.078 1 98.69 188 ILE B O 1
ATOM 5243 N N . LEU B 1 189 ? -0.774 -34.938 -12.203 1 98.62 189 LEU B N 1
ATOM 5244 C CA . LEU B 1 189 ? -0.469 -35.656 -13.438 1 98.62 189 LEU B CA 1
ATOM 5245 C C . LEU B 1 189 ? -0.632 -37.156 -13.242 1 98.62 189 LEU B C 1
ATOM 5247 O O . LEU B 1 189 ? -1.026 -37.875 -14.172 1 98.62 189 LEU B O 1
ATOM 5251 N N . ASP B 1 190 ? -0.345 -37.625 -12.039 1 98.19 190 ASP B N 1
ATOM 5252 C CA . ASP B 1 190 ? -0.446 -39.062 -11.734 1 98.19 190 ASP B CA 1
ATOM 5253 C C . ASP B 1 190 ? -1.892 -39.438 -11.445 1 98.19 190 ASP B C 1
ATOM 5255 O O . ASP B 1 190 ? -2.186 -40.625 -11.234 1 98.19 190 ASP B O 1
ATOM 5259 N N . GLY B 1 191 ? -2.797 -38.5 -11.383 1 97.19 191 GLY B N 1
ATOM 5260 C CA . GLY B 1 191 ? -4.207 -38.781 -11.172 1 97.19 191 GLY B CA 1
ATOM 5261 C C . GLY B 1 191 ? -4.566 -38.969 -9.711 1 97.19 191 GLY B C 1
ATOM 5262 O O . GLY B 1 191 ? -5.617 -39.531 -9.398 1 97.19 191 GLY B O 1
ATOM 5263 N N . ASN B 1 192 ? -3.719 -38.562 -8.773 1 97.38 192 ASN B N 1
ATOM 5264 C CA . ASN B 1 192 ? -3.967 -38.719 -7.348 1 97.38 192 ASN B CA 1
ATOM 5265 C C . ASN B 1 192 ? -4.934 -37.656 -6.82 1 97.38 192 ASN B C 1
ATOM 5267 O O . ASN B 1 192 ? -5.508 -37.812 -5.742 1 97.38 192 ASN B O 1
ATOM 5271 N N . GLY B 1 193 ? -5.121 -36.625 -7.543 1 96.25 193 GLY B N 1
ATOM 5272 C CA . GLY B 1 193 ? -6.008 -35.5 -7.254 1 96.25 193 GLY B CA 1
ATOM 5273 C C . GLY B 1 193 ? -6.105 -34.5 -8.398 1 96.25 193 GLY B C 1
ATOM 5274 O O . GLY B 1 193 ? -5.254 -34.5 -9.289 1 96.25 193 GLY B O 1
ATOM 5275 N N . ARG B 1 194 ? -7.078 -33.719 -8.391 1 96.5 194 ARG B N 1
ATOM 5276 C CA . ARG B 1 194 ? -7.289 -32.812 -9.5 1 96.5 194 ARG B CA 1
ATOM 5277 C C . ARG B 1 194 ? -6.855 -31.391 -9.133 1 96.5 194 ARG B C 1
ATOM 5279 O O . ARG B 1 194 ? -6.469 -30.609 -10.008 1 96.5 194 ARG B O 1
ATOM 5286 N N . ILE B 1 195 ? -6.969 -31.062 -7.836 1 98.44 195 ILE B N 1
ATOM 5287 C CA . ILE B 1 195 ? -6.637 -29.719 -7.391 1 98.44 195 ILE B CA 1
ATOM 5288 C C . ILE B 1 195 ? -5.547 -29.781 -6.32 1 98.44 195 ILE B C 1
ATOM 5290 O O . ILE B 1 195 ? -5.727 -30.406 -5.281 1 98.44 195 ILE B O 1
ATOM 5294 N N . ALA B 1 196 ? -4.457 -29.125 -6.586 1 98.81 196 ALA B N 1
ATOM 5295 C CA . ALA B 1 196 ? -3.35 -29.031 -5.641 1 98.81 196 ALA B CA 1
ATOM 5296 C C . ALA B 1 196 ? -2.896 -27.594 -5.457 1 98.81 196 ALA B C 1
ATOM 5298 O O . ALA B 1 196 ? -3.062 -26.766 -6.359 1 98.81 196 ALA B O 1
ATOM 5299 N N . TYR B 1 197 ? -2.439 -27.297 -4.238 1 98.94 197 TYR B N 1
ATOM 5300 C CA . TYR B 1 197 ? -1.888 -26 -3.895 1 98.94 197 TYR B CA 1
ATOM 5301 C C . TYR B 1 197 ? -0.466 -26.125 -3.361 1 98.94 197 TYR B C 1
ATOM 5303 O O . TYR B 1 197 ? -0.246 -26.719 -2.301 1 98.94 197 TYR B O 1
ATOM 5311 N N . ALA B 1 198 ? 0.513 -25.578 -4.188 1 99 198 ALA B N 1
ATOM 5312 C CA . ALA B 1 198 ? 1.885 -25.438 -3.701 1 99 198 ALA B CA 1
ATOM 5313 C C . ALA B 1 198 ? 2.059 -24.172 -2.881 1 99 198 ALA B C 1
ATOM 5315 O O . ALA B 1 198 ? 2.219 -23.078 -3.439 1 99 198 ALA B O 1
ATOM 5316 N N . LEU B 1 199 ? 2.01 -24.281 -1.53 1 98.94 199 LEU B N 1
ATOM 5317 C CA . LEU B 1 199 ? 2.264 -23.172 -0.623 1 98.94 199 LEU B CA 1
ATOM 5318 C C . LEU B 1 199 ? 3.76 -22.984 -0.386 1 98.94 199 LEU B C 1
ATOM 5320 O O . LEU B 1 199 ? 4.301 -23.484 0.6 1 98.94 199 LEU B O 1
ATOM 5324 N N . VAL B 1 200 ? 4.41 -22.172 -1.271 1 98.88 200 VAL B N 1
ATOM 5325 C CA . VAL B 1 200 ? 5.863 -22.234 -1.319 1 98.88 200 VAL B CA 1
ATOM 5326 C C . VAL B 1 200 ? 6.453 -20.844 -1.11 1 98.88 200 VAL B C 1
ATOM 5328 O O . VAL B 1 200 ? 5.758 -19.828 -1.285 1 98.88 200 VAL B O 1
ATOM 5331 N N . ARG B 1 201 ? 7.594 -20.766 -0.723 1 98.62 201 ARG B N 1
ATOM 5332 C CA . ARG B 1 201 ? 8.484 -19.641 -0.454 1 98.62 201 ARG B CA 1
ATOM 5333 C C . ARG B 1 201 ? 9.945 -20.062 -0.582 1 98.62 201 ARG B C 1
ATOM 5335 O O . ARG B 1 201 ? 10.352 -21.094 -0.048 1 98.62 201 ARG B O 1
ATOM 5342 N N . PRO B 1 202 ? 10.852 -19.266 -1.149 1 98.69 202 PRO B N 1
ATOM 5343 C CA . PRO B 1 202 ? 10.609 -17.953 -1.751 1 98.69 202 PRO B CA 1
ATOM 5344 C C . PRO B 1 202 ? 9.727 -18.031 -2.998 1 98.69 202 PRO B C 1
ATOM 5346 O O . PRO B 1 202 ? 9.555 -19.109 -3.57 1 98.69 202 PRO B O 1
ATOM 5349 N N . PRO B 1 203 ? 9.102 -16.875 -3.359 1 98.81 203 PRO B N 1
ATOM 5350 C CA . PRO B 1 203 ? 8.367 -16.844 -4.629 1 98.81 203 PRO B CA 1
ATOM 5351 C C . PRO B 1 203 ? 9.266 -17.109 -5.832 1 98.81 203 PRO B C 1
ATOM 5353 O O . PRO B 1 203 ? 10.492 -17.125 -5.699 1 98.81 203 PRO B O 1
ATOM 5356 N N . GLY B 1 204 ? 8.594 -17.328 -7.086 1 98.88 204 GLY B N 1
ATOM 5357 C CA . GLY B 1 204 ? 9.445 -17.781 -8.164 1 98.88 204 GLY B CA 1
ATOM 5358 C C . GLY B 1 204 ? 9.109 -17.156 -9.508 1 98.88 204 GLY B C 1
ATOM 5359 O O . GLY B 1 204 ? 9.914 -17.203 -10.438 1 98.88 204 GLY B O 1
ATOM 5360 N N . HIS B 1 205 ? 7.988 -16.484 -9.75 1 98.81 205 HIS B N 1
ATOM 5361 C CA . HIS B 1 205 ? 7.445 -16.203 -11.07 1 98.81 205 HIS B CA 1
ATOM 5362 C C . HIS B 1 205 ? 8.25 -15.102 -11.773 1 98.81 205 HIS B C 1
ATOM 5364 O O . HIS B 1 205 ? 8.102 -14.906 -12.977 1 98.81 205 HIS B O 1
ATOM 5370 N N . HIS B 1 206 ? 9.141 -14.445 -11.023 1 98.75 206 HIS B N 1
ATOM 5371 C CA . HIS B 1 206 ? 10.008 -13.445 -11.648 1 98.75 206 HIS B CA 1
ATOM 5372 C C . HIS B 1 206 ? 11.328 -14.062 -12.086 1 98.75 206 HIS B C 1
ATOM 5374 O O . HIS B 1 206 ? 12.078 -13.453 -12.859 1 98.75 206 HIS B O 1
ATOM 5380 N N . ALA B 1 207 ? 11.734 -15.195 -11.5 1 98.88 207 ALA B N 1
ATOM 5381 C CA . ALA B 1 207 ? 12.992 -15.82 -11.883 1 98.88 207 ALA B CA 1
ATOM 5382 C C . ALA B 1 207 ? 12.969 -16.25 -13.352 1 98.88 207 ALA B C 1
ATOM 5384 O O . ALA B 1 207 ? 12.164 -17.078 -13.75 1 98.88 207 ALA B O 1
ATOM 5385 N N . GLN B 1 208 ? 13.828 -15.656 -14.109 1 98.56 208 GLN B N 1
ATOM 5386 C CA . GLN B 1 208 ? 13.969 -16 -15.523 1 98.56 208 GLN B CA 1
ATOM 5387 C C . GLN B 1 208 ? 14.883 -17.203 -15.711 1 98.56 208 GLN B C 1
ATOM 5389 O O . GLN B 1 208 ? 15.547 -17.641 -14.773 1 98.56 208 GLN B O 1
ATOM 5394 N N . PRO B 1 209 ? 14.859 -17.797 -16.891 1 98.69 209 PRO B N 1
ATOM 5395 C CA . PRO B 1 209 ? 15.664 -19 -17.094 1 98.69 209 PRO B CA 1
ATOM 5396 C C . PRO B 1 209 ? 17.141 -18.797 -16.734 1 98.69 209 PRO B C 1
ATOM 5398 O O . PRO B 1 209 ? 17.797 -19.719 -16.25 1 98.69 209 PRO B O 1
ATOM 5401 N N . SER B 1 210 ? 17.625 -17.516 -16.844 1 98.44 210 SER B N 1
ATOM 5402 C CA . SER B 1 210 ? 19.062 -17.328 -16.688 1 98.44 210 SER B CA 1
ATOM 5403 C C . SER B 1 210 ? 19.375 -16.266 -15.648 1 98.44 210 SER B C 1
ATOM 5405 O O . SER B 1 210 ? 20.5 -15.766 -15.586 1 98.44 210 SER B O 1
ATOM 5407 N N . ARG B 1 211 ? 18.375 -15.859 -14.828 1 97.69 211 ARG B N 1
ATOM 5408 C CA . ARG B 1 211 ? 18.703 -14.812 -13.867 1 97.69 211 ARG B CA 1
ATOM 5409 C C . ARG B 1 211 ? 17.625 -14.703 -12.789 1 97.69 211 ARG B C 1
ATOM 5411 O O . ARG B 1 211 ? 16.438 -14.938 -13.062 1 97.69 211 ARG B O 1
ATOM 5418 N N . ALA B 1 212 ? 18.094 -14.305 -11.586 1 98.38 212 ALA B N 1
ATOM 5419 C CA . ALA B 1 212 ? 17.188 -13.945 -10.508 1 98.38 212 ALA B CA 1
ATOM 5420 C C . ALA B 1 212 ? 16.516 -12.602 -10.781 1 98.38 212 ALA B C 1
ATOM 5422 O O . ALA B 1 212 ? 17.031 -11.789 -11.547 1 98.38 212 ALA B O 1
ATOM 5423 N N . ASP B 1 213 ? 15.367 -12.469 -10.219 1 97.81 213 ASP B N 1
ATOM 5424 C CA . ASP B 1 213 ? 14.594 -11.25 -10.422 1 97.81 213 ASP B CA 1
ATOM 5425 C C . ASP B 1 213 ? 13.492 -11.109 -9.375 1 97.81 213 ASP B C 1
ATOM 5427 O O . ASP B 1 213 ? 12.812 -12.086 -9.055 1 97.81 213 ASP B O 1
ATOM 5431 N N . GLY B 1 214 ? 13.25 -9.945 -8.875 1 96.56 214 GLY B N 1
ATOM 5432 C CA . GLY B 1 214 ? 12.086 -9.633 -8.062 1 96.56 214 GLY B CA 1
ATOM 5433 C C . GLY B 1 214 ? 11.852 -10.633 -6.945 1 96.56 214 GLY B C 1
ATOM 5434 O O . GLY B 1 214 ? 10.797 -11.273 -6.887 1 96.56 214 GLY B O 1
ATOM 5435 N N . TYR B 1 215 ? 12.812 -10.836 -6.043 1 98.06 215 TYR B N 1
ATOM 5436 C CA . TYR B 1 215 ? 12.727 -11.664 -4.852 1 98.06 215 TYR B CA 1
ATOM 5437 C C . TYR B 1 215 ? 12.82 -13.148 -5.207 1 98.06 215 TYR B C 1
ATOM 5439 O O . TYR B 1 215 ? 12.812 -14.008 -4.32 1 98.06 215 TYR B O 1
ATOM 5447 N N . CYS B 1 216 ? 12.906 -13.539 -6.539 1 98.75 216 CYS B N 1
ATOM 5448 C CA . CYS B 1 216 ? 12.773 -14.906 -7.012 1 98.75 216 CYS B CA 1
ATOM 5449 C C . CYS B 1 216 ? 14.109 -15.461 -7.48 1 98.75 216 CYS B C 1
ATOM 5451 O O . CYS B 1 216 ? 14.828 -14.797 -8.234 1 98.75 216 CYS B O 1
ATOM 5453 N N . PHE B 1 217 ? 14.398 -16.688 -7.07 1 98.81 217 PHE B N 1
ATOM 5454 C CA . PHE B 1 217 ? 15.625 -17.375 -7.461 1 98.81 217 PHE B CA 1
ATOM 5455 C C . PHE B 1 217 ? 15.344 -18.469 -8.477 1 98.81 217 PHE B C 1
ATOM 5457 O O . PHE B 1 217 ? 16.047 -18.594 -9.484 1 98.81 217 PHE B O 1
ATOM 5464 N N . LEU B 1 218 ? 14.398 -19.297 -8.156 1 98.94 218 LEU B N 1
ATOM 5465 C CA . LEU B 1 218 ? 13.945 -20.391 -9.023 1 98.94 218 LEU B CA 1
ATOM 5466 C C . LEU B 1 218 ? 12.484 -20.203 -9.414 1 98.94 218 LEU B C 1
ATOM 5468 O O . LEU B 1 218 ? 11.68 -19.703 -8.617 1 98.94 218 LEU B O 1
ATOM 5472 N N . ASN B 1 219 ? 12.195 -20.531 -10.617 1 98.94 219 ASN B N 1
ATOM 5473 C CA . ASN B 1 219 ? 10.828 -20.344 -11.102 1 98.94 219 ASN B CA 1
ATOM 5474 C C . ASN B 1 219 ? 9.961 -21.562 -10.781 1 98.94 219 ASN B C 1
ATOM 5476 O O . ASN B 1 219 ? 9.914 -22.516 -11.555 1 98.94 219 ASN B O 1
ATOM 5480 N N . ASN B 1 220 ? 9.195 -21.516 -9.742 1 98.94 220 ASN B N 1
ATOM 5481 C CA . ASN B 1 220 ? 8.383 -22.641 -9.289 1 98.94 220 ASN B CA 1
ATOM 5482 C C . ASN B 1 220 ? 7.32 -23.016 -10.32 1 98.94 220 ASN B C 1
ATOM 5484 O O . ASN B 1 220 ? 7.238 -24.172 -10.734 1 98.94 220 ASN B O 1
ATOM 5488 N N . ALA B 1 221 ? 6.539 -22.078 -10.781 1 98.94 221 ALA B N 1
ATOM 5489 C CA . ALA B 1 221 ? 5.477 -22.328 -11.75 1 98.94 221 ALA B CA 1
ATOM 5490 C C . ALA B 1 221 ? 6.055 -22.828 -13.078 1 98.94 221 ALA B C 1
ATOM 5492 O O . ALA B 1 221 ? 5.52 -23.766 -13.68 1 98.94 221 ALA B O 1
ATOM 5493 N N . GLY B 1 222 ? 7.164 -22.188 -13.508 1 98.94 222 GLY B N 1
ATOM 5494 C CA . GLY B 1 222 ? 7.801 -22.594 -14.75 1 98.94 222 GLY B CA 1
ATOM 5495 C C . GLY B 1 222 ? 8.258 -24.047 -14.734 1 98.94 222 GLY B C 1
ATOM 5496 O O . GLY B 1 222 ? 8.062 -24.781 -15.711 1 98.94 222 GLY B O 1
ATOM 5497 N N . LEU B 1 223 ? 8.875 -24.469 -13.648 1 98.94 223 LEU B N 1
ATOM 5498 C CA . LEU B 1 223 ? 9.305 -25.844 -13.484 1 98.94 223 LEU B CA 1
ATOM 5499 C C . LEU B 1 223 ? 8.117 -26.797 -13.547 1 98.94 223 LEU B C 1
ATOM 5501 O O . LEU B 1 223 ? 8.203 -27.859 -14.172 1 98.94 223 LEU B O 1
ATOM 5505 N N . ALA B 1 224 ? 7.035 -26.438 -12.922 1 98.94 224 ALA B N 1
ATOM 5506 C CA . ALA B 1 224 ? 5.832 -27.266 -12.93 1 98.94 224 ALA B CA 1
ATOM 5507 C C . ALA B 1 224 ? 5.246 -27.375 -14.336 1 98.94 224 ALA B C 1
ATOM 5509 O O . ALA B 1 224 ? 4.809 -28.453 -14.75 1 98.94 224 ALA B O 1
ATOM 5510 N N . VAL B 1 225 ? 5.18 -26.25 -15.062 1 98.94 225 VAL B N 1
ATOM 5511 C CA . VAL B 1 225 ? 4.672 -26.219 -16.422 1 98.94 225 VAL B CA 1
ATOM 5512 C C . VAL B 1 225 ? 5.508 -27.156 -17.297 1 98.94 225 VAL B C 1
ATOM 5514 O O . VAL B 1 225 ? 4.961 -27.953 -18.078 1 98.94 225 VAL B O 1
ATOM 5517 N N . GLN B 1 226 ? 6.832 -27.094 -17.188 1 98.88 226 GLN B N 1
ATOM 5518 C CA . GLN B 1 226 ? 7.715 -27.938 -17.984 1 98.88 226 GLN B CA 1
ATOM 5519 C C . GLN B 1 226 ? 7.492 -29.422 -17.656 1 98.88 226 GLN B C 1
ATOM 5521 O O . GLN B 1 226 ? 7.527 -30.266 -18.547 1 98.88 226 GLN B O 1
ATOM 5526 N N . LEU B 1 227 ? 7.32 -29.688 -16.375 1 98.88 227 LEU B N 1
ATOM 5527 C CA . LEU B 1 227 ? 7.031 -31.062 -15.992 1 98.88 227 LEU B CA 1
ATOM 5528 C C . LEU B 1 227 ? 5.766 -31.562 -16.688 1 98.88 227 LEU B C 1
ATOM 5530 O O . LEU B 1 227 ? 5.719 -32.719 -17.141 1 98.88 227 LEU B O 1
ATOM 5534 N N . ALA B 1 228 ? 4.715 -30.766 -16.719 1 98.88 228 ALA B N 1
ATOM 5535 C CA . ALA B 1 228 ? 3.475 -31.141 -17.391 1 98.88 228 ALA B CA 1
ATOM 5536 C C . ALA B 1 228 ? 3.715 -31.391 -18.875 1 98.88 228 ALA B C 1
ATOM 5538 O O . ALA B 1 228 ? 3.242 -32.406 -19.422 1 98.88 228 ALA B O 1
ATOM 5539 N N . LEU B 1 229 ? 4.48 -30.5 -19.531 1 98.69 229 LEU B N 1
ATOM 5540 C CA . LEU B 1 229 ? 4.805 -30.672 -20.953 1 98.69 229 LEU B CA 1
ATOM 5541 C C . LEU B 1 229 ? 5.562 -31.984 -21.172 1 98.69 229 LEU B C 1
ATOM 5543 O O . LEU B 1 229 ? 5.23 -32.75 -22.078 1 98.69 229 LEU B O 1
ATOM 5547 N N . ASP B 1 230 ? 6.492 -32.25 -20.312 1 98.38 230 ASP B N 1
ATOM 5548 C CA . ASP B 1 230 ? 7.32 -33.438 -20.422 1 98.38 230 ASP B CA 1
ATOM 5549 C C . ASP B 1 230 ? 6.5 -34.688 -20.172 1 98.38 230 ASP B C 1
ATOM 5551 O O . ASP B 1 230 ? 6.895 -35.781 -20.578 1 98.38 230 ASP B O 1
ATOM 5555 N N . SER B 1 231 ? 5.426 -34.531 -19.516 1 98.19 231 SER B N 1
ATOM 5556 C CA . SER B 1 231 ? 4.594 -35.656 -19.156 1 98.19 231 SER B CA 1
ATOM 5557 C C . SER B 1 231 ? 3.498 -35.906 -20.188 1 98.19 231 SER B C 1
ATOM 5559 O O . SER B 1 231 ? 2.596 -36.719 -19.969 1 98.19 231 SER B O 1
ATOM 5561 N N . GLY B 1 232 ? 3.471 -35.094 -21.281 1 97.44 232 GLY B N 1
ATOM 5562 C CA . GLY B 1 232 ? 2.562 -35.375 -22.375 1 97.44 232 GLY B CA 1
ATOM 5563 C C . GLY B 1 232 ? 1.458 -34.344 -22.516 1 97.44 232 GLY B C 1
ATOM 5564 O O . GLY B 1 232 ? 0.663 -34.406 -23.453 1 97.44 232 GLY B O 1
ATOM 5565 N N . CYS B 1 233 ? 1.374 -33.406 -21.609 1 97.56 233 CYS B N 1
ATOM 5566 C CA . CYS B 1 233 ? 0.422 -32.312 -21.781 1 97.56 233 CYS B CA 1
ATOM 5567 C C . CYS B 1 233 ? 0.883 -31.359 -22.875 1 97.56 233 CYS B C 1
ATOM 5569 O O . CYS B 1 233 ? 1.875 -30.641 -22.703 1 97.56 233 CYS B O 1
ATOM 5571 N N . THR B 1 234 ? 0.17 -31.25 -23.922 1 97.69 234 THR B N 1
ATOM 5572 C CA . THR B 1 234 ? 0.617 -30.484 -25.078 1 97.69 234 THR B CA 1
ATOM 5573 C C . THR B 1 234 ? 0.192 -29.016 -24.938 1 97.69 234 THR B C 1
ATOM 5575 O O . THR B 1 234 ? 0.69 -28.156 -25.672 1 97.69 234 THR B O 1
ATOM 5578 N N . ARG B 1 235 ? -0.779 -28.719 -24.062 1 98.69 235 ARG B N 1
ATOM 5579 C CA . ARG B 1 235 ? -1.256 -27.344 -23.844 1 98.69 235 ARG B CA 1
ATOM 5580 C C . ARG B 1 235 ? -1.413 -27.062 -22.359 1 98.69 235 ARG B C 1
ATOM 5582 O O . ARG B 1 235 ? -2.236 -27.688 -21.672 1 98.69 235 ARG B O 1
ATOM 5589 N N . VAL B 1 236 ? -0.666 -26.141 -21.891 1 98.94 236 VAL B N 1
ATOM 5590 C CA . VAL B 1 236 ? -0.713 -25.75 -20.484 1 98.94 236 VAL B CA 1
ATOM 5591 C C . VAL B 1 236 ? -0.975 -24.25 -20.375 1 98.94 236 VAL B C 1
ATOM 5593 O O . VAL B 1 236 ? -0.303 -23.453 -21.031 1 98.94 236 VAL B O 1
ATOM 5596 N N . ALA B 1 237 ? -1.964 -23.812 -19.594 1 98.94 237 ALA B N 1
ATOM 5597 C CA . ALA B 1 237 ? -2.244 -22.391 -19.375 1 98.94 237 ALA B CA 1
ATOM 5598 C C . ALA B 1 237 ? -1.766 -21.938 -18 1 98.94 237 ALA B C 1
ATOM 5600 O O . ALA B 1 237 ? -1.938 -22.656 -17.016 1 98.94 237 ALA B O 1
ATOM 5601 N N . VAL B 1 238 ? -1.114 -20.812 -17.953 1 98.94 238 VAL B N 1
ATOM 5602 C CA . VAL B 1 238 ? -0.69 -20.172 -16.719 1 98.94 238 VAL B CA 1
ATOM 5603 C C . VAL B 1 238 ? -1.42 -18.844 -16.547 1 98.94 238 VAL B C 1
ATOM 5605 O O . VAL B 1 238 ? -1.273 -17.938 -17.375 1 98.94 238 VAL B O 1
ATOM 5608 N N . ILE B 1 239 ? -2.234 -18.719 -15.547 1 98.94 239 ILE B N 1
ATOM 5609 C CA . ILE B 1 239 ? -2.902 -17.469 -15.188 1 98.94 239 ILE B CA 1
ATOM 5610 C C . ILE B 1 239 ? -2.279 -16.891 -13.922 1 98.94 239 ILE B C 1
ATOM 5612 O O . ILE B 1 239 ? -2.334 -17.531 -12.859 1 98.94 239 ILE B O 1
ATOM 5616 N N . ASP B 1 240 ? -1.658 -15.742 -14.023 1 98.94 240 ASP B N 1
ATOM 5617 C CA . ASP B 1 240 ? -0.909 -15.102 -12.945 1 98.94 240 ASP B CA 1
ATOM 5618 C C . ASP B 1 240 ? -1.632 -13.859 -12.438 1 98.94 240 ASP B C 1
ATOM 5620 O O . ASP B 1 240 ? -1.82 -12.898 -13.18 1 98.94 240 ASP B O 1
ATOM 5624 N N . ILE B 1 241 ? -2.012 -13.836 -11.141 1 98.88 241 ILE B N 1
ATOM 5625 C CA . ILE B 1 241 ? -2.76 -12.695 -10.609 1 98.88 241 ILE B CA 1
ATOM 5626 C C . ILE B 1 241 ? -1.924 -11.977 -9.555 1 98.88 241 ILE B C 1
ATOM 5628 O O . ILE B 1 241 ? -2.445 -11.156 -8.797 1 98.88 241 ILE B O 1
ATOM 5632 N N . ASP B 1 242 ? -0.64 -12.375 -9.422 1 98.69 242 ASP B N 1
ATOM 5633 C CA . ASP B 1 242 ? 0.276 -11.523 -8.672 1 98.69 242 ASP B CA 1
ATOM 5634 C C . ASP B 1 242 ? 0.31 -10.109 -9.242 1 98.69 242 ASP B C 1
ATOM 5636 O O . ASP B 1 242 ? 0.267 -9.93 -10.461 1 98.69 242 ASP B O 1
ATOM 5640 N N . VAL B 1 243 ? 0.479 -9.141 -8.391 1 98 243 VAL B N 1
ATOM 5641 C CA . VAL B 1 243 ? 0.306 -7.75 -8.805 1 98 243 VAL B CA 1
ATOM 5642 C C . VAL B 1 243 ? 1.436 -7.344 -9.75 1 98 243 VAL B C 1
ATOM 5644 O O . VAL B 1 243 ? 1.321 -6.352 -10.469 1 98 243 VAL B O 1
ATOM 5647 N N . HIS B 1 244 ? 2.539 -8.062 -9.781 1 97.69 244 HIS B N 1
ATOM 5648 C CA . HIS B 1 244 ? 3.654 -7.812 -10.688 1 97.69 244 HIS B CA 1
ATOM 5649 C C . HIS B 1 244 ? 3.668 -8.82 -11.828 1 97.69 244 HIS B C 1
ATOM 5651 O O . HIS B 1 244 ? 3.355 -9.992 -11.633 1 97.69 244 HIS B O 1
ATOM 5657 N N . TYR B 1 245 ? 4.094 -8.352 -12.953 1 97.88 245 TYR B N 1
ATOM 5658 C CA . TYR B 1 245 ? 4.137 -9.172 -14.156 1 97.88 245 TYR B CA 1
ATOM 5659 C C . TYR B 1 245 ? 4.996 -10.414 -13.945 1 97.88 245 TYR B C 1
ATOM 5661 O O . TYR B 1 245 ? 6.16 -10.312 -13.555 1 97.88 245 TYR B O 1
ATOM 5669 N N . GLY B 1 246 ? 4.414 -11.648 -14.164 1 98.25 246 GLY B N 1
ATOM 5670 C CA . GLY B 1 246 ? 5.168 -12.891 -14.086 1 98.25 246 GLY B CA 1
ATOM 5671 C C . GLY B 1 246 ? 6.152 -13.062 -15.227 1 98.25 246 GLY B C 1
ATOM 5672 O O . GLY B 1 246 ? 6.066 -14.023 -15.992 1 98.25 246 GLY B O 1
ATOM 5673 N N . ASN B 1 247 ? 7.059 -12.164 -15.344 1 98.44 247 ASN B N 1
ATOM 5674 C CA . ASN B 1 247 ? 7.98 -12.055 -16.469 1 98.44 247 ASN B CA 1
ATOM 5675 C C . ASN B 1 247 ? 8.867 -13.297 -16.578 1 98.44 247 ASN B C 1
ATOM 5677 O O . ASN B 1 247 ? 9.227 -13.703 -17.688 1 98.44 247 ASN B O 1
ATOM 5681 N N . GLY B 1 248 ? 9.234 -13.883 -15.453 1 98.75 248 GLY B N 1
ATOM 5682 C CA . GLY B 1 248 ? 10.086 -15.055 -15.492 1 98.75 248 GLY B CA 1
ATOM 5683 C C . GLY B 1 248 ? 9.422 -16.266 -16.141 1 98.75 248 GLY B C 1
ATOM 5684 O O . GLY B 1 248 ? 10.016 -16.922 -17 1 98.75 248 GLY B O 1
ATOM 5685 N N . THR B 1 249 ? 8.219 -16.531 -15.68 1 98.88 249 THR B N 1
ATOM 5686 C CA . THR B 1 249 ? 7.461 -17.609 -16.281 1 98.88 249 THR B CA 1
ATOM 5687 C C . THR B 1 249 ? 7.219 -17.344 -17.766 1 98.88 249 THR B C 1
ATOM 5689 O O . THR B 1 249 ? 7.418 -18.234 -18.609 1 98.88 249 THR B O 1
ATOM 5692 N N . ALA B 1 250 ? 6.836 -16.141 -18.078 1 98.69 250 ALA B N 1
ATOM 5693 C CA . ALA B 1 250 ? 6.594 -15.758 -19.469 1 98.69 250 ALA B CA 1
ATOM 5694 C C . ALA B 1 250 ? 7.848 -15.953 -20.312 1 98.69 250 ALA B C 1
ATOM 5696 O O . ALA B 1 250 ? 7.785 -16.516 -21.406 1 98.69 250 ALA B O 1
ATOM 5697 N N . GLU B 1 251 ? 8.953 -15.492 -19.812 1 98.44 251 GLU B N 1
ATOM 5698 C CA . GLU B 1 251 ? 10.219 -15.57 -20.531 1 98.44 251 GLU B CA 1
ATOM 5699 C C . GLU B 1 251 ? 10.586 -17.016 -20.828 1 98.44 251 GLU B C 1
ATOM 5701 O O . GLU B 1 251 ? 11.148 -17.312 -21.891 1 98.44 251 GLU B O 1
ATOM 5706 N N . GLY B 1 252 ? 10.328 -17.922 -19.969 1 98.69 252 GLY B N 1
ATOM 5707 C CA . GLY B 1 252 ? 10.656 -19.328 -20.141 1 98.69 252 GLY B CA 1
ATOM 5708 C C . GLY B 1 252 ? 9.914 -19.984 -21.297 1 98.69 252 GLY B C 1
ATOM 5709 O O . GLY B 1 252 ? 10.383 -20.969 -21.859 1 98.69 252 GLY B O 1
ATOM 5710 N N . PHE B 1 253 ? 8.766 -19.422 -21.641 1 98.75 253 PHE B N 1
ATOM 5711 C CA . PHE B 1 253 ? 7.949 -20.047 -22.688 1 98.75 253 PHE B CA 1
ATOM 5712 C C . PHE B 1 253 ? 7.598 -19.031 -23.766 1 98.75 253 PHE B C 1
ATOM 5714 O O . PHE B 1 253 ? 6.602 -19.188 -24.469 1 98.75 253 PHE B O 1
ATOM 5721 N N . TYR B 1 254 ? 8.398 -17.984 -23.859 1 98.56 254 TYR B N 1
ATOM 5722 C CA . TYR B 1 254 ? 8.125 -16.812 -24.703 1 98.56 254 TYR B CA 1
ATOM 5723 C C . TYR B 1 254 ? 8.062 -17.219 -26.172 1 98.56 254 TYR B C 1
ATOM 5725 O O . TYR B 1 254 ? 7.469 -16.516 -26.984 1 98.56 254 TYR B O 1
ATOM 5733 N N . GLN B 1 255 ? 8.617 -18.391 -26.578 1 98.38 255 GLN B N 1
ATOM 5734 C CA . GLN B 1 255 ? 8.664 -18.844 -27.969 1 98.38 255 GLN B CA 1
ATOM 5735 C C . GLN B 1 255 ? 7.836 -20.109 -28.156 1 98.38 255 GLN B C 1
ATOM 5737 O O . GLN B 1 255 ? 7.98 -20.797 -29.156 1 98.38 255 GLN B O 1
ATOM 5742 N N . SER B 1 256 ? 6.984 -20.391 -27.188 1 98.25 256 SER B N 1
ATOM 5743 C CA . SER B 1 256 ? 6.223 -21.625 -27.25 1 98.25 256 SER B CA 1
ATOM 5744 C C . SER B 1 256 ? 4.738 -21.359 -27.469 1 98.25 256 SER B C 1
ATOM 5746 O O . SER B 1 256 ? 4.18 -20.422 -26.891 1 98.25 256 SER B O 1
ATOM 5748 N N . ASP B 1 257 ? 4.074 -22.141 -28.297 1 98.31 257 ASP B N 1
ATOM 5749 C CA . ASP B 1 257 ? 2.623 -22.078 -28.453 1 98.31 257 ASP B CA 1
ATOM 5750 C C . ASP B 1 257 ? 1.939 -23.188 -27.656 1 98.31 257 ASP B C 1
ATOM 5752 O O . ASP B 1 257 ? 0.72 -23.359 -27.719 1 98.31 257 ASP B O 1
ATOM 5756 N N . SER B 1 258 ? 2.777 -23.969 -26.906 1 98.69 258 SER B N 1
ATOM 5757 C CA . SER B 1 258 ? 2.238 -25.016 -26.062 1 98.69 258 SER B CA 1
ATOM 5758 C C . SER B 1 258 ? 1.85 -24.469 -24.688 1 98.69 258 SER B C 1
ATOM 5760 O O . SER B 1 258 ? 1.189 -25.156 -23.906 1 98.69 258 SER B O 1
ATOM 5762 N N . VAL B 1 259 ? 2.27 -23.266 -24.406 1 98.88 259 VAL B N 1
ATOM 5763 C CA . VAL B 1 259 ? 1.991 -22.641 -23.109 1 98.88 259 VAL B CA 1
ATOM 5764 C C . VAL B 1 259 ? 1.35 -21.281 -23.328 1 98.88 259 VAL B C 1
ATOM 5766 O O . VAL B 1 259 ? 1.887 -20.438 -24.062 1 98.88 259 VAL B O 1
ATOM 5769 N N . LEU B 1 260 ? 0.174 -21.031 -22.781 1 98.88 260 LEU B N 1
ATOM 5770 C CA . LEU B 1 260 ? -0.462 -19.719 -22.719 1 98.88 260 LEU B CA 1
ATOM 5771 C C . LEU B 1 260 ? -0.205 -19.047 -21.375 1 98.88 260 LEU B C 1
ATOM 5773 O O . LEU B 1 260 ? -0.558 -19.594 -20.328 1 98.88 260 LEU B O 1
ATOM 5777 N N . THR B 1 261 ? 0.482 -17.969 -21.391 1 98.88 261 THR B N 1
ATOM 5778 C CA . THR B 1 261 ? 0.657 -17.188 -20.172 1 98.88 261 THR B CA 1
ATOM 5779 C C . THR B 1 261 ? -0.223 -15.938 -20.203 1 98.88 261 THR B C 1
ATOM 5781 O O . THR B 1 261 ? -0.23 -15.195 -21.188 1 98.88 261 THR B O 1
ATOM 5784 N N . VAL B 1 262 ? -1.064 -15.781 -19.219 1 98.88 262 VAL B N 1
ATOM 5785 C CA . VAL B 1 262 ? -1.856 -14.57 -19.016 1 98.88 262 VAL B CA 1
ATOM 5786 C C . VAL B 1 262 ? -1.524 -13.961 -17.656 1 98.88 262 VAL B C 1
ATOM 5788 O O . VAL B 1 262 ? -1.569 -14.648 -16.625 1 98.88 262 VAL B O 1
ATOM 5791 N N . SER B 1 263 ? -1.142 -12.719 -17.625 1 98.81 263 SER B N 1
ATOM 5792 C CA . SER B 1 263 ? -0.776 -12.055 -16.375 1 98.81 263 SER B CA 1
ATOM 5793 C C . SER B 1 263 ? -1.618 -10.805 -16.156 1 98.81 263 SER B C 1
ATOM 5795 O O . SER B 1 263 ? -1.636 -9.898 -17 1 98.81 263 SER B O 1
ATOM 5797 N N . LEU B 1 264 ? -2.447 -10.781 -15.125 1 98.75 264 LEU B N 1
ATOM 5798 C CA . LEU B 1 264 ? -3.072 -9.562 -14.617 1 98.75 264 LEU B CA 1
ATOM 5799 C C . LEU B 1 264 ? -2.178 -8.883 -13.586 1 98.75 264 LEU B C 1
ATOM 5801 O O . LEU B 1 264 ? -1.871 -9.469 -12.539 1 98.75 264 LEU B O 1
ATOM 5805 N N . HIS B 1 265 ? -1.697 -7.688 -13.891 1 98 265 HIS B N 1
ATOM 5806 C CA . HIS B 1 265 ? -0.734 -7.023 -13.016 1 98 265 HIS B CA 1
ATOM 5807 C C . HIS B 1 265 ? -0.878 -5.508 -13.086 1 98 265 HIS B C 1
ATOM 5809 O O . HIS B 1 265 ? -1.588 -4.984 -13.945 1 98 265 HIS B O 1
ATOM 5815 N N . MET B 1 266 ? -0.357 -4.824 -12.094 1 94.62 266 MET B N 1
ATOM 5816 C CA . MET B 1 266 ? -0.369 -3.363 -12.156 1 94.62 266 MET B CA 1
ATOM 5817 C C . MET B 1 266 ? 0.627 -2.854 -13.188 1 94.62 266 MET B C 1
ATOM 5819 O O . MET B 1 266 ? 1.578 -3.555 -13.539 1 94.62 266 MET B O 1
ATOM 5823 N N . ASN B 1 267 ? 0.414 -1.719 -13.727 1 88.69 267 ASN B N 1
ATOM 5824 C CA . ASN B 1 267 ? 1.33 -1.11 -14.688 1 88.69 267 ASN B CA 1
ATOM 5825 C C . ASN B 1 267 ? 2.584 -0.573 -14.008 1 88.69 267 ASN B C 1
ATOM 5827 O O . ASN B 1 267 ? 2.635 0.599 -13.625 1 88.69 267 ASN B O 1
ATOM 5831 N N . HIS B 1 268 ? 3.607 -1.389 -13.922 1 87.44 268 HIS B N 1
ATOM 5832 C CA . HIS B 1 268 ? 4.781 -1.004 -13.148 1 87.44 268 HIS B CA 1
ATOM 5833 C C . HIS B 1 268 ? 5.98 -0.755 -14.062 1 87.44 268 HIS B C 1
ATOM 5835 O O . HIS B 1 268 ? 6.98 -0.176 -13.633 1 87.44 268 HIS B O 1
ATOM 5841 N N . GLY B 1 269 ? 5.945 -1.127 -15.305 1 87.81 269 GLY B N 1
ATOM 5842 C CA . GLY B 1 269 ? 7.086 -0.981 -16.203 1 87.81 269 GLY B CA 1
ATOM 5843 C C . GLY B 1 269 ? 8.281 -1.805 -15.773 1 87.81 269 GLY B C 1
ATOM 5844 O O . GLY B 1 269 ? 8.141 -2.785 -15.039 1 87.81 269 GLY B O 1
ATOM 5845 N N . SER B 1 270 ? 9.477 -1.455 -16.391 1 91.62 270 SER B N 1
ATOM 5846 C CA . SER B 1 270 ? 10.727 -2.115 -16.016 1 91.62 270 SER B CA 1
ATOM 5847 C C . SER B 1 270 ? 11.258 -1.588 -14.695 1 91.62 270 SER B C 1
ATOM 5849 O O . SER B 1 270 ? 11.078 -0.414 -14.367 1 91.62 270 SER B O 1
ATOM 5851 N N . TRP B 1 271 ? 11.891 -2.414 -13.914 1 89 271 TRP B N 1
ATOM 5852 C CA . TRP B 1 271 ? 12.5 -1.871 -12.703 1 89 271 TRP B CA 1
ATOM 5853 C C . TRP B 1 271 ? 14.016 -2.027 -12.742 1 89 271 TRP B C 1
ATOM 5855 O O . TRP B 1 271 ? 14.656 -2.172 -11.695 1 89 271 TRP B O 1
ATOM 5865 N N . GLY B 1 272 ? 14.562 -2.086 -14.008 1 88.44 272 GLY B N 1
ATOM 5866 C CA . GLY B 1 272 ? 16.016 -2.076 -14.164 1 88.44 272 GLY B CA 1
ATOM 5867 C C . GLY B 1 272 ? 16.531 -3.248 -14.969 1 88.44 272 GLY B C 1
ATOM 5868 O O . GLY B 1 272 ? 15.758 -3.961 -15.609 1 88.44 272 GLY B O 1
ATOM 5869 N N . PRO B 1 273 ? 17.844 -3.504 -14.891 1 91.44 273 PRO B N 1
ATOM 5870 C CA . PRO B 1 273 ? 18.5 -4.48 -15.766 1 91.44 273 PRO B CA 1
ATOM 5871 C C . PRO B 1 273 ? 18.094 -5.918 -15.445 1 91.44 273 PRO B C 1
ATOM 5873 O O . PRO B 1 273 ? 18.109 -6.777 -16.328 1 91.44 273 PRO B O 1
ATOM 5876 N N . SER B 1 274 ? 17.719 -6.137 -14.25 1 92.81 274 SER B N 1
ATOM 5877 C CA . SER B 1 274 ? 17.328 -7.492 -13.875 1 92.81 274 SER B CA 1
ATOM 5878 C C . SER B 1 274 ? 15.906 -7.805 -14.328 1 92.81 274 SER B C 1
ATOM 5880 O O . SER B 1 274 ? 15.492 -8.969 -14.336 1 92.81 274 SER B O 1
ATOM 5882 N N . HIS B 1 275 ? 15.172 -6.793 -14.578 1 94.25 275 HIS B N 1
ATOM 5883 C CA . HIS B 1 275 ? 13.797 -6.898 -15.062 1 94.25 275 HIS B CA 1
ATOM 5884 C C . HIS B 1 275 ? 13.562 -5.98 -16.266 1 94.25 275 HIS B C 1
ATOM 5886 O O . HIS B 1 275 ? 12.828 -4.996 -16.156 1 94.25 275 HIS B O 1
ATOM 5892 N N . PRO B 1 276 ? 14.016 -6.328 -17.406 1 93.31 276 PRO B N 1
ATOM 5893 C CA . PRO B 1 276 ? 13.914 -5.441 -18.562 1 93.31 276 PRO B CA 1
ATOM 5894 C C . PRO B 1 276 ? 12.508 -5.406 -19.156 1 93.31 276 PRO B C 1
ATOM 5896 O O . PRO B 1 276 ? 12.195 -4.52 -19.969 1 93.31 276 PRO B O 1
ATOM 5899 N N . GLN B 1 277 ? 11.656 -6.406 -18.859 1 95.5 277 GLN B N 1
ATOM 5900 C CA . GLN B 1 277 ? 10.305 -6.477 -19.391 1 95.5 277 GLN B CA 1
ATOM 5901 C C . GLN B 1 277 ? 9.422 -5.379 -18.797 1 95.5 277 GLN B C 1
ATOM 5903 O O . GLN B 1 277 ? 9.609 -4.98 -17.656 1 95.5 277 GLN B O 1
ATOM 5908 N N . GLU B 1 278 ? 8.484 -4.953 -19.531 1 94.25 278 GLU B N 1
ATOM 5909 C CA . GLU B 1 278 ? 7.613 -3.867 -19.094 1 94.25 278 GLU B CA 1
ATOM 5910 C C . GLU B 1 278 ? 6.238 -4.387 -18.688 1 94.25 278 GLU B C 1
ATOM 5912 O O . GLU B 1 278 ? 5.48 -3.695 -18 1 94.25 278 GLU B O 1
ATOM 5917 N N . GLY B 1 279 ? 5.922 -5.613 -19.125 1 96.38 279 GLY B N 1
ATOM 5918 C CA . GLY B 1 279 ? 4.59 -6.141 -18.875 1 96.38 279 GLY B CA 1
ATOM 5919 C C . GLY B 1 279 ? 3.516 -5.453 -19.688 1 96.38 279 GLY B C 1
ATOM 5920 O O . GLY B 1 279 ? 2.342 -5.457 -19.312 1 96.38 279 GLY B O 1
ATOM 5921 N N . SER B 1 280 ? 3.828 -4.836 -20.875 1 95.69 280 SER B N 1
ATOM 5922 C CA . SER B 1 280 ? 2.889 -4.09 -21.703 1 95.69 280 SER B CA 1
ATOM 5923 C C . SER B 1 280 ? 2.053 -5.023 -22.562 1 95.69 280 SER B C 1
ATOM 5925 O O . SER B 1 280 ? 2.375 -6.207 -22.703 1 95.69 280 SER B O 1
ATOM 5927 N N . ILE B 1 281 ? 1.012 -4.504 -23.156 1 96.31 281 ILE B N 1
ATOM 5928 C CA . ILE B 1 281 ? 0.084 -5.281 -23.984 1 96.31 281 ILE B CA 1
ATOM 5929 C C . ILE B 1 281 ? 0.771 -5.715 -25.266 1 96.31 281 ILE B C 1
ATOM 5931 O O . ILE B 1 281 ? 0.299 -6.625 -25.953 1 96.31 281 ILE B O 1
ATOM 5935 N N . ASP B 1 282 ? 1.915 -5.121 -25.547 1 95.62 282 ASP B N 1
ATOM 5936 C CA . ASP B 1 282 ? 2.602 -5.383 -26.797 1 95.62 282 ASP B CA 1
ATOM 5937 C C . ASP B 1 282 ? 3.584 -6.543 -26.672 1 95.62 282 ASP B C 1
ATOM 5939 O O . ASP B 1 282 ? 4.105 -7.043 -27.656 1 95.62 282 ASP B O 1
ATOM 5943 N N . GLU B 1 283 ? 3.881 -6.977 -25.453 1 97.5 283 GLU B N 1
ATOM 5944 C CA . GLU B 1 283 ? 4.734 -8.141 -25.219 1 97.5 283 GLU B CA 1
ATOM 5945 C C . GLU B 1 283 ? 3.955 -9.438 -25.391 1 97.5 283 GLU B C 1
ATOM 5947 O O . GLU B 1 283 ? 3.549 -10.055 -24.391 1 97.5 283 GLU B O 1
ATOM 5952 N N . LEU B 1 284 ? 3.867 -9.961 -26.594 1 97.81 284 LEU B N 1
ATOM 5953 C CA . LEU B 1 284 ? 2.898 -10.984 -26.984 1 97.81 284 LEU B CA 1
ATOM 5954 C C . LEU B 1 284 ? 3.592 -12.312 -27.25 1 97.81 284 LEU B C 1
ATOM 5956 O O . LEU B 1 284 ? 2.953 -13.273 -27.672 1 97.81 284 LEU B O 1
ATOM 5960 N N . GLY B 1 285 ? 4.875 -12.492 -26.969 1 98 285 GLY B N 1
ATOM 5961 C CA . GLY B 1 285 ? 5.641 -13.656 -27.375 1 98 285 GLY B CA 1
ATOM 5962 C C . GLY B 1 285 ? 6.363 -13.461 -28.703 1 98 285 GLY B C 1
ATOM 5963 O O . GLY B 1 285 ? 6.305 -12.375 -29.281 1 98 285 GLY B O 1
ATOM 5964 N N . GLU B 1 286 ? 7.105 -14.469 -29.078 1 97.94 286 GLU B N 1
ATOM 5965 C CA . GLU B 1 286 ? 7.887 -14.422 -30.312 1 97.94 286 GLU B CA 1
ATOM 5966 C C . GLU B 1 286 ? 7.855 -15.766 -31.031 1 97.94 286 GLU B C 1
ATOM 5968 O O . GLU B 1 286 ? 7.688 -16.812 -30.406 1 97.94 286 GLU B O 1
ATOM 5973 N N . GLY B 1 287 ? 8.07 -15.727 -32.375 1 97.69 287 GLY B N 1
ATOM 5974 C CA . GLY B 1 287 ? 8.062 -16.969 -33.125 1 97.69 287 GLY B CA 1
ATOM 5975 C C . GLY B 1 287 ? 6.77 -17.75 -32.969 1 97.69 287 GLY B C 1
ATOM 5976 O O . GLY B 1 287 ? 5.684 -17.203 -33.156 1 97.69 287 GLY B O 1
ATOM 5977 N N . LYS B 1 288 ? 6.926 -19.016 -32.688 1 97.44 288 LYS B N 1
ATOM 5978 C CA . LYS B 1 288 ? 5.754 -19.859 -32.5 1 97.44 288 LYS B CA 1
ATOM 5979 C C . LYS B 1 288 ? 4.934 -19.406 -31.297 1 97.44 288 LYS B C 1
ATOM 5981 O O . LYS B 1 288 ? 3.734 -19.672 -31.219 1 97.44 288 LYS B O 1
ATOM 5986 N N . GLY B 1 289 ? 5.57 -18.688 -30.438 1 98.25 289 GLY B N 1
ATOM 5987 C CA . GLY B 1 289 ? 4.918 -18.281 -29.203 1 98.25 289 GLY B CA 1
ATOM 5988 C C . GLY B 1 289 ? 4.176 -16.969 -29.328 1 98.25 289 GLY B C 1
ATOM 5989 O O . GLY B 1 289 ? 3.543 -16.516 -28.375 1 98.25 289 GLY B O 1
ATOM 5990 N N . PHE B 1 290 ? 4.238 -16.312 -30.562 1 98.06 290 PHE B N 1
ATOM 5991 C CA . PHE B 1 290 ? 3.549 -15.039 -30.75 1 98.06 290 PHE B CA 1
ATOM 5992 C C . PHE B 1 290 ? 2.051 -15.195 -30.531 1 98.06 290 PHE B C 1
ATOM 5994 O O . PHE B 1 290 ? 1.404 -16.031 -31.172 1 98.06 290 PHE B O 1
ATOM 6001 N N . GLY B 1 291 ? 1.538 -14.445 -29.578 1 97.88 291 GLY B N 1
ATOM 6002 C CA . GLY B 1 291 ? 0.118 -14.484 -29.266 1 97.88 291 GLY B CA 1
ATOM 6003 C C . GLY B 1 291 ? -0.199 -15.32 -28.047 1 97.88 291 GLY B C 1
ATOM 6004 O O . GLY B 1 291 ? -1.338 -15.336 -27.562 1 97.88 291 GLY B O 1
ATOM 6005 N N . TYR B 1 292 ? 0.824 -15.984 -27.5 1 98.56 292 TYR B N 1
ATOM 6006 C CA . TYR B 1 292 ? 0.588 -16.891 -26.391 1 98.56 292 TYR B CA 1
ATOM 6007 C C . TYR B 1 292 ? 1.146 -16.328 -25.094 1 98.56 292 TYR B C 1
ATOM 6009 O O . TYR B 1 292 ? 1.275 -17.047 -24.094 1 98.56 292 TYR B O 1
ATOM 6017 N N . ASN B 1 293 ? 1.577 -15.086 -25.094 1 98.5 293 ASN B N 1
ATOM 6018 C CA . ASN B 1 293 ? 1.884 -14.258 -23.938 1 98.5 293 ASN B CA 1
ATOM 6019 C C . ASN B 1 293 ? 0.963 -13.047 -23.859 1 98.5 293 ASN B C 1
ATOM 6021 O O . ASN B 1 293 ? 1.115 -12.094 -24.625 1 98.5 293 ASN B O 1
ATOM 6025 N N . LEU B 1 294 ? 0.042 -13.086 -22.938 1 98.69 294 LEU B N 1
ATOM 6026 C CA . LEU B 1 294 ? -0.991 -12.062 -22.859 1 98.69 294 LEU B CA 1
ATOM 6027 C C . LEU B 1 294 ? -0.896 -11.289 -21.547 1 98.69 294 LEU B C 1
ATOM 6029 O O . LEU B 1 294 ? -1.155 -11.836 -20.484 1 98.69 294 LEU B O 1
ATOM 6033 N N . ASN B 1 295 ? -0.52 -10.016 -21.656 1 98.5 295 ASN B N 1
ATOM 6034 C CA . ASN B 1 295 ? -0.41 -9.133 -20.5 1 98.5 295 ASN B CA 1
ATOM 6035 C C . ASN B 1 295 ? -1.645 -8.25 -20.359 1 98.5 295 ASN B C 1
ATOM 6037 O O . ASN B 1 295 ? -2.168 -7.738 -21.344 1 98.5 295 ASN B O 1
ATOM 6041 N N . ILE B 1 296 ? -2.127 -8.125 -19.141 1 98.56 296 ILE B N 1
ATOM 6042 C CA . ILE B 1 296 ? -3.25 -7.262 -18.781 1 98.56 296 ILE B CA 1
ATOM 6043 C C . ILE B 1 296 ? -2.818 -6.266 -17.719 1 98.56 296 ILE B C 1
ATOM 6045 O O . ILE B 1 296 ? -3.174 -6.418 -16.547 1 98.56 296 ILE B O 1
ATOM 6049 N N . PRO B 1 297 ? -2.045 -5.215 -18.094 1 96.88 297 PRO B N 1
ATOM 6050 C CA . PRO B 1 297 ? -1.71 -4.168 -17.125 1 96.88 297 PRO B CA 1
ATOM 6051 C C . PRO B 1 297 ? -2.926 -3.352 -16.688 1 96.88 297 PRO B C 1
ATOM 6053 O O . PRO B 1 297 ? -3.463 -2.574 -17.484 1 96.88 297 PRO B O 1
ATOM 6056 N N . LEU B 1 298 ? -3.33 -3.52 -15.453 1 96.19 298 LEU B N 1
ATOM 6057 C CA . LEU B 1 298 ? -4.492 -2.818 -14.914 1 96.19 298 LEU B CA 1
ATOM 6058 C C . LEU B 1 298 ? -4.074 -1.517 -14.242 1 96.19 298 LEU B C 1
ATOM 6060 O O . LEU B 1 298 ? -3.006 -1.445 -13.625 1 96.19 298 LEU B O 1
ATOM 6064 N N . PRO B 1 299 ? -4.941 -0.5 -14.359 1 93.12 299 PRO B N 1
ATOM 6065 C CA . PRO B 1 299 ? -4.633 0.751 -13.664 1 93.12 299 PRO B CA 1
ATOM 6066 C C . PRO B 1 299 ? -4.527 0.576 -12.156 1 93.12 299 PRO B C 1
ATOM 6068 O O . PRO B 1 299 ? -5.227 -0.26 -11.578 1 93.12 299 PRO B O 1
ATOM 6071 N N . ASN B 1 300 ? -3.654 1.428 -11.57 1 92.38 300 ASN B N 1
ATOM 6072 C CA . ASN B 1 300 ? -3.629 1.457 -10.117 1 92.38 300 ASN B CA 1
ATOM 6073 C C . ASN B 1 300 ? -5.008 1.761 -9.531 1 92.38 300 ASN B C 1
ATOM 6075 O O . ASN B 1 300 ? -5.75 2.574 -10.086 1 92.38 300 ASN B O 1
ATOM 6079 N N . GLY B 1 301 ? -5.344 1.059 -8.453 1 92.06 301 GLY B N 1
ATOM 6080 C CA . GLY B 1 301 ? -6.633 1.268 -7.824 1 92.06 301 GLY B CA 1
ATOM 6081 C C . GLY B 1 301 ? -7.695 0.293 -8.297 1 92.06 301 GLY B C 1
ATOM 6082 O O . GLY B 1 301 ? -8.812 0.288 -7.781 1 92.06 301 GLY B O 1
ATOM 6083 N N . SER B 1 302 ? -7.352 -0.582 -9.234 1 95.06 302 SER B N 1
ATOM 6084 C CA . SER B 1 302 ? -8.297 -1.604 -9.664 1 95.06 302 SER B CA 1
ATOM 6085 C C . SER B 1 302 ? -8.672 -2.527 -8.508 1 95.06 302 SER B C 1
ATOM 6087 O O . SER B 1 302 ? -7.809 -2.953 -7.742 1 95.06 302 SER B O 1
ATOM 6089 N N . GLY B 1 303 ? -9.953 -2.77 -8.398 1 95.44 303 GLY B N 1
ATOM 6090 C CA . GLY B 1 303 ? -10.461 -3.592 -7.309 1 95.44 303 GLY B CA 1
ATOM 6091 C C . GLY B 1 303 ? -11.281 -4.777 -7.785 1 95.44 303 GLY B C 1
ATOM 6092 O O . GLY B 1 303 ? -11.008 -5.336 -8.852 1 95.44 303 GLY B O 1
ATOM 6093 N N . ASP B 1 304 ? -12.234 -5.191 -6.977 1 96.94 304 ASP B N 1
ATOM 6094 C CA . ASP B 1 304 ? -12.984 -6.426 -7.195 1 96.94 304 ASP B CA 1
ATOM 6095 C C . ASP B 1 304 ? -13.703 -6.398 -8.547 1 96.94 304 ASP B C 1
ATOM 6097 O O . ASP B 1 304 ? -13.594 -7.348 -9.328 1 96.94 304 ASP B O 1
ATOM 6101 N N . LEU B 1 305 ? -14.352 -5.316 -8.852 1 96.81 305 LEU B N 1
ATOM 6102 C CA . LEU B 1 305 ? -15.117 -5.242 -10.094 1 96.81 305 LEU B CA 1
ATOM 6103 C C . LEU B 1 305 ? -14.188 -5.184 -11.297 1 96.81 305 LEU B C 1
ATOM 6105 O O . LEU B 1 305 ? -14.477 -5.793 -12.336 1 96.81 305 LEU B O 1
ATOM 6109 N N . GLY B 1 306 ? -13.156 -4.418 -11.148 1 97 306 GLY B N 1
ATOM 6110 C CA . GLY B 1 306 ? -12.188 -4.344 -12.227 1 97 306 GLY B CA 1
ATOM 6111 C C . GLY B 1 306 ? -11.555 -5.684 -12.555 1 97 306 GLY B C 1
ATOM 6112 O O . GLY B 1 306 ? -11.469 -6.059 -13.727 1 97 306 GLY B O 1
ATOM 6113 N N . TYR B 1 307 ? -11.125 -6.453 -11.578 1 98.12 307 TYR B N 1
ATOM 6114 C CA . TYR B 1 307 ? -10.523 -7.766 -11.789 1 98.12 307 TYR B CA 1
ATOM 6115 C C . TYR B 1 307 ? -11.547 -8.75 -12.336 1 98.12 307 TYR B C 1
ATOM 6117 O O . TYR B 1 307 ? -11.242 -9.555 -13.219 1 98.12 307 TYR B O 1
ATOM 6125 N N . GLU B 1 308 ? -12.742 -8.695 -11.773 1 98.19 308 GLU B N 1
ATOM 6126 C CA . GLU B 1 308 ? -13.797 -9.562 -12.281 1 98.19 308 GLU B CA 1
ATOM 6127 C C . GLU B 1 308 ? -14.039 -9.328 -13.773 1 98.19 308 GLU B C 1
ATOM 6129 O O . GLU B 1 308 ? -14.18 -10.281 -14.539 1 98.19 308 GLU B O 1
ATOM 6134 N N . TYR B 1 309 ? -14.07 -8.078 -14.102 1 98.5 309 TYR B N 1
ATOM 6135 C CA . TYR B 1 309 ? -14.305 -7.723 -15.492 1 98.5 309 TYR B CA 1
ATOM 6136 C C . TYR B 1 309 ? -13.156 -8.195 -16.375 1 98.5 309 TYR B C 1
ATOM 6138 O O . TYR B 1 309 ? -13.383 -8.727 -17.469 1 98.5 309 TYR B O 1
ATOM 6146 N N . ALA B 1 310 ? -11.953 -8.008 -15.945 1 98.62 310 ALA B N 1
ATOM 6147 C CA . ALA B 1 310 ? -10.789 -8.469 -16.703 1 98.62 310 ALA B CA 1
ATOM 6148 C C . ALA B 1 310 ? -10.805 -9.984 -16.859 1 98.62 310 ALA B C 1
ATOM 6150 O O . ALA B 1 310 ? -10.484 -10.5 -17.938 1 98.62 310 ALA B O 1
ATOM 6151 N N . MET B 1 311 ? -11.148 -10.703 -15.82 1 98.81 311 MET B N 1
ATOM 6152 C CA . MET B 1 311 ? -11.234 -12.156 -15.875 1 98.81 311 MET B CA 1
ATOM 6153 C C . MET B 1 311 ? -12.281 -12.594 -16.891 1 98.81 311 MET B C 1
ATOM 6155 O O . MET B 1 311 ? -12 -13.43 -17.766 1 98.81 311 MET B O 1
ATOM 6159 N N . SER B 1 312 ? -13.422 -12.023 -16.828 1 98.31 312 SER B N 1
ATOM 6160 C CA . SER B 1 312 ? -14.555 -12.453 -17.641 1 98.31 312 SER B CA 1
ATOM 6161 C C . SER B 1 312 ? -14.367 -12.055 -19.109 1 98.31 312 SER B C 1
ATOM 6163 O O . SER B 1 312 ? -14.695 -12.828 -20.016 1 98.31 312 SER B O 1
ATOM 6165 N N . LYS B 1 313 ? -13.812 -10.883 -19.297 1 98.12 313 LYS B N 1
ATOM 6166 C CA . LYS B 1 313 ? -13.766 -10.32 -20.656 1 98.12 313 LYS B CA 1
ATOM 6167 C C . LYS B 1 313 ? -12.508 -10.766 -21.391 1 98.12 313 LYS B C 1
ATOM 6169 O O . LYS B 1 313 ? -12.484 -10.82 -22.625 1 98.12 313 LYS B O 1
ATOM 6174 N N . LEU B 1 314 ? -11.469 -11.062 -20.641 1 98.69 314 LEU B N 1
ATOM 6175 C CA . LEU B 1 314 ? -10.188 -11.305 -21.297 1 98.69 314 LEU B CA 1
ATOM 6176 C C . LEU B 1 314 ? -9.688 -12.719 -21 1 98.69 314 LEU B C 1
ATOM 6178 O O . LEU B 1 314 ? -9.453 -13.5 -21.922 1 98.69 314 LEU B O 1
ATOM 6182 N N . VAL B 1 315 ? -9.57 -13.125 -19.734 1 98.81 315 VAL B N 1
ATOM 6183 C CA . VAL B 1 315 ? -8.93 -14.375 -19.328 1 98.81 315 VAL B CA 1
ATOM 6184 C C . VAL B 1 315 ? -9.789 -15.562 -19.766 1 98.81 315 VAL B C 1
ATOM 6186 O O . VAL B 1 315 ? -9.297 -16.5 -20.406 1 98.81 315 VAL B O 1
ATOM 6189 N N . VAL B 1 316 ? -11.055 -15.539 -19.438 1 98.75 316 VAL B N 1
ATOM 6190 C CA . VAL B 1 316 ? -11.953 -16.656 -19.688 1 98.75 316 VAL B CA 1
ATOM 6191 C C . VAL B 1 316 ? -11.984 -16.984 -21.172 1 98.75 316 VAL B C 1
ATOM 6193 O O . VAL B 1 316 ? -11.695 -18.109 -21.578 1 98.75 316 VAL B O 1
ATOM 6196 N N . PRO B 1 317 ? -12.227 -15.977 -22.062 1 97.94 317 PRO B N 1
ATOM 6197 C CA . PRO B 1 317 ? -12.25 -16.312 -23.484 1 97.94 317 PRO B CA 1
ATOM 6198 C C . PRO B 1 317 ? -10.906 -16.812 -24 1 97.94 317 PRO B C 1
ATOM 6200 O O . PRO B 1 317 ? -10.867 -17.703 -24.844 1 97.94 317 PRO B O 1
ATOM 6203 N N . ALA B 1 318 ? -9.805 -16.297 -23.516 1 98.5 318 ALA B N 1
ATOM 6204 C CA . ALA B 1 318 ? -8.484 -16.734 -23.953 1 98.5 318 ALA B CA 1
ATOM 6205 C C . ALA B 1 318 ? -8.234 -18.188 -23.594 1 98.5 318 ALA B C 1
ATOM 6207 O O . ALA B 1 318 ? -7.734 -18.969 -24.406 1 98.5 318 ALA B O 1
ATOM 6208 N N . VAL B 1 319 ? -8.578 -18.531 -22.375 1 98.56 319 VAL B N 1
ATOM 6209 C CA . VAL B 1 319 ? -8.375 -19.906 -21.906 1 98.56 319 VAL B CA 1
ATOM 6210 C C . VAL B 1 319 ? -9.289 -20.859 -22.656 1 98.56 319 VAL B C 1
ATOM 6212 O O . VAL B 1 319 ? -8.875 -21.953 -23.031 1 98.56 319 VAL B O 1
ATOM 6215 N N . GLN B 1 320 ? -10.523 -20.438 -22.875 1 97.75 320 GLN B N 1
ATOM 6216 C CA . GLN B 1 320 ? -11.477 -21.25 -23.609 1 97.75 320 GLN B CA 1
ATOM 6217 C C . GLN B 1 320 ? -10.969 -21.578 -25.016 1 97.75 320 GLN B C 1
ATOM 6219 O O . GLN B 1 320 ? -11.031 -22.719 -25.453 1 97.75 320 GLN B O 1
ATOM 6224 N N . LYS B 1 321 ? -10.453 -20.641 -25.641 1 97.25 321 LYS B N 1
ATOM 6225 C CA . LYS B 1 321 ? -9.945 -20.828 -27 1 97.25 321 LYS B CA 1
ATOM 6226 C C . LYS B 1 321 ? -8.68 -21.672 -27.016 1 97.25 321 LYS B C 1
ATOM 6228 O O . LYS B 1 321 ? -8.484 -22.5 -27.906 1 97.25 321 LYS B O 1
ATOM 6233 N N . PHE B 1 322 ? -7.836 -21.484 -26.109 1 98 322 PHE B N 1
ATOM 6234 C CA . PHE B 1 322 ? -6.582 -22.219 -26.016 1 98 322 PHE B CA 1
ATOM 6235 C C . PHE B 1 322 ? -6.832 -23.672 -25.672 1 98 322 PHE B C 1
ATOM 6237 O O . PHE B 1 322 ? -6.086 -24.562 -26.094 1 98 322 PHE B O 1
ATOM 6244 N N . ASP B 1 323 ? -7.898 -23.875 -24.828 1 98.19 323 ASP B N 1
ATOM 6245 C CA . ASP B 1 323 ? -8.359 -25.203 -24.453 1 98.19 323 ASP B CA 1
ATOM 6246 C C . ASP B 1 323 ? -7.234 -26.031 -23.844 1 98.19 323 ASP B C 1
ATOM 6248 O O . ASP B 1 323 ? -6.859 -27.078 -24.375 1 98.19 323 ASP B O 1
ATOM 6252 N N . PRO B 1 324 ? -6.723 -25.703 -22.656 1 98.75 324 PRO B N 1
ATOM 6253 C CA . PRO B 1 324 ? -5.566 -26.344 -22.016 1 98.75 324 PRO B CA 1
ATOM 6254 C C . PRO B 1 324 ? -5.895 -27.719 -21.453 1 98.75 324 PRO B C 1
ATOM 6256 O O . PRO B 1 324 ? -7.059 -28.031 -21.188 1 98.75 324 PRO B O 1
ATOM 6259 N N . MET B 1 325 ? -4.898 -28.531 -21.25 1 98.5 325 MET B N 1
ATOM 6260 C CA . MET B 1 325 ? -5.035 -29.828 -20.609 1 98.5 325 MET B CA 1
ATOM 6261 C C . MET B 1 325 ? -4.891 -29.688 -19.094 1 98.5 325 MET B C 1
ATOM 6263 O O . MET B 1 325 ? -5.383 -30.531 -18.344 1 98.5 325 MET B O 1
ATOM 6267 N N . ILE B 1 326 ? -4.223 -28.703 -18.688 1 98.62 326 ILE B N 1
ATOM 6268 C CA . ILE B 1 326 ? -4.031 -28.391 -17.266 1 98.62 326 ILE B CA 1
ATOM 6269 C C . ILE B 1 326 ? -3.854 -26.875 -17.094 1 98.62 326 ILE B C 1
ATOM 6271 O O . ILE B 1 326 ? -3.34 -26.203 -18 1 98.62 326 ILE B O 1
ATOM 6275 N N . ILE B 1 327 ? -4.344 -26.312 -15.977 1 98.94 327 ILE B N 1
ATOM 6276 C CA . ILE B 1 327 ? -4.219 -24.891 -15.68 1 98.94 327 ILE B CA 1
ATOM 6277 C C . ILE B 1 327 ? -3.367 -24.703 -14.43 1 98.94 327 ILE B C 1
ATOM 6279 O O . ILE B 1 327 ? -3.531 -25.422 -13.438 1 98.94 327 ILE B O 1
ATOM 6283 N N . VAL B 1 328 ? -2.41 -23.812 -14.531 1 98.94 328 VAL B N 1
ATOM 6284 C CA . VAL B 1 328 ? -1.627 -23.359 -13.383 1 98.94 328 VAL B CA 1
ATOM 6285 C C . VAL B 1 328 ? -2.059 -21.938 -12.992 1 98.94 328 VAL B C 1
ATOM 6287 O O . VAL B 1 328 ? -1.927 -21 -13.781 1 98.94 328 VAL B O 1
ATOM 6290 N N . LEU B 1 329 ? -2.65 -21.781 -11.812 1 98.94 329 LEU B N 1
ATOM 6291 C CA . LEU B 1 329 ? -2.998 -20.484 -11.25 1 98.94 329 LEU B CA 1
ATOM 6292 C C . LEU B 1 329 ? -1.9 -19.984 -10.312 1 98.94 329 LEU B C 1
ATOM 6294 O O . LEU B 1 329 ? -1.659 -20.578 -9.258 1 98.94 329 LEU B O 1
ATOM 6298 N N . VAL B 1 330 ? -1.198 -18.969 -10.758 1 98.94 330 VAL B N 1
ATOM 6299 C CA . VAL B 1 330 ? -0.172 -18.328 -9.945 1 98.94 330 VAL B CA 1
ATOM 6300 C C . VAL B 1 330 ? -0.794 -17.203 -9.117 1 98.94 330 VAL B C 1
ATOM 6302 O O . VAL B 1 330 ? -1.364 -16.25 -9.68 1 98.94 330 VAL B O 1
ATOM 6305 N N . ILE B 1 331 ? -0.657 -17.297 -7.785 1 98.88 331 ILE B N 1
ATOM 6306 C CA . ILE B 1 331 ? -1.371 -16.328 -6.965 1 98.88 331 ILE B CA 1
ATOM 6307 C C . ILE B 1 331 ? -0.377 -15.547 -6.109 1 98.88 331 ILE B C 1
ATOM 6309 O O . ILE B 1 331 ? 0.566 -16.125 -5.562 1 98.88 331 ILE B O 1
ATOM 6313 N N . GLY B 1 332 ? -0.479 -14.297 -6.109 1 98.75 332 GLY B N 1
ATOM 6314 C CA . GLY B 1 332 ? 0.024 -13.352 -5.121 1 98.75 332 GLY B CA 1
ATOM 6315 C C . GLY B 1 332 ? -1.065 -12.5 -4.508 1 98.75 332 GLY B C 1
ATOM 6316 O O . GLY B 1 332 ? -1.995 -12.07 -5.195 1 98.75 332 GLY B O 1
ATOM 6317 N N . GLN B 1 333 ? -1 -12.266 -3.242 1 98.62 333 GLN B N 1
ATOM 6318 C CA . GLN B 1 333 ? -2.035 -11.469 -2.588 1 98.62 333 GLN B CA 1
ATOM 6319 C C . GLN B 1 333 ? -1.622 -10.008 -2.486 1 98.62 333 GLN B C 1
ATOM 6321 O O . GLN B 1 333 ? -2.229 -9.234 -1.738 1 98.62 333 GLN B O 1
ATOM 6326 N N . ASP B 1 334 ? -0.572 -9.617 -3.193 1 98.25 334 ASP B N 1
ATOM 6327 C CA . ASP B 1 334 ? -0.078 -8.25 -3.125 1 98.25 334 ASP B CA 1
ATOM 6328 C C . ASP B 1 334 ? -0.909 -7.32 -4.008 1 98.25 334 ASP B C 1
ATOM 6330 O O . ASP B 1 334 ? -0.639 -6.121 -4.086 1 98.25 334 ASP B O 1
ATOM 6334 N N . SER B 1 335 ? -2.018 -7.805 -4.652 1 97.19 335 SER B N 1
ATOM 6335 C CA . SER B 1 335 ? -3.039 -6.965 -5.273 1 97.19 335 SER B CA 1
ATOM 6336 C C . SER B 1 335 ? -4.078 -6.52 -4.25 1 97.19 335 SER B C 1
ATOM 6338 O O . SER B 1 335 ? -4.98 -5.742 -4.574 1 97.19 335 SER B O 1
ATOM 6340 N N . SER B 1 336 ? -3.934 -6.977 -3.084 1 96.69 336 SER B N 1
ATOM 6341 C CA . SER B 1 336 ? -4.91 -6.641 -2.053 1 96.69 336 SER B CA 1
ATOM 6342 C C . SER B 1 336 ? -4.809 -5.176 -1.651 1 96.69 336 SER B C 1
ATOM 6344 O O . SER B 1 336 ? -3.754 -4.555 -1.804 1 96.69 336 SER B O 1
ATOM 6346 N N . ALA B 1 337 ? -5.793 -4.605 -1.045 1 93.56 337 ALA B N 1
ATOM 6347 C CA . ALA B 1 337 ? -5.996 -3.184 -0.786 1 93.56 337 ALA B CA 1
ATOM 6348 C C . ALA B 1 337 ? -4.945 -2.645 0.179 1 93.56 337 ALA B C 1
ATOM 6350 O O . ALA B 1 337 ? -4.723 -1.435 0.251 1 93.56 337 ALA B O 1
ATOM 6351 N N . PHE B 1 338 ? -4.172 -3.422 0.886 1 94.12 338 PHE B N 1
ATOM 6352 C CA . PHE B 1 338 ? -3.32 -2.887 1.942 1 94.12 338 PHE B CA 1
ATOM 6353 C C . PHE B 1 338 ? -1.886 -3.375 1.783 1 94.12 338 PHE B C 1
ATOM 6355 O O . PHE B 1 338 ? -1.032 -3.098 2.629 1 94.12 338 PHE B O 1
ATOM 6362 N N . ASP B 1 339 ? -1.668 -4.086 0.706 1 96.75 339 ASP B N 1
ATOM 6363 C CA . ASP B 1 339 ? -0.314 -4.594 0.51 1 96.75 339 ASP B CA 1
ATOM 6364 C C . ASP B 1 339 ? 0.649 -3.467 0.144 1 96.75 339 ASP B C 1
ATOM 6366 O O . ASP B 1 339 ? 0.346 -2.639 -0.717 1 96.75 339 ASP B O 1
ATOM 6370 N N . PRO B 1 340 ? 1.765 -3.387 0.774 1 95.19 340 PRO B N 1
ATOM 6371 C CA . PRO B 1 340 ? 2.686 -2.279 0.51 1 95.19 340 PRO B CA 1
ATOM 6372 C C . PRO B 1 340 ? 3.352 -2.377 -0.86 1 95.19 340 PRO B C 1
ATOM 6374 O O . PRO B 1 340 ? 3.865 -1.381 -1.374 1 95.19 340 PRO B O 1
ATOM 6377 N N . ASN B 1 341 ? 3.348 -3.578 -1.476 1 95.19 341 ASN B N 1
ATOM 6378 C CA . ASN B 1 341 ? 4.07 -3.791 -2.725 1 95.19 341 ASN B CA 1
ATOM 6379 C C . ASN B 1 341 ? 3.164 -3.596 -3.938 1 95.19 341 ASN B C 1
ATOM 6381 O O . ASN B 1 341 ? 3.623 -3.676 -5.078 1 95.19 341 ASN B O 1
ATOM 6385 N N . GLY B 1 342 ? 1.932 -3.383 -3.732 1 94.19 342 GLY B N 1
ATOM 6386 C CA . GLY B 1 342 ? 0.987 -3.131 -4.809 1 94.19 342 GLY B CA 1
ATOM 6387 C C . GLY B 1 342 ? 0.133 -1.898 -4.578 1 94.19 342 GLY B C 1
ATOM 6388 O O . GLY B 1 342 ? 0.116 -1.347 -3.475 1 94.19 342 GLY B O 1
ATOM 6389 N N . ARG B 1 343 ? -0.546 -1.472 -5.594 1 93.62 343 ARG B N 1
ATOM 6390 C CA . ARG B 1 343 ? -1.424 -0.311 -5.488 1 93.62 343 ARG B CA 1
ATOM 6391 C C . ARG B 1 343 ? -2.84 -0.653 -5.938 1 93.62 343 ARG B C 1
ATOM 6393 O O . ARG B 1 343 ? -3.611 0.235 -6.309 1 93.62 343 ARG B O 1
ATOM 6400 N N . GLN B 1 344 ? -3.146 -1.938 -5.965 1 95 344 GLN B N 1
ATOM 6401 C CA . GLN B 1 344 ? -4.496 -2.381 -6.305 1 95 344 GLN B CA 1
ATOM 6402 C C . GLN B 1 344 ? -5.387 -2.43 -5.07 1 95 344 GLN B C 1
ATOM 6404 O O . GLN B 1 344 ? -4.926 -2.193 -3.953 1 95 344 GLN B O 1
ATOM 6409 N N . CYS B 1 345 ? -6.703 -2.688 -5.277 1 94.88 345 CYS B N 1
ATOM 6410 C CA . CYS B 1 345 ? -7.664 -2.609 -4.184 1 94.88 345 CYS B CA 1
ATOM 6411 C C . CYS B 1 345 ? -8.484 -3.889 -4.09 1 94.88 345 CYS B C 1
ATOM 6413 O O . CYS B 1 345 ? -9.68 -3.844 -3.771 1 94.88 345 CYS B O 1
ATOM 6415 N N . LEU B 1 346 ? -7.883 -5.004 -4.363 1 96.31 346 LEU B N 1
ATOM 6416 C CA . LEU B 1 346 ? -8.617 -6.254 -4.211 1 96.31 346 LEU B CA 1
ATOM 6417 C C . LEU B 1 346 ? -8.898 -6.547 -2.742 1 96.31 346 LEU B C 1
ATOM 6419 O O . LEU B 1 346 ? -8.07 -6.266 -1.877 1 96.31 346 LEU B O 1
ATOM 6423 N N . THR B 1 347 ? -10.086 -7.105 -2.52 1 96.75 347 THR B N 1
ATOM 6424 C CA . THR B 1 347 ? -10.477 -7.574 -1.197 1 96.75 347 THR B CA 1
ATOM 6425 C C . THR B 1 347 ? -10.672 -9.086 -1.199 1 96.75 347 THR B C 1
ATOM 6427 O O . THR B 1 347 ? -10.484 -9.742 -2.227 1 96.75 347 THR B O 1
ATOM 6430 N N . MET B 1 348 ? -11.047 -9.656 -0.032 1 97.69 348 MET B N 1
ATOM 6431 C CA . MET B 1 348 ? -11.312 -11.086 0.068 1 97.69 348 MET B CA 1
ATOM 6432 C C . MET B 1 348 ? -12.344 -11.523 -0.968 1 97.69 348 MET B C 1
ATOM 6434 O O . MET B 1 348 ? -12.203 -12.578 -1.59 1 97.69 348 MET B O 1
ATOM 6438 N N . GLU B 1 349 ? -13.32 -10.664 -1.168 1 97.06 349 GLU B N 1
ATOM 6439 C CA . GLU B 1 349 ? -14.383 -11 -2.117 1 97.06 349 GLU B CA 1
ATOM 6440 C C . GLU B 1 349 ? -13.836 -11.109 -3.537 1 97.06 349 GLU B C 1
ATOM 6442 O O . GLU B 1 349 ? -14.203 -12.016 -4.285 1 97.06 349 GLU B O 1
ATOM 6447 N N . GLY B 1 350 ? -13.016 -10.203 -3.926 1 97.62 350 GLY B N 1
ATOM 6448 C CA . GLY B 1 350 ? -12.398 -10.258 -5.242 1 97.62 350 GLY B CA 1
ATOM 6449 C C . GLY B 1 350 ? -11.555 -11.508 -5.457 1 97.62 350 GLY B C 1
ATOM 6450 O O . GLY B 1 350 ? -11.633 -12.141 -6.508 1 97.62 350 GLY B O 1
ATOM 6451 N N . TYR B 1 351 ? -10.758 -11.883 -4.461 1 98.5 351 TYR B N 1
ATOM 6452 C CA . TYR B 1 351 ? -9.938 -13.086 -4.543 1 98.5 351 TYR B CA 1
ATOM 6453 C C . TYR B 1 351 ? -10.797 -14.336 -4.625 1 98.5 351 TYR B C 1
ATOM 6455 O O . TYR B 1 351 ? -10.477 -15.273 -5.367 1 98.5 351 TYR B O 1
ATOM 6463 N N . ARG B 1 352 ? -11.867 -14.367 -3.869 1 98.56 352 ARG B N 1
ATOM 6464 C CA . ARG B 1 352 ? -12.789 -15.5 -3.914 1 98.56 352 ARG B CA 1
ATOM 6465 C C . ARG B 1 352 ? -13.391 -15.664 -5.305 1 98.56 352 ARG B C 1
ATOM 6467 O O . ARG B 1 352 ? -13.461 -16.781 -5.832 1 98.56 352 ARG B O 1
ATOM 6474 N N . LEU B 1 353 ? -13.797 -14.539 -5.883 1 98.31 353 LEU B N 1
ATOM 6475 C CA . LEU B 1 353 ? -14.391 -14.555 -7.215 1 98.31 353 LEU B CA 1
ATOM 6476 C C . LEU B 1 353 ? -13.398 -15.07 -8.25 1 98.31 353 LEU B C 1
ATOM 6478 O O . LEU B 1 353 ? -13.75 -15.875 -9.109 1 98.31 353 LEU B O 1
ATOM 6482 N N . ILE B 1 354 ? -12.195 -14.648 -8.18 1 98.81 354 ILE B N 1
ATOM 6483 C CA . ILE B 1 354 ? -11.164 -15.109 -9.102 1 98.81 354 ILE B CA 1
ATOM 6484 C C . ILE B 1 354 ? -10.977 -16.609 -8.953 1 98.81 354 ILE B C 1
ATOM 6486 O O . ILE B 1 354 ? -10.906 -17.344 -9.953 1 98.81 354 ILE B O 1
ATOM 6490 N N . GLY B 1 355 ? -10.883 -17.078 -7.656 1 98.81 355 GLY B N 1
ATOM 6491 C CA . GLY B 1 355 ? -10.797 -18.516 -7.414 1 98.81 355 GLY B CA 1
ATOM 6492 C C . GLY B 1 355 ? -11.922 -19.297 -8.047 1 98.81 355 GLY B C 1
ATOM 6493 O O . GLY B 1 355 ? -11.695 -20.344 -8.672 1 98.81 355 GLY B O 1
ATOM 6494 N N . SER B 1 356 ? -13.117 -18.781 -7.965 1 98.69 356 SER B N 1
ATOM 6495 C CA . SER B 1 356 ? -14.289 -19.453 -8.516 1 98.69 356 SER B CA 1
ATOM 6496 C C . SER B 1 356 ? -14.227 -19.5 -10.039 1 98.69 356 SER B C 1
ATOM 6498 O O . SER B 1 356 ? -14.555 -20.531 -10.641 1 98.69 356 SER B O 1
ATOM 6500 N N . ILE B 1 357 ? -13.844 -18.422 -10.641 1 98.81 357 ILE B N 1
ATOM 6501 C CA . ILE B 1 357 ? -13.719 -18.375 -12.094 1 98.81 357 ILE B CA 1
ATOM 6502 C C . ILE B 1 357 ? -12.695 -19.406 -12.562 1 98.81 357 ILE B C 1
ATOM 6504 O O . ILE B 1 357 ? -12.93 -20.141 -13.531 1 98.81 357 ILE B O 1
ATOM 6508 N N . MET B 1 358 ? -11.609 -19.531 -11.859 1 98.81 358 MET B N 1
ATOM 6509 C CA . MET B 1 358 ? -10.539 -20.453 -12.234 1 98.81 358 MET B CA 1
ATOM 6510 C C . MET B 1 358 ? -10.984 -21.906 -12.062 1 98.81 358 MET B C 1
ATOM 6512 O O . MET B 1 358 ? -10.633 -22.766 -12.859 1 98.81 358 MET B O 1
ATOM 6516 N N . ARG B 1 359 ? -11.695 -22.125 -10.992 1 98.5 359 ARG B N 1
ATOM 6517 C CA . ARG B 1 359 ? -12.273 -23.453 -10.781 1 98.5 359 ARG B CA 1
ATOM 6518 C C . ARG B 1 359 ? -13.18 -23.844 -11.945 1 98.5 359 ARG B C 1
ATOM 6520 O O . ARG B 1 359 ? -13.086 -24.953 -12.469 1 98.5 359 ARG B O 1
ATOM 6527 N N . ASP B 1 360 ? -14.008 -22.953 -12.336 1 98.19 360 ASP B N 1
ATOM 6528 C CA . ASP B 1 360 ? -14.93 -23.203 -13.438 1 98.19 360 ASP B CA 1
ATOM 6529 C C . ASP B 1 360 ? -14.172 -23.469 -14.734 1 98.19 360 ASP B C 1
ATOM 6531 O O . ASP B 1 360 ? -14.531 -24.375 -15.5 1 98.19 360 ASP B O 1
ATOM 6535 N N . LEU B 1 361 ? -13.164 -22.688 -14.992 1 98.44 361 LEU B N 1
ATOM 6536 C CA . LEU B 1 361 ? -12.352 -22.875 -16.188 1 98.44 361 LEU B CA 1
ATOM 6537 C C . LEU B 1 361 ? -11.68 -24.25 -16.188 1 98.44 361 LEU B C 1
ATOM 6539 O O . LEU B 1 361 ? -11.633 -24.922 -17.219 1 98.44 361 LEU B O 1
ATOM 6543 N N . ALA B 1 362 ? -11.117 -24.656 -15.016 1 98.44 362 ALA B N 1
ATOM 6544 C CA . ALA B 1 362 ? -10.461 -25.953 -14.914 1 98.44 362 ALA B CA 1
ATOM 6545 C C . ALA B 1 362 ? -11.445 -27.078 -15.172 1 98.44 362 ALA B C 1
ATOM 6547 O O . ALA B 1 362 ? -11.133 -28.031 -15.898 1 98.44 362 ALA B O 1
ATOM 6548 N N . GLU B 1 363 ? -12.648 -27 -14.648 1 97.56 363 GLU B N 1
ATOM 6549 C CA . GLU B 1 363 ? -13.672 -28.031 -14.812 1 97.56 363 GLU B CA 1
ATOM 6550 C C . GLU B 1 363 ? -14.102 -28.156 -16.266 1 97.56 363 GLU B C 1
ATOM 6552 O O . GLU B 1 363 ? -14.25 -29.266 -16.781 1 97.56 363 GLU B O 1
ATOM 6557 N N . LYS B 1 364 ? -14.227 -27.078 -16.875 1 96.94 364 LYS B N 1
ATOM 6558 C CA . LYS B 1 364 ? -14.797 -27.047 -18.219 1 96.94 364 LYS B CA 1
ATOM 6559 C C . LYS B 1 364 ? -13.742 -27.391 -19.266 1 96.94 364 LYS B C 1
ATOM 6561 O O . LYS B 1 364 ? -14.047 -28.016 -20.281 1 96.94 364 LYS B O 1
ATOM 6566 N N . HIS B 1 365 ? -12.484 -27.016 -19 1 96.06 365 HIS B N 1
ATOM 6567 C CA . HIS B 1 365 ? -11.562 -27.016 -20.125 1 96.06 365 HIS B CA 1
ATOM 6568 C C . HIS B 1 365 ? -10.312 -27.844 -19.812 1 96.06 365 HIS B C 1
ATOM 6570 O O . HIS B 1 365 ? -9.516 -28.141 -20.703 1 96.06 365 HIS B O 1
ATOM 6576 N N . ALA B 1 366 ? -10.133 -28.266 -18.578 1 97.62 366 ALA B N 1
ATOM 6577 C CA . ALA B 1 366 ? -8.875 -28.922 -18.234 1 97.62 366 ALA B CA 1
ATOM 6578 C C . ALA B 1 366 ? -9.125 -30.188 -17.422 1 97.62 366 ALA B C 1
ATOM 6580 O O . ALA B 1 366 ? -8.281 -30.594 -16.625 1 97.62 366 ALA B O 1
ATOM 6581 N N . GLY B 1 367 ? -10.359 -30.75 -17.531 1 96.44 367 GLY B N 1
ATOM 6582 C CA . GLY B 1 367 ? -10.68 -31.969 -16.812 1 96.44 367 GLY B CA 1
ATOM 6583 C C . GLY B 1 367 ? -10.617 -31.812 -15.305 1 96.44 367 GLY B C 1
ATOM 6584 O O . GLY B 1 367 ? -10.383 -32.781 -14.578 1 96.44 367 GLY B O 1
ATOM 6585 N N . GLY B 1 368 ? -10.703 -30.641 -14.867 1 97.62 368 GLY B N 1
ATOM 6586 C CA . GLY B 1 368 ? -10.688 -30.344 -13.445 1 97.62 368 GLY B CA 1
ATOM 6587 C C . GLY B 1 368 ? -9.289 -30.172 -12.883 1 97.62 368 GLY B C 1
ATOM 6588 O O . GLY B 1 368 ? -9.125 -29.938 -11.688 1 97.62 368 GLY B O 1
ATOM 6589 N N . ARG B 1 369 ? -8.25 -30.297 -13.695 1 98.56 369 ARG B N 1
ATOM 6590 C CA . ARG B 1 369 ? -6.863 -30.266 -13.242 1 98.56 369 ARG B CA 1
ATOM 6591 C C . ARG B 1 369 ? -6.387 -28.844 -13.039 1 98.56 369 ARG B C 1
ATOM 6593 O O . ARG B 1 369 ? -6.273 -28.078 -14 1 98.56 369 ARG B O 1
ATOM 6600 N N . LEU B 1 370 ? -6.094 -28.438 -11.797 1 98.88 370 LEU B N 1
ATOM 6601 C CA . LEU B 1 370 ? -5.707 -27.094 -11.414 1 98.88 370 LEU B CA 1
ATOM 6602 C C . LEU B 1 370 ? -4.59 -27.125 -10.375 1 98.88 370 LEU B C 1
ATOM 6604 O O . LEU B 1 370 ? -4.762 -27.672 -9.281 1 98.88 370 LEU B O 1
ATOM 6608 N N . LEU B 1 371 ? -3.461 -26.594 -10.758 1 98.94 371 LEU B N 1
ATOM 6609 C CA . LEU B 1 371 ? -2.379 -26.359 -9.805 1 98.94 371 LEU B CA 1
ATOM 6610 C C . LEU B 1 371 ? -2.332 -24.891 -9.391 1 98.94 371 LEU B C 1
ATOM 6612 O O . LEU B 1 371 ? -2.227 -24 -10.242 1 98.94 371 LEU B O 1
ATOM 6616 N N . VAL B 1 372 ? -2.475 -24.594 -8.102 1 98.94 372 VAL B N 1
ATOM 6617 C CA . VAL B 1 372 ? -2.285 -23.266 -7.547 1 98.94 372 VAL B CA 1
ATOM 6618 C C . VAL B 1 372 ? -0.873 -23.125 -6.984 1 98.94 372 VAL B C 1
ATOM 6620 O O . VAL B 1 372 ? -0.407 -24 -6.25 1 98.94 372 VAL B O 1
ATOM 6623 N N . VAL B 1 373 ? -0.155 -22.078 -7.379 1 99 373 VAL B N 1
ATOM 6624 C CA . VAL B 1 373 ? 1.209 -21.875 -6.91 1 99 373 VAL B CA 1
ATOM 6625 C C . VAL B 1 373 ? 1.303 -20.516 -6.199 1 99 373 VAL B C 1
ATOM 6627 O O . VAL B 1 373 ? 0.983 -19.484 -6.781 1 99 373 VAL B O 1
ATOM 6630 N N . GLN B 1 374 ? 1.786 -20.5 -4.926 1 98.94 374 GLN B N 1
ATOM 6631 C CA . GLN B 1 374 ? 1.927 -19.297 -4.121 1 98.94 374 GLN B CA 1
ATOM 6632 C C . GLN B 1 374 ? 3.117 -18.469 -4.586 1 98.94 374 GLN B C 1
ATOM 6634 O O . GLN B 1 374 ? 4.219 -18.984 -4.758 1 98.94 374 GLN B O 1
ATOM 6639 N N . GLU B 1 375 ? 2.932 -17.203 -4.793 1 98.31 375 GLU B N 1
ATOM 6640 C CA . GLU B 1 375 ? 4.004 -16.25 -5.109 1 98.31 375 GLU B CA 1
ATOM 6641 C C . GLU B 1 375 ? 4.016 -15.086 -4.133 1 98.31 375 GLU B C 1
ATOM 6643 O O . GLU B 1 375 ? 4.344 -15.258 -2.957 1 98.31 375 GLU B O 1
ATOM 6648 N N . GLY B 1 376 ? 3.529 -13.953 -4.496 1 97.81 376 GLY B N 1
ATOM 6649 C CA . GLY B 1 376 ? 3.607 -12.766 -3.662 1 97.81 376 GLY B CA 1
ATOM 6650 C C . GLY B 1 376 ? 2.486 -12.672 -2.646 1 97.81 376 GLY B C 1
ATOM 6651 O O . GLY B 1 376 ? 1.701 -13.609 -2.494 1 97.81 376 GLY B O 1
ATOM 6652 N N . GLY B 1 377 ? 2.34 -11.531 -1.964 1 98.25 377 GLY B N 1
ATOM 6653 C CA . GLY B 1 377 ? 1.524 -11.234 -0.797 1 98.25 377 GLY B CA 1
ATOM 6654 C C . GLY B 1 377 ? 2.346 -10.922 0.439 1 98.25 377 GLY B C 1
ATOM 6655 O O . GLY B 1 377 ? 2.908 -11.82 1.063 1 98.25 377 GLY B O 1
ATOM 6656 N N . TYR B 1 378 ? 2.357 -9.594 0.818 1 97.94 378 TYR B N 1
ATOM 6657 C CA . TYR B 1 378 ? 3.404 -9.219 1.761 1 97.94 378 TYR B CA 1
ATOM 6658 C C . TYR B 1 378 ? 2.811 -8.531 2.986 1 97.94 378 TYR B C 1
ATOM 6660 O O . TYR B 1 378 ? 3.523 -8.242 3.951 1 97.94 378 TYR B O 1
ATOM 6668 N N . HIS B 1 379 ? 1.531 -8.297 2.881 1 96.81 379 HIS B N 1
ATOM 6669 C CA . HIS B 1 379 ? 0.875 -7.867 4.113 1 96.81 379 HIS B CA 1
ATOM 6670 C C . HIS B 1 379 ? 0.729 -9.023 5.09 1 96.81 379 HIS B C 1
ATOM 6672 O O . HIS B 1 379 ? 0.003 -9.984 4.82 1 96.81 379 HIS B O 1
ATOM 6678 N N . VAL B 1 380 ? 1.291 -8.945 6.223 1 96.88 380 VAL B N 1
ATOM 6679 C CA . VAL B 1 380 ? 1.564 -10.086 7.094 1 96.88 380 VAL B CA 1
ATOM 6680 C C . VAL B 1 380 ? 0.252 -10.758 7.492 1 96.88 380 VAL B C 1
ATOM 6682 O O . VAL B 1 380 ? 0.155 -11.984 7.5 1 96.88 380 VAL B O 1
ATOM 6685 N N . THR B 1 381 ? -0.789 -10.016 7.781 1 97.69 381 THR B N 1
ATOM 6686 C CA . THR B 1 381 ? -2.016 -10.633 8.273 1 97.69 381 THR B CA 1
ATOM 6687 C C . THR B 1 381 ? -3.045 -10.766 7.156 1 97.69 381 THR B C 1
ATOM 6689 O O . THR B 1 381 ? -3.572 -11.852 6.918 1 97.69 381 THR B O 1
ATOM 6692 N N . TYR B 1 382 ? -3.264 -9.703 6.391 1 97.56 382 TYR B N 1
ATOM 6693 C CA . TYR B 1 382 ? -4.375 -9.672 5.449 1 97.56 382 TYR B CA 1
ATOM 6694 C C . TYR B 1 382 ? -4.129 -10.617 4.281 1 97.56 382 TYR B C 1
ATOM 6696 O O . TYR B 1 382 ? -5.074 -11.164 3.707 1 97.56 382 TYR B O 1
ATOM 6704 N N . SER B 1 383 ? -2.881 -10.867 3.916 1 98.25 383 SER B N 1
ATOM 6705 C CA . SER B 1 383 ? -2.58 -11.789 2.824 1 98.25 383 SER B CA 1
ATOM 6706 C C . SER B 1 383 ? -3.102 -13.188 3.121 1 98.25 383 SER B C 1
ATOM 6708 O O . SER B 1 383 ? -3.57 -13.883 2.219 1 98.25 383 SER B O 1
ATOM 6710 N N . ALA B 1 384 ? -2.982 -13.617 4.395 1 98.62 384 ALA B N 1
ATOM 6711 C CA . ALA B 1 384 ? -3.488 -14.93 4.785 1 98.62 384 ALA B CA 1
ATOM 6712 C C . ALA B 1 384 ? -5 -15.016 4.586 1 98.62 384 ALA B C 1
ATOM 6714 O O . ALA B 1 384 ? -5.512 -16.031 4.109 1 98.62 384 ALA B O 1
ATOM 6715 N N . TYR B 1 385 ? -5.695 -13.93 4.934 1 98.38 385 TYR B N 1
ATOM 6716 C CA . TYR B 1 385 ? -7.137 -13.875 4.723 1 98.38 385 TYR B CA 1
ATOM 6717 C C . TYR B 1 385 ? -7.473 -13.977 3.238 1 98.38 385 TYR B C 1
ATOM 6719 O O . TYR B 1 385 ? -8.422 -14.672 2.857 1 98.38 385 TYR B O 1
ATOM 6727 N N . CYS B 1 386 ? -6.695 -13.305 2.428 1 98.56 386 CYS B N 1
ATOM 6728 C CA . CYS B 1 386 ? -6.934 -13.297 0.99 1 98.56 386 CYS B CA 1
ATOM 6729 C C . CYS B 1 386 ? -6.652 -14.664 0.379 1 98.56 386 CYS B C 1
ATOM 6731 O O . CYS B 1 386 ? -7.332 -15.086 -0.561 1 98.56 386 CYS B O 1
ATOM 6733 N N . VAL B 1 387 ? -5.613 -15.391 0.885 1 98.81 387 VAL B N 1
ATOM 6734 C CA . VAL B 1 387 ? -5.355 -16.766 0.456 1 98.81 387 VAL B CA 1
ATOM 6735 C C . VAL B 1 387 ? -6.555 -17.641 0.8 1 98.81 387 VAL B C 1
ATOM 6737 O O . VAL B 1 387 ? -7.023 -18.422 -0.037 1 98.81 387 VAL B O 1
ATOM 6740 N N . HIS B 1 388 ? -7.02 -17.531 2.037 1 98.81 388 HIS B N 1
ATOM 6741 C CA . HIS B 1 388 ? -8.203 -18.25 2.484 1 98.81 388 HIS B CA 1
ATOM 6742 C C . HIS B 1 388 ? -9.375 -18.047 1.527 1 98.81 388 HIS B C 1
ATOM 6744 O O . HIS B 1 388 ? -10 -19.016 1.088 1 98.81 388 HIS B O 1
ATOM 6750 N N . ALA B 1 389 ? -9.617 -16.797 1.172 1 98.69 389 ALA B N 1
ATOM 6751 C CA . ALA B 1 389 ? -10.727 -16.453 0.288 1 98.69 389 ALA B CA 1
ATOM 6752 C C . ALA B 1 389 ? -10.516 -17.031 -1.108 1 98.69 389 ALA B C 1
ATOM 6754 O O . ALA B 1 389 ? -11.461 -17.531 -1.725 1 98.69 389 ALA B O 1
ATOM 6755 N N . THR B 1 390 ? -9.328 -16.938 -1.635 1 98.88 390 THR B N 1
ATOM 6756 C CA . THR B 1 390 ? -9.016 -17.484 -2.949 1 98.88 390 THR B CA 1
ATOM 6757 C C . THR B 1 390 ? -9.352 -18.969 -3.014 1 98.88 390 THR B C 1
ATOM 6759 O O . THR B 1 390 ? -9.984 -19.422 -3.969 1 98.88 390 THR B O 1
ATOM 6762 N N . LEU B 1 391 ? -8.938 -19.703 -1.989 1 98.81 391 LEU B N 1
ATOM 6763 C CA . LEU B 1 391 ? -9.117 -21.156 -1.976 1 98.81 391 LEU B CA 1
ATOM 6764 C C . LEU B 1 391 ? -10.586 -21.516 -1.746 1 98.81 391 LEU B C 1
ATOM 6766 O O . LEU B 1 391 ? -11.062 -22.531 -2.256 1 98.81 391 LEU B O 1
ATOM 6770 N N . GLU B 1 392 ? -11.344 -20.641 -0.989 1 98.56 392 GLU B N 1
ATOM 6771 C CA . GLU B 1 392 ? -12.789 -20.812 -0.93 1 98.56 392 GLU B CA 1
ATOM 6772 C C . GLU B 1 392 ? -13.406 -20.797 -2.326 1 98.56 392 GLU B C 1
ATOM 6774 O O . GLU B 1 392 ? -14.297 -21.609 -2.627 1 98.56 392 GLU B O 1
ATOM 6779 N N . GLY B 1 393 ? -12.922 -19.844 -3.119 1 98.69 393 GLY B N 1
ATOM 6780 C CA . GLY B 1 393 ? -13.383 -19.766 -4.496 1 98.69 393 GLY B CA 1
ATOM 6781 C C . GLY B 1 393 ? -13.023 -20.984 -5.312 1 98.69 393 GLY B C 1
ATOM 6782 O O . GLY B 1 393 ? -13.867 -21.531 -6.031 1 98.69 393 GLY B O 1
ATOM 6783 N N . VAL B 1 394 ? -11.82 -21.469 -5.16 1 98.69 394 VAL B N 1
ATOM 6784 C CA . VAL B 1 394 ? -11.328 -22.625 -5.883 1 98.69 394 VAL B CA 1
ATOM 6785 C C . VAL B 1 394 ? -12.148 -23.859 -5.5 1 98.69 394 VAL B C 1
ATOM 6787 O O . VAL B 1 394 ? -12.398 -24.734 -6.332 1 98.69 394 VAL B O 1
ATOM 6790 N N . LEU B 1 395 ? -12.586 -23.906 -4.262 1 97.94 395 LEU B N 1
ATOM 6791 C CA . LEU B 1 395 ? -13.406 -25 -3.768 1 97.94 395 LEU B CA 1
ATOM 6792 C C . LEU B 1 395 ? -14.852 -24.859 -4.242 1 97.94 395 LEU B C 1
ATOM 6794 O O . LEU B 1 395 ? -15.648 -25.797 -4.105 1 97.94 395 LEU B O 1
ATOM 6798 N N . ASN B 1 396 ? -15.156 -23.672 -4.781 1 96.25 396 ASN B N 1
ATOM 6799 C CA . ASN B 1 396 ? -16.5 -23.359 -5.238 1 96.25 396 ASN B CA 1
ATOM 6800 C C . ASN B 1 396 ? -17.516 -23.484 -4.109 1 96.25 396 ASN B C 1
ATOM 6802 O O . ASN B 1 396 ? -18.578 -24.094 -4.281 1 96.25 396 ASN B O 1
ATOM 6806 N N . LEU B 1 397 ? -17.125 -23 -2.957 1 95.94 397 LEU B N 1
ATOM 6807 C CA . LEU B 1 397 ? -18.047 -22.984 -1.832 1 95.94 397 LEU B CA 1
ATOM 6808 C C . LEU B 1 397 ? -19.156 -21.953 -2.041 1 95.94 397 LEU B C 1
ATOM 6810 O O . LEU B 1 397 ? -18.891 -20.859 -2.529 1 95.94 397 LEU B O 1
ATOM 6814 N N . PRO B 1 398 ? -20.328 -22.234 -1.771 1 93.94 398 PRO B N 1
ATOM 6815 C CA . PRO B 1 398 ? -21.453 -21.328 -2.053 1 93.94 398 PRO B CA 1
ATOM 6816 C C . PRO B 1 398 ? -21.406 -20.062 -1.218 1 93.94 398 PRO B C 1
ATOM 6818 O O . PRO B 1 398 ? -21.797 -18.984 -1.693 1 93.94 398 PRO B O 1
ATOM 6821 N N . ASN B 1 399 ? -20.922 -20.156 0.071 1 95.75 399 ASN B N 1
ATOM 6822 C CA . ASN B 1 399 ? -20.812 -19.016 0.958 1 95.75 399 ASN B CA 1
ATOM 6823 C C . ASN B 1 399 ? -19.422 -18.891 1.563 1 95.75 399 ASN B C 1
ATOM 6825 O O . ASN B 1 399 ? -18.75 -19.906 1.79 1 95.75 399 ASN B O 1
ATOM 6829 N N . PRO B 1 400 ? -19.062 -17.625 1.818 1 96.94 400 PRO B N 1
ATOM 6830 C CA . PRO B 1 400 ? -17.766 -17.469 2.5 1 96.94 400 PRO B CA 1
ATOM 6831 C C . PRO B 1 400 ? -17.766 -18.094 3.896 1 96.94 400 PRO B C 1
ATOM 6833 O O . PRO B 1 400 ? -18.766 -18.016 4.617 1 96.94 400 PRO B O 1
ATOM 6836 N N . LEU B 1 401 ? -16.703 -18.672 4.25 1 97.56 401 LEU B N 1
ATOM 6837 C CA . LEU B 1 401 ? -16.516 -19.25 5.578 1 97.56 401 LEU B CA 1
ATOM 6838 C C . LEU B 1 401 ? -16.031 -18.203 6.566 1 97.56 401 LEU B C 1
ATOM 6840 O O . LEU B 1 401 ? -16.219 -18.344 7.777 1 97.56 40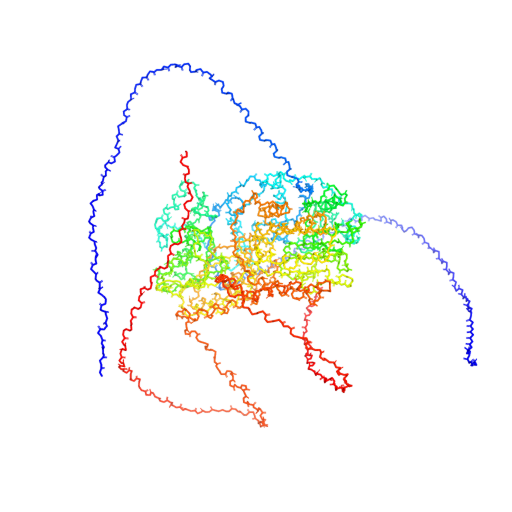1 LEU B O 1
ATOM 6844 N N . LEU B 1 402 ? -15.359 -17.203 6.047 1 96.69 402 LEU B N 1
ATOM 6845 C CA . LEU B 1 402 ? -14.695 -16.188 6.855 1 96.69 402 LEU B CA 1
ATOM 6846 C C . LEU B 1 402 ? -15.008 -14.789 6.34 1 96.69 402 LEU B C 1
ATOM 6848 O O . LEU B 1 402 ? -14.93 -14.531 5.133 1 96.69 402 LEU B O 1
ATOM 6852 N N . SER B 1 403 ? -15.453 -13.898 7.211 1 95.25 403 SER B N 1
ATOM 6853 C CA . SER B 1 403 ? -15.734 -12.516 6.828 1 95.25 403 SER B CA 1
ATOM 6854 C C . SER B 1 403 ? -14.461 -11.695 6.738 1 95.25 403 SER B C 1
ATOM 6856 O O . SER B 1 403 ? -13.484 -11.969 7.441 1 95.25 403 SER B O 1
ATOM 6858 N N . ASP B 1 404 ? -14.469 -10.742 5.863 1 95.75 404 ASP B N 1
ATOM 6859 C CA . ASP B 1 404 ? -13.359 -9.812 5.762 1 95.75 404 ASP B CA 1
ATOM 6860 C C . ASP B 1 404 ? -13.258 -8.93 7.004 1 95.75 404 ASP B C 1
ATOM 6862 O O . ASP B 1 404 ? -14.211 -8.227 7.352 1 95.75 404 ASP B O 1
ATOM 6866 N N . PRO B 1 405 ? -12.148 -8.891 7.664 1 92.5 405 PRO B N 1
ATOM 6867 C CA . PRO B 1 405 ? -12.047 -8.164 8.938 1 92.5 405 PRO B CA 1
ATOM 6868 C C . PRO B 1 405 ? -11.766 -6.676 8.75 1 92.5 405 PRO B C 1
ATOM 6870 O O . PRO B 1 405 ? -11.867 -5.902 9.703 1 92.5 405 PRO B O 1
ATOM 6873 N N . ILE B 1 406 ? -11.328 -6.324 7.562 1 88.94 406 ILE B N 1
ATOM 6874 C CA . ILE B 1 406 ? -10.891 -4.945 7.363 1 88.94 406 ILE B CA 1
ATOM 6875 C C . ILE B 1 406 ? -11.797 -4.254 6.355 1 88.94 406 ILE B C 1
ATOM 6877 O O . ILE B 1 406 ? -12.391 -4.906 5.492 1 88.94 406 ILE B O 1
ATOM 6881 N N . ALA B 1 407 ? -11.922 -2.932 6.566 1 69.31 407 ALA B N 1
ATOM 6882 C CA . ALA B 1 407 ? -12.688 -2.092 5.648 1 69.31 407 ALA B CA 1
ATOM 6883 C C . ALA B 1 407 ? -11.984 -1.974 4.297 1 69.31 407 ALA B C 1
ATOM 6885 O O . ALA B 1 407 ? -10.805 -2.322 4.168 1 69.31 407 ALA B O 1
ATOM 6886 N N . SER B 1 408 ? -12.883 -1.653 3.287 1 71.88 408 SER B N 1
ATOM 6887 C CA . SER B 1 408 ? -12.32 -1.547 1.945 1 71.88 408 SER B CA 1
ATOM 6888 C C . SER B 1 408 ? -12.438 -0.124 1.408 1 71.88 408 SER B C 1
ATOM 6890 O O . SER B 1 408 ? -13.188 0.69 1.949 1 71.88 408 SER B O 1
ATOM 6892 N N . TYR B 1 409 ? -11.523 0.168 0.525 1 74.12 409 TYR B N 1
ATOM 6893 C CA . TYR B 1 409 ? -11.594 1.426 -0.211 1 74.12 409 TYR B CA 1
ATOM 6894 C C . TYR B 1 409 ? -12.398 1.265 -1.495 1 74.12 409 TYR B C 1
ATOM 6896 O O . TYR B 1 409 ? -12.406 0.19 -2.1 1 74.12 409 TYR B O 1
ATOM 6904 N N . PRO B 1 410 ? -13.078 2.371 -1.781 1 77.38 410 PRO B N 1
ATOM 6905 C CA . PRO B 1 410 ? -13.742 2.322 -3.084 1 77.38 410 PRO B CA 1
ATOM 6906 C C . PRO B 1 410 ? -12.758 2.193 -4.246 1 77.38 410 PRO B C 1
ATOM 6908 O O . PRO B 1 410 ? -11.641 2.703 -4.168 1 77.38 410 PRO B O 1
ATOM 6911 N N . GLU B 1 411 ? -13.164 1.397 -5.199 1 79.62 411 GLU B N 1
ATOM 6912 C CA . GLU B 1 411 ? -12.328 1.252 -6.391 1 79.62 411 GLU B CA 1
ATOM 6913 C C . GLU B 1 411 ? -12.742 2.248 -7.473 1 79.62 411 GLU B C 1
ATOM 6915 O O . GLU B 1 411 ? -13.859 2.758 -7.461 1 79.62 411 GLU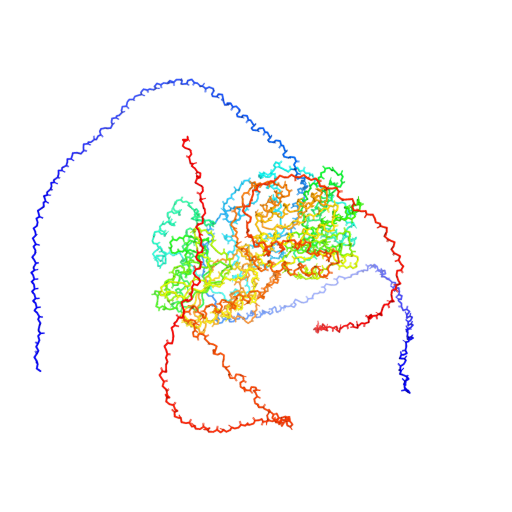 B O 1
ATOM 6920 N N . ASP B 1 412 ? -11.75 2.615 -8.289 1 79.81 412 ASP B N 1
ATOM 6921 C CA . ASP B 1 412 ? -12.031 3.373 -9.5 1 79.81 412 ASP B CA 1
ATOM 6922 C C . ASP B 1 412 ? -12.438 2.447 -10.641 1 79.81 412 ASP B C 1
ATOM 6924 O O . ASP B 1 412 ? -11.656 2.215 -11.57 1 79.81 412 ASP B O 1
ATOM 6928 N N . GLU B 1 413 ? -13.594 2.055 -10.742 1 86.81 413 GLU B N 1
ATOM 6929 C CA . GLU B 1 413 ? -13.977 0.97 -11.641 1 86.81 413 GLU B CA 1
ATOM 6930 C C . GLU B 1 413 ? -14.133 1.469 -13.078 1 86.81 413 GLU B C 1
ATOM 6932 O O . GLU B 1 413 ? -13.828 0.744 -14.031 1 86.81 413 GLU B O 1
ATOM 6937 N N . LYS B 1 414 ? -14.547 2.701 -13.25 1 87.5 414 LYS B N 1
ATOM 6938 C CA . LYS B 1 414 ? -14.852 3.188 -14.594 1 87.5 414 LYS B CA 1
ATOM 6939 C C . LYS B 1 414 ? -13.594 3.213 -15.461 1 87.5 414 LYS B C 1
ATOM 6941 O O . LYS B 1 414 ? -13.617 2.781 -16.609 1 87.5 414 LYS B O 1
ATOM 6946 N N . PHE B 1 415 ? -12.602 3.664 -14.891 1 89.88 415 PHE B N 1
ATOM 6947 C CA . PHE B 1 415 ? -11.352 3.744 -15.648 1 89.88 415 PHE B CA 1
ATOM 6948 C C . PHE B 1 415 ? -10.82 2.352 -15.961 1 89.88 415 PHE B C 1
ATOM 6950 O O . PHE B 1 415 ? -10.375 2.088 -17.078 1 89.88 415 PHE B O 1
ATOM 6957 N N . THR B 1 416 ? -10.844 1.444 -15.039 1 94.25 416 THR B N 1
ATOM 6958 C CA . THR B 1 416 ? -10.383 0.074 -15.219 1 94.25 416 THR B CA 1
ATOM 6959 C C . THR B 1 416 ? -11.172 -0.622 -16.328 1 94.25 416 THR B C 1
ATOM 6961 O O . THR B 1 416 ? -10.594 -1.304 -17.172 1 94.25 416 THR B O 1
ATOM 6964 N N . LEU B 1 417 ? -12.5 -0.447 -16.328 1 96.62 417 LEU B N 1
ATOM 6965 C CA . LEU B 1 417 ? -13.344 -1.084 -17.344 1 96.62 417 LEU B CA 1
ATOM 6966 C C . LEU B 1 417 ? -12.969 -0.606 -18.734 1 96.62 417 LEU B C 1
ATOM 6968 O O . LEU B 1 417 ? -12.914 -1.403 -19.672 1 96.62 417 LEU B O 1
ATOM 6972 N N . LYS B 1 418 ? -12.68 0.697 -18.844 1 94.94 418 LYS B N 1
ATOM 6973 C CA . LYS B 1 418 ? -12.281 1.256 -20.125 1 94.94 418 LYS B CA 1
ATOM 6974 C C . LYS B 1 418 ? -10.961 0.647 -20.594 1 94.94 418 LYS B C 1
ATOM 6976 O O . LYS B 1 418 ? -10.805 0.35 -21.781 1 94.94 418 LYS B O 1
ATOM 6981 N N . VAL B 1 419 ? -10.055 0.46 -19.719 1 95.5 419 VAL B N 1
ATOM 6982 C CA . VAL B 1 419 ? -8.75 -0.109 -20.047 1 95.5 419 VAL B CA 1
ATOM 6983 C C . VAL B 1 419 ? -8.922 -1.561 -20.5 1 95.5 419 VAL B C 1
ATOM 6985 O O . VAL B 1 419 ? -8.32 -1.986 -21.484 1 95.5 419 VAL B O 1
ATOM 6988 N N . VAL B 1 420 ? -9.734 -2.322 -19.812 1 98 420 VAL B N 1
ATOM 6989 C CA . VAL B 1 420 ? -9.984 -3.721 -20.141 1 98 420 VAL B CA 1
ATOM 6990 C C . VAL B 1 420 ? -10.602 -3.82 -21.531 1 98 420 VAL B C 1
ATOM 6992 O O . VAL B 1 420 ? -10.211 -4.672 -22.328 1 98 420 VAL B O 1
ATOM 6995 N N . ASP B 1 421 ? -11.539 -2.895 -21.828 1 97.88 421 ASP B N 1
ATOM 6996 C CA . ASP B 1 421 ? -12.148 -2.865 -23.141 1 97.88 421 ASP B CA 1
ATOM 6997 C C . ASP B 1 421 ? -11.109 -2.59 -24.234 1 97.88 421 ASP B C 1
ATOM 6999 O O . ASP B 1 421 ? -11.141 -3.209 -25.297 1 97.88 421 ASP B O 1
ATOM 7003 N N . ALA B 1 422 ? -10.258 -1.703 -23.922 1 97.06 422 ALA B N 1
ATOM 7004 C CA . ALA B 1 422 ? -9.211 -1.358 -24.891 1 97.06 422 ALA B CA 1
ATOM 7005 C C . ALA B 1 422 ? -8.289 -2.545 -25.141 1 97.06 422 ALA B C 1
ATOM 7007 O O . ALA B 1 422 ? -7.883 -2.789 -26.281 1 97.06 422 ALA B O 1
ATOM 7008 N N . ILE B 1 423 ? -7.934 -3.289 -24.141 1 97.56 423 ILE B N 1
ATOM 7009 C CA . ILE B 1 423 ? -7.074 -4.465 -24.266 1 97.56 423 ILE B CA 1
ATOM 7010 C C . ILE B 1 423 ? -7.797 -5.535 -25.078 1 97.56 423 ILE B C 1
ATOM 7012 O O . ILE B 1 423 ? -7.195 -6.172 -25.953 1 97.56 423 ILE B O 1
ATOM 7016 N N . SER B 1 424 ? -9.055 -5.719 -24.766 1 97.31 424 SER B N 1
ATOM 7017 C CA . SER B 1 424 ? -9.859 -6.688 -25.516 1 97.31 424 SER B CA 1
ATOM 7018 C C . SER B 1 424 ? -9.844 -6.391 -27 1 97.31 424 SER B C 1
ATOM 7020 O O . SER B 1 424 ? -9.648 -7.297 -27.828 1 97.31 424 SER B O 1
ATOM 7022 N N . GLU B 1 425 ? -10.031 -5.121 -27.344 1 96 425 GLU B N 1
ATOM 7023 C CA . GLU B 1 425 ? -10.023 -4.711 -28.75 1 96 425 GLU B CA 1
ATOM 7024 C C . GLU B 1 425 ? -8.656 -4.93 -29.375 1 96 425 GLU B C 1
ATOM 7026 O O . GLU B 1 425 ? -8.562 -5.375 -30.516 1 96 425 GLU B O 1
ATOM 7031 N N . HIS B 1 426 ? -7.66 -4.625 -28.625 1 95.5 426 HIS B N 1
ATOM 7032 C CA . HIS B 1 426 ? -6.297 -4.828 -29.109 1 95.5 426 HIS B CA 1
ATOM 7033 C C . HIS B 1 426 ? -6.02 -6.301 -29.375 1 95.5 426 HIS B C 1
ATOM 7035 O O . HIS B 1 426 ? -5.48 -6.652 -30.422 1 95.5 426 HIS B O 1
ATOM 7041 N N . TRP B 1 427 ? -6.348 -7.203 -28.469 1 95.75 427 TRP B N 1
ATOM 7042 C CA . TRP B 1 427 ? -6.117 -8.633 -28.609 1 95.75 427 TRP B CA 1
ATOM 7043 C C . TRP B 1 427 ? -6.852 -9.188 -29.828 1 95.75 427 TRP B C 1
ATOM 7045 O O . TRP B 1 427 ? -6.297 -9.984 -30.594 1 95.75 427 TRP B O 1
ATOM 7055 N N . LYS B 1 428 ? -8.039 -8.773 -30.062 1 93.94 428 LYS B N 1
ATOM 7056 C CA . LYS B 1 428 ? -8.844 -9.242 -31.203 1 93.94 428 LYS B CA 1
ATOM 7057 C C . LYS B 1 428 ? -8.211 -8.836 -32.531 1 93.94 428 LYS B C 1
ATOM 7059 O O . LYS B 1 428 ? -8.375 -9.523 -33.531 1 93.94 428 LYS B O 1
ATOM 7064 N N . SER B 1 429 ? -7.5 -7.797 -32.438 1 93.69 429 SER B N 1
ATOM 7065 C CA . SER B 1 429 ? -6.91 -7.262 -33.656 1 93.69 429 SER B CA 1
ATOM 7066 C C . SER B 1 429 ? -5.535 -7.867 -33.906 1 93.69 429 SER B C 1
ATOM 7068 O O . SER B 1 429 ? -5.141 -8.062 -35.062 1 93.69 429 SER B O 1
ATOM 7070 N N . VAL B 1 430 ? -4.828 -8.227 -32.844 1 93.94 430 VAL B N 1
ATOM 7071 C CA . VAL B 1 430 ? -3.402 -8.477 -33.031 1 93.94 430 VAL B CA 1
ATOM 7072 C C . VAL B 1 430 ? -3.088 -9.938 -32.719 1 93.94 430 VAL B C 1
ATOM 7074 O O . VAL B 1 430 ? -2.158 -10.516 -33.281 1 93.94 430 VAL B O 1
ATOM 7077 N N . VAL B 1 431 ? -3.826 -10.617 -31.875 1 95.19 431 VAL B N 1
ATOM 7078 C CA . VAL B 1 431 ? -3.525 -11.961 -31.406 1 95.19 431 VAL B CA 1
ATOM 7079 C C . VAL B 1 431 ? -4.176 -12.984 -32.344 1 95.19 431 VAL B C 1
ATOM 7081 O O . VAL B 1 431 ? -5.406 -13.094 -32.375 1 95.19 431 VAL B O 1
ATOM 7084 N N . PRO B 1 432 ? -3.471 -13.797 -33.031 1 91.88 432 PRO B N 1
ATOM 7085 C CA . PRO B 1 432 ? -3.99 -14.641 -34.094 1 91.88 432 PRO B CA 1
ATOM 7086 C C . PRO B 1 432 ? -5.059 -15.617 -33.625 1 91.88 432 PRO B C 1
ATOM 7088 O O . PRO B 1 432 ? -6.125 -15.727 -34.219 1 91.88 432 PRO B O 1
ATOM 7091 N N . PHE B 1 433 ? -4.797 -16.297 -32.562 1 90.56 433 PHE B N 1
ATOM 7092 C CA . PHE B 1 433 ? -5.734 -17.359 -32.188 1 90.56 433 PHE B CA 1
ATOM 7093 C C . PHE B 1 433 ? -6.988 -16.781 -31.562 1 90.56 433 PHE B C 1
ATOM 7095 O O . PHE B 1 433 ? -7.977 -17.484 -31.375 1 90.56 433 PHE B O 1
ATOM 7102 N N . LEU B 1 434 ? -6.977 -15.438 -31.25 1 92.12 434 LEU B N 1
ATOM 7103 C CA . LEU B 1 434 ? -8.133 -14.789 -30.641 1 92.12 434 LEU B CA 1
ATOM 7104 C C . LEU B 1 434 ? -8.953 -14.047 -31.703 1 92.12 434 LEU B C 1
ATOM 7106 O O . LEU B 1 434 ? -10.008 -13.484 -31.391 1 92.12 434 LEU B O 1
ATOM 7110 N N . LYS B 1 435 ? -8.547 -13.836 -32.938 1 83.44 435 LYS B N 1
ATOM 7111 C CA . LYS B 1 435 ? -9.258 -13.117 -33.969 1 83.44 435 LYS B CA 1
ATOM 7112 C C . LYS B 1 435 ? -10.656 -13.68 -34.188 1 83.44 435 LYS B C 1
ATOM 7114 O O . LYS B 1 435 ? -11.602 -12.938 -34.469 1 83.44 435 LYS B O 1
ATOM 7119 N N . ASP B 1 436 ? -10.828 -14.961 -34.344 1 62.47 436 ASP B N 1
ATOM 7120 C CA . ASP B 1 436 ? -12.156 -15.469 -34.656 1 62.47 436 ASP B CA 1
ATOM 7121 C C . ASP B 1 436 ? -13.102 -15.281 -33.469 1 62.47 436 ASP B C 1
ATOM 7123 O O . ASP B 1 436 ? -14.242 -15.758 -33.5 1 62.47 436 ASP B O 1
ATOM 7127 N N . LEU B 1 437 ? -12.562 -14.672 -32.5 1 50.31 437 LEU B N 1
ATOM 7128 C CA . LEU B 1 437 ? -13.469 -14.5 -31.359 1 50.31 437 LEU B CA 1
ATOM 7129 C C . LEU B 1 437 ? -14.617 -13.562 -31.719 1 50.31 437 LEU B C 1
ATOM 7131 O O . LEU B 1 437 ? -14.68 -12.438 -31.234 1 50.31 437 LEU B O 1
ATOM 7135 N N . VAL B 1 438 ? -14.906 -13.312 -32.969 1 40.44 438 VAL B N 1
ATOM 7136 C CA . VAL B 1 438 ? -16.062 -12.547 -33.406 1 40.44 438 VAL B CA 1
ATOM 7137 C C . VAL B 1 438 ? -17.297 -12.969 -32.594 1 40.44 438 VAL B C 1
ATOM 7139 O O . VAL B 1 438 ? -17.406 -14.125 -32.188 1 40.44 438 VAL B O 1
ATOM 7142 N N . SER B 1 439 ? -18.172 -11.945 -32.375 1 39.56 439 SER B N 1
ATOM 7143 C CA . SER B 1 439 ? -19.406 -11.844 -31.609 1 39.56 439 SER B CA 1
ATOM 7144 C C . SER B 1 439 ? -20.328 -13.031 -31.891 1 39.56 439 SER B C 1
ATOM 7146 O O . SER B 1 439 ? -20.984 -13.086 -32.938 1 39.56 439 SER B O 1
ATOM 7148 N N . ALA B 1 440 ? -20.016 -14.133 -31.719 1 34.84 440 ALA B N 1
ATOM 7149 C CA . ALA B 1 440 ? -21.125 -15.078 -31.672 1 34.84 440 ALA B CA 1
ATOM 7150 C C . ALA B 1 440 ? -22.266 -14.539 -30.812 1 34.84 440 ALA B C 1
ATOM 7152 O O . ALA B 1 440 ? -22.547 -15.07 -29.734 1 34.84 440 ALA B O 1
ATOM 7153 N N . LEU B 1 441 ? -22.297 -13.258 -30.562 1 34.56 441 LEU B N 1
ATOM 7154 C CA . LEU B 1 441 ? -23.594 -12.961 -29.969 1 34.56 441 LEU B CA 1
ATOM 7155 C C . LEU B 1 441 ? -24.719 -13.242 -30.953 1 34.56 441 LEU B C 1
ATOM 7157 O O . LEU B 1 441 ? -24.719 -12.734 -32.062 1 34.56 441 LEU B O 1
ATOM 7161 N N . PRO B 1 442 ? -25.453 -14.352 -30.891 1 32.53 442 PRO B N 1
ATOM 7162 C CA . PRO B 1 442 ? -26.641 -14.586 -31.719 1 32.53 442 PRO B CA 1
ATOM 7163 C C . PRO B 1 442 ? -27.484 -13.328 -31.922 1 32.53 442 PRO B C 1
ATOM 7165 O O . PRO B 1 442 ? -27.703 -12.57 -30.984 1 32.53 442 PRO B O 1
ATOM 7168 N N . LEU B 1 443 ? -27.422 -12.695 -33.094 1 32.78 443 LEU B N 1
ATOM 7169 C CA . LEU B 1 443 ? -28.391 -11.75 -33.656 1 32.78 443 LEU B CA 1
ATOM 7170 C C . LEU B 1 443 ? -29.812 -12.188 -33.344 1 32.78 443 LEU B C 1
ATOM 7172 O O . LEU B 1 443 ? -30.781 -11.586 -33.812 1 32.78 443 LEU B O 1
ATOM 7176 N N . LEU B 1 444 ? -29.953 -13.453 -32.781 1 31.22 444 LEU B N 1
ATOM 7177 C CA . LEU B 1 444 ? -31.328 -13.922 -32.656 1 31.22 444 LEU B CA 1
ATOM 7178 C C . LEU B 1 444 ? -32.125 -13.008 -31.734 1 31.22 444 LEU B C 1
ATOM 7180 O O . LEU B 1 444 ? -33.344 -12.906 -31.859 1 31.22 444 LEU B O 1
ATOM 7184 N N . PHE B 1 445 ? -31.375 -12.367 -30.781 1 30.86 445 PHE B N 1
ATOM 7185 C CA . PHE B 1 445 ? -32.344 -11.742 -29.875 1 30.86 445 PHE B CA 1
ATOM 7186 C C . PHE B 1 445 ? -32.969 -10.508 -30.516 1 30.86 445 PHE B C 1
ATOM 7188 O O . PHE B 1 445 ? -33.844 -9.867 -29.922 1 30.86 445 PHE B O 1
ATOM 7195 N N . ILE B 1 446 ? -32.25 -10.047 -31.594 1 29.55 446 ILE B N 1
ATOM 7196 C CA . ILE B 1 446 ? -32.906 -8.812 -32.031 1 29.55 446 ILE B CA 1
ATOM 7197 C C . ILE B 1 446 ? -34.188 -9.148 -32.75 1 29.55 446 ILE B C 1
ATOM 7199 O O . ILE B 1 446 ? -35.031 -8.258 -33.031 1 29.55 446 ILE B O 1
ATOM 7203 N N . LEU B 1 447 ? -34.188 -10.391 -33.344 1 27.66 447 LEU B N 1
ATOM 7204 C CA . LEU B 1 447 ? -35.344 -10.531 -34.25 1 27.66 447 LEU B CA 1
ATOM 7205 C C . LEU B 1 447 ? -36.625 -10.539 -33.438 1 27.66 447 LEU B C 1
ATOM 7207 O O . LEU B 1 447 ? -37.719 -10.391 -34.031 1 27.66 447 LEU B O 1
ATOM 7211 N N . VAL B 1 448 ? -36.406 -11.281 -32.281 1 28.14 448 VAL B N 1
ATOM 7212 C CA . VAL B 1 448 ? -37.75 -11.656 -31.797 1 28.14 448 VAL B CA 1
ATOM 7213 C C . VAL B 1 448 ? -38.531 -10.406 -31.406 1 28.14 448 VAL B C 1
ATOM 7215 O O . VAL B 1 448 ? -39.75 -10.453 -31.281 1 28.14 448 VAL B O 1
ATOM 7218 N N . CYS B 1 449 ? -37.719 -9.438 -30.969 1 26.36 449 CYS B N 1
ATOM 7219 C CA . CYS B 1 449 ? -38.656 -8.508 -30.328 1 26.36 449 CYS B CA 1
ATOM 7220 C C . CYS B 1 449 ? -39.438 -7.734 -31.359 1 26.36 449 CYS B C 1
ATOM 7222 O O . CYS B 1 449 ? -40.125 -6.773 -31.031 1 26.36 449 CYS B O 1
ATOM 7224 N N . SER B 1 450 ? -38.875 -7.875 -32.656 1 25.25 450 SER B N 1
ATOM 7225 C CA . SER B 1 450 ? -39.688 -6.926 -33.406 1 25.25 450 SER B CA 1
ATOM 7226 C C . SER B 1 450 ? -41.156 -7.293 -33.375 1 25.25 450 SER B C 1
ATOM 7228 O O . SER B 1 450 ? -42.031 -6.418 -33.438 1 25.25 450 SER B O 1
ATOM 7230 N N . GLY B 1 451 ? -41.344 -8.484 -34.062 1 24.61 451 GLY B N 1
ATOM 7231 C CA . GLY B 1 451 ? -42.656 -8.594 -34.719 1 24.61 451 GLY B CA 1
ATOM 7232 C C . GLY B 1 451 ? -43.812 -8.734 -33.75 1 24.61 451 GLY B C 1
ATOM 7233 O O . GLY B 1 451 ? -44.969 -8.547 -34.125 1 24.61 451 GLY B O 1
ATOM 7234 N N . MET B 1 452 ? -43.594 -9.805 -32.875 1 25.66 452 MET B N 1
ATOM 7235 C CA . MET B 1 452 ? -44.906 -10.336 -32.562 1 25.66 452 MET B CA 1
ATOM 7236 C C . MET B 1 452 ? -45.75 -9.305 -31.797 1 25.66 452 MET B C 1
ATOM 7238 O O . MET B 1 452 ? -45.344 -8.859 -30.719 1 25.66 452 MET B O 1
ATOM 7242 N N . GLN B 1 453 ? -46.25 -8.414 -32.656 1 23.98 453 GLN B N 1
ATOM 7243 C CA . GLN B 1 453 ? -47.469 -7.758 -32.219 1 23.98 453 GLN B CA 1
ATOM 7244 C C . GLN B 1 453 ? -48.375 -8.734 -31.469 1 23.98 453 GLN B C 1
ATOM 7246 O O . GLN B 1 453 ? -48.875 -9.68 -32.062 1 23.98 453 GLN B O 1
ATOM 7251 N N . LEU B 1 454 ? -47.75 -9.211 -30.25 1 23.22 454 LEU B N 1
ATOM 7252 C CA . LEU B 1 454 ? -48.75 -9.953 -29.469 1 23.22 454 LEU B CA 1
ATOM 7253 C C . LEU B 1 454 ? -50.125 -9.312 -29.594 1 23.22 454 LEU B C 1
ATOM 7255 O O . LEU B 1 454 ? -50.344 -8.18 -29.156 1 23.22 454 LEU B O 1
ATOM 7259 N N . GLU B 1 455 ? -50.656 -9.461 -30.844 1 25.41 455 GLU B N 1
ATOM 7260 C CA . GLU B 1 455 ? -52.094 -9.164 -30.859 1 25.41 455 GLU B CA 1
ATOM 7261 C C . GLU B 1 455 ? -52.781 -9.812 -29.688 1 25.41 455 GLU B C 1
ATOM 7263 O O . GLU B 1 455 ? -54.031 -9.734 -29.562 1 25.41 455 GLU B O 1
ATOM 7268 N N . GLY B 1 456 ? -51.969 -10.945 -29.031 1 22.59 456 GLY B N 1
ATOM 7269 C CA . GLY B 1 456 ? -53.219 -11.5 -28.562 1 22.59 456 GLY B CA 1
ATOM 7270 C C . GLY B 1 456 ? -54.125 -10.461 -27.938 1 22.59 456 GLY B C 1
ATOM 7271 O O . GLY B 1 456 ? -55.344 -10.43 -28.219 1 22.59 456 GLY B O 1
ATOM 7272 N N . PHE B 1 457 ? -53.719 -10.188 -26.625 1 24.75 457 PHE B N 1
ATOM 7273 C CA . PHE B 1 457 ? -54.656 -9.781 -25.594 1 24.75 457 PHE B CA 1
ATOM 7274 C C . PHE B 1 457 ? -55 -8.305 -25.734 1 24.75 457 PHE B C 1
ATOM 7276 O O . PHE B 1 457 ? -54.125 -7.438 -25.625 1 24.75 457 PHE B O 1
ATOM 7283 N N . THR B 1 458 ? -55.438 -7.375 -26.641 1 27.69 458 THR B N 1
ATOM 7284 C CA . THR B 1 458 ? -56.844 -7.512 -26.328 1 27.69 458 THR B CA 1
ATOM 7285 C C . THR B 1 458 ? -57.281 -8.977 -26.422 1 27.69 458 THR B C 1
ATOM 7287 O O . THR B 1 458 ? -58.438 -9.305 -26.141 1 27.69 458 THR B O 1
ATOM 7290 N N . GLY B 1 459 ? -56.438 -10.125 -26.094 1 23.17 459 GLY B N 1
ATOM 7291 C CA . GLY B 1 459 ? -55.156 -9.656 -25.594 1 23.17 459 GLY B CA 1
ATOM 7292 C C . GLY B 1 459 ? -54.344 -8.898 -26.625 1 23.17 459 GLY B C 1
ATOM 7293 O O . GLY B 1 459 ? -54.625 -8.945 -27.812 1 23.17 459 GLY B O 1
ATOM 7294 N N . PRO B 1 460 ? -53.344 -7.852 -26.75 1 21.77 460 PRO B N 1
ATOM 7295 C CA . PRO B 1 460 ? -52.938 -6.828 -27.719 1 21.77 460 PRO B CA 1
ATOM 7296 C C . PRO B 1 460 ? -52.469 -7.426 -29.047 1 21.77 460 PRO B C 1
ATOM 7298 O O . PRO B 1 460 ? -52.062 -8.594 -29.094 1 21.77 460 PRO B O 1
ATOM 7301 N N . ALA B 1 461 ? -52.594 -6.727 -30.234 1 21.61 461 ALA B N 1
ATOM 7302 C CA . ALA B 1 461 ? -52.875 -6.801 -31.672 1 21.61 461 ALA B CA 1
ATOM 7303 C C . ALA B 1 461 ? -51.656 -7.332 -32.438 1 21.61 461 ALA B C 1
ATOM 7305 O O . ALA B 1 461 ? -50.562 -6.766 -32.344 1 21.61 461 ALA B O 1
ATOM 7306 N N . PRO B 1 462 ? -51.344 -8.641 -32.688 1 21.05 462 PRO B N 1
ATOM 7307 C CA . PRO B 1 462 ? -50.219 -9.25 -33.406 1 21.05 462 PRO B CA 1
ATOM 7308 C C . PRO B 1 462 ? -50.031 -8.711 -34.812 1 21.05 462 PRO B C 1
ATOM 7310 O O . PRO B 1 462 ? -50.938 -8.891 -35.656 1 21.05 462 PRO B O 1
ATOM 7313 N N . THR B 1 463 ? -49.719 -7.305 -34.938 1 17.33 463 THR B N 1
ATOM 7314 C CA . THR B 1 463 ? -49.844 -6.84 -36.312 1 17.33 463 THR B CA 1
ATOM 7315 C C . THR B 1 463 ? -49.125 -7.789 -37.281 1 17.33 463 THR B C 1
ATOM 7317 O O . THR B 1 463 ? -49.719 -8.227 -38.281 1 17.33 463 THR B O 1
ATOM 7320 N N . ALA B 1 464 ? -47.938 -7.148 -37.781 1 17.88 464 ALA B N 1
ATOM 7321 C CA . ALA B 1 464 ? -47.656 -6.93 -39.188 1 17.88 464 ALA B CA 1
ATOM 7322 C C . ALA B 1 464 ? -47 -8.164 -39.812 1 17.88 464 ALA B C 1
ATOM 7324 O O . ALA B 1 464 ? -45.875 -8.516 -39.469 1 17.88 464 ALA B O 1
ATOM 7325 N N . ALA B 1 465 ? -47.625 -9.094 -40.281 1 17.33 465 ALA B N 1
ATOM 7326 C CA . ALA B 1 465 ? -47.281 -10.383 -40.875 1 17.33 465 ALA B CA 1
ATOM 7327 C C . ALA B 1 465 ? -46.5 -10.188 -42.188 1 17.33 465 ALA B C 1
ATOM 7329 O O . ALA B 1 465 ? -46.031 -11.164 -42.781 1 17.33 465 ALA B O 1
ATOM 7330 N N . SER B 1 466 ? -46.125 -8.914 -42.688 1 16.62 466 SER B N 1
ATOM 7331 C CA . SER B 1 466 ? -46.219 -9.07 -44.125 1 16.62 466 SER B CA 1
ATOM 7332 C C . SER B 1 466 ? -45.156 -10.039 -44.656 1 16.62 466 SER B C 1
ATOM 7334 O O . SER B 1 466 ? -44 -9.984 -44.25 1 16.62 466 SER B O 1
ATOM 7336 N N . VAL B 1 467 ? -45.562 -11.023 -45.312 1 16.27 467 VAL B N 1
ATOM 7337 C CA . VAL B 1 467 ? -45.125 -12.289 -45.906 1 16.27 467 VAL B CA 1
ATOM 7338 C C . VAL B 1 467 ? -44.094 -12.023 -47 1 16.27 467 VAL B C 1
ATOM 7340 O O . VAL B 1 467 ? -43 -12.602 -47 1 16.27 467 VAL B O 1
ATOM 7343 N N . SER B 1 468 ? -44.438 -11.953 -48.312 1 16.09 468 SER B N 1
ATOM 7344 C CA . SER B 1 468 ? -44.188 -13.055 -49.219 1 16.09 468 SER B CA 1
ATOM 7345 C C . SER B 1 468 ? -42.938 -12.805 -50.062 1 16.09 468 SER B C 1
ATOM 7347 O O . SER B 1 468 ? -42.094 -13.672 -50.156 1 16.09 468 SER B O 1
ATOM 7349 N N . MET B 1 469 ? -42.875 -11.766 -51 1 16.56 469 MET B N 1
ATOM 7350 C CA . MET B 1 469 ? -42.875 -12.156 -52.406 1 16.56 469 MET B CA 1
ATOM 7351 C C . MET B 1 469 ? -41.438 -12.375 -52.906 1 16.56 469 MET B C 1
ATOM 7353 O O . MET B 1 469 ? -40.5 -11.789 -52.344 1 16.56 469 MET B O 1
ATOM 7357 N N . ARG B 1 470 ? -41.281 -13.211 -54.062 1 16.95 470 ARG B N 1
ATOM 7358 C CA . ARG B 1 470 ? -40.438 -14.109 -54.875 1 16.95 470 ARG B CA 1
ATOM 7359 C C . ARG B 1 470 ? -39.438 -13.32 -55.719 1 16.95 470 ARG B C 1
ATOM 7361 O O . ARG B 1 470 ? -38.625 -13.906 -56.438 1 16.95 470 ARG B O 1
ATOM 7368 N N . LEU B 1 471 ? -39.25 -12.016 -55.688 1 16.59 471 LEU B N 1
ATOM 7369 C CA . LEU B 1 471 ? -38.938 -11.625 -57.062 1 16.59 471 LEU B CA 1
ATOM 7370 C C . LEU B 1 471 ? -37.562 -12.164 -57.469 1 16.59 471 LEU B C 1
ATOM 7372 O O . LEU B 1 471 ? -36.594 -12 -56.75 1 16.59 471 LEU B O 1
ATOM 7376 N N . HIS B 1 472 ? -37.531 -12.914 -58.656 1 16 472 HIS B N 1
ATOM 7377 C CA . HIS B 1 472 ? -36.625 -13.812 -59.344 1 16 472 HIS B CA 1
ATOM 7378 C C . HIS B 1 472 ? -35.406 -13.055 -59.844 1 16 472 HIS B C 1
ATOM 7380 O O . HIS B 1 472 ? -34.281 -13.555 -59.75 1 16 472 HIS B O 1
ATOM 7386 N N . THR B 1 473 ? -35.531 -11.922 -60.594 1 16.42 473 THR B N 1
ATOM 7387 C CA . THR B 1 473 ? -34.906 -12.008 -61.906 1 16.42 473 THR B CA 1
ATOM 7388 C C . THR B 1 473 ? -33.375 -12.062 -61.781 1 16.42 473 THR B C 1
ATOM 7390 O O . THR B 1 473 ? -32.812 -11.617 -60.781 1 16.42 473 THR B O 1
ATOM 7393 N N . LEU B 1 474 ? -32.75 -12.227 -63.062 1 16.19 474 LEU B N 1
ATOM 7394 C CA . LEU B 1 474 ? -31.688 -12.969 -63.75 1 16.19 474 LEU B CA 1
ATOM 7395 C C . LEU B 1 474 ? -30.344 -12.289 -63.531 1 16.19 474 LEU B C 1
ATOM 7397 O O . LEU B 1 474 ? -29.406 -12.891 -63 1 16.19 474 LEU B O 1
ATOM 7401 N N . PRO B 1 475 ? -29.844 -11.781 -64.75 1 16.39 475 PRO B N 1
ATOM 7402 C CA . PRO B 1 475 ? -28.656 -12.297 -65.438 1 16.39 475 PRO B CA 1
ATOM 7403 C C . PRO B 1 475 ? -27.406 -11.477 -65.125 1 16.39 475 PRO B C 1
ATOM 7405 O O . PRO B 1 475 ? -26.312 -12.039 -65 1 16.39 475 PRO B O 1
ATOM 7408 N N . TRP B 1 476 ? -27.469 -10.062 -65.062 1 16.42 476 TRP B N 1
ATOM 7409 C CA . TRP B 1 476 ? -26.547 -9.508 -66.062 1 16.42 476 TRP B CA 1
ATOM 7410 C C . TRP B 1 476 ? -25.109 -9.562 -65.562 1 16.42 476 TRP B C 1
ATOM 7412 O O . TRP B 1 476 ? -24.844 -9.359 -64.375 1 16.42 476 TRP B O 1
ATOM 7422 N N . VAL B 1 477 ? -24.141 -9.922 -66.438 1 16.34 477 VAL B N 1
ATOM 7423 C CA . VAL B 1 477 ? -22.781 -10.43 -66.562 1 16.34 477 VAL B CA 1
ATOM 7424 C C . VAL B 1 477 ? -21.766 -9.312 -66.312 1 16.34 477 VAL B C 1
ATOM 7426 O O . VAL B 1 477 ? -20.625 -9.57 -65.938 1 16.34 477 VAL B O 1
ATOM 7429 N N . GLY B 1 478 ? -22.125 -8.008 -66.625 1 15.61 478 GLY B N 1
ATOM 7430 C CA . GLY B 1 478 ? -21.078 -7.422 -67.438 1 15.61 478 GLY B CA 1
ATOM 7431 C C . GLY B 1 478 ? -19.781 -7.234 -66.688 1 15.61 478 GLY B C 1
ATOM 7432 O O . GLY B 1 478 ? -19.734 -7.336 -65.438 1 15.61 478 GLY B O 1
ATOM 7433 N N . GLY B 1 479 ? -18.922 -6.375 -67.375 1 16.33 479 GLY B N 1
ATOM 7434 C CA . GLY B 1 479 ? -17.562 -6.254 -67.875 1 16.33 479 GLY B CA 1
ATOM 7435 C C . GLY B 1 479 ? -16.594 -5.629 -66.875 1 16.33 479 GLY B C 1
ATOM 7436 O O . GLY B 1 479 ? -17.016 -5.078 -65.875 1 16.33 479 GLY B O 1
ATOM 7437 N N . CYS B 1 480 ? -15.453 -5.148 -67.375 1 16.25 480 CYS B N 1
ATOM 7438 C CA . CYS B 1 480 ? -14 -5.227 -67.25 1 16.25 480 CYS B CA 1
ATOM 7439 C C . CYS B 1 480 ? -13.477 -4.055 -66.375 1 16.25 480 CYS B C 1
ATOM 7441 O O . CYS B 1 480 ? -12.336 -4.082 -65.938 1 16.25 480 CYS B O 1
ATOM 7443 N N . GLY B 1 481 ? -14.281 -2.908 -66.188 1 16.39 481 GLY B N 1
ATOM 7444 C CA . GLY B 1 481 ? -13.375 -1.827 -66.562 1 16.39 481 GLY B CA 1
ATOM 7445 C C . GLY B 1 481 ? -12.211 -1.672 -65.562 1 16.39 481 GLY B C 1
ATOM 7446 O O . GLY B 1 481 ? -12.227 -2.236 -64.5 1 16.39 481 GLY B O 1
ATOM 7447 N N . PRO B 1 482 ? -11.656 -0.339 -65.625 1 17.2 482 PRO B N 1
ATOM 7448 C CA . PRO B 1 482 ? -10.273 0.132 -65.688 1 17.2 482 PRO B CA 1
ATOM 7449 C C . PRO B 1 482 ? -9.602 0.245 -64.375 1 17.2 482 PRO B C 1
ATOM 7451 O O . PRO B 1 482 ? -10.273 0.203 -63.312 1 17.2 482 PRO B O 1
ATOM 7454 N N . GLN B 1 483 ? -8.359 0.85 -64.375 1 17.31 483 GLN B N 1
ATOM 7455 C CA . GLN B 1 483 ? -6.988 0.692 -63.906 1 17.31 483 GLN B CA 1
ATOM 7456 C C . GLN B 1 483 ? -6.727 1.532 -62.688 1 17.31 483 GLN B C 1
ATOM 7458 O O . GLN B 1 483 ? -5.848 1.207 -61.875 1 17.31 483 GLN B O 1
ATOM 7463 N N . PRO B 1 484 ? -7.59 2.568 -62.25 1 18.73 484 PRO B N 1
ATOM 7464 C CA . PRO B 1 484 ? -6.707 3.725 -62.062 1 18.73 484 PRO B CA 1
ATOM 7465 C C . PRO B 1 484 ? -5.785 3.578 -60.844 1 18.73 484 PRO B C 1
ATOM 7467 O O . PRO B 1 484 ? -6.098 2.836 -59.906 1 18.73 484 PRO B O 1
ATOM 7470 N N . PRO B 1 485 ? -4.629 4.398 -60.844 1 19.02 485 PRO B N 1
ATOM 7471 C CA . PRO B 1 485 ? -3.299 4.352 -60.25 1 19.02 485 PRO B CA 1
ATOM 7472 C C . PRO B 1 485 ? -3.311 4.758 -58.75 1 19.02 485 PRO B C 1
ATOM 7474 O O . PRO B 1 485 ? -4.219 5.473 -58.312 1 19.02 485 PRO B O 1
ATOM 7477 N N . ALA B 1 486 ? -2.732 4.113 -57.938 1 19.14 486 ALA B N 1
ATOM 7478 C CA . ALA B 1 486 ? -2.629 4.164 -56.5 1 19.14 486 ALA B CA 1
ATOM 7479 C C . ALA B 1 486 ? -1.938 5.445 -56.031 1 19.14 486 ALA B C 1
ATOM 7481 O O . ALA B 1 486 ? -0.804 5.723 -56.438 1 19.14 486 ALA B O 1
ATOM 7482 N N . PRO B 1 487 ? -2.672 6.523 -55.875 1 17.06 487 PRO B N 1
ATOM 7483 C CA . PRO B 1 487 ? -1.872 7.719 -55.594 1 17.06 487 PRO B CA 1
ATOM 7484 C C . PRO B 1 487 ? -0.99 7.566 -54.375 1 17.06 487 PRO B C 1
ATOM 7486 O O . PRO B 1 487 ? -1.316 6.789 -53.469 1 17.06 487 PRO B O 1
ATOM 7489 N N . LEU B 1 488 ? 0.323 8.062 -54.438 1 17.77 488 LEU B N 1
ATOM 7490 C CA . LEU B 1 488 ? 1.604 8.039 -53.75 1 17.77 488 LEU B CA 1
ATOM 7491 C C . LEU B 1 488 ? 1.537 8.852 -52.469 1 17.77 488 LEU B C 1
ATOM 7493 O O . LEU B 1 488 ? 1.333 10.07 -52.5 1 17.77 488 LEU B O 1
ATOM 7497 N N . ASP B 1 489 ? 0.677 8.578 -51.5 1 16.53 489 ASP B N 1
ATOM 7498 C CA . ASP B 1 489 ? 0.635 9.578 -50.438 1 16.53 489 ASP B CA 1
ATOM 7499 C C . ASP B 1 489 ? 1.997 9.719 -49.75 1 16.53 489 ASP B C 1
ATOM 7501 O O . ASP B 1 489 ? 2.607 8.719 -49.344 1 16.53 489 ASP B O 1
ATOM 7505 N N . ILE B 1 490 ? 2.609 10.938 -49.625 1 16.73 490 ILE B N 1
ATOM 7506 C CA . ILE B 1 490 ? 3.869 11.617 -49.344 1 16.73 490 ILE B CA 1
ATOM 7507 C C . ILE B 1 490 ? 4.211 11.5 -47.875 1 16.73 490 ILE B C 1
ATOM 7509 O O . ILE B 1 490 ? 5.375 11.625 -47.5 1 16.73 490 ILE B O 1
ATOM 7513 N N . SER B 1 491 ? 3.305 11.57 -46.844 1 16.88 491 SER B N 1
ATOM 7514 C CA . SER B 1 491 ? 3.725 12.539 -45.844 1 16.88 491 SER B CA 1
ATOM 7515 C C . SER B 1 491 ? 4.766 11.945 -44.875 1 16.88 491 SER B C 1
ATOM 7517 O O . SER B 1 491 ? 4.43 11.141 -44 1 16.88 491 SER B O 1
ATOM 7519 N N . ARG B 1 492 ? 5.98 11.547 -45.156 1 18.3 492 ARG B N 1
ATOM 7520 C CA . ARG B 1 492 ? 7.137 10.906 -44.531 1 18.3 492 ARG B CA 1
ATOM 7521 C C . ARG B 1 492 ? 7.777 11.828 -43.5 1 18.3 492 ARG B C 1
ATOM 7523 O O . ARG B 1 492 ? 9.008 11.898 -43.406 1 18.3 492 ARG B O 1
ATOM 7530 N N . VAL B 1 493 ? 7.238 12.805 -42.75 1 16.62 493 VAL B N 1
ATOM 7531 C CA . VAL B 1 493 ? 8.203 13.773 -42.25 1 16.62 493 VAL B CA 1
ATOM 7532 C C . VAL B 1 493 ? 9.008 13.148 -41.094 1 16.62 493 VAL B C 1
ATOM 7534 O O . VAL B 1 493 ? 8.445 12.758 -40.062 1 16.62 493 VAL B O 1
ATOM 7537 N N . SER B 1 494 ? 10.141 12.516 -41.219 1 17.28 494 SER B N 1
ATOM 7538 C CA . SER B 1 494 ? 11.055 11.844 -40.281 1 17.28 494 SER B CA 1
ATOM 7539 C C . SER B 1 494 ? 11.797 12.852 -39.406 1 17.28 494 SER B C 1
ATOM 7541 O O . SER B 1 494 ? 12.719 12.484 -38.688 1 17.28 494 SER B O 1
ATOM 7543 N N . PRO B 1 495 ? 11.266 13.805 -38.562 1 17.11 495 PRO B N 1
ATOM 7544 C CA . PRO B 1 495 ? 12.305 14.75 -38.188 1 17.11 495 PRO B CA 1
ATOM 7545 C C . PRO B 1 495 ? 13.469 14.086 -37.469 1 17.11 495 PRO B C 1
ATOM 7547 O O . PRO B 1 495 ? 13.328 12.977 -36.938 1 17.11 495 PRO B O 1
ATOM 7550 N N . LEU B 1 496 ? 14.578 15 -36.969 1 17.44 496 LEU B N 1
ATOM 7551 C CA . LEU B 1 496 ? 16.031 15.117 -36.844 1 17.44 496 LEU B CA 1
ATOM 7552 C C . LEU B 1 496 ? 16.516 14.547 -35.531 1 17.44 496 LEU B C 1
ATOM 7554 O O . LEU B 1 496 ? 15.742 14.445 -34.562 1 17.44 496 LEU B O 1
ATOM 7558 N N . PRO B 1 497 ? 17.969 14.672 -35.062 1 17.78 497 PRO B N 1
ATOM 7559 C CA . PRO B 1 497 ? 19.125 13.938 -34.531 1 17.78 497 PRO B CA 1
ATOM 7560 C C . PRO B 1 497 ? 19.391 14.211 -33.062 1 17.78 497 PRO B C 1
ATOM 7562 O O . PRO B 1 497 ? 19.891 13.344 -32.344 1 17.78 497 PRO B O 1
ATOM 7565 N N . THR B 1 498 ? 19.016 15.219 -32.219 1 17.83 498 THR B N 1
ATOM 7566 C CA . THR B 1 498 ? 20.125 15.977 -31.656 1 17.83 498 THR B CA 1
ATOM 7567 C C . THR B 1 498 ? 20.812 15.172 -30.547 1 17.83 498 THR B C 1
ATOM 7569 O O . THR B 1 498 ? 20.266 14.18 -30.062 1 17.83 498 THR B O 1
ATOM 7572 N N . TRP B 1 499 ? 21.25 15.891 -29.172 1 18.41 499 TRP B N 1
ATOM 7573 C CA . TRP B 1 499 ? 22.547 16.219 -28.578 1 18.41 499 TRP B CA 1
ATOM 7574 C C . TRP B 1 499 ? 22.969 15.156 -27.562 1 18.41 499 TRP B C 1
ATOM 7576 O O . TRP B 1 499 ? 22.125 14.422 -27.047 1 18.41 499 TRP B O 1
ATOM 7586 N N . GLN B 1 500 ? 24.328 15.312 -26.859 1 18.52 500 GLN B N 1
ATOM 7587 C CA . GLN B 1 500 ? 25.641 14.766 -26.484 1 18.52 500 GLN B CA 1
ATOM 7588 C C . GLN B 1 500 ? 25.688 14.406 -25 1 18.52 500 GLN B C 1
ATOM 7590 O O . GLN B 1 500 ? 25.266 15.203 -24.156 1 18.52 500 GLN B O 1
ATOM 7595 N N . TRP B 1 501 ? 25.938 13.211 -24.547 1 18.48 501 TRP B N 1
ATOM 7596 C CA . TRP B 1 501 ? 26.078 12.516 -23.266 1 18.48 501 TRP B CA 1
ATOM 7597 C C . TRP B 1 501 ? 27.422 12.82 -22.625 1 18.48 501 TRP B C 1
ATOM 7599 O O . TRP B 1 501 ? 28.469 12.562 -23.219 1 18.48 501 TRP B O 1
ATOM 7609 N N . ALA B 1 502 ? 27.781 13.906 -21.812 1 18.75 502 ALA B N 1
ATOM 7610 C CA . ALA B 1 502 ? 29.078 14.25 -21.25 1 18.75 502 ALA B CA 1
ATOM 7611 C C . ALA B 1 502 ? 29.547 13.18 -20.266 1 18.75 502 ALA B C 1
ATOM 7613 O O . ALA B 1 502 ? 28.781 12.727 -19.422 1 18.75 502 ALA B O 1
ATOM 7614 N N . HIS B 1 503 ? 30.781 12.461 -20.469 1 19.77 503 HIS B N 1
ATOM 7615 C CA . HIS B 1 503 ? 31.578 11.398 -19.875 1 19.77 503 HIS B CA 1
ATOM 7616 C C . HIS B 1 503 ? 32.406 11.914 -18.688 1 19.77 503 HIS B C 1
ATOM 7618 O O . HIS B 1 503 ? 33.25 12.781 -18.859 1 19.77 503 HIS B O 1
ATOM 7624 N N . PRO B 1 504 ? 32.156 12.344 -17.531 1 21.17 504 PRO B N 1
ATOM 7625 C CA . PRO B 1 504 ? 33.25 12.805 -16.672 1 21.17 504 PRO B CA 1
ATOM 7626 C C . PRO B 1 504 ? 34.281 11.703 -16.359 1 21.17 504 PRO B C 1
ATOM 7628 O O . PRO B 1 504 ? 33.906 10.531 -16.266 1 21.17 504 PRO B O 1
ATOM 7631 N N . ALA B 1 505 ? 35.719 11.852 -16.609 1 21.02 505 ALA B N 1
ATOM 7632 C CA . ALA B 1 505 ? 37 11.156 -16.5 1 21.02 505 ALA B CA 1
ATOM 7633 C C . ALA B 1 505 ? 37.375 10.906 -15.031 1 21.02 505 ALA B C 1
ATOM 7635 O O . ALA B 1 505 ? 37.031 11.711 -14.156 1 21.02 505 ALA B O 1
ATOM 7636 N N . TYR B 1 506 ? 37.938 9.695 -14.648 1 21.42 506 TYR B N 1
ATOM 7637 C CA . TYR B 1 506 ? 38.625 9.023 -13.547 1 21.42 506 TYR B CA 1
ATOM 7638 C C . TYR B 1 506 ? 40.031 9.586 -13.359 1 21.42 506 TYR B C 1
ATOM 7640 O O . TYR B 1 506 ? 40.812 9.609 -14.297 1 21.42 506 TYR B O 1
ATOM 7648 N N . VAL B 1 507 ? 40.469 10.727 -12.781 1 20.92 507 VAL B N 1
ATOM 7649 C CA . VAL B 1 507 ? 41.844 10.984 -12.414 1 20.92 507 VAL B CA 1
ATOM 7650 C C . VAL B 1 507 ? 42.344 9.898 -11.461 1 20.92 507 VAL B C 1
ATOM 7652 O O . VAL B 1 507 ? 41.625 9.516 -10.523 1 20.92 507 VAL B O 1
ATOM 7655 N N . CYS B 1 508 ? 43.469 9.055 -11.82 1 21.08 508 CYS B N 1
ATOM 7656 C CA . CYS B 1 508 ? 44.531 8.203 -11.328 1 21.08 508 CYS B CA 1
ATOM 7657 C C . CYS B 1 508 ? 45.438 8.953 -10.336 1 21.08 508 CYS B C 1
ATOM 7659 O O . CYS B 1 508 ? 46.312 8.359 -9.727 1 21.08 508 CYS B O 1
ATOM 7661 N N . GLY B 1 509 ? 45.344 9.922 -9.383 1 20.03 509 GLY B N 1
ATOM 7662 C CA . GLY B 1 509 ? 46.312 9.711 -8.305 1 20.03 509 GLY B CA 1
ATOM 7663 C C . GLY B 1 509 ? 45.875 8.617 -7.34 1 20.03 509 GLY B C 1
ATOM 7664 O O . GLY B 1 509 ? 44.688 8.344 -7.18 1 20.03 509 GLY B O 1
#